Protein 6OF9 (pdb70)

Nearest PDB structures (foldseek):
  6of9-assembly1_E  TM=1.008E+00  e=8.793E-24  Chlamydomonas reinhardtii
  6of9-assembly1_F-2  TM=9.966E-01  e=9.687E-22  Chlamydomonas reinhardtii
  6of9-assembly1_I-2  TM=9.948E-01  e=7.500E-21  Chlamydomonas reinhardtii
  3ksp-assembly1_A-2  TM=6.751E-01  e=1.167E-04  Exiguobacterium sibiricum 255-15
  3e99-assembly1_A  TM=7.924E-01  e=3.052E-03  Burkholderia mallei ATCC 23344

Secondary structure (DSSP, 8-state):
-HHHHHHHHHHHHHHHHHHT-HHHHHHHEEEEEEEE-GGGTTS-EESSHHHHHHHT--PPPP-TTS-S---EEEEEEEEEEE-SSSEEEEEEEEEEEEEETTEEEEEEEEEEEEEEEETTEEEEEEEEEEE--/--HHHHHHHHHHHHHHHHHHT-HHHHHHHEEEEEEEE-GGGTTS-EESSHHHHHHHS---PPS-SS-PPP--EEEEEEEEEEE-SSSEEEEEEEEEEEEEETTEEEEEEEEEEEEEEEETTEEEEEEEEEEE--/--HHHHHHHHHHHHHHHHHHT-HHHHHHHEEEEEEEE-GGGTSS-EESSHHHHHHHT----PPPTTS-S---EEEEEEEEEEE-SSSEEEEEEEEEEEEEETTEEEEEEEEEEEEEEEETTEEEEEEEEEEE--/-HHHHHHHHHHHHHHHHHHT-HHHHHHHEEEEEEEE-GGGTTS-EESSHHHHHHHT-S------SS-----EEEEEEEEEEE-SSSEEEEEEEEEEEEEETTEEEEEEEEEEEEEEEETTEEEEEEEEEEE--/--HHHHHHHHHHHHHHHHHHT-HHHHHHHEEEEEEEE-GGGTTS-EESSHHHHHHHT---PPP-SS--S---EEEEEEEEEEEETTTEEEEEEEEEEEEEETTEEEEEEEEEEEEEEEETTEEEEEEEEEEE--/-HHHHHHHHHHHHHHHHHHT-HHHHHHHEEEEEEEE-GGGTTS-EESSHHHHHHHT-----------EEEEEEEEEEE-SSSEEEEEEEEEEEEEETTEEEEEEEEEEEEEEE-SSSEEEEEEEEEE--/-HHHHHHHHHHHHHHHHHHT-HHHHHHTEEEEEEEE-GGGTTS-EESSHHHHHHHT----PPSSSSSS---EEEEEEEEEEE-SSSEEEEEEEEEEEEEETTEEEEEEEEEEEEEEEETTEEEEEEEEEEE--/--HHHHHHHHHHHHHHHHHHT-HHHHHHHEEEEEEEE-GGGTTS-EESSHHHHHHHT-S-----SSS-----EEEEEEEEEEEETTTEEEEEEEEEEEEEETTEEEEEEEEEEEEEEEETTEEEEEEEEEEE-/-HHHHHHHHHHHHHHHHHHT-HHHHHHHEEEEEEEE-GGGTTS-EESSHHHHHHHT------SSS-----EEEEEEEEEEE-SSSEEEEEEEEEEEEEETTEEEEEEEEEEEEEEEETTEEEEEEEEEEE--

B-factor: mean 66.76, std 25.32, range [24.49, 185.35]

Foldseek 3Di:
DDVQVVVVVLVQVLVVCVQVLPVVVNVVQADQQAWEADVVVVPDIDGGCVVVVCVSPDDDDDDDPDPPDWDKDWDFAPWDWDDDPDWKIKIWGWIWIWGADPNDTDTFIWTKIWMWTCDPNGTHTRYMHIGGDD/DVQVVVVVLVQVLVVCVLVLPVVSNVVQADQQAWEDDVVVVPDIDGGDVSVVCVSPDPDPDDDVPPDDWDKDWDFAPWDWDDDPPFKIKIWGWIWMWGADPNDTDTFIWTKIWMWTCPPNDTHTRYMYIGGDD/DVLVQVVVLVQVLVVCVVVLVVVVNLVQADQQAWEADVVVVPDIDGGCVSVVPVSDDDDDDDDPPCNDWDKHWDFAPWDWDDDPDFKIKIWGKIWMWGADPNHIDIWIKTKIWMWTQDPHHIHTHYMYIDGDD/DDPQVVVVVLVQVLVVCVQVLPVVVNVVQADQQAWEADVVVVPDIDGGCVVVVCVSPDDDDDPPPVDDDWDKDWDFAPWDWDDDPDFKIKIWGWIWMWGDDPHDIDTWIKTKIWMWTCPPNDTHTRYMYIGGPD/DDPLVVVVVVVQVLVVCVQVLVVVVNVVQADQFAWEADVVVVPDIDTGCVSVVCVSPDDDDDDDPVDDDWDKDWDFAPWDWDDDPDFKIKIWGWIWMWGADPHDTDIFIKTKIWMWGQDPNDIHTHYMYIGGDD/DVLVQVVVLVQVLVVCVLVLPVVVNVVQADQQAWEADVVVVPDIDGGCVSVVCVSPDDDDDDPDWDKDWDFAPWDWDDDPDWKIKIWGKIWMWGADPNDIDTFIKTKIWMWTDDPPGIHTHYMYIGGDD/DVQVQVVVLVQVLVVCVLQLPVPVVVVQADQQAWEADVVVVPDIDGGCVSVVCVSPDDDDQDDPPVNGFDKDWDFAPWDWDDDPDFKIKIWGKIWMWGADPNDTDTWIWTKIWMWTQDPNDTHTHYMHIGGPD/DDVQVVVVVVVQVLVVCVLVLPVVVNVVQADQQAWEADVVVVPDIDGGCVVVVCVSPDPDDDDDPDPPDWDKHWDFAPWDWDDDPDWKIKIWGKIWMWGADPNDIDTWIWTKIWMWTCDPNGTHTRYIYIGGD/DVQVQVVVLVQVLVVCVLVLVVPSVVVQADQQAWEADVVVVPDIDGGCVSVVCVSPDDDDDDVVDDDWDKDWDFAPWDWDDDDDFKIKIWGWIWIWGADPHDIDIWIKTKIWMWTCPPNGTHTHYIHIGGDD

Organism: Chlamydomonas reinhardtii (NCBI:txid3055)

Structure (mmCIF, N/CA/C/O backbone):
data_6OF9
#
_entry.id   6OF9
#
_cell.length_a   126.464
_cell.length_b   126.464
_cell.length_c   372.436
_cell.angle_alpha   90.00
_cell.angle_beta   90.00
_cell.angle_gamma   90.00
#
_symmetry.space_group_name_H-M   'P 41 21 2'
#
loop_
_entity.id
_entity.type
_entity.pdbx_description
1 polymer 'CaMKII hub'
2 water water
#
loop_
_atom_site.group_PDB
_atom_site.id
_atom_site.type_symbol
_atom_site.label_atom_id
_atom_site.label_alt_id
_atom_site.label_comp_id
_atom_site.label_asym_id
_atom_site.label_entity_id
_atom_site.label_seq_id
_atom_site.pdbx_PDB_ins_code
_atom_site.Cartn_x
_atom_site.Cartn_y
_atom_site.Cartn_z
_atom_site.occupancy
_atom_site.B_iso_or_equiv
_atom_site.auth_seq_id
_atom_site.auth_comp_id
_atom_site.auth_asym_id
_atom_site.auth_atom_id
_atom_site.pdbx_PDB_model_num
ATOM 1 N N . MET A 1 1 ? 5.043 8.216 -40.272 1.00 78.94 23 MET E N 1
ATOM 2 C CA . MET A 1 1 ? 3.953 7.472 -39.650 1.00 92.68 23 MET E CA 1
ATOM 3 C C . MET A 1 1 ? 4.490 6.514 -38.588 1.00 97.56 23 MET E C 1
ATOM 4 O O . MET A 1 1 ? 4.580 5.308 -38.817 1.00 97.03 23 MET E O 1
ATOM 9 N N . SER A 1 2 ? 4.846 7.059 -37.426 1.00 96.16 24 SER E N 1
ATOM 10 C CA . SER A 1 2 ? 5.426 6.277 -36.344 1.00 71.70 24 SER E CA 1
ATOM 11 C C . SER A 1 2 ? 4.895 6.778 -35.010 1.00 59.45 24 SER E C 1
ATOM 12 O O . SER A 1 2 ? 4.623 7.969 -34.841 1.00 65.66 24 SER E O 1
ATOM 15 N N . ALA A 1 3 ? 4.753 5.852 -34.057 1.00 65.78 25 ALA E N 1
ATOM 16 C CA . ALA A 1 3 ? 4.314 6.236 -32.719 1.00 62.65 25 ALA E CA 1
ATOM 17 C C . ALA A 1 3 ? 5.371 7.062 -31.997 1.00 61.61 25 ALA E C 1
ATOM 18 O O . ALA A 1 3 ? 5.030 7.918 -31.169 1.00 57.77 25 ALA E O 1
ATOM 20 N N . ALA A 1 4 ? 6.651 6.817 -32.291 1.00 59.01 26 ALA E N 1
ATOM 21 C CA . ALA A 1 4 ? 7.717 7.616 -31.697 1.00 49.43 26 ALA E CA 1
ATOM 22 C C . ALA A 1 4 ? 7.624 9.071 -32.137 1.00 55.57 26 ALA E C 1
ATOM 23 O O . ALA A 1 4 ? 7.811 9.987 -31.327 1.00 60.03 26 ALA E O 1
ATOM 25 N N . ALA A 1 5 ? 7.334 9.305 -33.419 1.00 60.77 27 ALA E N 1
ATOM 26 C CA . ALA A 1 5 ? 7.105 10.670 -33.879 1.00 49.34 27 ALA E CA 1
ATOM 27 C C . ALA A 1 5 ? 5.924 11.297 -33.152 1.00 54.25 27 ALA E C 1
ATOM 28 O O . ALA A 1 5 ? 5.943 12.492 -32.831 1.00 53.95 27 ALA E O 1
ATOM 30 N N . GLU A 1 6 ? 4.899 10.494 -32.852 1.00 53.80 28 GLU E N 1
ATOM 31 C CA . GLU A 1 6 ? 3.726 11.011 -32.157 1.00 53.26 28 GLU E CA 1
ATOM 32 C C . GLU A 1 6 ? 4.066 11.443 -30.735 1.00 57.99 28 GLU E C 1
ATOM 33 O O . GLU A 1 6 ? 3.681 12.535 -30.306 1.00 52.59 28 GLU E O 1
ATOM 39 N N . VAL A 1 7 ? 4.782 10.599 -29.983 1.00 57.47 29 VAL E N 1
ATOM 40 C CA . VAL A 1 7 ? 5.132 10.991 -28.617 1.00 52.92 29 VAL E CA 1
ATOM 41 C C . VAL A 1 7 ? 6.106 12.160 -28.626 1.00 54.21 29 VAL E C 1
ATOM 42 O O . VAL A 1 7 ? 6.057 13.019 -27.739 1.00 58.59 29 VAL E O 1
ATOM 46 N N . LEU A 1 8 ? 7.000 12.221 -29.616 1.00 43.08 30 LEU E N 1
ATOM 47 C CA . LEU A 1 8 ? 7.897 13.366 -29.726 1.00 41.91 30 LEU E CA 1
ATOM 48 C C . LEU A 1 8 ? 7.107 14.655 -29.928 1.00 52.18 30 LEU E C 1
ATOM 49 O O . LEU A 1 8 ? 7.351 15.667 -29.254 1.00 51.24 30 LEU E O 1
ATOM 54 N N . ALA A 1 9 ? 6.140 14.629 -30.852 1.00 50.89 31 ALA E N 1
ATOM 55 C CA . ALA A 1 9 ? 5.299 15.799 -31.080 1.00 48.46 31 ALA E CA 1
ATOM 56 C C . ALA A 1 9 ? 4.474 16.136 -29.845 1.00 55.36 31 ALA E C 1
ATOM 57 O O . ALA A 1 9 ? 4.257 17.313 -29.539 1.00 48.43 31 ALA E O 1
ATOM 59 N N . ARG A 1 10 ? 4.012 15.116 -29.120 1.00 55.86 32 ARG E N 1
ATOM 60 C CA . ARG A 1 10 ? 3.240 15.352 -27.904 1.00 51.69 32 ARG E CA 1
ATOM 61 C C . ARG A 1 10 ? 4.090 16.034 -26.840 1.00 52.82 32 ARG E C 1
ATOM 62 O O . ARG A 1 10 ? 3.623 16.943 -26.142 1.00 55.34 32 ARG E O 1
ATOM 70 N N . ASN A 1 11 ? 5.351 15.616 -26.712 1.00 50.66 33 ASN E N 1
ATOM 71 C CA . ASN A 1 11 ? 6.255 16.254 -25.762 1.00 46.13 33 ASN E CA 1
ATOM 72 C C . ASN A 1 11 ? 6.543 17.696 -26.164 1.00 49.98 33 ASN E C 1
ATOM 73 O O . ASN A 1 11 ? 6.594 18.591 -25.308 1.00 49.57 33 ASN E O 1
ATOM 78 N N . GLN A 1 12 ? 6.735 17.941 -27.463 1.00 46.36 34 GLN E N 1
ATOM 79 C CA . GLN A 1 12 ? 6.928 19.314 -27.924 1.00 44.25 34 GLN E CA 1
ATOM 80 C C . GLN A 1 12 ? 5.686 20.159 -27.659 1.00 52.33 34 GLN E C 1
ATOM 81 O O . GLN A 1 12 ? 5.789 21.345 -27.323 1.00 48.36 34 GLN E O 1
ATOM 87 N N . GLU A 1 13 ? 4.502 19.558 -27.798 1.00 52.66 35 GLU E N 1
ATOM 88 C CA . GLU A 1 13 ? 3.260 20.251 -27.475 1.00 50.75 35 GLU E CA 1
ATOM 89 C C . GLU A 1 13 ? 3.206 20.613 -25.997 1.00 58.73 35 GLU E C 1
ATOM 90 O O . GLU A 1 13 ? 2.780 21.717 -25.630 1.00 56.03 35 GLU E O 1
ATOM 96 N N . LEU A 1 14 ? 3.629 19.685 -25.135 1.00 56.89 36 LEU E N 1
ATOM 97 C CA . LEU A 1 14 ? 3.701 19.971 -23.706 1.00 45.62 36 LEU E CA 1
ATOM 98 C C . LEU A 1 14 ? 4.638 21.137 -23.429 1.00 49.25 36 LEU E C 1
ATOM 99 O O . LEU A 1 14 ? 4.320 22.028 -22.631 1.00 49.80 36 LEU E O 1
ATOM 104 N N . LEU A 1 15 ? 5.804 21.142 -24.079 1.00 48.78 37 LEU E N 1
ATOM 105 C CA . LEU A 1 15 ? 6.752 22.236 -23.886 1.00 51.39 37 LEU E CA 1
ATOM 106 C C . LEU A 1 15 ? 6.170 23.562 -24.361 1.00 51.55 37 LEU E C 1
ATOM 107 O O . LEU A 1 15 ? 6.388 24.605 -23.733 1.00 42.73 37 LEU E O 1
ATOM 112 N N . THR A 1 16 ? 5.424 23.542 -25.470 1.00 55.13 38 THR E N 1
ATOM 113 C CA . THR A 1 16 ? 4.782 24.762 -25.950 1.00 48.57 38 THR E CA 1
ATOM 114 C C . THR A 1 16 ? 3.756 25.270 -24.945 1.00 48.25 38 THR E C 1
ATOM 115 O O . THR A 1 16 ? 3.684 26.475 -24.672 1.00 44.98 38 THR E O 1
ATOM 119 N N . ALA A 1 17 ? 2.955 24.361 -24.385 1.00 53.45 39 ALA E N 1
ATOM 120 C CA . ALA A 1 17 ? 1.995 24.753 -23.358 1.00 48.84 39 ALA E CA 1
ATOM 121 C C . ALA A 1 17 ? 2.699 25.353 -22.147 1.00 52.64 39 ALA E C 1
ATOM 122 O O . ALA A 1 17 ? 2.238 26.351 -21.581 1.00 52.12 39 ALA E O 1
ATOM 124 N N . ILE A 1 18 ? 3.822 24.756 -21.740 1.00 55.48 40 ILE E N 1
ATOM 125 C CA . ILE A 1 18 ? 4.582 25.281 -20.606 1.00 51.08 40 ILE E CA 1
ATOM 126 C C . ILE A 1 18 ? 5.079 26.689 -20.909 1.00 49.60 40 ILE E C 1
ATOM 127 O O . ILE A 1 18 ? 4.961 27.602 -20.082 1.00 54.13 40 ILE E O 1
ATOM 132 N N . ALA A 1 19 ? 5.636 26.886 -22.107 1.00 51.71 41 ALA E N 1
ATOM 133 C CA . ALA A 1 19 ? 6.170 28.193 -22.474 1.00 47.98 41 ALA E CA 1
ATOM 134 C C . ALA A 1 19 ? 5.072 29.241 -22.593 1.00 51.29 41 ALA E C 1
ATOM 135 O O . ALA A 1 19 ? 5.326 30.429 -22.364 1.00 52.21 41 ALA E O 1
ATOM 137 N N . ALA A 1 20 ? 3.854 28.828 -22.946 1.00 57.35 42 ALA E N 1
ATOM 138 C CA . ALA A 1 20 ? 2.754 29.771 -23.101 1.00 54.68 42 ALA E CA 1
ATOM 139 C C . ALA A 1 20 ? 2.089 30.146 -21.784 1.00 62.29 42 ALA E C 1
ATOM 140 O O . ALA A 1 20 ? 1.300 31.097 -21.759 1.00 73.01 42 ALA E O 1
ATOM 142 N N . GLY A 1 21 ? 2.387 29.439 -20.695 1.00 59.85 43 GLY E N 1
ATOM 143 C CA . GLY A 1 21 ? 1.676 29.665 -19.453 1.00 50.05 43 GLY E CA 1
ATOM 144 C C . GLY A 1 21 ? 0.266 29.127 -19.450 1.00 54.40 43 GLY E C 1
ATOM 145 O O . GLY A 1 21 ? -0.548 29.543 -18.619 1.00 61.41 43 GLY E O 1
ATOM 146 N N . ASN A 1 22 ? -0.047 28.213 -20.365 1.00 52.23 44 ASN E N 1
ATOM 147 C CA . ASN A 1 22 ? -1.382 27.630 -20.501 1.00 64.39 44 ASN E CA 1
ATOM 148 C C . ASN A 1 22 ? -1.474 26.449 -19.544 1.00 59.16 44 ASN E C 1
ATOM 149 O O . ASN A 1 22 ? -1.121 25.319 -19.882 1.00 58.81 44 ASN E O 1
ATOM 154 N N . TYR A 1 23 ? -1.962 26.708 -18.328 1.00 52.87 45 TYR E N 1
ATOM 155 C CA . TYR A 1 23 ? -2.036 25.625 -17.354 1.00 53.82 45 TYR E CA 1
ATOM 156 C C . TYR A 1 23 ? -3.152 24.641 -17.677 1.00 51.71 45 TYR E C 1
ATOM 157 O O . TYR A 1 23 ? -3.056 23.468 -17.308 1.00 62.19 45 TYR E O 1
ATOM 166 N N . GLU A 1 24 ? -4.216 25.086 -18.346 1.00 56.05 46 GLU E N 1
ATOM 167 C CA . GLU A 1 24 ? -5.318 24.177 -18.647 1.00 59.66 46 GLU E CA 1
ATOM 168 C C . GLU A 1 24 ? -4.864 23.054 -19.574 1.00 58.04 46 GLU E C 1
ATOM 169 O O . GLU A 1 24 ? -5.135 21.872 -19.319 1.00 52.93 46 GLU E O 1
ATOM 175 N N . LYS A 1 25 ? -4.146 23.402 -20.644 1.00 53.83 47 LYS E N 1
ATOM 176 C CA . LYS A 1 25 ? -3.634 22.380 -21.551 1.00 55.38 47 LYS E CA 1
ATOM 177 C C . LYS A 1 25 ? -2.581 21.512 -20.870 1.00 60.99 47 LYS E C 1
ATOM 178 O O . LYS A 1 25 ? -2.563 20.285 -21.049 1.00 60.22 47 LYS E O 1
ATOM 184 N N . TYR A 1 26 ? -1.703 22.134 -20.080 1.00 56.04 48 TYR E N 1
ATOM 185 C CA . TYR A 1 26 ? -0.710 21.379 -19.321 1.00 51.60 48 TYR E CA 1
ATOM 186 C C . TYR A 1 26 ? -1.377 20.330 -18.441 1.00 49.74 48 TYR E C 1
ATOM 187 O O . TYR A 1 26 ? -0.959 19.167 -18.411 1.00 56.73 48 TYR E O 1
ATOM 196 N N . ALA A 1 27 ? -2.431 20.725 -17.724 1.00 50.35 49 ALA E N 1
ATOM 197 C CA . ALA A 1 27 ? -3.119 19.804 -16.828 1.00 54.18 49 ALA E CA 1
ATOM 198 C C . ALA A 1 27 ? -3.842 18.714 -17.605 1.00 57.33 49 ALA E C 1
ATOM 199 O O . ALA A 1 27 ? -3.851 17.550 -17.187 1.00 56.30 49 ALA E O 1
ATOM 201 N N . THR A 1 28 ? -4.455 19.067 -18.739 1.00 60.19 50 THR E N 1
ATOM 202 C CA . THR A 1 28 ? -5.094 18.047 -19.564 1.00 55.47 50 THR E CA 1
ATOM 203 C C . THR A 1 28 ? -4.088 17.072 -20.159 1.00 58.27 50 THR E C 1
ATOM 204 O O . THR A 1 28 ? -4.477 15.969 -20.556 1.00 56.45 50 THR E O 1
ATOM 208 N N . MET A 1 29 ? -2.813 17.448 -20.236 1.00 57.24 51 MET E N 1
ATOM 209 C CA . MET A 1 29 ? -1.804 16.544 -20.772 1.00 55.34 51 MET E CA 1
ATOM 210 C C . MET A 1 29 ? -1.116 15.691 -19.711 1.00 61.93 51 MET E C 1
ATOM 211 O O . MET A 1 29 ? -0.420 14.734 -20.071 1.00 51.98 51 MET E O 1
ATOM 216 N N . CYS A 1 30 ? -1.293 15.994 -18.427 1.00 67.54 52 CYS E N 1
ATOM 217 C CA . CYS A 1 30 ? -0.573 15.319 -17.355 1.00 53.95 52 CYS E CA 1
ATOM 218 C C . CYS A 1 30 ? -1.522 14.507 -16.484 1.00 54.90 52 CYS E C 1
ATOM 219 O O . CYS A 1 30 ? -2.649 14.932 -16.206 1.00 61.46 52 CYS E O 1
ATOM 222 N N . ASP A 1 31 ? -1.051 13.341 -16.051 1.00 54.45 53 ASP E N 1
ATOM 223 C CA . ASP A 1 31 ? -1.807 12.523 -15.116 1.00 55.40 53 ASP E CA 1
ATOM 224 C C . ASP A 1 31 ? -1.766 13.161 -13.728 1.00 60.23 53 ASP E C 1
ATOM 225 O O . ASP A 1 31 ? -0.720 13.663 -13.307 1.00 60.23 53 ASP E O 1
ATOM 230 N N . PRO A 1 32 ? -2.887 13.175 -13.002 1.00 59.83 54 PRO E N 1
ATOM 231 C CA . PRO A 1 32 ? -2.893 13.814 -11.674 1.00 59.89 54 PRO E CA 1
ATOM 232 C C . PRO A 1 32 ? -1.932 13.184 -10.678 1.00 55.53 54 PRO E C 1
ATOM 233 O O . PRO A 1 32 ? -1.631 13.811 -9.654 1.00 47.01 54 PRO E O 1
ATOM 237 N N . SER A 1 33 ? -1.444 11.971 -10.939 1.00 48.80 55 SER E N 1
ATOM 238 C CA . SER A 1 33 ? -0.465 11.309 -10.089 1.00 42.68 55 SER E CA 1
ATOM 239 C C . SER A 1 33 ? 0.958 11.464 -10.616 1.00 60.42 55 SER E C 1
ATOM 240 O O . SER A 1 33 ? 1.825 10.643 -10.296 1.00 63.10 55 SER E O 1
ATOM 243 N N . MET A 1 34 ? 1.212 12.496 -11.417 1.00 65.00 56 MET E N 1
ATOM 244 C CA . MET A 1 34 ? 2.505 12.655 -12.070 1.00 57.54 56 MET E CA 1
ATOM 245 C C . MET A 1 34 ? 3.605 12.927 -11.048 1.00 52.47 56 MET E C 1
ATOM 246 O O . MET A 1 34 ? 3.446 13.764 -10.155 1.00 50.51 56 MET E O 1
ATOM 251 N N . THR A 1 35 ? 4.723 12.216 -11.183 1.00 45.43 57 THR E N 1
ATOM 252 C CA . THR A 1 35 ? 5.880 12.397 -10.318 1.00 45.46 57 THR E CA 1
ATOM 253 C C . THR A 1 35 ? 6.932 13.255 -11.013 1.00 45.35 57 THR E C 1
ATOM 254 O O . THR A 1 35 ? 7.056 13.256 -12.243 1.00 45.23 57 THR E O 1
ATOM 258 N N . CYS A 1 36 ? 7.699 13.987 -10.210 1.00 50.66 58 CYS E N 1
ATOM 259 C CA . CYS A 1 36 ? 8.560 15.025 -10.763 1.00 44.68 58 CYS E CA 1
ATOM 260 C C . CYS A 1 36 ? 9.816 15.196 -9.927 1.00 45.13 58 CYS E C 1
ATOM 261 O O . CYS A 1 36 ? 9.738 15.409 -8.713 1.00 42.05 58 CYS E O 1
ATOM 264 N N . PHE A 1 37 ? 10.964 15.098 -10.589 1.00 56.51 59 PHE E N 1
ATOM 265 C CA . PHE A 1 37 ? 12.213 15.676 -10.118 1.00 52.86 59 PHE E CA 1
ATOM 266 C C . PHE A 1 37 ? 12.473 16.932 -10.937 1.00 51.16 59 PHE E C 1
ATOM 267 O O . PHE A 1 37 ? 12.423 16.887 -12.168 1.00 47.27 59 PHE E O 1
ATOM 275 N N . GLU A 1 38 ? 12.749 18.045 -10.267 1.00 58.47 60 GLU E N 1
ATOM 276 C CA . GLU A 1 38 ? 13.116 19.265 -10.973 1.00 49.71 60 GLU E CA 1
ATOM 277 C C . GLU A 1 38 ? 13.814 20.201 -9.995 1.00 59.44 60 GLU E C 1
ATOM 278 O O . GLU A 1 38 ? 13.680 20.039 -8.775 1.00 51.63 60 GLU E O 1
ATOM 284 N N . PRO A 1 39 ? 14.588 21.173 -10.500 1.00 51.40 61 PRO E N 1
ATOM 285 C CA . PRO A 1 39 ? 15.333 22.060 -9.589 1.00 50.60 61 PRO E CA 1
ATOM 286 C C . PRO A 1 39 ? 14.455 22.790 -8.590 1.00 47.33 61 PRO E C 1
ATOM 287 O O . PRO A 1 39 ? 14.867 22.988 -7.440 1.00 56.19 61 PRO E O 1
ATOM 291 N N . GLU A 1 40 ? 13.250 23.195 -8.996 1.00 50.18 62 GLU E N 1
ATOM 292 C CA . GLU A 1 40 ? 12.339 23.868 -8.079 1.00 47.24 62 GLU E CA 1
ATOM 293 C C . GLU A 1 40 ? 11.886 22.960 -6.940 1.00 55.38 62 GLU E C 1
ATOM 294 O O . GLU A 1 40 ? 11.420 23.463 -5.911 1.00 47.65 62 GLU E O 1
ATOM 300 N N . ALA A 1 41 ? 12.014 21.642 -7.096 1.00 57.33 63 ALA E N 1
ATOM 301 C CA . ALA A 1 41 ? 11.680 20.690 -6.043 1.00 51.98 63 ALA E CA 1
ATOM 302 C C . ALA A 1 41 ? 12.819 20.487 -5.044 1.00 52.31 63 ALA E C 1
ATOM 303 O O . ALA A 1 41 ? 12.709 19.610 -4.179 1.00 48.04 63 ALA E O 1
ATOM 305 N N . VAL A 1 42 ? 13.880 21.298 -5.145 1.00 45.70 64 VAL E N 1
ATOM 306 C CA . VAL A 1 42 ? 15.070 21.299 -4.288 1.00 44.88 64 VAL E CA 1
ATOM 307 C C . VAL A 1 42 ? 15.438 19.911 -3.769 1.00 48.62 64 VAL E C 1
ATOM 308 O O . VAL A 1 42 ? 15.573 19.701 -2.557 1.00 55.05 64 VAL E O 1
ATOM 312 N N . GLY A 1 43 ? 15.619 18.962 -4.686 1.00 50.66 65 GLY E N 1
ATOM 313 C CA . GLY A 1 43 ? 16.174 17.667 -4.346 1.00 41.47 65 GLY E CA 1
ATOM 314 C C . GLY A 1 43 ? 15.203 16.629 -3.833 1.00 47.67 65 GLY E C 1
ATOM 315 O O . GLY A 1 43 ? 15.637 15.665 -3.193 1.00 36.01 65 GLY E O 1
ATOM 316 N N . HIS A 1 44 ? 13.907 16.776 -4.098 1.00 46.33 66 HIS E N 1
ATOM 317 C CA . HIS A 1 44 ? 12.915 15.826 -3.620 1.00 35.35 66 HIS E CA 1
ATOM 318 C C . HIS A 1 44 ? 11.962 15.453 -4.747 1.00 51.43 66 HIS E C 1
ATOM 319 O O . HIS A 1 44 ? 11.873 16.136 -5.770 1.00 62.35 66 HIS E O 1
ATOM 326 N N . LEU A 1 45 ? 11.249 14.348 -4.544 1.00 50.37 67 LEU E N 1
ATOM 327 C CA . LEU A 1 45 ? 10.290 13.832 -5.514 1.00 35.14 67 LEU E CA 1
ATOM 328 C C . LEU A 1 45 ? 8.903 14.336 -5.133 1.00 47.70 67 LEU E C 1
ATOM 329 O O . LEU A 1 45 ? 8.369 13.966 -4.081 1.00 56.09 67 LEU E O 1
ATOM 334 N N . VAL A 1 46 ? 8.323 15.180 -5.982 1.00 42.57 68 VAL E N 1
ATOM 335 C CA . VAL A 1 46 ? 6.994 15.731 -5.744 1.00 45.81 68 VAL E CA 1
ATOM 336 C C . VAL A 1 46 ? 5.989 14.983 -6.609 1.00 42.26 68 VAL E C 1
ATOM 337 O O . VAL A 1 46 ? 6.330 14.426 -7.658 1.00 45.59 68 VAL E O 1
ATOM 341 N N . GLU A 1 47 ? 4.737 14.954 -6.157 1.00 47.20 69 GLU E N 1
ATOM 342 C CA . GLU A 1 47 ? 3.665 14.264 -6.860 1.00 49.75 69 GLU E CA 1
ATOM 343 C C . GLU A 1 47 ? 2.471 15.197 -6.999 1.00 48.72 69 GLU E C 1
ATOM 344 O O . GLU A 1 47 ? 2.190 15.994 -6.100 1.00 47.01 69 GLU E O 1
ATOM 350 N N . GLY A 1 48 ? 1.777 15.101 -8.125 1.00 45.02 70 GLY E N 1
ATOM 351 C CA . GLY A 1 48 ? 0.606 15.919 -8.362 1.00 51.54 70 GLY E CA 1
ATOM 352 C C . GLY A 1 48 ? 0.883 17.078 -9.298 1.00 56.84 70 GLY E C 1
ATOM 353 O O . GLY A 1 48 ? 1.973 17.239 -9.856 1.00 46.88 70 GLY E O 1
ATOM 354 N N . LEU A 1 49 ? -0.152 17.906 -9.465 1.00 58.71 71 LEU E N 1
ATOM 355 C CA . LEU A 1 49 ? -0.100 19.052 -10.360 1.00 50.74 71 LEU E CA 1
ATOM 356 C C . LEU A 1 49 ? -0.049 20.392 -9.643 1.00 48.89 71 LEU E C 1
ATOM 357 O O . LEU A 1 49 ? 0.355 21.382 -10.259 1.00 49.56 71 LEU E O 1
ATOM 362 N N . ASP A 1 50 ? -0.445 20.449 -8.369 1.00 59.04 72 ASP E N 1
ATOM 363 C CA . ASP A 1 50 ? -0.515 21.729 -7.669 1.00 62.55 72 ASP E CA 1
ATOM 364 C C . ASP A 1 50 ? 0.856 22.383 -7.568 1.00 61.52 72 ASP E C 1
ATOM 365 O O . ASP A 1 50 ? 0.981 23.609 -7.690 1.00 57.79 72 ASP E O 1
ATOM 370 N N . PHE A 1 51 ? 1.898 21.577 -7.347 1.00 60.97 73 PHE E N 1
ATOM 371 C CA . PHE A 1 51 ? 3.250 22.118 -7.261 1.00 49.36 73 PHE E CA 1
ATOM 372 C C . PHE A 1 51 ? 3.631 22.846 -8.543 1.00 52.55 73 PHE E C 1
ATOM 373 O O . PHE A 1 51 ? 4.304 23.883 -8.502 1.00 44.13 73 PHE E O 1
ATOM 381 N N . HIS A 1 52 ? 3.203 22.321 -9.694 1.00 57.81 74 HIS E N 1
ATOM 382 C CA . HIS A 1 52 ? 3.480 22.983 -10.962 1.00 52.20 74 HIS E CA 1
ATOM 383 C C . HIS A 1 52 ? 2.491 24.110 -11.230 1.00 52.45 74 HIS E C 1
ATOM 384 O O . HIS A 1 52 ? 2.870 25.153 -11.774 1.00 49.82 74 HIS E O 1
ATOM 391 N N . LYS A 1 53 ? 1.222 23.919 -10.849 1.00 54.06 75 LYS E N 1
ATOM 392 C CA . LYS A 1 53 ? 0.229 24.976 -11.012 1.00 51.25 75 LYS E CA 1
ATOM 393 C C . LYS A 1 53 ? 0.629 26.237 -10.260 1.00 49.55 75 LYS E C 1
ATOM 394 O O . LYS A 1 53 ? 0.218 27.342 -10.637 1.00 50.45 75 LYS E O 1
ATOM 400 N N . TYR A 1 54 ? 1.425 26.093 -9.196 1.00 54.14 76 TYR E N 1
ATOM 401 C CA . TYR A 1 54 ? 1.910 27.261 -8.467 1.00 55.11 76 TYR E CA 1
ATOM 402 C C . TYR A 1 54 ? 2.611 28.247 -9.394 1.00 51.81 76 TYR E C 1
ATOM 403 O O . TYR A 1 54 ? 2.456 29.465 -9.252 1.00 50.87 76 TYR E O 1
ATOM 412 N N . TYR A 1 55 ? 3.380 27.741 -10.357 1.00 56.77 77 TYR E N 1
ATOM 413 C CA . TYR A 1 55 ? 4.168 28.616 -11.214 1.00 52.72 77 TYR E CA 1
ATOM 414 C C . TYR A 1 55 ? 3.360 29.205 -12.365 1.00 57.47 77 TYR E C 1
ATOM 415 O O . TYR A 1 55 ? 3.739 30.256 -12.893 1.00 53.69 77 TYR E O 1
ATOM 424 N N . PHE A 1 56 ? 2.256 28.566 -12.757 1.00 52.32 78 PHE E N 1
ATOM 425 C CA . PHE A 1 56 ? 1.376 29.146 -13.764 1.00 50.46 78 PHE E CA 1
ATOM 426 C C . PHE A 1 56 ? 0.534 30.292 -13.220 1.00 57.70 78 PHE E C 1
ATOM 427 O O . PHE A 1 56 ? 0.099 31.146 -14.000 1.00 71.77 78 PHE E O 1
ATOM 435 N N . THR A 1 57 ? 0.299 30.333 -11.908 1.00 60.33 79 THR E N 1
ATOM 436 C CA . THR A 1 57 ? -0.636 31.270 -11.297 1.00 59.99 79 THR E CA 1
ATOM 437 C C . THR A 1 57 ? 0.062 32.294 -10.405 1.00 58.11 79 THR E C 1
ATOM 438 O O . THR A 1 57 ? -0.551 32.837 -9.483 1.00 56.38 79 THR E O 1
ATOM 442 N N . MET A 1 58 ? 1.334 32.573 -10.668 1.00 63.49 80 MET E N 1
ATOM 443 C CA . MET A 1 58 ? 2.067 33.514 -9.834 1.00 59.74 80 MET E CA 1
ATOM 444 C C . MET A 1 58 ? 1.526 34.930 -10.028 1.00 72.65 80 MET E C 1
ATOM 445 O O . MET A 1 58 ? 1.140 35.303 -11.140 1.00 90.90 80 MET E O 1
ATOM 450 N N . PRO A 1 59 ? 1.480 35.740 -8.966 1.00 81.00 81 PRO E N 1
ATOM 451 C CA . PRO A 1 59 ? 0.991 37.120 -9.105 1.00 88.99 81 PRO E CA 1
ATOM 452 C C . PRO A 1 59 ? 1.920 37.984 -9.943 1.00 89.08 81 PRO E C 1
ATOM 453 O O . PRO A 1 59 ? 3.024 38.324 -9.508 1.00 84.22 81 PRO E O 1
ATOM 457 N N . SER A 1 60 ? 1.479 38.349 -11.144 1.00 103.13 82 SER E N 1
ATOM 458 C CA . SER A 1 60 ? 2.267 39.154 -12.064 1.00 111.52 82 SER E CA 1
ATOM 459 C C . SER A 1 60 ? 1.718 40.573 -12.133 1.00 126.13 82 SER E C 1
ATOM 460 O O . SER A 1 60 ? 0.517 40.803 -11.965 1.00 122.58 82 SER E O 1
ATOM 463 N N . ALA A 1 61 ? 2.614 41.522 -12.379 1.00 131.46 83 ALA E N 1
ATOM 464 C CA . ALA A 1 61 ? 2.198 42.901 -12.585 1.00 138.56 83 ALA E CA 1
ATOM 465 C C . ALA A 1 61 ? 1.626 43.061 -13.994 1.00 148.84 83 ALA E C 1
ATOM 466 O O . ALA A 1 61 ? 2.190 42.522 -14.951 1.00 152.50 83 ALA E O 1
ATOM 468 N N . PRO A 1 62 ? 0.510 43.773 -14.148 1.00 157.09 84 PRO E N 1
ATOM 469 C CA . PRO A 1 62 ? -0.129 43.848 -15.459 1.00 155.41 84 PRO E CA 1
ATOM 470 C C . PRO A 1 62 ? 0.789 44.503 -16.472 1.00 161.58 84 PRO E C 1
ATOM 471 O O . PRO A 1 62 ? 1.653 45.326 -16.114 1.00 160.53 84 PRO E O 1
ATOM 475 N N . PRO A 1 63 ? 0.640 44.166 -17.753 1.00 153.62 85 PRO E N 1
ATOM 476 C CA . PRO A 1 63 ? 1.587 44.658 -18.760 1.00 150.16 85 PRO E CA 1
ATOM 477 C C . PRO A 1 63 ? 1.490 46.161 -18.975 1.00 161.66 85 PRO E C 1
ATOM 478 O O . PRO A 1 63 ? 0.428 46.773 -18.836 1.00 167.65 85 PRO E O 1
ATOM 482 N N . ALA A 1 64 ? 2.634 46.749 -19.328 1.00 158.13 86 ALA E N 1
ATOM 483 C CA . ALA A 1 64 ? 2.812 48.178 -19.549 1.00 152.06 86 ALA E CA 1
ATOM 484 C C . ALA A 1 64 ? 3.508 48.378 -20.893 1.00 160.19 86 ALA E C 1
ATOM 485 O O . ALA A 1 64 ? 3.811 47.388 -21.571 1.00 160.73 86 ALA E O 1
ATOM 487 N N . PRO A 1 65 ? 3.761 49.624 -21.342 1.00 162.77 87 PRO E N 1
ATOM 488 C CA . PRO A 1 65 ? 4.585 49.798 -22.549 1.00 157.22 87 PRO E CA 1
ATOM 489 C C . PRO A 1 65 ? 6.026 49.353 -22.343 1.00 159.50 87 PRO E C 1
ATOM 490 O O . PRO A 1 65 ? 6.912 50.177 -22.095 1.00 146.93 87 PRO E O 1
ATOM 494 N N . ASP A 1 66 ? 6.266 48.042 -22.451 1.00 165.37 88 ASP E N 1
ATOM 495 C CA . ASP A 1 66 ? 7.595 47.478 -22.276 1.00 168.55 88 ASP E CA 1
ATOM 496 C C . ASP A 1 66 ? 7.927 46.702 -23.538 1.00 161.86 88 ASP E C 1
ATOM 497 O O . ASP A 1 66 ? 8.339 47.299 -24.544 1.00 153.25 88 ASP E O 1
ATOM 502 N N . ALA A 1 67 ? 7.777 45.378 -23.535 1.00 156.84 89 ALA E N 1
ATOM 503 C CA . ALA A 1 67 ? 7.895 44.544 -24.731 1.00 142.55 89 ALA E CA 1
ATOM 504 C C . ALA A 1 67 ? 6.684 43.624 -24.731 1.00 146.37 89 ALA E C 1
ATOM 505 O O . ALA A 1 67 ? 6.781 42.447 -24.357 1.00 140.92 89 ALA E O 1
ATOM 507 N N . PRO A 1 68 ? 5.520 44.129 -25.155 1.00 151.24 90 PRO E N 1
ATOM 508 C CA . PRO A 1 68 ? 4.250 43.447 -24.855 1.00 145.01 90 PRO E CA 1
ATOM 509 C C . PRO A 1 68 ? 4.060 42.077 -25.497 1.00 134.38 90 PRO E C 1
ATOM 510 O O . PRO A 1 68 ? 3.006 41.822 -26.088 1.00 119.82 90 PRO E O 1
ATOM 514 N N . LYS A 1 69 ? 5.050 41.185 -25.372 1.00 132.21 91 LYS E N 1
ATOM 515 C CA . LYS A 1 69 ? 4.894 39.785 -25.757 1.00 122.69 91 LYS E CA 1
ATOM 516 C C . LYS A 1 69 ? 6.089 38.965 -25.282 1.00 115.95 91 LYS E C 1
ATOM 517 O O . LYS A 1 69 ? 7.241 39.352 -25.517 1.00 108.90 91 LYS E O 1
ATOM 523 N N . PRO A 1 70 ? 5.860 37.834 -24.613 1.00 99.07 92 PRO E N 1
ATOM 524 C CA . PRO A 1 70 ? 6.983 36.978 -24.207 1.00 89.73 92 PRO E CA 1
ATOM 525 C C . PRO A 1 70 ? 7.578 36.254 -25.406 1.00 86.01 92 PRO E C 1
ATOM 526 O O . PRO A 1 70 ? 6.856 35.710 -26.245 1.00 92.39 92 PRO E O 1
ATOM 530 N N . HIS A 1 71 ? 8.905 36.250 -25.479 1.00 78.94 93 HIS E N 1
ATOM 531 C CA . HIS A 1 71 ? 9.650 35.648 -26.583 1.00 57.99 93 HIS E CA 1
ATOM 532 C C . HIS A 1 71 ? 10.414 34.449 -26.023 1.00 58.04 93 HIS E C 1
ATOM 533 O O . HIS A 1 71 ? 11.541 34.582 -25.542 1.00 63.62 93 HIS E O 1
ATOM 540 N N . VAL A 1 72 ? 9.788 33.275 -26.085 1.00 43.33 94 VAL E N 1
ATOM 541 C CA . VAL A 1 72 ? 10.328 32.054 -25.496 1.00 54.07 94 VAL E CA 1
ATOM 542 C C . VAL A 1 72 ? 10.197 30.920 -26.503 1.00 46.37 94 VAL E C 1
ATOM 543 O O . VAL A 1 72 ? 9.155 30.771 -27.151 1.00 47.42 94 VAL E O 1
ATOM 547 N N . LEU A 1 73 ? 11.255 30.119 -26.634 1.00 45.84 95 LEU E N 1
ATOM 548 C CA . LEU A 1 73 ? 11.235 28.977 -27.542 1.00 47.86 95 LEU E CA 1
ATOM 549 C C . LEU A 1 73 ? 11.955 27.796 -26.909 1.00 53.37 95 LEU E C 1
ATOM 550 O O . LEU A 1 73 ? 13.088 27.936 -26.440 1.00 51.05 95 LEU E O 1
ATOM 555 N N . ASN A 1 74 ? 11.304 26.636 -26.909 1.00 47.41 96 ASN E N 1
ATOM 556 C CA . ASN A 1 74 ? 11.884 25.406 -26.383 1.00 45.52 96 ASN E CA 1
ATOM 557 C C . ASN A 1 74 ? 12.281 24.491 -27.534 1.00 42.26 96 ASN E C 1
ATOM 558 O O . ASN A 1 74 ? 11.491 24.266 -28.458 1.00 41.92 96 ASN E O 1
ATOM 563 N N . THR A 1 75 ? 13.501 23.965 -27.465 1.00 41.86 97 THR E N 1
ATOM 564 C CA . THR A 1 75 ? 14.068 23.080 -28.471 1.00 39.74 97 THR E CA 1
ATOM 565 C C . THR A 1 75 ? 14.501 21.781 -27.806 1.00 40.80 97 THR E C 1
ATOM 566 O O . THR A 1 75 ? 15.102 21.798 -26.725 1.00 46.92 97 THR E O 1
ATOM 570 N N . MET A 1 76 ? 14.187 20.658 -28.443 1.00 41.25 98 MET E N 1
ATOM 571 C CA . MET A 1 76 ? 14.560 19.337 -27.937 1.00 43.28 98 MET E CA 1
ATOM 572 C C . MET A 1 76 ? 15.815 18.895 -28.682 1.00 48.30 98 MET E C 1
ATOM 573 O O . MET A 1 76 ? 15.746 18.253 -29.729 1.00 51.36 98 MET E O 1
ATOM 578 N N . ALA A 1 77 ? 16.974 19.256 -28.135 1.00 53.45 99 ALA E N 1
ATOM 579 C CA . ALA A 1 77 ? 18.244 18.872 -28.730 1.00 46.79 99 ALA E CA 1
ATOM 580 C C . ALA A 1 77 ? 18.474 17.373 -28.587 1.00 46.56 99 ALA E C 1
ATOM 581 O O . ALA A 1 77 ? 18.413 16.820 -27.477 1.00 47.85 99 ALA E O 1
ATOM 583 N N . SER A 1 78 ? 18.734 16.729 -29.734 1.00 41.13 100 SER E N 1
ATOM 584 C CA . SER A 1 78 ? 19.067 15.322 -29.926 1.00 42.63 100 SER E CA 1
ATOM 585 C C . SER A 1 78 ? 18.108 14.411 -29.172 1.00 43.49 100 SER E C 1
ATOM 586 O O . SER A 1 78 ? 18.522 13.712 -28.238 1.00 54.39 100 SER E O 1
ATOM 589 N N . PRO A 1 79 ? 16.834 14.374 -29.552 1.00 50.00 101 PRO E N 1
ATOM 590 C CA . PRO A 1 79 ? 15.867 13.576 -28.796 1.00 44.89 101 PRO E CA 1
ATOM 591 C C . PRO A 1 79 ? 16.105 12.087 -28.985 1.00 43.61 101 PRO E C 1
ATOM 592 O O . PRO A 1 79 ? 16.736 11.639 -29.944 1.00 65.93 101 PRO E O 1
ATOM 596 N N . HIS A 1 80 ? 15.576 11.319 -28.037 1.00 33.13 102 HIS E N 1
ATOM 597 C CA . HIS A 1 80 ? 15.681 9.866 -28.040 1.00 38.68 102 HIS E CA 1
ATOM 598 C C . HIS A 1 80 ? 14.386 9.307 -27.477 1.00 47.04 102 HIS E C 1
ATOM 599 O O . HIS A 1 80 ? 14.027 9.599 -26.332 1.00 52.39 102 HIS E O 1
ATOM 606 N N . VAL A 1 81 ? 13.684 8.516 -28.281 1.00 48.47 103 VAL E N 1
ATOM 607 C CA . VAL A 1 81 ? 12.418 7.913 -27.890 1.00 37.90 103 VAL E CA 1
ATOM 608 C C . VAL A 1 81 ? 12.618 6.412 -27.762 1.00 43.92 103 VAL E C 1
ATOM 609 O O . VAL A 1 81 ? 13.120 5.764 -28.689 1.00 46.59 103 VAL E O 1
ATOM 613 N N . ARG A 1 82 ? 12.231 5.862 -26.614 1.00 53.82 104 ARG E N 1
ATOM 614 C CA . ARG A 1 82 ? 12.309 4.430 -26.356 1.00 52.51 104 ARG E CA 1
ATOM 615 C C . ARG A 1 82 ? 10.930 3.904 -25.988 1.00 52.86 104 ARG E C 1
ATOM 616 O O . ARG A 1 82 ? 10.287 4.424 -25.071 1.00 52.45 104 ARG E O 1
ATOM 624 N N . MET A 1 83 ? 10.482 2.875 -26.703 1.00 57.85 105 MET E N 1
ATOM 625 C CA . MET A 1 83 ? 9.214 2.217 -26.413 1.00 50.92 105 MET E CA 1
ATOM 626 C C . MET A 1 83 ? 9.469 1.059 -25.456 1.00 53.82 105 MET E C 1
ATOM 627 O O . MET A 1 83 ? 10.184 0.111 -25.798 1.00 61.17 105 MET E O 1
ATOM 632 N N . VAL A 1 84 ? 8.892 1.142 -24.263 1.00 59.71 106 VAL E N 1
ATOM 633 C CA . VAL A 1 84 ? 9.090 0.150 -23.219 1.00 69.20 106 VAL E CA 1
ATOM 634 C C . VAL A 1 84 ? 7.757 -0.559 -23.028 1.00 72.01 106 VAL E C 1
ATOM 635 O O . VAL A 1 84 ? 6.883 -0.087 -22.293 1.00 68.49 106 VAL E O 1
ATOM 639 N N . GLY A 1 85 ? 7.599 -1.699 -23.684 1.00 81.91 107 GLY E N 1
ATOM 640 C CA . GLY A 1 85 ? 6.359 -2.429 -23.612 1.00 82.10 107 GLY E CA 1
ATOM 641 C C . GLY A 1 85 ? 5.294 -1.826 -24.508 1.00 75.91 107 GLY E C 1
ATOM 642 O O . GLY A 1 85 ? 5.552 -0.992 -25.382 1.00 67.66 107 GLY E O 1
ATOM 643 N N . ASP A 1 86 ? 4.059 -2.261 -24.263 1.00 84.68 108 ASP E N 1
ATOM 644 C CA . ASP A 1 86 ? 2.935 -1.856 -25.095 1.00 75.40 108 ASP E CA 1
ATOM 645 C C . ASP A 1 86 ? 2.413 -0.463 -24.769 1.00 69.46 108 ASP E C 1
ATOM 646 O O . ASP A 1 86 ? 1.821 0.176 -25.646 1.00 72.66 108 ASP E O 1
ATOM 651 N N . SER A 1 87 ? 2.613 0.028 -23.542 1.00 77.23 109 SER E N 1
ATOM 652 C CA . SER A 1 87 ? 1.922 1.225 -23.083 1.00 73.49 109 SER E CA 1
ATOM 653 C C . SER A 1 87 ? 2.832 2.369 -22.654 1.00 64.09 109 SER E C 1
ATOM 654 O O . SER A 1 87 ? 2.318 3.391 -22.182 1.00 64.81 109 SER E O 1
ATOM 657 N N . CYS A 1 88 ? 4.150 2.250 -22.795 1.00 68.69 110 CYS E N 1
ATOM 658 C CA . CYS A 1 88 ? 5.062 3.245 -22.245 1.00 64.15 110 CYS E CA 1
ATOM 659 C C . CYS A 1 88 ? 6.008 3.781 -23.309 1.00 60.94 110 CYS E C 1
ATOM 660 O O . CYS A 1 88 ? 6.454 3.042 -24.192 1.00 59.28 110 CYS E O 1
ATOM 663 N N . ALA A 1 89 ? 6.327 5.072 -23.202 1.00 55.89 111 ALA E N 1
ATOM 664 C CA . ALA A 1 89 ? 7.330 5.704 -24.048 1.00 50.18 111 ALA E CA 1
ATOM 665 C C . ALA A 1 89 ? 8.174 6.646 -23.201 1.00 55.10 111 ALA E C 1
ATOM 666 O O . ALA A 1 89 ? 7.647 7.377 -22.359 1.00 58.41 111 ALA E O 1
ATOM 668 N N . VAL A 1 90 ? 9.485 6.622 -23.422 1.00 46.63 112 VAL E N 1
ATOM 669 C CA . VAL A 1 90 ? 10.432 7.445 -22.679 1.00 48.41 112 VAL E CA 1
ATOM 670 C C . VAL A 1 90 ? 11.102 8.390 -23.665 1.00 50.49 112 VAL E C 1
ATOM 671 O O . VAL A 1 90 ? 11.744 7.941 -24.624 1.00 48.14 112 VAL E O 1
ATOM 675 N N . VAL A 1 91 ? 10.957 9.692 -23.428 1.00 45.02 113 VAL E N 1
ATOM 676 C CA . VAL A 1 91 ? 11.527 10.731 -24.276 1.00 45.11 113 VAL E CA 1
ATOM 677 C C . VAL A 1 91 ? 12.640 11.403 -23.485 1.00 48.91 113 VAL E C 1
ATOM 678 O O . VAL A 1 91 ? 12.385 12.046 -22.458 1.00 56.40 113 VAL E O 1
ATOM 682 N N . SER A 1 92 ? 13.875 11.254 -23.956 1.00 44.71 114 SER E N 1
ATOM 683 C CA . SER A 1 92 ? 15.048 11.835 -23.314 1.00 48.89 114 SER E CA 1
ATOM 684 C C . SER A 1 92 ? 15.692 12.827 -24.271 1.00 42.44 114 SER E C 1
ATOM 685 O O . SER A 1 92 ? 15.921 12.501 -25.439 1.00 50.85 114 SER E O 1
ATOM 688 N N . TYR A 1 93 ? 15.994 14.027 -23.781 1.00 37.29 115 TYR E N 1
ATOM 689 C CA . TYR A 1 93 ? 16.505 15.069 -24.664 1.00 45.48 115 TYR E CA 1
ATOM 690 C C . TYR A 1 93 ? 17.205 16.139 -23.834 1.00 40.79 115 TYR E C 1
ATOM 691 O O . TYR A 1 93 ? 17.204 16.102 -22.597 1.00 46.26 115 TYR E O 1
ATOM 700 N N . ILE A 1 94 ? 17.818 17.096 -24.532 1.00 41.43 116 ILE E N 1
ATOM 701 C CA . ILE A 1 94 ? 18.363 18.293 -23.903 1.00 42.38 116 ILE E CA 1
ATOM 702 C C . ILE A 1 94 ? 17.405 19.437 -24.206 1.00 51.96 116 ILE E C 1
ATOM 703 O O . ILE A 1 94 ? 17.252 19.846 -25.359 1.00 53.35 116 ILE E O 1
ATOM 708 N N . ARG A 1 95 ? 16.735 19.936 -23.176 1.00 44.14 117 ARG E N 1
ATOM 709 C CA . ARG A 1 95 ? 15.843 21.077 -23.314 1.00 43.40 117 ARG E CA 1
ATOM 710 C C . ARG A 1 95 ? 16.667 22.354 -23.424 1.00 49.74 117 ARG E C 1
ATOM 711 O O . ARG A 1 95 ? 17.445 22.677 -22.516 1.00 52.85 117 ARG E O 1
ATOM 719 N N . LEU A 1 96 ? 16.506 23.069 -24.540 1.00 41.44 118 LEU E N 1
ATOM 720 C CA . LEU A 1 96 ? 17.133 24.366 -24.774 1.00 49.07 118 LEU E CA 1
ATOM 721 C C . LEU A 1 96 ? 16.032 25.418 -24.791 1.00 43.80 118 LEU E C 1
ATOM 722 O O . LEU A 1 96 ? 15.194 25.431 -25.697 1.00 54.19 118 LEU E O 1
ATOM 727 N N . THR A 1 97 ? 16.035 26.297 -23.798 1.00 37.33 119 THR E N 1
ATOM 728 C CA . THR A 1 97 ? 15.036 27.350 -23.663 1.00 39.31 119 THR E CA 1
ATOM 729 C C . THR A 1 97 ? 15.688 28.682 -24.014 1.00 41.41 119 THR E C 1
ATOM 730 O O . THR A 1 97 ? 16.557 29.165 -23.282 1.00 44.11 119 THR E O 1
ATOM 734 N N . GLN A 1 98 ? 15.283 29.260 -25.140 1.00 38.84 120 GLN E N 1
ATOM 735 C CA . GLN A 1 98 ? 15.712 30.595 -25.529 1.00 40.90 120 GLN E CA 1
ATOM 736 C C . GLN A 1 98 ? 14.701 31.598 -24.993 1.00 44.39 120 GLN E C 1
ATOM 737 O O . GLN A 1 98 ? 13.523 31.563 -25.376 1.00 49.18 120 GLN E O 1
ATOM 743 N N . LYS A 1 99 ? 15.155 32.478 -24.101 1.00 42.46 121 LYS E N 1
ATOM 744 C CA . LYS A 1 99 ? 14.284 33.471 -23.494 1.00 46.79 121 LYS E CA 1
ATOM 745 C C . LYS A 1 99 ? 15.004 34.811 -23.445 1.00 50.04 121 LYS E C 1
ATOM 746 O O . LYS A 1 99 ? 16.180 34.927 -23.799 1.00 47.55 121 LYS E O 1
ATOM 752 N N . MET A 1 100 ? 14.274 35.837 -23.018 1.00 62.32 122 MET E N 1
ATOM 753 C CA . MET A 1 100 ? 14.772 37.205 -22.963 1.00 51.10 122 MET E CA 1
ATOM 754 C C . MET A 1 100 ? 14.930 37.620 -21.508 1.00 52.78 122 MET E C 1
ATOM 755 O O . MET A 1 100 ? 13.970 37.547 -20.734 1.00 67.55 122 MET E O 1
ATOM 760 N N . VAL A 1 101 ? 16.134 38.050 -21.138 1.00 60.79 123 VAL E N 1
ATOM 761 C CA . VAL A 1 101 ? 16.393 38.622 -19.822 1.00 56.94 123 VAL E CA 1
ATOM 762 C C . VAL A 1 101 ? 17.110 39.953 -20.016 1.00 57.90 123 VAL E C 1
ATOM 763 O O . VAL A 1 101 ? 18.102 40.030 -20.751 1.00 64.50 123 VAL E O 1
ATOM 767 N N . ASN A 1 102 ? 16.583 41.003 -19.383 1.00 57.00 124 ASN E N 1
ATOM 768 C CA . ASN A 1 102 ? 17.123 42.361 -19.499 1.00 66.78 124 ASN E CA 1
ATOM 769 C C . ASN A 1 102 ? 17.351 42.751 -20.959 1.00 74.28 124 ASN E C 1
ATOM 770 O O . ASN A 1 102 ? 18.390 43.308 -21.323 1.00 65.29 124 ASN E O 1
ATOM 775 N N . GLY A 1 103 ? 16.368 42.445 -21.804 1.00 66.96 125 GLY E N 1
ATOM 776 C CA . GLY A 1 103 ? 16.437 42.796 -23.208 1.00 69.46 125 GLY E CA 1
ATOM 777 C C . GLY A 1 103 ? 17.477 42.060 -24.021 1.00 71.28 125 GLY E C 1
ATOM 778 O O . GLY A 1 103 ? 17.770 42.479 -25.144 1.00 77.41 125 GLY E O 1
ATOM 779 N N . ALA A 1 104 ? 18.042 40.976 -23.500 1.00 64.41 126 ALA E N 1
ATOM 780 C CA . ALA A 1 104 ? 19.058 40.218 -24.209 1.00 52.04 126 ALA E CA 1
ATOM 781 C C . ALA A 1 104 ? 18.678 38.747 -24.260 1.00 62.72 126 ALA E C 1
ATOM 782 O O . ALA A 1 104 ? 18.036 38.232 -23.336 1.00 69.88 126 ALA E O 1
ATOM 784 N N . PRO A 1 105 ? 19.055 38.047 -25.328 1.00 52.58 127 PRO E N 1
ATOM 785 C CA . PRO A 1 105 ? 18.736 36.620 -25.419 1.00 50.32 127 PRO E CA 1
ATOM 786 C C . PRO A 1 105 ? 19.624 35.788 -24.508 1.00 52.97 127 PRO E C 1
ATOM 787 O O . PRO A 1 105 ? 20.790 36.109 -24.270 1.00 56.33 127 PRO E O 1
ATOM 791 N N . VAL A 1 106 ? 19.049 34.702 -23.997 1.00 51.98 128 VAL E N 1
ATOM 792 C CA . VAL A 1 106 ? 19.765 33.767 -23.136 1.00 45.25 128 VAL E CA 1
ATOM 793 C C . VAL A 1 106 ? 19.238 32.366 -23.412 1.00 44.16 128 VAL E C 1
ATOM 794 O O . VAL A 1 106 ? 18.027 32.155 -23.547 1.00 49.73 128 VAL E O 1
ATOM 798 N N . THR A 1 107 ? 20.159 31.409 -23.502 1.00 36.80 129 THR E N 1
ATOM 799 C CA . THR A 1 107 ? 19.836 30.011 -23.756 1.00 40.96 129 THR E CA 1
ATOM 800 C C . THR A 1 107 ? 20.100 29.200 -22.493 1.00 45.88 129 THR E C 1
ATOM 801 O O . THR A 1 107 ? 21.246 29.104 -22.040 1.00 55.56 129 THR E O 1
ATOM 805 N N . VAL A 1 108 ? 19.043 28.618 -21.935 1.00 43.75 130 VAL E N 1
ATOM 806 C CA . VAL A 1 108 ? 19.118 27.774 -20.748 1.00 45.45 130 VAL E CA 1
ATOM 807 C C . VAL A 1 108 ? 19.058 26.318 -21.186 1.00 44.81 130 VAL E C 1
ATOM 808 O O . VAL A 1 108 ? 18.281 25.960 -22.076 1.00 49.55 130 VAL E O 1
ATOM 812 N N . GLN A 1 109 ? 19.881 25.473 -20.573 1.00 49.96 131 GLN E N 1
ATOM 813 C CA . GLN A 1 109 ? 19.949 24.065 -20.931 1.00 48.21 131 GLN E CA 1
ATOM 814 C C . GLN A 1 109 ? 19.583 23.196 -19.737 1.00 49.95 131 GLN E C 1
ATOM 815 O O . GLN A 1 109 ? 19.895 23.531 -18.589 1.00 50.13 131 GLN E O 1
ATOM 821 N N . ALA A 1 110 ? 18.916 22.079 -20.019 1.00 43.12 132 ALA E N 1
ATOM 822 C CA . ALA A 1 110 ? 18.552 21.134 -18.972 1.00 36.15 132 ALA E CA 1
ATOM 823 C C . ALA A 1 110 ? 18.453 19.733 -19.558 1.00 50.93 132 ALA E C 1
ATOM 824 O O . ALA A 1 110 ? 18.028 19.561 -20.700 1.00 55.34 132 ALA E O 1
ATOM 826 N N . GLU A 1 111 ? 18.863 18.734 -18.781 1.00 44.35 133 GLU E N 1
ATOM 827 C CA . GLU A 1 111 ? 18.644 17.346 -19.167 1.00 41.09 133 GLU E CA 1
ATOM 828 C C . GLU A 1 111 ? 17.231 16.944 -18.772 1.00 46.38 133 GLU E C 1
ATOM 829 O O . GLU A 1 111 ? 16.847 17.098 -17.608 1.00 44.62 133 GLU E O 1
ATOM 835 N N . GLU A 1 112 ? 16.449 16.433 -19.724 1.00 44.77 134 GLU E N 1
ATOM 836 C CA . GLU A 1 112 ? 15.065 16.092 -19.423 1.00 39.05 134 GLU E CA 1
ATOM 837 C C . GLU A 1 112 ? 14.746 14.670 -19.856 1.00 46.08 134 GLU E C 1
ATOM 838 O O . GLU A 1 112 ? 15.046 14.267 -20.988 1.00 42.39 134 GLU E O 1
ATOM 844 N N . THR A 1 113 ? 14.147 13.918 -18.934 1.00 41.52 135 THR E N 1
ATOM 845 C CA . THR A 1 113 ? 13.574 12.604 -19.187 1.00 37.88 135 THR E CA 1
ATOM 846 C C . THR A 1 113 ? 12.095 12.679 -18.845 1.00 48.26 135 THR E C 1
ATOM 847 O O . THR A 1 113 ? 11.739 12.966 -17.697 1.00 54.44 135 THR E O 1
ATOM 851 N N . ARG A 1 114 ? 11.238 12.433 -19.831 1.00 51.37 136 ARG E N 1
ATOM 852 C CA . ARG A 1 114 ? 9.797 12.491 -19.637 1.00 49.84 136 ARG E CA 1
ATOM 853 C C . ARG A 1 114 ? 9.173 11.171 -20.061 1.00 49.20 136 ARG E C 1
ATOM 854 O O . ARG A 1 114 ? 9.444 10.670 -21.158 1.00 44.51 136 ARG E O 1
ATOM 862 N N . VAL A 1 115 ? 8.342 10.610 -19.187 1.00 48.89 137 VAL E N 1
ATOM 863 C CA . VAL A 1 115 ? 7.700 9.323 -19.415 1.00 48.86 137 VAL E CA 1
ATOM 864 C C . VAL A 1 115 ? 6.237 9.565 -19.757 1.00 54.40 137 VAL E C 1
ATOM 865 O O . VAL A 1 115 ? 5.541 10.314 -19.056 1.00 52.23 137 VAL E O 1
ATOM 869 N N . TRP A 1 116 ? 5.777 8.940 -20.839 1.00 50.00 138 TRP E N 1
ATOM 870 C CA . TRP A 1 116 ? 4.402 9.031 -21.295 1.00 44.93 138 TRP E CA 1
ATOM 871 C C . TRP A 1 116 ? 3.776 7.644 -21.312 1.00 51.58 138 TRP E C 1
ATOM 872 O O . TRP A 1 116 ? 4.444 6.641 -21.600 1.00 44.33 138 TRP E O 1
ATOM 883 N N . GLU A 1 117 ? 2.484 7.603 -20.999 1.00 53.58 139 GLU E N 1
ATOM 884 C CA . GLU A 1 117 ? 1.697 6.379 -20.976 1.00 63.47 139 GLU E CA 1
ATOM 885 C C . GLU A 1 117 ? 0.536 6.501 -21.954 1.00 66.92 139 GLU E C 1
ATOM 886 O O . GLU A 1 117 ? -0.098 7.557 -22.050 1.00 61.97 139 GLU E O 1
ATOM 892 N N . LYS A 1 118 ? 0.269 5.420 -22.686 1.00 60.90 140 LYS E N 1
ATOM 893 C CA . LYS A 1 118 ? -0.829 5.388 -23.649 1.00 64.49 140 LYS E CA 1
ATOM 894 C C . LYS A 1 118 ? -2.120 5.095 -22.894 1.00 74.10 140 LYS E C 1
ATOM 895 O O . LYS A 1 118 ? -2.406 3.948 -22.544 1.00 86.40 140 LYS E O 1
ATOM 901 N N . LYS A 1 119 ? -2.902 6.140 -22.638 1.00 75.82 141 LYS E N 1
ATOM 902 C CA . LYS A 1 119 ? -4.197 6.019 -21.984 1.00 88.66 141 LYS E CA 1
ATOM 903 C C . LYS A 1 119 ? -5.262 6.692 -22.836 1.00 103.05 141 LYS E C 1
ATOM 904 O O . LYS A 1 119 ? -5.048 7.791 -23.360 1.00 96.47 141 LYS E O 1
ATOM 910 N N . ASP A 1 120 ? -6.401 6.014 -22.979 1.00 113.61 142 ASP E N 1
ATOM 911 C CA . ASP A 1 120 ? -7.593 6.569 -23.623 1.00 114.90 142 ASP E CA 1
ATOM 912 C C . ASP A 1 120 ? -7.269 7.164 -24.993 1.00 104.27 142 ASP E C 1
ATOM 913 O O . ASP A 1 120 ? -7.644 8.293 -25.316 1.00 97.87 142 ASP E O 1
ATOM 918 N N . GLY A 1 121 ? -6.553 6.387 -25.803 1.00 106.73 143 GLY E N 1
ATOM 919 C CA . GLY A 1 121 ? -6.266 6.801 -27.162 1.00 101.01 143 GLY E CA 1
ATOM 920 C C . GLY A 1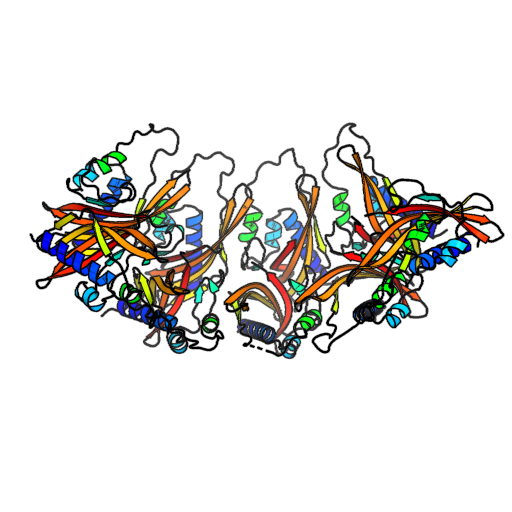 121 ? -5.319 7.971 -27.290 1.00 105.37 143 GLY E C 1
ATOM 921 O O . GLY A 1 121 ? -5.202 8.543 -28.378 1.00 86.05 143 GLY E O 1
ATOM 922 N N . GLY A 1 122 ? -4.637 8.346 -26.204 1.00 116.89 144 GLY E N 1
ATOM 923 C CA . GLY A 1 122 ? -3.677 9.430 -26.233 1.00 101.70 144 GLY E CA 1
ATOM 924 C C . GLY A 1 122 ? -2.480 9.110 -25.357 1.00 82.35 144 GLY E C 1
ATOM 925 O O . GLY A 1 122 ? -2.408 8.046 -24.741 1.00 89.83 144 GLY E O 1
ATOM 926 N N . TRP A 1 123 ? -1.536 10.046 -25.321 1.00 73.06 145 TRP E N 1
ATOM 927 C CA . TRP A 1 123 ? -0.350 9.934 -24.480 1.00 60.99 145 TRP E CA 1
ATOM 928 C C . TRP A 1 123 ? -0.447 10.937 -23.339 1.00 60.21 145 TRP E C 1
ATOM 929 O O . TRP A 1 123 ? -0.702 12.125 -23.570 1.00 51.13 145 TRP E O 1
ATOM 940 N N . ILE A 1 124 ? -0.251 10.454 -22.114 1.00 62.59 146 ILE E N 1
ATOM 941 C CA . ILE A 1 124 ? -0.363 11.267 -20.910 1.00 56.65 146 ILE E CA 1
ATOM 942 C C . ILE A 1 124 ? 0.974 11.252 -20.183 1.00 53.69 146 ILE E C 1
ATOM 943 O O . ILE A 1 124 ? 1.619 10.205 -20.069 1.00 53.28 146 ILE E O 1
ATOM 948 N N . HIS A 1 125 ? 1.384 12.422 -19.698 1.00 52.02 147 HIS E N 1
ATOM 949 C CA . HIS A 1 125 ? 2.668 12.600 -19.031 1.00 52.29 147 HIS E CA 1
ATOM 950 C C . HIS A 1 125 ? 2.568 12.114 -17.588 1.00 56.61 147 HIS E C 1
ATOM 951 O O . HIS A 1 125 ? 1.700 12.574 -16.837 1.00 58.65 147 HIS E O 1
ATOM 958 N N . VAL A 1 126 ? 3.450 11.192 -17.189 1.00 56.41 148 VAL E N 1
ATOM 959 C CA . VAL A 1 126 ? 3.316 10.569 -15.873 1.00 57.38 148 VAL E CA 1
ATOM 960 C C . VAL A 1 126 ? 4.527 10.834 -14.982 1.00 54.23 148 VAL E C 1
ATOM 961 O O . VAL A 1 126 ? 4.398 10.875 -13.752 1.00 58.96 148 VAL E O 1
ATOM 965 N N . HIS A 1 127 ? 5.707 11.009 -15.575 1.00 56.51 149 HIS E N 1
ATOM 966 C CA . HIS A 1 127 ? 6.908 11.237 -14.781 1.00 52.42 149 HIS E CA 1
ATOM 967 C C . HIS A 1 127 ? 7.885 12.119 -15.542 1.00 50.53 149 HIS E C 1
ATOM 968 O O . HIS A 1 127 ? 8.114 11.917 -16.737 1.00 50.12 149 HIS E O 1
ATOM 975 N N . MET A 1 128 ? 8.473 13.086 -14.834 1.00 50.41 150 MET E N 1
ATOM 976 C CA . MET A 1 128 ? 9.485 13.960 -15.414 1.00 44.29 150 MET E CA 1
ATOM 977 C C . MET A 1 128 ? 10.693 14.068 -14.494 1.00 52.52 150 MET E C 1
ATOM 978 O O . MET A 1 128 ? 10.572 14.016 -13.265 1.00 49.51 150 MET E O 1
ATOM 983 N N . HIS A 1 129 ? 11.865 14.229 -15.110 1.00 48.34 151 HIS E N 1
ATOM 984 C CA . HIS A 1 129 ? 13.129 14.391 -14.397 1.00 42.23 151 HIS E CA 1
ATOM 985 C C . HIS A 1 129 ? 13.926 15.479 -15.106 1.00 45.79 151 HIS E C 1
ATOM 986 O O . HIS A 1 129 ? 14.326 15.303 -16.261 1.00 49.67 151 HIS E O 1
ATOM 993 N N . ARG A 1 130 ? 14.150 16.599 -14.423 1.00 44.10 152 ARG E N 1
ATOM 994 C CA . ARG A 1 130 ? 14.870 17.741 -14.969 1.00 42.14 152 ARG E CA 1
ATOM 995 C C . ARG A 1 130 ? 16.180 17.945 -14.223 1.00 48.96 152 ARG E C 1
ATOM 996 O O . ARG A 1 130 ? 16.224 17.859 -12.992 1.00 64.72 152 ARG E O 1
ATOM 1004 N N . SER A 1 131 ? 17.240 18.241 -14.970 1.00 49.06 153 SER E N 1
ATOM 1005 C CA . SER A 1 131 ? 18.559 18.464 -14.389 1.00 37.05 153 SER E CA 1
ATOM 1006 C C . SER A 1 131 ? 19.181 19.681 -15.052 1.00 43.07 153 SER E C 1
ATOM 1007 O O . SER A 1 131 ? 19.334 19.706 -16.276 1.00 67.56 153 SER E O 1
ATOM 1010 N N . LEU A 1 132 ? 19.542 20.682 -14.255 1.00 54.79 154 LEU E N 1
ATOM 1011 C CA . LEU A 1 132 ? 20.232 21.848 -14.787 1.00 52.92 154 LEU E CA 1
ATOM 1012 C C . LEU A 1 132 ? 21.694 21.522 -15.062 1.00 66.59 154 LEU E C 1
ATOM 1013 O O . LEU A 1 132 ? 22.351 20.832 -14.276 1.00 73.30 154 LEU E O 1
ATOM 1018 N N . VAL A 1 133 ? 22.197 22.019 -16.188 1.00 66.26 155 VAL E N 1
ATOM 1019 C CA . VAL A 1 133 ? 23.587 21.836 -16.588 1.00 79.25 155 VAL E CA 1
ATOM 1020 C C . VAL A 1 133 ? 24.319 23.154 -16.382 1.00 85.93 155 VAL E C 1
ATOM 1021 O O . VAL A 1 133 ? 23.816 24.219 -16.763 1.00 75.56 155 VAL E O 1
ATOM 1025 N N . LYS A 1 134 ? 25.501 23.081 -15.778 1.00 91.88 156 LYS E N 1
ATOM 1026 C CA . LYS A 1 134 ? 26.306 24.266 -15.510 1.00 102.78 156 LYS E CA 1
ATOM 1027 C C . LYS A 1 134 ? 26.972 24.772 -16.786 1.00 103.89 156 LYS E C 1
ATOM 1028 O O . LYS A 1 134 ? 26.409 25.596 -17.509 1.00 84.17 156 LYS E O 1
ATOM 1034 N N . SER B 1 2 ? 3.417 -6.167 -5.540 1.00 85.52 24 SER D N 1
ATOM 1035 C CA . SER B 1 2 ? 4.340 -7.293 -5.459 1.00 94.70 24 SER D CA 1
ATOM 1036 C C . SER B 1 2 ? 5.348 -7.253 -6.604 1.00 92.54 24 SER D C 1
ATOM 1037 O O . SER B 1 2 ? 6.529 -7.544 -6.411 1.00 89.74 24 SER D O 1
ATOM 1040 N N . ALA B 1 3 ? 4.873 -6.900 -7.802 1.00 87.00 25 ALA D N 1
ATOM 1041 C CA . ALA B 1 3 ? 5.788 -6.687 -8.918 1.00 86.51 25 ALA D CA 1
ATOM 1042 C C . ALA B 1 3 ? 6.691 -5.488 -8.656 1.00 84.63 25 ALA D C 1
ATOM 1043 O O . ALA B 1 3 ? 7.891 -5.522 -8.965 1.00 81.12 25 ALA D O 1
ATOM 1045 N N . ALA B 1 4 ? 6.129 -4.424 -8.076 1.00 80.01 26 ALA D N 1
ATOM 1046 C CA . ALA B 1 4 ? 6.930 -3.264 -7.702 1.00 72.37 26 ALA D CA 1
ATOM 1047 C C . ALA B 1 4 ? 8.017 -3.643 -6.705 1.00 64.06 26 ALA D C 1
ATOM 1048 O O . ALA B 1 4 ? 9.139 -3.129 -6.774 1.00 70.21 26 ALA D O 1
ATOM 1050 N N . ALA B 1 5 ? 7.706 -4.547 -5.772 1.00 68.29 27 ALA D N 1
ATOM 1051 C CA . ALA B 1 5 ? 8.716 -5.004 -4.823 1.00 67.56 27 ALA D CA 1
ATOM 1052 C C . ALA B 1 5 ? 9.832 -5.765 -5.528 1.00 70.71 27 ALA D C 1
ATOM 1053 O O . ALA B 1 5 ? 11.009 -5.633 -5.168 1.00 62.81 27 ALA D O 1
ATOM 1055 N N . GLU B 1 6 ? 9.484 -6.556 -6.546 1.00 69.24 28 GLU D N 1
ATOM 1056 C CA . GLU B 1 6 ? 10.498 -7.268 -7.316 1.00 72.89 28 GLU D CA 1
ATOM 1057 C C . GLU B 1 6 ? 11.403 -6.297 -8.069 1.00 76.23 28 GLU D C 1
ATOM 1058 O O . GLU B 1 6 ? 12.628 -6.482 -8.114 1.00 67.56 28 GLU D O 1
ATOM 1064 N N . VAL B 1 7 ? 10.820 -5.247 -8.655 1.00 78.63 29 VAL D N 1
ATOM 1065 C CA . VAL B 1 7 ? 11.632 -4.256 -9.357 1.00 70.96 29 VAL D CA 1
ATOM 1066 C C . VAL B 1 7 ? 12.523 -3.500 -8.377 1.00 64.24 29 VAL D C 1
ATOM 1067 O O . VAL B 1 7 ? 13.676 -3.177 -8.687 1.00 61.86 29 VAL D O 1
ATOM 1071 N N . LEU B 1 8 ? 12.004 -3.202 -7.181 1.00 65.73 30 LEU D N 1
ATOM 1072 C CA . LEU B 1 8 ? 12.822 -2.565 -6.152 1.00 62.26 30 LEU D CA 1
ATOM 1073 C C . LEU B 1 8 ? 13.994 -3.451 -5.753 1.00 65.65 30 LEU D C 1
ATOM 1074 O O . LEU B 1 8 ? 15.115 -2.963 -5.556 1.00 63.05 30 LEU D O 1
ATOM 1079 N N . ALA B 1 9 ? 13.748 -4.756 -5.611 1.00 64.77 31 ALA D N 1
ATOM 1080 C CA . ALA B 1 9 ? 14.829 -5.684 -5.302 1.00 57.17 31 ALA D CA 1
ATOM 1081 C C . ALA B 1 9 ? 15.883 -5.683 -6.401 1.00 67.45 31 ALA D C 1
ATOM 1082 O O . ALA B 1 9 ? 17.087 -5.661 -6.118 1.00 61.73 31 ALA D O 1
ATOM 1084 N N . ARG B 1 10 ? 15.449 -5.702 -7.665 1.00 62.42 32 ARG D N 1
ATOM 1085 C CA . ARG B 1 10 ? 16.402 -5.657 -8.773 1.00 63.85 32 ARG D CA 1
ATOM 1086 C C . ARG B 1 10 ? 17.210 -4.363 -8.760 1.00 62.02 32 ARG D C 1
ATOM 1087 O O . ARG B 1 10 ? 18.418 -4.371 -9.032 1.00 57.32 32 ARG D O 1
ATOM 1095 N N . ASN B 1 11 ? 16.562 -3.240 -8.444 1.00 59.78 33 ASN D N 1
ATOM 1096 C CA . ASN B 1 11 ? 17.260 -1.957 -8.422 1.00 59.59 33 ASN D CA 1
ATOM 1097 C C . ASN B 1 11 ? 18.304 -1.921 -7.310 1.00 65.60 33 ASN D C 1
ATOM 1098 O O . ASN B 1 11 ? 19.441 -1.478 -7.522 1.00 57.60 33 ASN D O 1
ATOM 1103 N N . GLN B 1 12 ? 17.931 -2.383 -6.113 1.00 59.75 34 GLN D N 1
ATOM 1104 C CA . GLN B 1 12 ? 18.889 -2.442 -5.013 1.00 50.24 34 GLN D CA 1
ATOM 1105 C C . GLN B 1 12 ? 20.033 -3.398 -5.334 1.00 58.54 34 GLN D C 1
ATOM 1106 O O . GLN B 1 12 ? 21.187 -3.149 -4.962 1.00 59.52 34 GLN D O 1
ATOM 1112 N N . GLU B 1 13 ? 19.732 -4.495 -6.036 1.00 58.61 35 GLU D N 1
ATOM 1113 C CA . GLU B 1 13 ? 20.777 -5.416 -6.470 1.00 59.34 35 GLU D CA 1
ATOM 1114 C C . GLU B 1 13 ? 21.753 -4.728 -7.416 1.00 60.95 35 GLU D C 1
ATOM 1115 O O . GLU B 1 13 ? 22.975 -4.887 -7.291 1.00 59.47 35 GLU D O 1
ATOM 1121 N N . LEU B 1 14 ? 21.227 -3.953 -8.368 1.00 67.24 36 LEU D N 1
ATOM 1122 C CA . LEU B 1 14 ? 22.084 -3.200 -9.279 1.00 55.24 36 LEU D CA 1
ATOM 1123 C C . LEU B 1 14 ? 22.953 -2.205 -8.521 1.00 57.30 36 LEU D C 1
ATOM 1124 O O . LEU B 1 14 ? 24.140 -2.041 -8.829 1.00 54.03 36 LEU D O 1
ATOM 1129 N N . LEU B 1 15 ? 22.375 -1.529 -7.525 1.00 58.67 37 LEU D N 1
ATOM 1130 C CA . LEU B 1 15 ? 23.143 -0.551 -6.759 1.00 59.47 37 LEU D CA 1
ATOM 1131 C C . LEU B 1 15 ? 24.257 -1.218 -5.959 1.00 63.07 37 LEU D C 1
ATOM 1132 O O . LEU B 1 15 ? 25.373 -0.690 -5.880 1.00 61.92 37 LEU D O 1
ATOM 1137 N N . THR B 1 16 ? 23.976 -2.377 -5.357 1.00 57.43 38 THR D N 1
ATOM 1138 C CA . THR B 1 16 ? 25.026 -3.092 -4.636 1.00 56.89 38 THR D CA 1
ATOM 1139 C C . THR B 1 16 ? 26.116 -3.566 -5.589 1.00 57.79 38 THR D C 1
ATOM 1140 O O . THR B 1 16 ? 27.305 -3.535 -5.246 1.00 59.31 38 THR D O 1
ATOM 1144 N N . ALA B 1 17 ? 25.733 -3.997 -6.795 1.00 57.65 39 ALA D N 1
ATOM 1145 C CA . ALA B 1 17 ? 26.730 -4.379 -7.791 1.00 55.32 39 ALA D CA 1
ATOM 1146 C C . ALA B 1 17 ? 27.608 -3.194 -8.172 1.00 60.51 39 ALA D C 1
ATOM 1147 O O . ALA B 1 17 ? 28.822 -3.345 -8.357 1.00 59.53 39 ALA D O 1
ATOM 1149 N N . ILE B 1 18 ? 27.009 -2.008 -8.302 1.00 65.94 40 ILE D N 1
ATOM 1150 C CA . ILE B 1 18 ? 27.788 -0.806 -8.592 1.00 65.03 40 ILE D CA 1
ATOM 1151 C C . ILE B 1 18 ? 28.748 -0.506 -7.449 1.00 66.44 40 ILE D C 1
ATOM 1152 O O . ILE B 1 18 ? 29.923 -0.184 -7.670 1.00 64.18 40 ILE D O 1
ATOM 1157 N N . ALA B 1 19 ? 28.263 -0.606 -6.208 1.00 67.04 41 ALA D N 1
ATOM 1158 C CA . ALA B 1 19 ? 29.110 -0.320 -5.053 1.00 57.49 41 ALA D CA 1
ATOM 1159 C C . ALA B 1 19 ? 30.259 -1.312 -4.937 1.00 63.90 41 ALA D C 1
ATOM 1160 O O . ALA B 1 19 ? 31.343 -0.952 -4.463 1.00 59.70 41 ALA D O 1
ATOM 1162 N N . ALA B 1 20 ? 30.048 -2.556 -5.365 1.00 67.44 42 ALA D N 1
ATOM 1163 C CA . ALA B 1 20 ? 31.076 -3.582 -5.260 1.00 52.24 42 ALA D CA 1
ATOM 1164 C C . ALA B 1 20 ? 32.101 -3.526 -6.385 1.00 62.77 42 ALA D C 1
ATOM 1165 O O . ALA B 1 20 ? 33.135 -4.197 -6.289 1.00 69.16 42 ALA D O 1
ATOM 1167 N N . GLY B 1 21 ? 31.851 -2.747 -7.435 1.00 66.70 43 GLY D N 1
ATOM 1168 C CA . GLY B 1 21 ? 32.705 -2.777 -8.605 1.00 63.36 43 GLY D CA 1
ATOM 1169 C C . GLY B 1 21 ? 32.549 -4.014 -9.455 1.00 64.66 43 GLY D C 1
ATOM 1170 O O . GLY B 1 21 ? 33.421 -4.301 -10.281 1.00 67.27 43 GLY D O 1
ATOM 1171 N N . ASN B 1 22 ? 31.461 -4.761 -9.271 1.00 62.11 44 ASN D N 1
ATOM 1172 C CA . ASN B 1 22 ? 31.180 -5.986 -10.019 1.00 64.63 44 ASN D CA 1
ATOM 1173 C C . ASN B 1 22 ? 30.583 -5.591 -11.364 1.00 67.15 44 ASN D C 1
ATOM 1174 O O . ASN B 1 22 ? 29.376 -5.384 -11.497 1.00 70.77 44 ASN D O 1
ATOM 1179 N N . TYR B 1 23 ? 31.440 -5.489 -12.384 1.00 62.92 45 TYR D N 1
ATOM 1180 C CA . TYR B 1 23 ? 30.955 -5.058 -13.690 1.00 64.88 45 TYR D CA 1
ATOM 1181 C C . TYR B 1 23 ? 30.166 -6.149 -14.400 1.00 71.98 45 TYR D C 1
ATOM 1182 O O . TYR B 1 23 ? 29.268 -5.839 -15.189 1.00 74.91 45 TYR D O 1
ATOM 1191 N N . GLU B 1 24 ? 30.480 -7.421 -14.150 1.00 71.79 46 GLU D N 1
ATOM 1192 C CA . GLU B 1 24 ? 29.773 -8.496 -14.841 1.00 67.55 46 GLU D CA 1
ATOM 1193 C C . GLU B 1 24 ? 28.305 -8.533 -14.431 1.00 69.19 46 GLU D C 1
ATOM 1194 O O . GLU B 1 24 ? 27.412 -8.598 -15.284 1.00 70.47 46 GLU D O 1
ATOM 1200 N N . LYS B 1 25 ? 28.037 -8.482 -13.125 1.00 64.83 47 LYS D N 1
ATOM 1201 C CA . LYS B 1 25 ? 26.661 -8.409 -12.639 1.00 73.87 47 LYS D CA 1
ATOM 1202 C C . LYS B 1 25 ? 25.949 -7.184 -13.206 1.00 75.18 47 LYS D C 1
ATOM 1203 O O . LYS B 1 25 ? 24.839 -7.282 -13.756 1.00 72.20 47 LYS D O 1
ATOM 1209 N N . TYR B 1 26 ? 26.593 -6.020 -13.088 1.00 70.71 48 TYR D N 1
ATOM 1210 C CA . TYR B 1 26 ? 26.048 -4.773 -13.613 1.00 66.06 48 TYR D CA 1
ATOM 1211 C C . TYR B 1 26 ? 25.623 -4.916 -15.070 1.00 61.31 48 TYR D C 1
ATOM 1212 O O . TYR B 1 26 ? 24.476 -4.624 -15.427 1.00 66.67 48 TYR D O 1
ATOM 1221 N N . ALA B 1 27 ? 26.541 -5.371 -15.928 1.00 62.69 49 ALA D N 1
ATOM 1222 C CA . ALA B 1 27 ? 26.233 -5.521 -17.346 1.00 65.70 49 ALA D CA 1
ATOM 1223 C C . ALA B 1 27 ? 25.144 -6.558 -17.584 1.00 65.65 49 ALA D C 1
ATOM 1224 O O . ALA B 1 27 ? 24.326 -6.391 -18.497 1.00 70.98 49 ALA D O 1
ATOM 1226 N N . THR B 1 28 ? 25.117 -7.630 -16.786 1.00 65.81 50 THR D N 1
ATOM 1227 C CA . THR B 1 28 ? 24.043 -8.609 -16.903 1.00 63.97 50 THR D CA 1
ATOM 1228 C C . THR B 1 28 ? 22.687 -7.999 -16.586 1.00 68.08 50 THR D C 1
ATOM 1229 O O . THR B 1 28 ? 21.663 -8.505 -17.060 1.00 78.41 50 THR D O 1
ATOM 1233 N N . MET B 1 29 ? 22.650 -6.919 -15.809 1.00 71.06 51 MET D N 1
ATOM 1234 C CA . MET B 1 29 ? 21.367 -6.291 -15.512 1.00 72.76 51 MET D CA 1
ATOM 1235 C C . MET B 1 29 ? 20.951 -5.209 -16.506 1.00 66.34 51 MET D C 1
ATOM 1236 O O . MET B 1 29 ? 19.817 -4.727 -16.418 1.00 67.55 51 MET D O 1
ATOM 1241 N N . CYS B 1 30 ? 21.810 -4.815 -17.444 1.00 62.68 52 CYS D N 1
ATOM 1242 C CA . CYS B 1 30 ? 21.538 -3.660 -18.294 1.00 65.77 52 CYS D CA 1
ATOM 1243 C C . CYS B 1 30 ? 21.404 -4.059 -19.759 1.00 62.68 52 CYS D C 1
ATOM 1244 O O . CYS B 1 30 ? 22.167 -4.890 -20.262 1.00 66.69 52 CYS D O 1
ATOM 1247 N N . ASP B 1 31 ? 20.440 -3.445 -20.441 1.00 58.26 53 ASP D N 1
ATOM 1248 C CA . ASP B 1 31 ? 20.305 -3.637 -21.878 1.00 58.02 53 ASP D CA 1
ATOM 1249 C C . ASP B 1 31 ? 21.452 -2.931 -22.600 1.00 60.24 53 ASP D C 1
ATOM 1250 O O . ASP B 1 31 ? 21.818 -1.809 -22.234 1.00 57.59 53 ASP D O 1
ATOM 1255 N N . PRO B 1 32 ? 22.047 -3.561 -23.617 1.00 58.96 54 PRO D N 1
ATOM 1256 C CA . PRO B 1 32 ? 23.188 -2.931 -24.306 1.00 50.15 54 PRO D CA 1
ATOM 1257 C C . PRO B 1 32 ? 22.869 -1.586 -24.938 1.00 50.81 54 PRO D C 1
ATOM 1258 O O . PRO B 1 32 ? 23.801 -0.832 -25.244 1.00 55.54 54 PRO D O 1
ATOM 1262 N N . SER B 1 33 ? 21.591 -1.258 -25.142 1.00 49.58 55 SER D N 1
ATOM 1263 C CA . SER B 1 33 ? 21.179 0.027 -25.691 1.00 53.30 55 SER D CA 1
ATOM 1264 C C . SER B 1 33 ? 20.775 1.020 -24.607 1.00 64.31 55 SER D C 1
ATOM 1265 O O . SER B 1 33 ? 20.019 1.958 -24.882 1.00 63.33 55 SER D O 1
ATOM 1268 N N . MET B 1 34 ? 21.269 0.833 -23.386 1.00 61.52 56 MET D N 1
ATOM 1269 C CA . MET B 1 34 ? 20.841 1.647 -22.257 1.00 53.11 56 MET D CA 1
ATOM 1270 C C . MET B 1 34 ? 21.207 3.113 -22.461 1.00 55.42 56 MET D C 1
ATOM 1271 O O . MET B 1 34 ? 22.318 3.441 -22.887 1.00 59.74 56 MET D O 1
ATOM 1276 N N . THR B 1 35 ? 20.258 3.995 -22.158 1.00 48.09 57 THR D N 1
ATOM 1277 C CA . THR B 1 35 ? 20.478 5.433 -22.220 1.00 49.08 57 THR D CA 1
ATOM 1278 C C . THR B 1 35 ? 20.703 5.992 -20.819 1.00 49.64 57 THR D C 1
ATOM 1279 O O . THR B 1 35 ? 20.206 5.456 -19.823 1.00 49.69 57 THR D O 1
ATOM 1283 N N . CYS B 1 36 ? 21.454 7.090 -20.753 1.00 50.02 58 CYS D N 1
ATOM 1284 C CA . CYS B 1 36 ? 21.940 7.569 -19.468 1.00 53.56 58 CYS D CA 1
ATOM 1285 C C . CYS B 1 36 ? 22.182 9.071 -19.489 1.00 52.79 58 CYS D C 1
ATOM 1286 O O . CYS B 1 36 ? 22.908 9.580 -20.347 1.00 52.74 58 CYS D O 1
ATOM 1289 N N . PHE B 1 37 ? 21.556 9.765 -18.543 1.00 49.50 59 PHE D N 1
ATOM 1290 C CA . PHE B 1 37 ? 21.990 11.082 -18.096 1.00 55.72 59 PHE D CA 1
ATOM 1291 C C . PHE B 1 37 ? 22.679 10.903 -16.751 1.00 54.91 59 PHE D C 1
ATOM 1292 O O . PHE B 1 37 ? 22.125 10.255 -15.859 1.00 56.56 59 PHE D O 1
ATOM 1300 N N . GLU B 1 38 ? 23.874 11.467 -16.599 1.00 58.95 60 GLU D N 1
ATOM 1301 C CA . GLU B 1 38 ? 24.569 11.416 -15.319 1.00 60.46 60 GLU D CA 1
ATOM 1302 C C . GLU B 1 38 ? 25.646 12.493 -15.309 1.00 58.97 60 GLU D C 1
ATOM 1303 O O . GLU B 1 38 ? 26.037 12.992 -16.371 1.00 59.37 60 GLU D O 1
ATOM 1309 N N . PRO B 1 39 ? 26.126 12.890 -14.122 1.00 49.37 61 PRO D N 1
ATOM 1310 C CA . PRO B 1 39 ? 27.131 13.967 -14.066 1.00 52.37 61 PRO D CA 1
ATOM 1311 C C . PRO B 1 39 ? 28.399 13.662 -14.842 1.00 48.89 61 PRO D C 1
ATOM 1312 O O . PRO B 1 39 ? 28.988 14.571 -15.441 1.00 47.83 61 PRO D O 1
ATOM 1316 N N . GLU B 1 40 ? 28.839 12.403 -14.848 1.00 61.32 62 GLU D N 1
ATOM 1317 C CA . GLU B 1 40 ? 30.033 12.036 -15.600 1.00 55.81 62 GLU D CA 1
ATOM 1318 C C . GLU B 1 40 ? 29.854 12.241 -17.100 1.00 53.40 62 GLU D C 1
ATOM 1319 O O . GLU B 1 40 ? 30.852 12.349 -17.822 1.00 46.67 62 GLU D O 1
ATOM 1325 N N . ALA B 1 41 ? 28.613 12.303 -17.581 1.00 54.45 63 ALA D N 1
ATOM 1326 C CA . ALA B 1 41 ? 28.318 12.567 -18.983 1.00 53.36 63 ALA D CA 1
ATOM 1327 C C . ALA B 1 41 ? 28.258 14.058 -19.302 1.00 48.90 63 ALA D C 1
ATOM 1328 O O . ALA B 1 41 ? 27.909 14.419 -20.429 1.00 48.71 63 ALA D O 1
ATOM 1330 N N . VAL B 1 42 ? 28.611 14.912 -18.335 1.00 49.83 64 VAL D N 1
ATOM 1331 C CA . VAL B 1 42 ? 28.668 16.374 -18.430 1.00 50.74 64 VAL D CA 1
ATOM 1332 C C . VAL B 1 42 ? 27.603 16.965 -19.352 1.00 45.02 64 VAL D C 1
ATOM 1333 O O . VAL B 1 42 ? 27.914 17.733 -20.270 1.00 52.04 64 VAL D O 1
ATOM 1337 N N . GLY B 1 43 ? 26.341 16.630 -19.098 1.00 51.76 65 GLY D N 1
ATOM 1338 C CA . GLY B 1 43 ? 25.236 17.287 -19.767 1.00 41.69 65 GLY D CA 1
ATOM 1339 C C . GLY B 1 43 ? 24.817 16.699 -21.094 1.00 48.78 65 GLY D C 1
ATOM 1340 O O . GLY B 1 43 ? 24.248 17.418 -21.924 1.00 37.52 65 GLY D O 1
ATOM 1341 N N . HIS B 1 44 ? 25.064 15.412 -21.324 1.00 49.96 66 HIS D N 1
ATOM 1342 C CA . HIS B 1 44 ? 24.728 14.790 -22.595 1.00 40.69 66 HIS D CA 1
ATOM 1343 C C . HIS B 1 44 ? 24.180 13.392 -22.351 1.00 44.56 66 HIS D C 1
ATOM 1344 O O . HIS B 1 44 ? 24.445 12.767 -21.322 1.00 51.86 66 HIS D O 1
ATOM 1351 N N . LEU B 1 45 ? 23.405 12.910 -23.318 1.00 51.28 67 LEU D N 1
ATOM 1352 C CA . LEU B 1 45 ? 22.809 11.583 -23.252 1.00 47.64 67 LEU D CA 1
ATOM 1353 C C . LEU B 1 45 ? 23.764 10.574 -23.878 1.00 49.49 67 LEU D C 1
ATOM 1354 O O . LEU B 1 45 ? 24.082 10.667 -25.070 1.00 55.63 67 LEU D O 1
ATOM 1359 N N . VAL B 1 46 ? 24.223 9.618 -23.078 1.00 37.90 68 VAL D N 1
ATOM 1360 C CA . VAL B 1 46 ? 25.131 8.581 -23.546 1.00 48.14 68 VAL D CA 1
ATOM 1361 C C . VAL B 1 46 ? 24.355 7.282 -23.703 1.00 46.93 68 VAL D C 1
ATOM 1362 O O . VAL B 1 46 ? 23.378 7.022 -22.992 1.00 38.50 68 VAL D O 1
ATOM 1366 N N . GLU B 1 47 ? 24.799 6.464 -24.653 1.00 41.90 69 GLU D N 1
ATOM 1367 C CA . GLU B 1 47 ? 24.166 5.194 -24.971 1.00 43.61 69 GLU D CA 1
ATOM 1368 C C . GLU B 1 47 ? 25.201 4.082 -24.876 1.00 49.75 69 GLU D C 1
ATOM 1369 O O . GLU B 1 47 ? 26.368 4.278 -25.232 1.00 49.63 69 GLU D O 1
ATOM 1375 N N . GLY B 1 48 ? 24.778 2.923 -24.380 1.00 33.61 70 GLY D N 1
ATOM 1376 C CA . GLY B 1 48 ? 25.652 1.770 -24.282 1.00 46.65 70 GLY D CA 1
ATOM 1377 C C . GLY B 1 48 ? 26.240 1.599 -22.893 1.00 60.93 70 GLY D C 1
ATOM 1378 O O . GLY B 1 48 ? 25.928 2.325 -21.944 1.00 68.54 70 GLY D O 1
ATOM 1379 N N . LEU B 1 49 ? 27.127 0.605 -22.792 1.00 58.36 71 LEU D N 1
ATOM 1380 C CA . LEU B 1 49 ? 27.711 0.199 -21.521 1.00 54.11 71 LEU D CA 1
ATOM 1381 C C . LEU B 1 49 ? 29.193 0.516 -21.382 1.00 60.18 71 LEU D C 1
ATOM 1382 O O . LEU B 1 49 ? 29.698 0.513 -20.255 1.00 64.82 71 LEU D O 1
ATOM 1387 N N . ASP B 1 50 ? 29.901 0.779 -22.485 1.00 70.81 72 ASP D N 1
ATOM 1388 C CA . ASP B 1 50 ? 31.338 1.030 -22.401 1.00 58.12 72 ASP D CA 1
ATOM 1389 C C . ASP B 1 50 ? 31.646 2.268 -21.568 1.00 56.26 72 ASP D C 1
ATOM 1390 O O . ASP B 1 50 ? 32.676 2.318 -20.881 1.00 70.11 72 ASP D O 1
ATOM 1395 N N . PHE B 1 51 ? 30.758 3.265 -21.603 1.00 56.91 73 PHE D N 1
ATOM 1396 C CA . PHE B 1 51 ? 30.965 4.495 -20.846 1.00 58.03 73 PHE D CA 1
ATOM 1397 C C . PHE B 1 51 ? 31.058 4.230 -19.347 1.00 66.15 73 PHE D C 1
ATOM 1398 O O . PHE B 1 51 ? 31.779 4.940 -18.636 1.00 68.61 73 PHE D O 1
ATOM 1406 N N . HIS B 1 52 ? 30.345 3.219 -18.850 1.00 59.61 74 HIS D N 1
ATOM 1407 C CA . HIS B 1 52 ? 30.415 2.851 -17.440 1.00 62.63 74 HIS D CA 1
ATOM 1408 C C . HIS B 1 52 ? 31.479 1.794 -17.171 1.00 62.05 74 HIS D C 1
ATOM 1409 O O . HIS B 1 52 ? 32.114 1.807 -16.104 1.00 65.48 74 HIS D O 1
ATOM 1416 N N . LYS B 1 53 ? 31.683 0.878 -18.123 1.00 60.60 75 LYS D N 1
ATOM 1417 C CA . LYS B 1 53 ? 32.809 -0.043 -18.040 1.00 55.81 75 LYS D CA 1
ATOM 1418 C C . LYS B 1 53 ? 34.113 0.708 -17.829 1.00 59.28 75 LYS D C 1
ATOM 1419 O O . LYS B 1 53 ? 35.020 0.202 -17.159 1.00 60.85 75 LYS D O 1
ATOM 1425 N N . TYR B 1 54 ? 34.222 1.915 -18.392 1.00 60.20 76 TYR D N 1
ATOM 1426 C CA . TYR B 1 54 ? 35.379 2.762 -18.118 1.00 61.72 76 TYR D CA 1
ATOM 1427 C C . TYR B 1 54 ? 35.578 2.948 -16.618 1.00 60.97 76 TYR D C 1
ATOM 1428 O O . TYR B 1 54 ? 36.679 2.749 -16.094 1.00 64.64 76 TYR D O 1
ATOM 1437 N N . TYR B 1 55 ? 34.515 3.329 -15.908 1.00 69.47 77 TYR D N 1
ATOM 1438 C CA . TYR B 1 55 ? 34.633 3.570 -14.475 1.00 67.81 77 TYR D CA 1
ATOM 1439 C C . TYR B 1 55 ? 34.802 2.283 -13.683 1.00 67.94 77 TYR D C 1
ATOM 1440 O O . TYR B 1 55 ? 35.347 2.321 -12.574 1.00 60.39 77 TYR D O 1
ATOM 1449 N N . PHE B 1 56 ? 34.358 1.146 -14.221 1.00 72.19 78 PHE D N 1
ATOM 1450 C CA . PHE B 1 56 ? 34.611 -0.112 -13.523 1.00 58.86 78 PHE D CA 1
ATOM 1451 C C . PHE B 1 56 ? 36.058 -0.570 -13.677 1.00 74.85 78 PHE D C 1
ATOM 1452 O O . PHE B 1 56 ? 36.587 -1.251 -12.791 1.00 85.55 78 PHE D O 1
ATOM 1460 N N . THR B 1 57 ? 36.717 -0.202 -14.776 1.00 72.06 79 THR D N 1
ATOM 1461 C CA . THR B 1 57 ? 38.049 -0.695 -15.114 1.00 59.14 79 THR D CA 1
ATOM 1462 C C . THR B 1 57 ? 39.117 0.385 -14.966 1.00 71.14 79 THR D C 1
ATOM 1463 O O . THR B 1 57 ? 40.077 0.437 -15.738 1.00 66.45 79 THR D O 1
ATOM 1467 N N . MET B 1 58 ? 38.968 1.254 -13.976 1.00 76.73 80 MET D N 1
ATOM 1468 C CA . MET B 1 58 ? 39.931 2.330 -13.795 1.00 70.40 80 MET D CA 1
ATOM 1469 C C . MET B 1 58 ? 41.255 1.772 -13.275 1.00 82.15 80 MET D C 1
ATOM 1470 O O . MET B 1 58 ? 41.263 0.860 -12.443 1.00 86.48 80 MET D O 1
ATOM 1475 N N . PRO B 1 59 ? 42.389 2.296 -13.748 1.00 86.18 81 PRO D N 1
ATOM 1476 C CA . PRO B 1 59 ? 43.687 1.734 -13.352 1.00 94.97 81 PRO D CA 1
ATOM 1477 C C . PRO B 1 59 ? 44.111 2.125 -11.942 1.00 99.42 81 PRO D C 1
ATOM 1478 O O . PRO B 1 59 ? 44.664 3.207 -11.724 1.00 99.97 81 PRO D O 1
ATOM 1482 N N . SER B 1 60 ? 43.852 1.241 -10.978 1.00 106.33 82 SER D N 1
ATOM 1483 C CA . SER B 1 60 ? 44.313 1.422 -9.605 1.00 118.72 82 SER D CA 1
ATOM 1484 C C . SER B 1 60 ? 45.270 0.316 -9.183 1.00 135.14 82 SER D C 1
ATOM 1485 O O . SER B 1 60 ? 46.388 0.613 -8.749 1.00 142.17 82 SER D O 1
ATOM 1488 N N . ALA B 1 61 ? 44.851 -0.953 -9.273 1.00 138.93 83 ALA D N 1
ATOM 1489 C CA . ALA B 1 61 ? 45.756 -2.095 -9.175 1.00 142.10 83 ALA D CA 1
ATOM 1490 C C . ALA B 1 61 ? 46.268 -2.183 -7.722 1.00 153.49 83 ALA D C 1
ATOM 1491 O O . ALA B 1 61 ? 45.537 -1.714 -6.842 1.00 149.22 83 ALA D O 1
ATOM 1493 N N . PRO B 1 62 ? 47.425 -2.778 -7.378 1.00 145.02 84 PRO D N 1
ATOM 1494 C CA . PRO B 1 62 ? 47.642 -3.167 -5.962 1.00 136.30 84 PRO D CA 1
ATOM 1495 C C . PRO B 1 62 ? 47.672 -1.981 -5.012 1.00 147.07 84 PRO D C 1
ATOM 1496 O O . PRO B 1 62 ? 48.203 -0.908 -5.339 1.00 138.86 84 PRO D O 1
ATOM 1500 N N . PRO B 1 63 ? 47.092 -2.138 -3.811 1.00 153.32 85 PRO D N 1
ATOM 1501 C CA . PRO B 1 63 ? 47.314 -1.158 -2.741 1.00 137.08 85 PRO D CA 1
ATOM 1502 C C . PRO B 1 63 ? 48.031 -1.771 -1.544 1.00 147.36 85 PRO D C 1
ATOM 1503 O O . PRO B 1 63 ? 48.245 -2.986 -1.502 1.00 152.58 85 PRO D O 1
ATOM 1507 N N . ALA B 1 64 ? 48.400 -0.952 -0.565 1.00 144.15 86 ALA D N 1
ATOM 1508 C CA . ALA B 1 64 ? 48.954 -1.485 0.679 1.00 142.53 86 ALA D CA 1
ATOM 1509 C C . ALA B 1 64 ? 47.845 -2.189 1.448 1.00 155.84 86 ALA D C 1
ATOM 1510 O O . ALA B 1 64 ? 46.797 -1.576 1.697 1.00 161.57 86 ALA D O 1
ATOM 1512 N N . PRO B 1 65 ? 48.014 -3.467 1.834 1.00 157.80 87 PRO D N 1
ATOM 1513 C CA . PRO B 1 65 ? 46.909 -4.194 2.485 1.00 162.34 87 PRO D CA 1
ATOM 1514 C C . PRO B 1 65 ? 46.495 -3.566 3.800 1.00 164.51 87 PRO D C 1
ATOM 1515 O O . PRO B 1 65 ? 45.327 -3.198 3.973 1.00 155.10 87 PRO D O 1
ATOM 1519 N N . ASP B 1 66 ? 47.448 -3.440 4.729 1.00 166.23 88 ASP D N 1
ATOM 1520 C CA . ASP B 1 66 ? 47.274 -2.756 6.022 1.00 173.84 88 ASP D CA 1
ATOM 1521 C C . ASP B 1 66 ? 45.990 -3.270 6.674 1.00 176.97 88 ASP D C 1
ATOM 1522 O O . ASP B 1 66 ? 45.778 -4.489 6.706 1.00 169.26 88 ASP D O 1
ATOM 1527 N N . ALA B 1 67 ? 45.130 -2.398 7.202 1.00 179.52 89 ALA D N 1
ATOM 1528 C CA . ALA B 1 67 ? 43.824 -2.770 7.729 1.00 164.04 89 ALA D CA 1
ATOM 1529 C C . ALA B 1 67 ? 42.607 -2.134 7.043 1.00 177.69 89 ALA D C 1
ATOM 1530 O O . ALA B 1 67 ? 41.483 -2.405 7.486 1.00 173.39 89 ALA D O 1
ATOM 1532 N N . PRO B 1 68 ? 42.729 -1.282 5.969 1.00 178.27 90 PRO D N 1
ATOM 1533 C CA . PRO B 1 68 ? 41.496 -0.722 5.395 1.00 154.11 90 PRO D CA 1
ATOM 1534 C C . PRO B 1 68 ? 40.962 -1.501 4.200 1.00 147.07 90 PRO D C 1
ATOM 1535 O O . PRO B 1 68 ? 41.723 -1.981 3.359 1.00 148.13 90 PRO D O 1
ATOM 1539 N N . LYS B 1 69 ? 39.643 -1.616 4.123 1.00 138.42 91 LYS D N 1
ATOM 1540 C CA . LYS B 1 69 ? 38.931 -2.262 3.032 1.00 136.68 91 LYS D CA 1
ATOM 1541 C C . LYS B 1 69 ? 37.770 -1.367 2.624 1.00 127.84 91 LYS D C 1
ATOM 1542 O O . LYS B 1 69 ? 37.380 -0.472 3.383 1.00 119.39 91 LYS D O 1
ATOM 1548 N N . PRO B 1 70 ? 37.206 -1.560 1.426 1.00 112.52 92 PRO D N 1
ATOM 1549 C CA . PRO B 1 70 ? 36.169 -0.633 0.954 1.00 99.19 92 PRO D CA 1
ATOM 1550 C C . PRO B 1 70 ? 34.911 -0.700 1.809 1.00 89.10 92 PRO D C 1
ATOM 1551 O O . PRO B 1 70 ? 34.449 -1.778 2.187 1.00 94.56 92 PRO D O 1
ATOM 1555 N N . HIS B 1 71 ? 34.352 0.477 2.103 1.00 67.79 93 HIS D N 1
ATOM 1556 C CA . HIS B 1 71 ? 33.175 0.608 2.966 1.00 64.89 93 HIS D CA 1
ATOM 1557 C C . HIS B 1 71 ? 32.227 1.622 2.326 1.00 63.39 93 HIS D C 1
ATOM 1558 O O . HIS B 1 71 ? 32.370 2.830 2.527 1.00 65.10 93 HIS D O 1
ATOM 1565 N N . VAL B 1 72 ? 31.264 1.120 1.553 1.00 59.03 94 VAL D N 1
ATOM 1566 C CA . VAL B 1 72 ? 30.326 1.950 0.803 1.00 55.06 94 VAL D CA 1
ATOM 1567 C C . VAL B 1 72 ? 28.938 1.332 0.915 1.00 55.11 94 VAL D C 1
ATOM 1568 O O . VAL B 1 72 ? 28.790 0.107 0.857 1.00 54.90 94 VAL D O 1
ATOM 1572 N N . LEU B 1 73 ? 27.916 2.179 1.074 1.00 50.60 95 LEU D N 1
ATOM 1573 C CA . LEU B 1 73 ? 26.544 1.692 1.189 1.00 49.07 95 LEU D CA 1
ATOM 1574 C C . LEU B 1 73 ? 25.590 2.608 0.437 1.00 56.61 95 LEU D C 1
ATOM 1575 O O . LEU B 1 73 ? 25.615 3.825 0.632 1.00 53.07 95 LEU D O 1
ATOM 1580 N N . ASN B 1 74 ? 24.736 2.023 -0.402 1.00 61.24 96 ASN D N 1
ATOM 1581 C CA . ASN B 1 74 ? 23.739 2.769 -1.162 1.00 49.93 96 ASN D CA 1
ATOM 1582 C C . ASN B 1 74 ? 22.354 2.546 -0.566 1.00 52.89 96 ASN D C 1
ATOM 1583 O O . ASN B 1 74 ? 21.953 1.402 -0.322 1.00 43.25 96 ASN D O 1
ATOM 1588 N N . THR B 1 75 ? 21.625 3.640 -0.349 1.00 51.36 97 THR D N 1
ATOM 1589 C CA . THR B 1 75 ? 20.301 3.624 0.258 1.00 46.60 97 THR D CA 1
ATOM 1590 C C . THR B 1 75 ? 19.324 4.344 -0.661 1.00 50.87 97 THR D C 1
ATOM 1591 O O . THR B 1 75 ? 19.620 5.440 -1.149 1.00 49.45 97 THR D O 1
ATOM 1595 N N . MET B 1 76 ? 18.166 3.728 -0.901 1.00 41.53 98 MET D N 1
ATOM 1596 C CA . MET B 1 76 ? 17.120 4.313 -1.742 1.00 46.79 98 MET D CA 1
ATOM 1597 C C . MET B 1 76 ? 16.124 5.031 -0.834 1.00 46.55 98 MET D C 1
ATOM 1598 O O . MET B 1 76 ? 15.177 4.432 -0.324 1.00 45.32 98 MET D O 1
ATOM 1603 N N . ALA B 1 77 ? 16.346 6.330 -0.633 1.00 45.36 99 ALA D N 1
ATOM 1604 C CA . ALA B 1 77 ? 15.447 7.139 0.175 1.00 45.68 99 ALA D CA 1
ATOM 1605 C C . ALA B 1 77 ? 14.145 7.407 -0.570 1.00 45.41 99 ALA D C 1
ATOM 1606 O O . ALA B 1 77 ? 14.153 7.886 -1.716 1.00 51.20 99 ALA D O 1
ATOM 1608 N N . SER B 1 78 ? 13.030 7.094 0.107 1.00 44.92 100 SER D N 1
ATOM 1609 C CA . SER B 1 78 ? 11.639 7.263 -0.299 1.00 47.96 100 SER D CA 1
ATOM 1610 C C . SER B 1 78 ? 11.401 6.785 -1.726 1.00 51.03 100 SER D C 1
ATOM 1611 O O . SER B 1 78 ? 11.083 7.595 -2.607 1.00 47.97 100 SER D O 1
ATOM 1614 N N . PRO B 1 79 ? 11.525 5.486 -1.988 1.00 49.07 101 PRO D N 1
ATOM 1615 C CA . PRO B 1 79 ? 11.367 4.994 -3.359 1.00 46.36 101 PRO D CA 1
ATOM 1616 C C . PRO B 1 79 ? 9.931 5.116 -3.842 1.00 47.73 101 PRO D C 1
ATOM 1617 O O . PRO B 1 79 ? 8.976 5.130 -3.062 1.00 56.61 101 PRO D O 1
ATOM 1621 N N . HIS B 1 80 ? 9.796 5.203 -5.163 1.00 48.15 102 HIS D N 1
ATOM 1622 C CA . HIS B 1 80 ? 8.501 5.293 -5.827 1.00 48.20 102 HIS D CA 1
ATOM 1623 C C . HIS B 1 80 ? 8.558 4.443 -7.083 1.00 44.56 102 HIS D C 1
ATOM 1624 O O . HIS B 1 80 ? 9.387 4.694 -7.963 1.00 63.07 102 HIS D O 1
ATOM 1631 N N . VAL B 1 81 ? 7.688 3.441 -7.168 1.00 42.54 103 VAL D N 1
ATOM 1632 C CA . VAL B 1 81 ? 7.614 2.559 -8.326 1.00 52.42 103 VAL D CA 1
ATOM 1633 C C . VAL B 1 81 ? 6.309 2.832 -9.054 1.00 52.94 103 VAL D C 1
ATOM 1634 O O . VAL B 1 81 ? 5.232 2.811 -8.446 1.00 56.67 103 VAL D O 1
ATOM 1638 N N . ARG B 1 82 ? 6.409 3.092 -10.354 1.00 46.81 104 ARG D N 1
ATOM 1639 C CA . ARG B 1 82 ? 5.253 3.325 -11.208 1.00 47.65 104 ARG D CA 1
ATOM 1640 C C . ARG B 1 82 ? 5.238 2.256 -12.286 1.00 52.51 104 ARG D C 1
ATOM 1641 O O . ARG B 1 82 ? 6.226 2.086 -13.007 1.00 64.83 104 ARG D O 1
ATOM 1649 N N . MET B 1 83 ? 4.128 1.532 -12.389 1.00 60.05 105 MET D N 1
ATOM 1650 C CA . MET B 1 83 ? 3.963 0.516 -13.420 1.00 57.73 105 MET D CA 1
ATOM 1651 C C . MET B 1 83 ? 3.264 1.140 -14.621 1.00 62.21 105 MET D C 1
ATOM 1652 O O . MET B 1 83 ? 2.113 1.579 -14.519 1.00 62.16 105 MET D O 1
ATOM 1657 N N . VAL B 1 84 ? 3.965 1.192 -15.752 1.00 68.50 106 VAL D N 1
ATOM 1658 C CA . VAL B 1 84 ? 3.386 1.689 -16.994 1.00 73.20 106 VAL D CA 1
ATOM 1659 C C . VAL B 1 84 ? 3.186 0.503 -17.927 1.00 71.37 106 VAL D C 1
ATOM 1660 O O . VAL B 1 84 ? 4.072 0.164 -18.719 1.00 77.29 106 VAL D O 1
ATOM 1664 N N . GLY B 1 85 ? 2.023 -0.135 -17.839 1.00 66.37 107 GLY D N 1
ATOM 1665 C CA . GLY B 1 85 ? 1.815 -1.400 -18.509 1.00 78.90 107 GLY D CA 1
ATOM 1666 C C . GLY B 1 85 ? 2.423 -2.540 -17.716 1.00 91.84 107 GLY D C 1
ATOM 1667 O O . GLY B 1 85 ? 2.985 -2.366 -16.633 1.00 82.12 107 GLY D O 1
ATOM 1668 N N . ASP B 1 86 ? 2.308 -3.742 -18.278 1.00 103.74 108 ASP D N 1
ATOM 1669 C CA . ASP B 1 86 ? 2.810 -4.928 -17.596 1.00 113.72 108 ASP D CA 1
ATOM 1670 C C . ASP B 1 86 ? 4.322 -5.080 -17.690 1.00 100.28 108 ASP D C 1
ATOM 1671 O O . ASP B 1 86 ? 4.916 -5.743 -16.833 1.00 93.97 108 ASP D O 1
ATOM 1676 N N . SER B 1 87 ? 4.958 -4.479 -18.694 1.00 82.75 109 SER D N 1
ATOM 1677 C CA . SER B 1 87 ? 6.352 -4.764 -19.003 1.00 73.50 109 SER D CA 1
ATOM 1678 C C . SER B 1 87 ? 7.294 -3.604 -18.697 1.00 75.78 109 SER D C 1
ATOM 1679 O O . SER B 1 87 ? 8.480 -3.684 -19.034 1.00 69.70 109 SER D O 1
ATOM 1682 N N . CYS B 1 88 ? 6.810 -2.534 -18.067 1.00 70.72 110 CYS D N 1
ATOM 1683 C CA . CYS B 1 88 ? 7.643 -1.375 -17.777 1.00 58.43 110 CYS D CA 1
ATOM 1684 C C . CYS B 1 88 ? 7.461 -0.934 -16.333 1.00 69.87 110 CYS D C 1
ATOM 1685 O O . CYS B 1 88 ? 6.351 -0.982 -15.793 1.00 73.44 110 CYS D O 1
ATOM 1688 N N . ALA B 1 89 ? 8.559 -0.494 -15.717 1.00 70.65 111 AL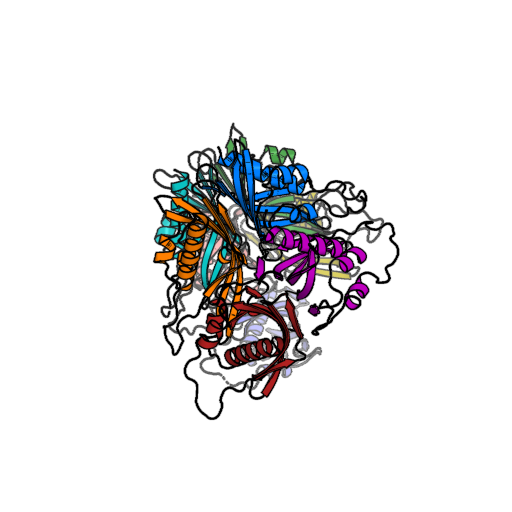A D N 1
ATOM 1689 C CA . ALA B 1 89 ? 8.543 0.021 -14.356 1.00 56.39 111 ALA D CA 1
ATOM 1690 C C . ALA B 1 89 ? 9.494 1.204 -14.253 1.00 50.32 111 ALA D C 1
ATOM 1691 O O . ALA B 1 89 ? 10.595 1.177 -14.805 1.00 58.65 111 ALA D O 1
ATOM 1693 N N . VAL B 1 90 ? 9.060 2.244 -13.550 1.00 47.89 112 VAL D N 1
ATOM 1694 C CA . VAL B 1 90 ? 9.856 3.448 -13.338 1.00 49.11 112 VAL D CA 1
ATOM 1695 C C . VAL B 1 90 ? 10.108 3.570 -11.842 1.00 58.67 112 VAL D C 1
ATOM 1696 O O . VAL B 1 90 ? 9.159 3.717 -11.062 1.00 49.17 112 VAL D O 1
ATOM 1700 N N . VAL B 1 91 ? 11.377 3.497 -11.443 1.00 55.14 113 VAL D N 1
ATOM 1701 C CA . VAL B 1 91 ? 11.774 3.567 -10.042 1.00 53.93 113 VAL D CA 1
ATOM 1702 C C . VAL B 1 91 ? 12.466 4.907 -9.827 1.00 49.57 113 VAL D C 1
ATOM 1703 O O . VAL B 1 91 ? 13.547 5.157 -10.375 1.00 51.48 113 VAL D O 1
ATOM 1707 N N . SER B 1 92 ? 11.841 5.772 -9.034 1.00 48.33 114 SER D N 1
ATOM 1708 C CA . SER B 1 92 ? 12.355 7.102 -8.741 1.00 52.72 114 SER D CA 1
ATOM 1709 C C . SER B 1 92 ? 12.641 7.201 -7.251 1.00 52.54 114 SER D C 1
ATOM 1710 O O . SER B 1 92 ? 11.794 6.833 -6.431 1.00 52.37 114 SER D O 1
ATOM 1713 N N . TYR B 1 93 ? 13.823 7.699 -6.900 1.00 44.18 115 TYR D N 1
ATOM 1714 C CA . TYR B 1 93 ? 14.224 7.730 -5.498 1.00 47.14 115 TYR D CA 1
ATOM 1715 C C . TYR B 1 93 ? 15.361 8.728 -5.320 1.00 55.81 115 TYR D C 1
ATOM 1716 O O . TYR B 1 93 ? 15.852 9.329 -6.285 1.00 56.60 115 TYR D O 1
ATOM 1725 N N . ILE B 1 94 ? 15.776 8.905 -4.067 1.00 50.46 116 ILE D N 1
ATOM 1726 C CA . ILE B 1 94 ? 16.979 9.663 -3.751 1.00 42.80 116 ILE D CA 1
ATOM 1727 C C . ILE B 1 94 ? 18.058 8.658 -3.371 1.00 46.40 116 ILE D C 1
ATOM 1728 O O . ILE B 1 94 ? 17.939 7.956 -2.364 1.00 47.41 116 ILE D O 1
ATOM 1733 N N . ARG B 1 95 ? 19.099 8.564 -4.187 1.00 47.90 117 ARG D N 1
ATOM 1734 C CA . ARG B 1 95 ? 20.221 7.686 -3.887 1.00 47.31 117 ARG D CA 1
ATOM 1735 C C . ARG B 1 95 ? 21.132 8.367 -2.873 1.00 52.67 117 ARG D C 1
ATOM 1736 O O . ARG B 1 95 ? 21.662 9.455 -3.137 1.00 53.19 117 ARG D O 1
ATOM 1744 N N . LEU B 1 96 ? 21.295 7.730 -1.710 1.00 45.58 118 LEU D N 1
ATOM 1745 C CA . LEU B 1 96 ? 22.185 8.181 -0.647 1.00 45.46 118 LEU D CA 1
ATOM 1746 C C . LEU B 1 96 ? 23.354 7.206 -0.576 1.00 45.22 118 LEU D C 1
ATOM 1747 O O . LEU B 1 96 ? 23.178 6.045 -0.197 1.00 50.70 118 LEU D O 1
ATOM 1752 N N . THR B 1 97 ? 24.539 7.676 -0.940 1.00 38.68 119 THR D N 1
ATOM 1753 C CA . THR B 1 97 ? 25.746 6.859 -0.966 1.00 50.70 119 THR D CA 1
ATOM 1754 C C . THR B 1 97 ? 26.630 7.273 0.202 1.00 56.17 119 THR D C 1
ATOM 1755 O O . THR B 1 97 ? 27.154 8.391 0.224 1.00 53.50 119 THR D O 1
ATOM 1759 N N . GLN B 1 98 ? 26.774 6.381 1.177 1.00 60.10 120 GLN D N 1
ATOM 1760 C CA . GLN B 1 98 ? 27.688 6.576 2.293 1.00 46.34 120 GLN D CA 1
ATOM 1761 C C . GLN B 1 98 ? 29.047 6.009 1.905 1.00 53.86 120 GLN D C 1
ATOM 1762 O O . GLN B 1 98 ? 29.168 4.809 1.621 1.00 56.98 120 GLN D O 1
ATOM 1768 N N . LYS B 1 99 ? 30.060 6.874 1.884 1.00 51.05 121 LYS D N 1
ATOM 1769 C CA . LYS B 1 99 ? 31.393 6.505 1.437 1.00 55.74 121 LYS D CA 1
ATOM 1770 C C . LYS B 1 99 ? 32.417 7.085 2.402 1.00 60.89 121 LYS D C 1
ATOM 1771 O O . LYS B 1 99 ? 32.096 7.892 3.279 1.00 56.45 121 LYS D O 1
ATOM 1777 N N . MET B 1 100 ? 33.664 6.656 2.232 1.00 65.95 122 MET D N 1
ATOM 1778 C CA . MET B 1 100 ? 34.773 7.068 3.083 1.00 58.09 122 MET D CA 1
ATOM 1779 C C . MET B 1 100 ? 35.727 7.933 2.275 1.00 66.24 122 MET D C 1
ATOM 1780 O O . MET B 1 100 ? 36.244 7.492 1.242 1.00 83.86 122 MET D O 1
ATOM 1785 N N . VAL B 1 101 ? 35.959 9.158 2.741 1.00 65.02 123 VAL D N 1
ATOM 1786 C CA . VAL B 1 101 ? 36.948 10.048 2.146 1.00 73.41 123 VAL D CA 1
ATOM 1787 C C . VAL B 1 101 ? 37.818 10.605 3.265 1.00 78.01 123 VAL D C 1
ATOM 1788 O O . VAL B 1 101 ? 37.301 11.113 4.268 1.00 75.41 123 VAL D O 1
ATOM 1792 N N . ASN B 1 102 ? 39.137 10.481 3.103 1.00 72.99 124 ASN D N 1
ATOM 1793 C CA . ASN B 1 102 ? 40.107 10.950 4.093 1.00 74.27 124 ASN D CA 1
ATOM 1794 C C . ASN B 1 102 ? 39.786 10.410 5.485 1.00 74.21 124 ASN D C 1
ATOM 1795 O O . ASN B 1 102 ? 39.842 11.130 6.485 1.00 73.82 124 ASN D O 1
ATOM 1800 N N . GLY B 1 103 ? 39.436 9.126 5.547 1.00 63.25 125 GLY D N 1
ATOM 1801 C CA . GLY B 1 103 ? 39.132 8.485 6.810 1.00 75.65 125 GLY D CA 1
ATOM 1802 C C . GLY B 1 103 ? 37.887 8.981 7.507 1.00 72.40 125 GLY D C 1
ATOM 1803 O O . GLY B 1 103 ? 37.693 8.672 8.686 1.00 76.60 125 GLY D O 1
ATOM 1804 N N . ALA B 1 104 ? 37.039 9.741 6.823 1.00 76.22 126 ALA D N 1
ATOM 1805 C CA . ALA B 1 104 ? 35.818 10.264 7.409 1.00 61.95 126 ALA D CA 1
ATOM 1806 C C . ALA B 1 104 ? 34.622 9.875 6.553 1.00 71.42 126 ALA D C 1
ATOM 1807 O O . ALA B 1 104 ? 34.736 9.765 5.326 1.00 76.67 126 ALA D O 1
ATOM 1809 N N . PRO B 1 105 ? 33.467 9.653 7.172 1.00 58.36 127 PRO D N 1
ATOM 1810 C CA . PRO B 1 105 ? 32.274 9.296 6.403 1.00 57.05 127 PRO D CA 1
ATOM 1811 C C . PRO B 1 105 ? 31.629 10.512 5.758 1.00 63.21 127 PRO D C 1
ATOM 1812 O O . PRO B 1 105 ? 31.631 11.617 6.307 1.00 61.20 127 PRO D O 1
ATOM 1816 N N . VAL B 1 106 ? 31.069 10.291 4.569 1.00 67.14 128 VAL D N 1
ATOM 1817 C CA . VAL B 1 106 ? 30.394 11.336 3.806 1.00 60.17 128 VAL D CA 1
ATOM 1818 C C . VAL B 1 106 ? 29.190 10.724 3.099 1.00 60.56 128 VAL D C 1
ATOM 1819 O O . VAL B 1 106 ? 29.268 9.613 2.561 1.00 56.72 128 VAL D O 1
ATOM 1823 N N . THR B 1 107 ? 28.068 11.450 3.112 1.00 51.94 129 THR D N 1
ATOM 1824 C CA . THR B 1 107 ? 26.822 11.013 2.486 1.00 45.82 129 THR D CA 1
ATOM 1825 C C . THR B 1 107 ? 26.575 11.855 1.238 1.00 49.54 129 THR D C 1
ATOM 1826 O O . THR B 1 107 ? 26.350 13.067 1.332 1.00 46.38 129 THR D O 1
ATOM 1830 N N . VAL B 1 108 ? 26.613 11.211 0.075 1.00 58.07 130 VAL D N 1
ATOM 1831 C CA . VAL B 1 108 ? 26.342 11.844 -1.210 1.00 52.07 130 VAL D CA 1
ATOM 1832 C C . VAL B 1 108 ? 24.886 11.594 -1.574 1.00 50.37 130 VAL D C 1
ATOM 1833 O O . VAL B 1 108 ? 24.363 10.496 -1.360 1.00 49.53 130 VAL D O 1
ATOM 1837 N N . GLN B 1 109 ? 24.220 12.613 -2.111 1.00 43.23 131 GLN D N 1
ATOM 1838 C CA . GLN B 1 109 ? 22.813 12.522 -2.476 1.00 49.87 131 GLN D CA 1
ATOM 1839 C C . GLN B 1 109 ? 22.636 12.784 -3.966 1.00 57.13 131 GLN D C 1
ATOM 1840 O O . GLN B 1 109 ? 23.310 13.647 -4.539 1.00 51.74 131 GLN D O 1
ATOM 1846 N N . ALA B 1 110 ? 21.726 12.038 -4.591 1.00 59.00 132 ALA D N 1
ATOM 1847 C CA . ALA B 1 110 ? 21.427 12.264 -6.000 1.00 43.48 132 ALA D CA 1
ATOM 1848 C C . ALA B 1 110 ? 19.986 11.877 -6.297 1.00 50.86 132 ALA D C 1
ATOM 1849 O O . ALA B 1 110 ? 19.478 10.897 -5.753 1.00 49.21 132 ALA D O 1
ATOM 1851 N N . GLU B 1 111 ? 19.328 12.652 -7.157 1.00 50.41 133 GLU D N 1
ATOM 1852 C CA . GLU B 1 111 ? 18.016 12.271 -7.665 1.00 44.61 133 GLU D CA 1
ATOM 1853 C C . GLU B 1 111 ? 18.193 11.225 -8.758 1.00 44.98 133 GLU D C 1
ATOM 1854 O O . GLU B 1 111 ? 18.939 11.452 -9.716 1.00 46.55 133 GLU D O 1
ATOM 1860 N N . GLU B 1 112 ? 17.523 10.077 -8.627 1.00 44.08 134 GLU D N 1
ATOM 1861 C CA . GLU B 1 112 ? 17.705 9.005 -9.599 1.00 43.76 134 GLU D CA 1
ATOM 1862 C C . GLU B 1 112 ? 16.368 8.482 -10.099 1.00 49.18 134 GLU D C 1
ATOM 1863 O O . GLU B 1 112 ? 15.482 8.145 -9.304 1.00 44.49 134 GLU D O 1
ATOM 1869 N N . THR B 1 113 ? 16.240 8.421 -11.425 1.00 53.93 135 THR D N 1
ATOM 1870 C CA . THR B 1 113 ? 15.127 7.781 -12.115 1.00 46.53 135 THR D CA 1
ATOM 1871 C C . THR B 1 113 ? 15.694 6.656 -12.967 1.00 50.85 135 THR D C 1
ATOM 1872 O O . THR B 1 113 ? 16.513 6.906 -13.858 1.00 53.64 135 THR D O 1
ATOM 1876 N N . ARG B 1 114 ? 15.268 5.426 -12.694 1.00 45.96 136 ARG D N 1
ATOM 1877 C CA . ARG B 1 114 ? 15.735 4.259 -13.430 1.00 55.92 136 ARG D CA 1
ATOM 1878 C C . ARG B 1 114 ? 14.543 3.518 -14.019 1.00 59.34 136 ARG D C 1
ATOM 1879 O O . ARG B 1 114 ? 13.588 3.195 -13.304 1.00 57.40 136 ARG D O 1
ATOM 1887 N N . VAL B 1 115 ? 14.603 3.255 -15.322 1.00 46.68 137 VAL D N 1
ATOM 1888 C CA . VAL B 1 115 ? 13.532 2.577 -16.041 1.00 49.68 137 VAL D CA 1
ATOM 1889 C C . VAL B 1 115 ? 13.940 1.129 -16.273 1.00 53.08 137 VAL D C 1
ATOM 1890 O O . VAL B 1 115 ? 15.065 0.850 -16.712 1.00 50.41 137 VAL D O 1
ATOM 1894 N N . TRP B 1 116 ? 13.026 0.210 -15.974 1.00 54.91 138 TRP D N 1
ATOM 1895 C CA . TRP B 1 116 ? 13.245 -1.220 -16.116 1.00 61.13 138 TRP D CA 1
ATOM 1896 C C . TRP B 1 116 ? 12.197 -1.806 -17.053 1.00 62.68 138 TRP D C 1
ATOM 1897 O O . TRP B 1 116 ? 11.011 -1.467 -16.969 1.00 59.99 138 TRP D O 1
ATOM 1908 N N . GLU B 1 117 ? 12.646 -2.682 -17.948 1.00 62.03 139 GLU D N 1
ATOM 1909 C CA . GLU B 1 117 ? 11.787 -3.369 -18.901 1.00 67.17 139 GLU D CA 1
ATOM 1910 C C . GLU B 1 117 ? 11.771 -4.858 -18.589 1.00 69.81 139 GLU D C 1
ATOM 1911 O O . GLU B 1 117 ? 12.818 -5.453 -18.313 1.00 69.72 139 GLU D O 1
ATOM 1917 N N . LYS B 1 118 ? 10.583 -5.455 -18.620 1.00 67.25 140 LYS D N 1
ATOM 1918 C CA . LYS B 1 118 ? 10.448 -6.891 -18.386 1.00 77.58 140 LYS D CA 1
ATOM 1919 C C . LYS B 1 118 ? 10.731 -7.613 -19.696 1.00 85.26 140 LYS D C 1
ATOM 1920 O O . LYS B 1 118 ? 9.851 -7.757 -20.547 1.00 80.98 140 LYS D O 1
ATOM 1926 N N . LYS B 1 119 ? 11.970 -8.060 -19.869 1.00 91.44 141 LYS D N 1
ATOM 1927 C CA . LYS B 1 119 ? 12.392 -8.766 -21.070 1.00 91.95 141 LYS D CA 1
ATOM 1928 C C . LYS B 1 119 ? 12.828 -10.172 -20.690 1.00 101.80 141 LYS D C 1
ATOM 1929 O O . LYS B 1 119 ? 13.562 -10.352 -19.712 1.00 119.36 141 LYS D O 1
ATOM 1935 N N . ASP B 1 120 ? 12.357 -11.157 -21.451 1.00 110.50 142 ASP D N 1
ATOM 1936 C CA . ASP B 1 120 ? 12.782 -12.553 -21.336 1.00 114.90 142 ASP D CA 1
ATOM 1937 C C . ASP B 1 120 ? 12.759 -13.029 -19.883 1.00 107.84 142 ASP D C 1
ATOM 1938 O O . ASP B 1 120 ? 13.758 -13.487 -19.326 1.00 93.25 142 ASP D O 1
ATOM 1943 N N . GLY B 1 121 ? 11.589 -12.891 -19.267 1.00 96.69 143 GLY D N 1
ATOM 1944 C CA . GLY B 1 121 ? 11.393 -13.353 -17.909 1.00 90.22 143 GLY D CA 1
ATOM 1945 C C . GLY B 1 121 ? 11.925 -12.431 -16.830 1.00 105.36 143 GLY D C 1
ATOM 1946 O O . GLY B 1 121 ? 11.428 -12.450 -15.701 1.00 91.29 143 GLY D O 1
ATOM 1947 N N . GLY B 1 122 ? 12.926 -11.614 -17.150 1.00 111.71 144 GLY D N 1
ATOM 1948 C CA . GLY B 1 122 ? 13.567 -10.832 -16.112 1.00 95.54 144 GLY D CA 1
ATOM 1949 C C . GLY B 1 122 ? 13.501 -9.332 -16.310 1.00 88.60 144 GLY D C 1
ATOM 1950 O O . GLY B 1 122 ? 13.303 -8.854 -17.428 1.00 94.61 144 GLY D O 1
ATOM 1951 N N . TRP B 1 123 ? 13.670 -8.575 -15.231 1.00 81.74 145 TRP D N 1
ATOM 1952 C CA . TRP B 1 123 ? 13.727 -7.123 -15.334 1.00 74.02 145 TRP D CA 1
ATOM 1953 C C . TRP B 1 123 ? 15.129 -6.687 -15.739 1.00 71.93 145 TRP D C 1
ATOM 1954 O O . TRP B 1 123 ? 16.120 -7.169 -15.180 1.00 77.35 145 TRP D O 1
ATOM 1965 N N . ILE B 1 124 ? 15.212 -5.770 -16.703 1.00 72.61 146 ILE D N 1
ATOM 1966 C CA . ILE B 1 124 ? 16.487 -5.299 -17.234 1.00 68.35 146 ILE D CA 1
ATOM 1967 C C . ILE B 1 124 ? 16.463 -3.778 -17.309 1.00 66.08 146 ILE D C 1
ATOM 1968 O O . ILE B 1 124 ? 15.483 -3.187 -17.776 1.00 59.75 146 ILE D O 1
ATOM 1973 N N . HIS B 1 125 ? 17.544 -3.154 -16.851 1.00 62.34 147 HIS D N 1
ATOM 1974 C CA . HIS B 1 125 ? 17.653 -1.699 -16.827 1.00 62.94 147 HIS D CA 1
ATOM 1975 C C . HIS B 1 125 ? 17.846 -1.157 -18.240 1.00 60.51 147 HIS D C 1
ATOM 1976 O O . HIS B 1 125 ? 18.663 -1.681 -19.004 1.00 60.47 147 HIS D O 1
ATOM 1983 N N . VAL B 1 126 ? 17.095 -0.110 -18.597 1.00 58.79 148 VAL D N 1
ATOM 1984 C CA . VAL B 1 126 ? 17.155 0.411 -19.963 1.00 56.16 148 VAL D CA 1
ATOM 1985 C C . VAL B 1 126 ? 17.529 1.890 -19.991 1.00 49.48 148 VAL D C 1
ATOM 1986 O O . VAL B 1 126 ? 18.163 2.357 -20.945 1.00 52.95 148 VAL D O 1
ATOM 1990 N N . HIS B 1 127 ? 17.141 2.641 -18.962 1.00 49.55 149 HIS D N 1
ATOM 1991 C CA . HIS B 1 127 ? 17.388 4.077 -18.952 1.00 50.29 149 HIS D CA 1
ATOM 1992 C C . HIS B 1 127 ? 17.617 4.565 -17.530 1.00 58.79 149 HIS D C 1
ATOM 1993 O O . HIS B 1 127 ? 16.929 4.136 -16.599 1.00 59.40 149 HIS D O 1
ATOM 2000 N N . MET B 1 128 ? 18.578 5.477 -17.374 1.00 54.12 150 MET D N 1
ATOM 2001 C CA . MET B 1 128 ? 18.860 6.087 -16.080 1.00 47.30 150 MET D CA 1
ATOM 2002 C C . MET B 1 128 ? 19.023 7.593 -16.224 1.00 49.67 150 MET D C 1
ATOM 2003 O O . MET B 1 128 ? 19.584 8.082 -17.210 1.00 52.34 150 MET D O 1
ATOM 2008 N N . HIS B 1 129 ? 18.525 8.323 -15.229 1.00 53.02 151 HIS D N 1
ATOM 2009 C CA . HIS B 1 129 ? 18.694 9.769 -15.136 1.00 42.88 151 HIS D CA 1
ATOM 2010 C C . HIS B 1 129 ? 19.166 10.081 -13.723 1.00 52.98 151 HIS D C 1
ATOM 2011 O O . HIS B 1 129 ? 18.420 9.884 -12.757 1.00 46.63 151 HIS D O 1
ATOM 2018 N N . ARG B 1 130 ? 20.400 10.559 -13.604 1.00 50.84 152 ARG D N 1
ATOM 2019 C CA . ARG B 1 130 ? 21.039 10.813 -12.323 1.00 50.66 152 ARG D CA 1
ATOM 2020 C C . ARG B 1 130 ? 21.470 12.271 -12.265 1.00 53.25 152 ARG D C 1
ATOM 2021 O O . ARG B 1 130 ? 22.186 12.747 -13.154 1.00 53.66 152 ARG D O 1
ATOM 2029 N N . SER B 1 131 ? 21.029 12.975 -11.226 1.00 47.02 153 SER D N 1
ATOM 2030 C CA . SER B 1 131 ? 21.330 14.388 -11.047 1.00 49.52 153 SER D CA 1
ATOM 2031 C C . SER B 1 131 ? 21.756 14.634 -9.608 1.00 55.06 153 SER D C 1
ATOM 2032 O O . SER B 1 131 ? 21.095 14.168 -8.674 1.00 54.54 153 SER D O 1
ATOM 2035 N N . LEU B 1 132 ? 22.855 15.363 -9.435 1.00 56.40 154 LEU D N 1
ATOM 2036 C CA . LEU B 1 132 ? 23.362 15.664 -8.104 1.00 51.44 154 LEU D CA 1
ATOM 2037 C C . LEU B 1 132 ? 22.567 16.796 -7.470 1.00 59.85 154 LEU D C 1
ATOM 2038 O O . LEU B 1 132 ? 22.174 17.754 -8.142 1.00 61.98 154 LEU D O 1
ATOM 2043 N N . VAL B 1 133 ? 22.332 16.679 -6.166 1.00 67.73 155 VAL D N 1
ATOM 2044 C CA . VAL B 1 133 ? 21.660 17.710 -5.386 1.00 70.76 155 VAL D CA 1
ATOM 2045 C C . VAL B 1 133 ? 22.709 18.481 -4.599 1.00 80.58 155 VAL D C 1
ATOM 2046 O O . VAL B 1 133 ? 23.634 17.888 -4.028 1.00 70.54 155 VAL D O 1
ATOM 2050 N N . LYS B 1 134 ? 22.572 19.803 -4.578 1.00 94.39 156 LYS D N 1
ATOM 2051 C CA . LYS B 1 134 ? 23.493 20.661 -3.843 1.00 99.28 156 LYS D CA 1
ATOM 2052 C C . LYS B 1 134 ? 23.411 20.394 -2.343 1.00 85.40 156 LYS D C 1
ATOM 2053 O O . LYS B 1 134 ? 24.396 20.006 -1.715 1.00 78.97 156 LYS D O 1
ATOM 2059 N N . SER C 1 2 ? 35.514 28.603 -60.183 1.00 62.62 24 SER A N 1
ATOM 2060 C CA . SER C 1 2 ? 34.282 29.158 -60.733 1.00 68.52 24 SER A CA 1
ATOM 2061 C C . SER C 1 2 ? 33.080 28.688 -59.922 1.00 68.04 24 SER A C 1
ATOM 2062 O O . SER C 1 2 ? 32.262 29.499 -59.488 1.00 79.49 24 SER A O 1
ATOM 2065 N N . ALA C 1 3 ? 32.973 27.371 -59.728 1.00 55.40 25 ALA A N 1
ATOM 2066 C CA . ALA C 1 3 ? 31.963 26.846 -58.813 1.00 61.20 25 ALA A CA 1
ATOM 2067 C C . ALA C 1 3 ? 32.250 27.276 -57.380 1.00 59.64 25 ALA A C 1
ATOM 2068 O O . ALA C 1 3 ? 31.335 27.681 -56.647 1.00 59.94 25 ALA A O 1
ATOM 2070 N N . ALA C 1 4 ? 33.518 27.196 -56.966 1.00 57.20 26 ALA A N 1
ATOM 2071 C CA . ALA C 1 4 ? 33.908 27.708 -55.657 1.00 51.16 26 ALA A CA 1
ATOM 2072 C C . ALA C 1 4 ? 33.570 29.186 -55.525 1.00 54.31 26 ALA A C 1
ATOM 2073 O O . ALA C 1 4 ? 33.169 29.644 -54.450 1.00 56.87 26 ALA A O 1
ATOM 2075 N N . ALA C 1 5 ? 33.717 29.947 -56.614 1.00 45.55 27 ALA A N 1
ATOM 2076 C CA . ALA C 1 5 ? 33.323 31.351 -56.591 1.00 50.80 27 ALA A CA 1
ATOM 2077 C C . ALA C 1 5 ? 31.826 31.498 -56.344 1.00 54.91 27 ALA A C 1
ATOM 2078 O O . ALA C 1 5 ? 31.397 32.378 -55.587 1.00 50.85 27 ALA A O 1
ATOM 2080 N N . GLU C 1 6 ? 31.017 30.635 -56.964 1.00 50.02 28 GLU A N 1
ATOM 2081 C CA . GLU C 1 6 ? 29.576 30.662 -56.726 1.00 56.79 28 GLU A CA 1
ATOM 2082 C C . GLU C 1 6 ? 29.256 30.402 -55.260 1.00 54.94 28 GLU A C 1
ATOM 2083 O O . GLU C 1 6 ? 28.476 31.138 -54.642 1.00 53.03 28 GLU A O 1
ATOM 2089 N N . VAL C 1 7 ? 29.839 29.343 -54.689 1.00 53.74 29 VAL A N 1
ATOM 2090 C CA . VAL C 1 7 ? 29.527 28.994 -53.303 1.00 43.41 29 VAL A CA 1
ATOM 2091 C C . VAL C 1 7 ? 30.005 30.086 -52.356 1.00 48.29 29 VAL A C 1
ATOM 2092 O O . VAL C 1 7 ? 29.342 30.401 -51.360 1.00 46.83 29 VAL A O 1
ATOM 2096 N N . LEU C 1 8 ? 31.161 30.685 -52.650 1.00 51.84 30 LEU A N 1
ATOM 2097 C CA . LEU C 1 8 ? 31.663 31.772 -51.819 1.00 45.95 30 LEU A CA 1
ATOM 2098 C C . LEU C 1 8 ? 30.735 32.980 -51.877 1.00 46.89 30 LEU A C 1
ATOM 2099 O O . LEU C 1 8 ? 30.450 33.608 -50.847 1.00 44.86 30 LEU A O 1
ATOM 2104 N N . ALA C 1 9 ? 30.250 33.317 -53.076 1.00 50.90 31 ALA A N 1
ATOM 2105 C CA . ALA C 1 9 ? 29.297 34.413 -53.205 1.00 43.92 31 ALA A CA 1
ATOM 2106 C C . ALA C 1 9 ? 28.016 34.120 -52.436 1.00 55.10 31 ALA A C 1
ATOM 2107 O O . ALA C 1 9 ? 27.466 35.006 -51.771 1.00 40.91 31 ALA A O 1
ATOM 2109 N N . ARG C 1 10 ? 27.531 32.876 -52.504 1.00 52.79 32 ARG A N 1
ATOM 2110 C CA . ARG C 1 10 ? 26.321 32.516 -51.769 1.00 46.81 32 ARG A CA 1
ATOM 2111 C C . ARG C 1 10 ? 26.537 32.621 -50.263 1.00 47.24 32 ARG A C 1
ATOM 2112 O O . ARG C 1 10 ? 25.653 33.081 -49.532 1.00 48.46 32 ARG A O 1
ATOM 2120 N N . ASN C 1 11 ? 27.708 32.201 -49.782 1.00 45.93 33 ASN A N 1
A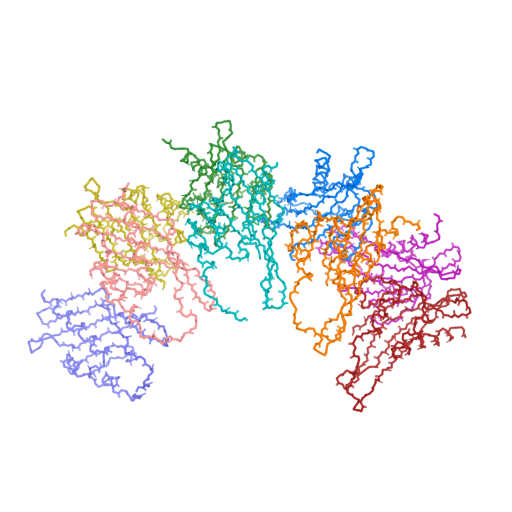TOM 2121 C CA . ASN C 1 11 ? 27.993 32.296 -48.354 1.00 45.78 33 ASN A CA 1
ATOM 2122 C C . ASN C 1 11 ? 28.054 33.750 -47.901 1.00 45.18 33 ASN A C 1
ATOM 2123 O O . ASN C 1 11 ? 27.531 34.104 -46.834 1.00 47.68 33 ASN A O 1
ATOM 2128 N N . GLN C 1 12 ? 28.689 34.610 -48.702 1.00 45.38 34 GLN A N 1
ATOM 2129 C CA . GLN C 1 12 ? 28.727 36.030 -48.364 1.00 44.32 34 GLN A CA 1
ATOM 2130 C C . GLN C 1 12 ? 27.327 36.633 -48.380 1.00 49.45 34 GLN A C 1
ATOM 2131 O O . GLN C 1 12 ? 26.995 37.478 -47.541 1.00 46.39 34 GLN A O 1
ATOM 2137 N N . GLU C 1 13 ? 26.488 36.200 -49.326 1.00 60.06 35 GLU A N 1
ATOM 2138 C CA . GLU C 1 13 ? 25.104 36.662 -49.363 1.00 54.10 35 GLU A CA 1
ATOM 2139 C C . GLU C 1 13 ? 24.352 36.232 -48.110 1.00 48.14 35 GLU A C 1
ATOM 2140 O O . GLU C 1 13 ? 23.553 36.999 -47.561 1.00 52.71 35 GLU A O 1
ATOM 2146 N N . LEU C 1 14 ? 24.601 35.006 -47.645 1.00 45.83 36 LEU A N 1
ATOM 2147 C CA . LEU C 1 14 ? 23.968 34.525 -46.421 1.00 42.64 36 LEU A CA 1
ATOM 2148 C C . LEU C 1 14 ? 24.388 35.369 -45.225 1.00 43.33 36 LEU A C 1
ATOM 2149 O O . LEU C 1 14 ? 23.558 35.744 -44.386 1.00 45.57 36 LEU A O 1
ATOM 2154 N N . LEU C 1 15 ? 25.686 35.662 -45.125 1.00 48.81 37 LEU A N 1
ATOM 2155 C CA . LEU C 1 15 ? 26.170 36.490 -44.023 1.00 45.46 37 LEU A CA 1
ATOM 2156 C C . LEU C 1 15 ? 25.574 37.893 -44.084 1.00 48.82 37 LEU A C 1
ATOM 2157 O O . LEU C 1 15 ? 25.240 38.481 -43.047 1.00 55.60 37 LEU A O 1
ATOM 2162 N N . THR C 1 16 ? 25.421 38.441 -45.292 1.00 48.16 38 THR A N 1
ATOM 2163 C CA . THR C 1 16 ? 24.779 39.744 -45.438 1.00 52.07 38 THR A CA 1
ATOM 2164 C C . THR C 1 16 ? 23.324 39.691 -44.990 1.00 49.29 38 THR A C 1
ATOM 2165 O O . THR C 1 16 ? 22.834 40.614 -44.326 1.00 41.63 38 THR A O 1
ATOM 2169 N N . ALA C 1 17 ? 22.617 38.614 -45.345 1.00 52.70 39 ALA A N 1
ATOM 2170 C CA . ALA C 1 17 ? 21.239 38.447 -44.898 1.00 38.39 39 ALA A CA 1
ATOM 2171 C C . ALA C 1 17 ? 21.158 38.401 -43.378 1.00 48.22 39 ALA A C 1
ATOM 2172 O O . ALA C 1 17 ? 20.278 39.029 -42.776 1.00 52.21 39 ALA A O 1
ATOM 2174 N N . ILE C 1 18 ? 22.071 37.663 -42.743 1.00 53.46 40 ILE A N 1
ATOM 2175 C CA . ILE C 1 18 ? 22.110 37.613 -41.282 1.00 45.35 40 ILE A CA 1
ATOM 2176 C C . ILE C 1 18 ? 22.326 39.008 -40.711 1.00 40.05 40 ILE A C 1
ATOM 2177 O O . ILE C 1 18 ? 21.639 39.431 -39.774 1.00 48.86 40 ILE A O 1
ATOM 2182 N N . ALA C 1 19 ? 23.287 39.745 -41.272 1.00 43.91 41 ALA A N 1
ATOM 2183 C CA . ALA C 1 19 ? 23.574 41.088 -40.778 1.00 45.42 41 ALA A CA 1
ATOM 2184 C C . ALA C 1 19 ? 22.382 42.022 -40.948 1.00 43.48 41 ALA A C 1
ATOM 2185 O O . ALA C 1 19 ? 22.183 42.928 -40.131 1.00 39.31 41 ALA A O 1
ATOM 2187 N N . ALA C 1 20 ? 21.577 41.815 -41.990 1.00 51.50 42 ALA A N 1
ATOM 2188 C CA . ALA C 1 20 ? 20.451 42.693 -42.287 1.00 48.81 42 ALA A CA 1
ATOM 2189 C C . ALA C 1 20 ? 19.184 42.344 -41.516 1.00 52.53 42 ALA A C 1
ATOM 2190 O O . ALA C 1 20 ? 18.210 43.103 -41.584 1.00 52.45 42 ALA A O 1
ATOM 2192 N N . GLY C 1 21 ? 19.164 41.229 -40.791 1.00 51.32 43 GLY A N 1
ATOM 2193 C CA . GLY C 1 21 ? 17.935 40.795 -40.160 1.00 46.26 43 GLY A CA 1
ATOM 2194 C C . GLY C 1 21 ? 16.888 40.272 -41.115 1.00 55.58 43 GLY A C 1
ATOM 2195 O O . GLY C 1 21 ? 15.724 40.139 -40.727 1.00 64.87 43 GLY A O 1
ATOM 2196 N N . ASN C 1 22 ? 17.269 39.976 -42.357 1.00 50.91 44 ASN A N 1
ATOM 2197 C CA . ASN C 1 22 ? 16.355 39.473 -43.382 1.00 51.13 44 ASN A CA 1
ATOM 2198 C C . ASN C 1 22 ? 16.204 37.970 -43.186 1.00 51.82 44 ASN A C 1
ATOM 2199 O O . ASN C 1 22 ? 16.911 37.168 -43.799 1.00 49.66 44 ASN A O 1
ATOM 2204 N N . TYR C 1 23 ? 15.260 37.578 -42.327 1.00 54.35 45 TYR A N 1
ATOM 2205 C CA . TYR C 1 23 ? 15.086 36.154 -42.063 1.00 50.59 45 TYR A CA 1
ATOM 2206 C C . TYR C 1 23 ? 14.570 35.408 -43.285 1.00 48.51 45 TYR A C 1
ATOM 2207 O O . TYR C 1 23 ? 14.868 34.221 -43.448 1.00 43.42 45 TYR A O 1
ATOM 2216 N N . GLU C 1 24 ? 13.792 36.068 -44.142 1.00 53.66 46 GLU A N 1
ATOM 2217 C CA . GLU C 1 24 ? 13.186 35.364 -45.268 1.00 50.60 46 GLU A CA 1
ATOM 2218 C C . GLU C 1 24 ? 14.250 34.851 -46.234 1.00 55.97 46 GLU A C 1
ATOM 2219 O O . GLU C 1 24 ? 14.239 33.675 -46.621 1.00 60.03 46 GLU A O 1
ATOM 2225 N N . LYS C 1 25 ? 15.192 35.716 -46.616 1.00 55.88 47 LYS A N 1
ATOM 2226 C CA . LYS C 1 25 ? 16.272 35.293 -47.503 1.00 54.49 47 LYS A CA 1
ATOM 2227 C C . LYS C 1 25 ? 17.125 34.215 -46.845 1.00 53.00 47 LYS A C 1
ATOM 2228 O O . LYS C 1 25 ? 17.447 33.192 -47.464 1.00 59.67 47 LYS A O 1
ATOM 2234 N N . TYR C 1 26 ? 17.488 34.429 -45.576 1.00 52.05 48 TYR A N 1
ATOM 2235 C CA . TYR C 1 26 ? 18.263 33.445 -44.827 1.00 43.59 48 TYR A CA 1
ATOM 2236 C C . TYR C 1 26 ? 17.604 32.071 -44.870 1.00 45.85 48 TYR A C 1
ATOM 2237 O O . TYR C 1 26 ? 18.247 31.068 -45.198 1.00 44.37 48 TYR A O 1
ATOM 2246 N N . ALA C 1 27 ? 16.310 32.013 -44.551 1.00 48.43 49 ALA A N 1
ATOM 2247 C CA . ALA C 1 27 ? 15.613 30.734 -44.490 1.00 50.02 49 ALA A CA 1
ATOM 2248 C C . ALA C 1 27 ? 15.479 30.109 -45.871 1.00 54.02 49 ALA A C 1
ATOM 2249 O O . ALA C 1 27 ? 15.572 28.884 -46.013 1.00 57.33 49 ALA A O 1
ATOM 2251 N N . THR C 1 28 ? 15.259 30.929 -46.903 1.00 52.91 50 THR A N 1
ATOM 2252 C CA . THR C 1 28 ? 15.186 30.381 -48.252 1.00 53.32 50 THR A CA 1
ATOM 2253 C C . THR C 1 28 ? 16.535 29.871 -48.740 1.00 50.83 50 THR A C 1
ATOM 2254 O O . THR C 1 28 ? 16.576 29.073 -49.682 1.00 51.12 50 THR A O 1
ATOM 2258 N N . MET C 1 29 ? 17.634 30.308 -48.123 1.00 50.55 51 MET A N 1
ATOM 2259 C CA . MET C 1 29 ? 18.957 29.829 -48.502 1.00 42.63 51 MET A CA 1
ATOM 2260 C C . MET C 1 29 ? 19.395 28.579 -47.744 1.00 46.95 51 MET A C 1
ATOM 2261 O O . MET C 1 29 ? 20.421 27.990 -48.102 1.00 49.21 51 MET A O 1
ATOM 2266 N N . CYS C 1 30 ? 18.655 28.156 -46.723 1.00 50.46 52 CYS A N 1
ATOM 2267 C CA . CYS C 1 30 ? 19.057 27.043 -45.872 1.00 46.39 52 CYS A CA 1
ATOM 2268 C C . CYS C 1 30 ? 18.156 25.837 -46.094 1.00 50.75 52 CYS A C 1
ATOM 2269 O O . CYS C 1 30 ? 16.953 25.981 -46.337 1.00 66.14 52 CYS A O 1
ATOM 2272 N N . ASP C 1 31 ? 18.745 24.651 -46.006 1.00 49.89 53 ASP A N 1
ATOM 2273 C CA . ASP C 1 31 ? 17.955 23.429 -45.951 1.00 45.64 53 ASP A CA 1
ATOM 2274 C C . ASP C 1 31 ? 17.188 23.396 -44.633 1.00 59.17 53 ASP A C 1
ATOM 2275 O O . ASP C 1 31 ? 17.765 23.689 -43.579 1.00 57.00 53 ASP A O 1
ATOM 2280 N N . PRO C 1 32 ? 15.895 23.065 -44.647 1.00 58.52 54 PRO A N 1
ATOM 2281 C CA . PRO C 1 32 ? 15.117 23.084 -43.398 1.00 49.94 54 PRO A CA 1
ATOM 2282 C C . PRO C 1 32 ? 15.628 22.123 -42.342 1.00 37.78 54 PRO A C 1
ATOM 2283 O O . PRO C 1 32 ? 15.324 22.313 -41.157 1.00 50.11 54 PRO A O 1
ATOM 2287 N N . SER C 1 33 ? 16.392 21.100 -42.727 1.00 35.11 55 SER A N 1
ATOM 2288 C CA . SER C 1 33 ? 16.952 20.134 -41.792 1.00 46.61 55 SER A CA 1
ATOM 2289 C C . SER C 1 33 ? 18.408 20.426 -41.457 1.00 52.94 55 SER A C 1
ATOM 2290 O O . SER C 1 33 ? 19.126 19.523 -41.013 1.00 51.59 55 SER A O 1
ATOM 2293 N N . MET C 1 34 ? 18.860 21.661 -41.662 1.00 47.35 56 MET A N 1
ATOM 2294 C CA . MET C 1 34 ? 20.265 21.975 -41.452 1.00 44.97 56 MET A CA 1
ATOM 2295 C C . MET C 1 34 ? 20.642 21.792 -39.987 1.00 44.79 56 MET A C 1
ATOM 2296 O O . MET C 1 34 ? 19.827 21.987 -39.081 1.00 44.77 56 MET A O 1
ATOM 2301 N N . THR C 1 35 ? 21.889 21.392 -39.764 1.00 45.58 57 THR A N 1
ATOM 2302 C CA . THR C 1 35 ? 22.420 21.186 -38.426 1.00 36.75 57 THR A CA 1
ATOM 2303 C C . THR C 1 35 ? 23.396 22.301 -38.076 1.00 41.01 57 THR A C 1
ATOM 2304 O O . THR C 1 35 ? 23.979 22.950 -38.951 1.00 41.37 57 THR A O 1
ATOM 2308 N N . CYS C 1 36 ? 23.571 22.522 -36.776 1.00 47.64 58 CYS A N 1
ATOM 2309 C CA . CYS C 1 36 ? 24.295 23.700 -36.322 1.00 46.97 58 CYS A CA 1
ATOM 2310 C C . CYS C 1 36 ? 24.957 23.454 -34.976 1.00 48.82 58 CYS A C 1
ATOM 2311 O O . CYS C 1 36 ? 24.300 23.023 -34.024 1.00 43.31 58 CYS A O 1
ATOM 2314 N N . PHE C 1 37 ? 26.259 23.720 -34.915 1.00 48.34 59 PHE A N 1
ATOM 2315 C CA . PHE C 1 37 ? 26.961 23.979 -33.664 1.00 42.04 59 PHE A CA 1
ATOM 2316 C C . PHE C 1 37 ? 27.239 25.473 -33.591 1.00 45.60 59 PHE A C 1
ATOM 2317 O O . PHE C 1 37 ? 27.744 26.051 -34.556 1.00 47.29 59 PHE A O 1
ATOM 2325 N N . GLU C 1 38 ? 26.917 26.099 -32.463 1.00 55.66 60 GLU A N 1
ATOM 2326 C CA . GLU C 1 38 ? 27.219 27.515 -32.290 1.00 52.45 60 GLU A CA 1
ATOM 2327 C C . GLU C 1 38 ? 27.131 27.852 -30.808 1.00 54.92 60 GLU A C 1
ATOM 2328 O O . GLU C 1 38 ? 26.526 27.100 -30.034 1.00 53.18 60 GLU A O 1
ATOM 2334 N N . PRO C 1 39 ? 27.748 28.963 -30.378 1.00 50.48 61 PRO A N 1
ATOM 2335 C CA . PRO C 1 39 ? 27.731 29.295 -28.941 1.00 51.14 61 PRO A CA 1
ATOM 2336 C C . PRO C 1 39 ? 26.335 29.432 -28.364 1.00 45.59 61 PRO A C 1
ATOM 2337 O O . PRO C 1 39 ? 26.097 29.010 -27.225 1.00 52.60 61 PRO A O 1
ATOM 2341 N N . GLU C 1 40 ? 25.401 30.011 -29.120 1.00 52.79 62 GLU A N 1
ATOM 2342 C CA . GLU C 1 40 ? 24.031 30.145 -28.642 1.00 45.00 62 GLU A CA 1
ATOM 2343 C C . GLU C 1 40 ? 23.380 28.794 -28.373 1.00 50.25 62 GLU A C 1
ATOM 2344 O O . GLU C 1 40 ? 22.447 28.718 -27.566 1.00 45.89 62 GLU A O 1
ATOM 2350 N N . ALA C 1 41 ? 23.851 27.730 -29.024 1.00 54.04 63 ALA A N 1
ATOM 2351 C CA . ALA C 1 41 ? 23.369 26.377 -28.778 1.00 44.33 63 ALA A CA 1
ATOM 2352 C C . ALA C 1 41 ? 23.992 25.743 -27.538 1.00 41.64 63 ALA A C 1
ATOM 2353 O O . ALA C 1 41 ? 23.723 24.567 -27.265 1.00 40.93 63 ALA A O 1
ATOM 2355 N N . VAL C 1 42 ? 24.793 26.512 -26.790 1.00 39.75 64 VAL A N 1
ATOM 2356 C CA . VAL C 1 42 ? 25.480 26.124 -25.555 1.00 38.06 64 VAL A CA 1
ATOM 2357 C C . VAL C 1 42 ? 25.920 24.662 -25.553 1.00 40.18 64 VAL A C 1
ATOM 2358 O O . VAL C 1 42 ? 25.549 23.885 -24.665 1.00 48.01 64 VAL A O 1
ATOM 2362 N N . GLY C 1 43 ? 26.734 24.285 -26.537 1.00 38.83 65 GLY A N 1
ATOM 2363 C CA . GLY C 1 43 ? 27.375 22.984 -26.528 1.00 36.24 65 GLY A CA 1
ATOM 2364 C C . GLY C 1 43 ? 26.526 21.824 -26.990 1.00 46.28 65 GLY A C 1
ATOM 2365 O O . GLY C 1 43 ? 26.790 20.686 -26.591 1.00 44.67 65 GLY A O 1
ATOM 2366 N N . HIS C 1 44 ? 25.521 22.068 -27.826 1.00 53.26 66 HIS A N 1
ATOM 2367 C CA . HIS C 1 44 ? 24.674 21.003 -28.338 1.00 43.98 66 HIS A CA 1
ATOM 2368 C C . HIS C 1 44 ? 24.455 21.209 -29.828 1.00 44.26 66 HIS A C 1
ATOM 2369 O O . HIS C 1 44 ? 24.661 22.302 -30.364 1.00 43.98 66 HIS A O 1
ATOM 2376 N N . LEU C 1 45 ? 24.039 20.137 -30.496 1.00 37.90 67 LEU A N 1
ATOM 2377 C CA . LEU C 1 45 ? 23.744 20.179 -31.921 1.00 45.37 67 LEU A CA 1
ATOM 2378 C C . LEU C 1 45 ? 22.251 20.416 -32.115 1.00 47.85 67 LEU A C 1
ATOM 2379 O O . LEU C 1 45 ? 21.426 19.601 -31.686 1.00 44.22 67 LEU A O 1
ATOM 2384 N N . VAL C 1 46 ? 21.906 21.528 -32.751 1.00 48.73 68 VAL A N 1
ATOM 2385 C CA . VAL C 1 46 ? 20.515 21.871 -33.010 1.00 47.52 68 VAL A CA 1
ATOM 2386 C C . VAL C 1 46 ? 20.213 21.604 -34.476 1.00 49.23 68 VAL A C 1
ATOM 2387 O O . VAL C 1 46 ? 21.104 21.617 -35.334 1.00 49.86 68 VAL A O 1
ATOM 2391 N N . GLU C 1 47 ? 18.940 21.350 -34.764 1.00 53.30 69 GLU A N 1
ATOM 2392 C CA . GLU C 1 47 ? 18.477 21.049 -36.109 1.00 41.06 69 GLU A CA 1
ATOM 2393 C C . GLU C 1 47 ? 17.284 21.933 -36.434 1.00 46.38 69 GLU A C 1
ATOM 2394 O O . GLU C 1 47 ? 16.447 22.202 -35.566 1.00 58.68 69 GLU A O 1
ATOM 2400 N N . GLY C 1 48 ? 17.215 22.394 -37.677 1.00 42.79 70 GLY A N 1
ATOM 2401 C CA . GLY C 1 48 ? 16.105 23.212 -38.128 1.00 46.15 70 GLY A CA 1
ATOM 2402 C C . GLY C 1 48 ? 16.428 24.694 -38.096 1.00 50.33 70 GLY A C 1
ATOM 2403 O O . GLY C 1 48 ? 17.524 25.129 -37.730 1.00 47.75 70 GLY A O 1
ATOM 2404 N N . LEU C 1 49 ? 15.421 25.480 -38.485 1.00 40.09 71 LEU A N 1
ATOM 2405 C CA . LEU C 1 49 ? 15.566 26.921 -38.631 1.00 39.00 71 LEU A CA 1
ATOM 2406 C C . LEU C 1 49 ? 14.903 27.734 -37.528 1.00 48.48 71 LEU A C 1
ATOM 2407 O O . LEU C 1 49 ? 15.218 28.921 -37.393 1.00 52.89 71 LEU A O 1
ATOM 2412 N N . ASP C 1 50 ? 13.998 27.138 -36.744 1.00 50.81 72 ASP A N 1
ATOM 2413 C CA . ASP C 1 50 ? 13.292 27.898 -35.715 1.00 55.67 72 ASP A CA 1
ATOM 2414 C C . ASP C 1 50 ? 14.252 28.431 -34.659 1.00 54.49 72 ASP A C 1
ATOM 2415 O O . ASP C 1 50 ? 14.104 29.568 -34.189 1.00 48.61 72 ASP A O 1
ATOM 2420 N N . PHE C 1 51 ? 15.238 27.616 -34.269 1.00 46.66 73 PHE A N 1
ATOM 2421 C CA . PHE C 1 51 ? 16.228 28.053 -33.290 1.00 43.15 73 PHE A CA 1
ATOM 2422 C C . PHE C 1 51 ? 16.906 29.342 -33.733 1.00 54.15 73 PHE A C 1
ATOM 2423 O O . PHE C 1 51 ? 17.168 30.230 -32.913 1.00 59.99 73 PHE A O 1
ATOM 2431 N N . HIS C 1 52 ? 17.188 29.467 -35.031 1.00 47.86 74 HIS A N 1
ATOM 2432 C CA . HIS C 1 52 ? 17.787 30.691 -35.547 1.00 50.01 74 HIS A CA 1
ATOM 2433 C C . HIS C 1 52 ? 16.740 31.761 -35.824 1.00 50.90 74 HIS A C 1
ATOM 2434 O O . HIS C 1 52 ? 17.026 32.954 -35.673 1.00 48.46 74 HIS A O 1
ATOM 2441 N N . LYS C 1 53 ? 15.529 31.357 -36.222 1.00 49.91 75 LYS A N 1
ATOM 2442 C CA . LYS C 1 53 ? 14.450 32.321 -36.407 1.00 48.89 75 LYS A CA 1
ATOM 2443 C C . LYS C 1 53 ? 14.170 33.088 -35.125 1.00 50.44 75 LYS A C 1
ATOM 2444 O O . LYS C 1 53 ? 13.703 34.232 -35.174 1.00 41.98 75 LYS A O 1
ATOM 2450 N N . TYR C 1 54 ? 14.450 32.473 -33.972 1.00 54.06 76 TYR A N 1
ATOM 2451 C CA . TYR C 1 54 ? 14.253 33.150 -32.694 1.00 45.47 76 TYR A CA 1
ATOM 2452 C C . TYR C 1 54 ? 14.988 34.484 -32.645 1.00 46.60 76 TYR A C 1
ATOM 2453 O O . TYR C 1 54 ? 14.471 35.470 -32.108 1.00 51.53 76 TYR A O 1
ATOM 2462 N N . TYR C 1 55 ? 16.196 34.536 -33.204 1.00 53.09 77 TYR A N 1
ATOM 2463 C CA . TYR C 1 55 ? 17.013 35.737 -33.098 1.00 49.15 77 TYR A CA 1
ATOM 2464 C C . TYR C 1 55 ? 16.589 36.825 -34.075 1.00 48.87 77 TYR A C 1
ATOM 2465 O O . TYR C 1 55 ? 16.852 38.005 -33.818 1.00 39.68 77 TYR A O 1
ATOM 2474 N N . PHE C 1 56 ? 15.924 36.463 -35.174 1.00 50.35 78 PHE A N 1
ATOM 2475 C CA . PHE C 1 56 ? 15.384 37.462 -36.088 1.00 48.85 78 PHE A CA 1
ATOM 2476 C C . PHE C 1 56 ? 14.093 38.090 -35.580 1.00 54.88 78 PHE A C 1
ATOM 2477 O O . PHE C 1 56 ? 13.752 39.199 -36.003 1.00 64.64 78 PHE A O 1
ATOM 2485 N N . THR C 1 57 ? 13.372 37.411 -34.687 1.00 52.67 79 THR A N 1
ATOM 2486 C CA . THR C 1 57 ? 12.040 37.826 -34.264 1.00 49.11 79 THR A CA 1
ATOM 2487 C C . THR C 1 57 ? 12.010 38.289 -32.809 1.00 55.57 79 THR A C 1
ATOM 2488 O O . THR C 1 57 ? 11.022 38.075 -32.103 1.00 54.92 79 THR A O 1
ATOM 2492 N N . MET C 1 58 ? 13.082 38.928 -32.350 1.00 58.62 80 MET A N 1
ATOM 2493 C CA . MET C 1 58 ? 13.127 39.405 -30.980 1.00 56.86 80 MET A CA 1
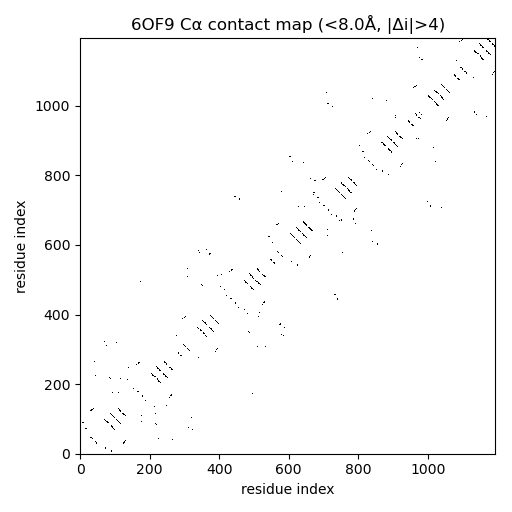ATOM 2494 C C . MET C 1 58 ? 12.202 40.608 -30.796 1.00 56.40 80 MET A C 1
ATOM 2495 O O . MET C 1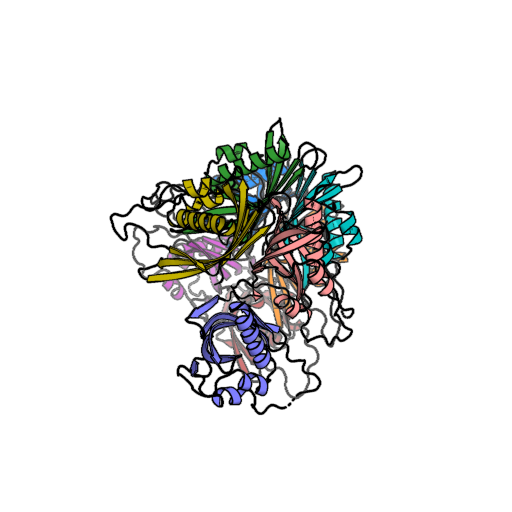 58 ? 11.926 41.340 -31.750 1.00 73.16 80 MET A O 1
ATOM 2500 N N . PRO C 1 59 ? 11.705 40.831 -29.573 1.00 70.87 81 PRO A N 1
ATOM 2501 C CA . PRO C 1 59 ? 10.888 42.026 -29.318 1.00 73.14 81 PRO A CA 1
ATOM 2502 C C . PRO C 1 59 ? 11.681 43.306 -29.520 1.00 81.40 81 PRO A C 1
ATOM 2503 O O . PRO C 1 59 ? 12.582 43.624 -28.736 1.00 84.85 81 PRO A O 1
ATOM 2507 N N . SER C 1 60 ? 11.347 44.046 -30.575 1.00 89.49 82 SER A N 1
ATOM 2508 C CA . SER C 1 60 ? 12.132 45.211 -30.959 1.00 109.56 82 SER A CA 1
ATOM 2509 C C . SER C 1 60 ? 11.959 46.347 -29.959 1.00 125.20 82 SER A C 1
ATOM 2510 O O . SER C 1 60 ? 10.859 46.600 -29.460 1.00 128.29 82 SER A O 1
ATOM 2513 N N . ALA C 1 61 ? 13.063 47.033 -29.671 1.00 128.39 83 ALA A N 1
ATOM 2514 C CA . ALA C 1 61 ? 13.061 48.201 -28.810 1.00 134.05 83 ALA A CA 1
ATOM 2515 C C . ALA C 1 61 ? 12.656 49.441 -29.604 1.00 151.85 83 ALA A C 1
ATOM 2516 O O . ALA C 1 61 ? 12.804 49.478 -30.829 1.00 141.08 83 ALA A O 1
ATOM 2518 N N . PRO C 1 62 ? 12.131 50.467 -28.937 1.00 159.67 84 PRO A N 1
ATOM 2519 C CA . PRO C 1 62 ? 11.661 51.656 -29.660 1.00 155.36 84 PRO A CA 1
ATOM 2520 C C . PRO C 1 62 ? 12.821 52.458 -30.221 1.00 159.82 84 PRO A C 1
ATOM 2521 O O . PRO C 1 62 ? 13.809 52.718 -29.516 1.00 157.29 84 PRO A O 1
ATOM 2525 N N . PRO C 1 63 ? 12.744 52.861 -31.489 1.00 156.47 85 PRO A N 1
ATOM 2526 C CA . PRO C 1 63 ? 13.807 53.695 -32.065 1.00 141.89 85 PRO A CA 1
ATOM 2527 C C . PRO C 1 63 ? 13.844 55.072 -31.418 1.00 145.26 85 PRO A C 1
ATOM 2528 O O . PRO C 1 63 ? 12.816 55.741 -31.282 1.00 145.29 85 PRO A O 1
ATOM 2532 N N . ALA C 1 64 ? 15.043 55.488 -31.018 1.00 150.58 86 ALA A N 1
ATOM 2533 C CA . ALA C 1 64 ? 15.298 56.844 -30.528 1.00 153.46 86 ALA A CA 1
ATOM 2534 C C . ALA C 1 64 ? 16.402 57.448 -31.385 1.00 169.38 86 ALA A C 1
ATOM 2535 O O . ALA C 1 64 ? 17.592 57.175 -31.145 1.00 163.92 86 ALA A O 1
ATOM 2537 N N . PRO C 1 65 ? 16.060 58.280 -32.389 1.00 171.24 87 PRO A N 1
ATOM 2538 C CA . PRO C 1 65 ? 17.038 58.668 -33.420 1.00 160.22 87 PRO A CA 1
ATOM 2539 C C . PRO C 1 65 ? 18.388 59.152 -32.907 1.00 161.69 87 PRO A C 1
ATOM 2540 O O . PRO C 1 65 ? 18.689 60.350 -32.928 1.00 152.54 87 PRO A O 1
ATOM 2544 N N . ASP C 1 66 ? 19.211 58.208 -32.451 1.00 165.96 88 ASP A N 1
ATOM 2545 C CA . ASP C 1 66 ? 20.621 58.430 -32.158 1.00 168.91 88 ASP A CA 1
ATOM 2546 C C . ASP C 1 66 ? 21.521 57.654 -33.107 1.00 175.62 88 ASP A C 1
ATOM 2547 O O . ASP C 1 66 ? 22.490 58.205 -33.639 1.00 165.69 88 ASP A O 1
ATOM 2552 N N . ALA C 1 67 ? 21.212 56.378 -33.340 1.00 173.23 89 ALA A N 1
ATOM 2553 C CA . ALA C 1 67 ? 21.884 55.554 -34.345 1.00 145.59 89 ALA A CA 1
ATOM 2554 C C . ALA C 1 67 ? 20.801 54.885 -35.181 1.00 154.12 89 ALA A C 1
ATOM 2555 O O . ALA C 1 67 ? 20.476 53.707 -34.971 1.00 142.71 89 ALA A O 1
ATOM 2557 N N . PRO C 1 68 ? 20.211 55.613 -36.135 1.00 161.87 90 PRO A N 1
ATOM 2558 C CA . PRO C 1 68 ? 19.063 55.060 -36.875 1.00 148.89 90 PRO A CA 1
ATOM 2559 C C . PRO C 1 68 ? 19.394 53.830 -37.703 1.00 142.61 90 PRO A C 1
ATOM 2560 O O . PRO C 1 68 ? 18.545 52.940 -37.835 1.00 135.29 90 PRO A O 1
ATOM 2564 N N . LYS C 1 69 ? 20.597 53.750 -38.266 1.00 135.39 91 LYS A N 1
ATOM 2565 C CA . LYS C 1 69 ? 20.970 52.620 -39.102 1.00 126.14 91 LYS A CA 1
ATOM 2566 C C . LYS C 1 69 ? 22.052 51.797 -38.423 1.00 118.30 91 LYS A C 1
ATOM 2567 O O . LYS C 1 69 ? 23.068 52.357 -37.990 1.00 103.21 91 LYS A O 1
ATOM 2573 N N . PRO C 1 70 ? 21.875 50.480 -38.301 1.00 109.66 92 PRO A N 1
ATOM 2574 C CA . PRO C 1 70 ? 22.927 49.650 -37.700 1.00 97.85 92 PRO A CA 1
ATOM 2575 C C . PRO C 1 70 ? 24.128 49.540 -38.629 1.00 98.10 92 PRO A C 1
ATOM 2576 O O . PRO C 1 70 ? 23.983 49.311 -39.832 1.00 87.29 92 PRO A O 1
ATOM 2580 N N . HIS C 1 71 ? 25.317 49.709 -38.061 1.00 99.65 93 HIS A N 1
ATOM 2581 C CA . HIS C 1 71 ? 26.574 49.693 -38.806 1.00 76.43 93 HIS A CA 1
ATOM 2582 C C . HIS C 1 71 ? 27.286 48.378 -38.486 1.00 66.35 93 HIS A C 1
ATOM 2583 O O . HIS C 1 71 ? 28.057 48.288 -37.530 1.00 65.82 93 HIS A O 1
ATOM 2590 N N . VAL C 1 72 ? 27.012 47.354 -39.292 1.00 60.23 94 VAL A N 1
ATOM 2591 C CA . VAL C 1 72 ? 27.544 46.012 -39.078 1.00 64.35 94 VAL A CA 1
ATOM 2592 C C . VAL C 1 72 ? 28.013 45.456 -40.416 1.00 64.50 94 VAL A C 1
ATOM 2593 O O . VAL C 1 72 ? 27.321 45.593 -41.431 1.00 68.79 94 VAL A O 1
ATOM 2597 N N . LEU C 1 73 ? 29.189 44.826 -40.421 1.00 62.06 95 LEU A N 1
ATOM 2598 C CA . LEU C 1 73 ? 29.726 44.248 -41.649 1.00 56.45 95 LEU A CA 1
ATOM 2599 C C . LEU C 1 73 ? 30.412 42.923 -41.353 1.00 53.15 95 LEU A C 1
ATOM 2600 O O . LEU C 1 73 ? 31.236 42.840 -40.440 1.00 50.70 95 LEU A O 1
ATOM 2605 N N . ASN C 1 74 ? 30.086 41.895 -42.131 1.00 57.12 96 ASN A N 1
ATOM 2606 C CA . ASN C 1 74 ? 30.711 40.587 -41.991 1.00 61.14 96 ASN A CA 1
ATOM 2607 C C . ASN C 1 74 ? 31.742 40.382 -43.094 1.00 56.55 96 ASN A C 1
ATOM 2608 O O . ASN C 1 74 ? 31.474 40.666 -44.266 1.00 50.65 96 ASN A O 1
ATOM 2613 N N . THR C 1 75 ? 32.917 39.887 -42.710 1.00 51.44 97 THR A N 1
ATOM 2614 C CA . THR C 1 75 ? 34.032 39.661 -43.620 1.00 44.79 97 THR A CA 1
ATOM 2615 C C . THR C 1 75 ? 34.491 38.217 -43.489 1.00 43.32 97 THR A C 1
ATOM 2616 O O . THR C 1 75 ? 34.647 37.711 -42.373 1.00 44.91 97 THR A O 1
ATOM 2620 N N . MET C 1 76 ? 34.704 37.559 -44.628 1.00 41.62 98 MET A N 1
ATOM 2621 C CA . MET C 1 76 ? 35.190 36.180 -44.650 1.00 46.65 98 MET A CA 1
ATOM 2622 C C . MET C 1 76 ? 36.705 36.214 -44.797 1.00 51.69 98 MET A C 1
ATOM 2623 O O . MET C 1 76 ? 37.243 36.232 -45.904 1.00 57.04 98 MET A O 1
ATOM 2628 N N . ALA C 1 77 ? 37.406 36.233 -43.665 1.00 46.10 99 ALA A N 1
ATOM 2629 C CA . ALA C 1 77 ? 38.860 36.238 -43.682 1.00 43.45 99 ALA A CA 1
ATOM 2630 C C . ALA C 1 77 ? 39.396 34.865 -44.069 1.00 48.49 99 ALA A C 1
ATOM 2631 O O . ALA C 1 77 ? 39.033 33.844 -43.462 1.00 48.33 99 ALA A O 1
ATOM 2633 N N . SER C 1 78 ? 40.264 34.862 -45.092 1.00 47.03 100 SER A N 1
ATOM 2634 C CA . SER C 1 78 ? 40.971 33.719 -45.659 1.00 45.32 100 SER A CA 1
ATOM 2635 C C . SER C 1 78 ? 40.031 32.545 -45.900 1.00 43.49 100 SER A C 1
ATOM 2636 O O . SER C 1 78 ? 40.144 31.511 -45.230 1.00 48.55 100 SER A O 1
ATOM 2639 N N . PRO C 1 79 ? 39.101 32.660 -46.844 1.00 50.51 101 PRO A N 1
ATOM 2640 C CA . PRO C 1 79 ? 38.181 31.551 -47.102 1.00 39.82 101 PRO A CA 1
ATOM 2641 C C . PRO C 1 79 ? 38.895 30.378 -47.753 1.00 39.17 101 PRO A C 1
ATOM 2642 O O . PRO C 1 79 ? 39.943 30.516 -48.387 1.00 54.24 101 PRO A O 1
ATOM 2646 N N . HIS C 1 80 ? 38.296 29.202 -47.583 1.00 37.72 102 HIS A N 1
ATOM 2647 C CA . HIS C 1 80 ? 38.808 27.957 -48.142 1.00 44.32 102 HIS A CA 1
ATOM 2648 C C . HIS C 1 80 ? 37.620 27.112 -48.567 1.00 47.13 102 HIS A C 1
ATOM 2649 O O . HIS C 1 80 ? 36.789 26.740 -47.731 1.00 51.37 102 HIS A O 1
ATOM 2656 N N . VAL C 1 81 ? 37.538 26.816 -49.860 1.00 44.87 103 VAL A N 1
ATOM 2657 C CA . VAL C 1 81 ? 36.460 26.016 -50.426 1.00 40.41 103 VAL A CA 1
ATOM 2658 C C . VAL C 1 81 ? 37.021 24.651 -50.792 1.00 34.86 103 VAL A C 1
ATOM 2659 O O . VAL C 1 81 ? 38.094 24.556 -51.400 1.00 48.40 103 VAL A O 1
ATOM 2663 N N . ARG C 1 82 ? 36.297 23.599 -50.421 1.00 31.94 104 ARG A N 1
ATOM 2664 C CA . ARG C 1 82 ? 36.665 22.231 -50.764 1.00 36.66 104 ARG A CA 1
ATOM 2665 C C . ARG C 1 82 ? 35.479 21.540 -51.416 1.00 52.29 104 ARG A C 1
ATOM 2666 O O . ARG C 1 82 ? 34.389 21.498 -50.836 1.00 57.06 104 ARG A O 1
ATOM 2674 N N . MET C 1 83 ? 35.695 20.988 -52.608 1.00 50.34 105 MET A N 1
ATOM 2675 C CA . MET C 1 83 ? 34.659 20.253 -53.327 1.00 46.12 105 MET A CA 1
ATOM 2676 C C . MET C 1 83 ? 34.755 18.780 -52.947 1.00 40.04 105 MET A C 1
ATOM 2677 O O . MET C 1 83 ? 35.742 18.110 -53.266 1.00 51.59 105 MET A O 1
ATOM 2682 N N . VAL C 1 84 ? 33.736 18.281 -52.251 1.00 44.05 106 VAL A N 1
ATOM 2683 C CA . VAL C 1 84 ? 33.702 16.885 -51.835 1.00 51.21 106 VAL A CA 1
ATOM 2684 C C . VAL C 1 84 ? 32.642 16.165 -52.654 1.00 50.87 106 VAL A C 1
ATOM 2685 O O . VAL C 1 84 ? 31.483 16.058 -52.238 1.00 64.44 106 VAL A O 1
ATOM 2689 N N . GLY C 1 85 ? 33.030 15.666 -53.818 1.00 43.40 107 GLY A N 1
ATOM 2690 C C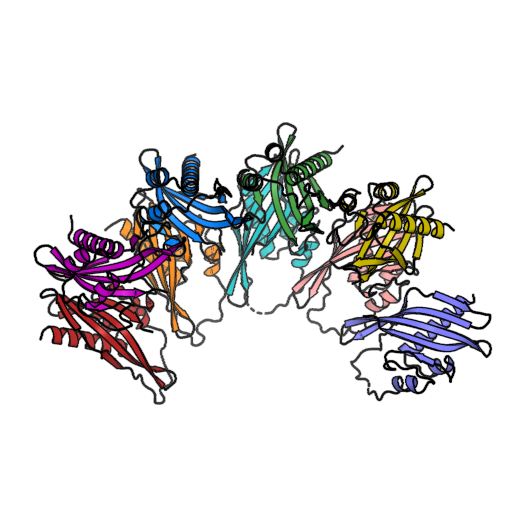A . GLY C 1 85 ? 32.073 15.100 -54.735 1.00 52.76 107 GLY A CA 1
ATOM 2691 C C . GLY C 1 85 ? 31.425 16.171 -55.592 1.00 61.83 107 GLY A C 1
ATOM 2692 O O . GLY C 1 85 ? 31.780 17.353 -55.558 1.00 48.77 107 GLY A O 1
ATOM 2693 N N . ASP C 1 86 ? 30.434 15.733 -56.369 1.00 66.15 108 ASP A N 1
ATOM 2694 C CA . ASP C 1 86 ? 29.798 16.625 -57.332 1.00 64.44 108 ASP A CA 1
ATOM 2695 C C . ASP C 1 86 ? 28.912 17.664 -56.655 1.00 71.33 108 ASP A C 1
ATOM 2696 O O . ASP C 1 86 ? 28.757 18.775 -57.175 1.00 66.32 108 ASP A O 1
ATOM 2701 N N . SER C 1 87 ? 28.331 17.332 -55.501 1.00 64.16 109 SER A N 1
ATOM 2702 C CA . SER C 1 87 ? 27.222 18.104 -54.954 1.00 53.72 109 SER A CA 1
ATOM 2703 C C . SER C 1 87 ? 27.481 18.631 -53.546 1.00 53.24 109 SER A C 1
ATOM 2704 O O . SER C 1 87 ? 26.538 19.052 -52.870 1.00 58.69 109 SER A O 1
ATOM 2707 N N . CYS C 1 88 ? 28.728 18.638 -53.085 1.00 57.74 110 CYS A N 1
ATOM 2708 C CA . CYS C 1 88 ? 29.029 19.156 -51.759 1.00 49.51 110 CYS A CA 1
ATOM 2709 C C . CYS C 1 88 ? 30.193 20.133 -51.805 1.00 46.01 110 CYS A C 1
ATOM 2710 O O . CYS C 1 88 ? 31.171 19.923 -52.530 1.00 54.08 110 CYS A O 1
ATOM 2713 N N . ALA C 1 89 ? 30.082 21.195 -51.009 1.00 44.63 111 ALA A N 1
ATOM 2714 C CA . ALA C 1 89 ? 31.151 22.167 -50.841 1.00 48.55 111 ALA A CA 1
ATOM 2715 C C . ALA C 1 89 ? 31.285 22.513 -49.366 1.00 55.43 111 ALA A C 1
ATOM 2716 O O . ALA C 1 89 ? 30.286 22.731 -48.678 1.00 57.17 111 ALA A O 1
ATOM 2718 N N . VAL C 1 90 ? 32.520 22.553 -48.882 1.00 45.49 112 VAL A N 1
ATOM 2719 C CA . VAL C 1 90 ? 32.813 22.932 -47.505 1.00 37.81 112 VAL A CA 1
ATOM 2720 C C . VAL C 1 90 ? 33.555 24.259 -47.543 1.00 45.43 112 VAL A C 1
ATOM 2721 O O . VAL C 1 90 ? 34.637 24.353 -48.138 1.00 46.46 112 VAL A O 1
ATOM 2725 N N . VAL C 1 91 ? 32.972 25.283 -46.922 1.00 43.66 113 VAL A N 1
ATOM 2726 C CA . VAL C 1 91 ? 33.531 26.628 -46.900 1.00 46.87 113 VAL A CA 1
ATOM 2727 C C . VAL C 1 91 ? 33.971 26.913 -45.471 1.00 45.56 113 VAL A C 1
ATOM 2728 O O . VAL C 1 91 ? 33.137 27.043 -44.566 1.00 52.02 113 VAL A O 1
ATOM 2732 N N . SER C 1 92 ? 35.281 27.000 -45.263 1.00 48.52 114 SER A N 1
ATOM 2733 C CA . SER C 1 92 ? 35.860 27.267 -43.955 1.00 43.40 114 SER A CA 1
ATOM 2734 C C . SER C 1 92 ? 36.538 28.628 -43.976 1.00 43.71 114 SER A C 1
ATOM 2735 O O . SER C 1 92 ? 37.226 28.968 -44.942 1.00 53.32 114 SER A O 1
ATOM 2738 N N . TYR C 1 93 ? 36.351 29.406 -42.917 1.00 41.83 115 TYR A N 1
ATOM 2739 C CA . TYR C 1 93 ? 36.875 30.769 -42.910 1.00 42.14 115 TYR A CA 1
ATOM 2740 C C . TYR C 1 93 ? 36.836 31.308 -41.487 1.00 46.03 115 TYR A C 1
ATOM 2741 O O . TYR C 1 93 ? 36.353 30.648 -40.559 1.00 46.26 115 TYR A O 1
ATOM 2750 N N . ILE C 1 94 ? 37.365 32.520 -41.322 1.00 47.28 116 ILE A N 1
ATOM 2751 C CA . ILE C 1 94 ? 37.247 33.259 -40.072 1.00 41.52 116 ILE A CA 1
ATOM 2752 C C . ILE C 1 94 ? 36.250 34.383 -40.316 1.00 54.65 116 ILE A C 1
ATOM 2753 O O . ILE C 1 94 ? 36.505 35.291 -41.114 1.00 56.59 116 ILE A O 1
ATOM 2758 N N . ARG C 1 95 ? 35.098 34.314 -39.659 1.00 48.92 117 ARG A N 1
ATOM 2759 C CA . ARG C 1 95 ? 34.105 35.371 -39.769 1.00 44.98 117 ARG A CA 1
ATOM 2760 C C . ARG C 1 95 ? 34.509 36.527 -38.865 1.00 45.07 117 ARG A C 1
ATOM 2761 O O . ARG C 1 95 ? 34.643 36.353 -37.646 1.00 43.13 117 ARG A O 1
ATOM 2769 N N . LEU C 1 96 ? 34.728 37.694 -39.469 1.00 42.48 118 LEU A N 1
ATOM 2770 C CA . LEU C 1 96 ? 35.036 38.927 -38.755 1.00 47.08 118 LEU A CA 1
ATOM 2771 C C . LEU C 1 96 ? 33.817 39.834 -38.850 1.00 50.05 118 LEU A C 1
ATOM 2772 O O . LEU C 1 96 ? 33.474 40.309 -39.937 1.00 50.19 118 LEU A O 1
ATOM 2777 N N . THR C 1 97 ? 33.165 40.066 -37.720 1.00 44.49 119 THR A N 1
ATOM 2778 C CA . THR C 1 97 ? 32.010 40.946 -37.643 1.00 45.10 119 THR A CA 1
ATOM 2779 C C . THR C 1 97 ? 32.446 42.280 -37.051 1.00 47.86 119 THR A C 1
ATOM 2780 O O . THR C 1 97 ? 32.886 42.340 -35.899 1.00 53.16 119 THR A O 1
ATOM 2784 N N . GLN C 1 98 ? 32.346 43.337 -37.846 1.00 50.98 120 GLN A N 1
ATOM 2785 C CA . GLN C 1 98 ? 32.604 44.690 -37.379 1.00 58.13 120 GLN A CA 1
ATOM 2786 C C . GLN C 1 98 ? 31.280 45.304 -36.947 1.00 58.55 120 GLN A C 1
ATOM 2787 O O . GLN C 1 98 ? 30.373 45.480 -37.774 1.00 63.08 120 GLN A O 1
ATOM 2793 N N . LYS C 1 99 ? 31.163 45.606 -35.655 1.00 62.42 121 LYS A N 1
ATOM 2794 C CA . LYS C 1 99 ? 29.946 46.178 -35.103 1.00 60.62 121 LYS A CA 1
ATOM 2795 C C . LYS C 1 99 ? 30.302 47.380 -34.239 1.00 59.63 121 LYS A C 1
ATOM 2796 O O . LYS C 1 99 ? 31.468 47.624 -33.918 1.00 59.04 121 LYS A O 1
ATOM 2802 N N . MET C 1 100 ? 29.282 48.158 -33.894 1.00 67.31 122 MET A N 1
ATOM 2803 C CA . MET C 1 100 ? 29.445 49.342 -33.064 1.00 68.16 122 MET A CA 1
ATOM 2804 C C . MET C 1 100 ? 28.942 49.039 -31.660 1.00 66.39 122 MET A C 1
ATOM 2805 O O . MET C 1 100 ? 27.805 48.589 -31.487 1.00 68.57 122 MET A O 1
ATOM 2810 N N . VAL C 1 101 ? 29.792 49.272 -30.666 1.00 63.56 123 VAL A N 1
ATOM 2811 C CA . VAL C 1 101 ? 29.444 49.087 -29.267 1.00 64.34 123 VAL A CA 1
ATOM 2812 C C . VAL C 1 101 ? 29.786 50.380 -28.542 1.00 70.51 123 VAL A C 1
ATOM 2813 O O . VAL C 1 101 ? 30.939 50.822 -28.572 1.00 77.52 123 VAL A O 1
ATOM 2817 N N . ASN C 1 102 ? 28.781 50.997 -27.918 1.00 74.74 124 ASN A N 1
ATOM 2818 C CA . ASN C 1 102 ? 28.955 52.197 -27.099 1.00 82.66 124 ASN A CA 1
ATOM 2819 C C . ASN C 1 102 ? 29.720 53.287 -27.849 1.00 73.90 124 ASN A C 1
ATOM 2820 O O . ASN C 1 102 ? 30.665 53.889 -27.335 1.00 76.69 124 ASN A O 1
ATOM 2825 N N . GLY C 1 103 ? 29.301 53.535 -29.088 1.00 72.75 125 GLY A N 1
ATOM 2826 C CA . GLY C 1 103 ? 29.927 54.556 -29.906 1.00 78.87 125 GLY A CA 1
ATOM 2827 C C . GLY C 1 103 ? 31.339 54.267 -30.368 1.00 83.68 125 GLY A C 1
ATOM 2828 O O . GLY C 1 103 ? 31.968 55.152 -30.958 1.00 87.77 125 GLY A O 1
ATOM 2829 N N . ALA C 1 104 ? 31.865 53.071 -30.128 1.00 82.49 126 ALA A N 1
ATOM 2830 C CA . ALA C 1 104 ? 33.188 52.723 -30.620 1.00 74.12 126 ALA A CA 1
ATOM 2831 C C . ALA C 1 104 ? 33.120 51.411 -31.391 1.00 76.58 126 ALA A C 1
ATOM 2832 O O . ALA C 1 104 ? 32.343 50.525 -31.028 1.00 77.47 126 ALA A O 1
ATOM 2834 N N . PRO C 1 105 ? 33.901 51.254 -32.456 1.00 70.10 127 PRO A N 1
ATOM 2835 C CA . PRO C 1 105 ? 33.840 50.012 -33.229 1.00 58.06 127 PRO A CA 1
ATOM 2836 C C . PRO C 1 105 ? 34.604 48.881 -32.561 1.00 60.12 127 PRO A C 1
ATOM 2837 O O . PRO C 1 105 ? 35.596 49.091 -31.859 1.00 63.23 127 PRO A O 1
ATOM 2841 N N . VAL C 1 106 ? 34.123 47.660 -32.796 1.00 57.94 128 VAL A N 1
ATOM 2842 C CA . VAL C 1 106 ? 34.770 46.454 -32.297 1.00 54.57 128 VAL A CA 1
ATOM 2843 C C . VAL C 1 106 ? 34.659 45.360 -33.352 1.00 57.09 128 VAL A C 1
ATOM 2844 O O . VAL C 1 106 ? 33.692 45.298 -34.123 1.00 57.25 128 VAL A O 1
ATOM 2848 N N . THR C 1 107 ? 35.675 44.502 -33.389 1.00 55.33 129 THR A N 1
ATOM 2849 C CA . THR C 1 107 ? 35.767 43.409 -34.349 1.00 55.95 129 THR A CA 1
ATOM 2850 C C . THR C 1 107 ? 35.697 42.085 -33.598 1.00 52.42 129 THR A C 1
ATOM 2851 O O . THR C 1 107 ? 36.572 41.784 -32.779 1.00 45.46 129 THR A O 1
ATOM 2855 N N . VAL C 1 108 ? 34.655 41.307 -33.874 1.00 45.22 130 VAL A N 1
ATOM 2856 C CA . VAL C 1 108 ? 34.448 39.990 -33.283 1.00 46.71 130 VAL A CA 1
ATOM 2857 C C . VAL C 1 108 ? 34.881 38.941 -34.296 1.00 47.77 130 VAL A C 1
ATOM 2858 O O . VAL C 1 108 ? 34.669 39.109 -35.501 1.00 54.26 130 VAL A O 1
ATOM 2862 N N . GLN C 1 109 ? 35.502 37.865 -33.820 1.00 47.10 131 GLN A N 1
ATOM 2863 C CA . GLN C 1 109 ? 36.035 36.832 -34.697 1.00 45.28 131 GLN A CA 1
ATOM 2864 C C . GLN C 1 109 ? 35.507 35.465 -34.291 1.00 52.06 131 GLN A C 1
ATOM 2865 O O . GLN C 1 109 ? 35.413 35.155 -33.100 1.00 59.59 131 GLN A O 1
ATOM 2871 N N . ALA C 1 110 ? 35.174 34.647 -35.290 1.00 44.85 132 ALA A N 1
ATOM 2872 C CA . ALA C 1 110 ? 34.703 33.293 -35.023 1.00 40.58 132 ALA A CA 1
ATOM 2873 C C . ALA C 1 110 ? 35.162 32.354 -36.129 1.00 47.61 132 ALA A C 1
ATOM 2874 O O . ALA C 1 110 ? 35.215 32.738 -37.297 1.00 49.69 132 ALA A O 1
ATOM 2876 N N . GLU C 1 111 ? 35.502 31.122 -35.755 1.00 44.12 133 GLU A N 1
ATOM 2877 C CA . GLU C 1 111 ? 35.809 30.089 -36.737 1.00 41.25 133 GLU A CA 1
ATOM 2878 C C . GLU C 1 111 ? 34.509 29.551 -37.316 1.00 43.30 133 GLU A C 1
ATOM 2879 O O . GLU C 1 111 ? 33.635 29.107 -36.565 1.00 47.79 133 GLU A O 1
ATOM 2885 N N . GLU C 1 112 ? 34.368 29.578 -38.643 1.00 47.76 134 GLU A N 1
ATOM 2886 C CA . GLU C 1 112 ? 33.125 29.128 -39.259 1.00 44.41 134 GLU A CA 1
ATOM 2887 C C . GLU C 1 112 ? 33.394 28.079 -40.327 1.00 44.60 134 GLU A C 1
ATOM 2888 O O . GLU C 1 112 ? 34.246 28.270 -41.204 1.00 41.13 134 GLU A O 1
ATOM 2894 N N . THR C 1 113 ? 32.661 26.972 -40.234 1.00 44.71 135 THR A N 1
ATOM 2895 C CA . THR C 1 113 ? 32.630 25.920 -41.241 1.00 41.49 135 THR A CA 1
ATOM 2896 C C . THR C 1 113 ? 31.188 25.764 -41.698 1.00 49.91 135 THR A C 1
ATOM 2897 O O . THR C 1 113 ? 30.321 25.393 -40.899 1.00 54.95 135 THR A O 1
ATOM 2901 N N . ARG C 1 114 ? 30.925 26.056 -42.968 1.00 47.51 136 ARG A N 1
ATOM 2902 C CA . ARG C 1 114 ? 29.580 25.970 -43.517 1.00 41.71 136 ARG A CA 1
ATOM 2903 C C . ARG C 1 114 ? 29.578 25.025 -44.710 1.00 46.75 136 ARG A C 1
ATOM 2904 O O . ARG C 1 114 ? 30.380 25.179 -45.636 1.00 50.29 136 ARG A O 1
ATOM 2912 N N . VAL C 1 115 ? 28.683 24.043 -44.680 1.00 50.60 137 VAL A N 1
ATOM 2913 C CA . VAL C 1 115 ? 28.575 23.044 -45.735 1.00 43.08 137 VAL A CA 1
ATOM 2914 C C . VAL C 1 115 ? 27.388 23.396 -46.620 1.00 51.13 137 VAL A C 1
ATOM 2915 O O . VAL C 1 115 ? 26.300 23.724 -46.124 1.00 47.94 137 VAL A O 1
ATOM 2919 N N . TRP C 1 116 ? 27.601 23.342 -47.931 1.00 59.96 138 TRP A N 1
ATOM 2920 C CA . TRP C 1 116 ? 26.590 23.653 -48.926 1.00 50.88 138 TRP A CA 1
ATOM 2921 C C . TRP C 1 116 ? 26.385 22.453 -49.835 1.00 44.95 138 TRP A C 1
ATOM 2922 O O . TRP C 1 116 ? 27.341 21.753 -50.189 1.00 49.23 138 TRP A O 1
ATOM 2933 N N . GLU C 1 117 ? 25.131 22.221 -50.200 1.00 52.10 139 GLU A N 1
ATOM 2934 C CA . GLU C 1 117 ? 24.754 21.166 -51.124 1.00 59.94 139 GLU A CA 1
ATOM 2935 C C . GLU C 1 117 ? 24.216 21.786 -52.405 1.00 55.28 139 GLU A C 1
ATOM 2936 O O . GLU C 1 117 ? 23.441 22.749 -52.365 1.00 49.23 139 GLU A O 1
ATOM 2942 N N . LYS C 1 118 ? 24.647 21.241 -53.539 1.00 51.43 140 LYS A N 1
ATOM 2943 C CA . LYS C 1 118 ? 24.168 21.680 -54.843 1.00 58.49 140 LYS A CA 1
ATOM 2944 C C . LYS C 1 118 ? 22.915 20.881 -55.183 1.00 58.75 140 LYS A C 1
ATOM 2945 O O . LYS C 1 118 ? 22.992 19.681 -55.469 1.00 56.05 140 LYS A O 1
ATOM 2951 N N . LYS C 1 119 ? 21.764 21.540 -55.129 1.00 72.56 141 LYS A N 1
ATOM 2952 C CA . LYS C 1 119 ? 20.508 20.974 -55.597 1.00 80.90 141 LYS A CA 1
ATOM 2953 C C . LYS C 1 119 ? 20.094 21.719 -56.855 1.00 84.76 141 LYS A C 1
ATOM 2954 O O . LYS C 1 119 ? 20.207 22.947 -56.916 1.00 107.78 141 LYS A O 1
ATOM 2960 N N . ASP C 1 120 ? 19.606 20.970 -57.847 1.00 72.12 142 ASP A N 1
ATOM 2961 C CA . ASP C 1 120 ? 19.494 21.424 -59.233 1.00 101.02 142 ASP A CA 1
ATOM 2962 C C . ASP C 1 120 ? 20.711 22.263 -59.623 1.00 101.17 142 ASP A C 1
ATOM 2963 O O . ASP C 1 120 ? 21.820 21.729 -59.728 1.00 80.63 142 ASP A O 1
ATOM 2968 N N . GLY C 1 121 ? 20.529 23.565 -59.833 1.00 98.91 143 GLY A N 1
ATOM 2969 C CA . GLY C 1 121 ? 21.638 24.421 -60.209 1.00 88.78 143 GLY A CA 1
ATOM 2970 C C . GLY C 1 121 ? 21.974 25.485 -59.182 1.00 98.24 143 GLY A C 1
ATOM 2971 O O . GLY C 1 121 ? 22.669 26.457 -59.495 1.00 83.45 143 GLY A O 1
ATOM 2972 N N . GLY C 1 122 ? 21.488 25.310 -57.949 1.00 106.17 144 GLY A N 1
ATOM 2973 C CA . GLY C 1 122 ? 21.747 26.253 -56.884 1.00 74.07 144 GLY A CA 1
ATOM 2974 C C . GLY C 1 122 ? 22.360 25.567 -55.675 1.00 70.34 144 GLY A C 1
ATOM 2975 O O . GLY C 1 122 ? 22.414 24.337 -55.587 1.00 70.40 144 GLY A O 1
ATOM 2976 N N . TRP C 1 123 ? 22.826 26.394 -54.741 1.00 65.80 145 TRP A N 1
ATOM 2977 C CA . TRP C 1 123 ? 23.482 25.935 -53.523 1.00 53.78 145 TRP A CA 1
ATOM 2978 C C . TRP C 1 123 ? 22.628 26.291 -52.315 1.00 54.26 145 TRP A C 1
ATOM 2979 O O . TRP C 1 123 ? 22.140 27.421 -52.208 1.00 57.28 145 TRP A O 1
ATOM 2990 N N . ILE C 1 124 ? 22.456 25.332 -51.404 1.00 53.44 146 ILE A N 1
ATOM 2991 C CA . ILE C 1 124 ? 21.733 25.575 -50.161 1.00 62.24 146 ILE A CA 1
ATOM 2992 C C . ILE C 1 124 ? 22.593 25.144 -48.980 1.00 59.55 146 ILE A C 1
ATOM 2993 O O . ILE C 1 124 ? 23.460 24.273 -49.096 1.00 55.90 146 ILE A O 1
ATOM 2998 N N . HIS C 1 125 ? 22.333 25.760 -47.831 1.00 59.99 147 HIS A N 1
ATOM 2999 C CA . HIS C 1 125 ? 23.133 25.578 -46.625 1.00 51.07 147 HIS A CA 1
ATOM 3000 C C . HIS C 1 125 ? 22.590 24.407 -45.812 1.00 51.44 147 HIS A C 1
ATOM 3001 O O . HIS C 1 125 ? 21.388 24.348 -45.535 1.00 59.43 147 HIS A O 1
ATOM 3008 N N . VAL C 1 126 ? 23.469 23.477 -45.423 1.00 49.39 148 VAL A N 1
ATOM 3009 C CA . VAL C 1 126 ? 23.008 22.253 -44.768 1.00 48.86 148 VAL A CA 1
ATOM 3010 C C . VAL C 1 126 ? 23.586 22.091 -43.363 1.00 45.86 148 VAL A C 1
ATOM 3011 O O . VAL C 1 126 ? 22.960 21.469 -42.496 1.00 51.08 148 VAL A O 1
ATOM 3015 N N . HIS C 1 127 ? 24.777 22.634 -43.116 1.00 47.43 149 HIS A N 1
ATOM 3016 C CA . HIS C 1 127 ? 25.419 22.442 -41.822 1.00 42.27 149 HIS A CA 1
ATOM 3017 C C . HIS C 1 127 ? 26.368 23.591 -41.527 1.00 43.06 149 HIS A C 1
ATOM 3018 O O . HIS C 1 127 ? 27.126 24.019 -42.401 1.00 46.03 149 HIS A O 1
ATOM 3025 N N . MET C 1 128 ? 26.335 24.071 -40.284 1.00 42.00 150 MET A N 1
ATOM 3026 C CA . MET C 1 128 ? 27.226 25.134 -39.841 1.00 42.07 150 MET A CA 1
ATOM 3027 C C . MET C 1 128 ? 27.856 24.778 -38.502 1.00 50.30 150 MET A C 1
ATOM 3028 O O . MET C 1 128 ? 27.236 24.137 -37.645 1.00 46.35 150 MET A O 1
ATOM 3033 N N . HIS C 1 129 ? 29.102 25.212 -38.330 1.00 48.47 151 HIS A N 1
ATOM 3034 C CA . HIS C 1 129 ? 29.844 25.008 -37.090 1.00 40.68 151 HIS A CA 1
ATOM 3035 C C . HIS C 1 129 ? 30.578 26.305 -36.777 1.00 47.79 151 HIS A C 1
ATOM 3036 O O . HIS C 1 129 ? 31.465 26.715 -37.531 1.00 49.57 151 HIS A O 1
ATOM 3043 N N . ARG C 1 130 ? 30.197 26.953 -35.679 1.00 42.32 152 ARG A N 1
ATOM 3044 C CA . ARG C 1 130 ? 30.800 28.195 -35.225 1.00 39.20 152 ARG A CA 1
ATOM 3045 C C . ARG C 1 130 ? 31.484 27.973 -33.887 1.00 48.84 152 ARG A C 1
ATOM 3046 O O . ARG C 1 130 ? 30.977 27.239 -33.034 1.00 66.98 152 ARG A O 1
ATOM 3054 N N . SER C 1 131 ? 32.626 28.626 -33.701 1.00 48.16 153 SER A N 1
ATOM 3055 C CA . SER C 1 131 ? 33.322 28.622 -32.422 1.00 44.39 153 SER A CA 1
ATOM 3056 C C . SER C 1 131 ? 33.925 29.998 -32.207 1.00 44.14 153 SER A C 1
ATOM 3057 O O . SER C 1 131 ? 34.674 30.485 -33.058 1.00 46.46 153 SER A O 1
ATOM 3060 N N . LEU C 1 132 ? 33.585 30.631 -31.086 1.00 56.44 154 LEU A N 1
ATOM 3061 C CA . LEU C 1 132 ? 34.172 31.924 -30.769 1.00 56.42 154 LEU A CA 1
ATOM 3062 C C . LEU C 1 132 ? 35.671 31.781 -30.547 1.00 61.06 154 LEU A C 1
ATOM 3063 O O . LEU C 1 132 ? 36.138 30.814 -29.937 1.00 62.65 154 LEU A O 1
ATOM 3068 N N . VAL C 1 133 ? 36.427 32.749 -31.052 1.00 56.88 155 VAL A N 1
ATOM 3069 C CA . VAL C 1 133 ? 37.881 32.751 -30.951 1.00 78.24 155 VAL A CA 1
ATOM 3070 C C . VAL C 1 133 ? 38.258 33.683 -29.807 1.00 88.64 155 VAL A C 1
ATOM 3071 O O . VAL C 1 133 ? 38.239 34.908 -29.963 1.00 92.48 155 VAL A O 1
ATOM 3075 N N . LYS C 1 134 ? 38.574 33.090 -28.655 1.00 78.57 156 LYS A N 1
ATOM 3076 C CA . LYS C 1 134 ? 39.208 33.751 -27.510 1.00 87.17 156 LYS A CA 1
ATOM 3077 C C . LYS C 1 134 ? 39.245 32.776 -26.338 1.00 104.04 156 LYS A C 1
ATOM 3078 O O . LYS C 1 134 ? 39.065 31.570 -26.519 1.00 85.14 156 LYS A O 1
ATOM 3084 N N . MET D 1 1 ? 25.427 -2.236 -43.588 1.00 78.98 23 MET B N 1
ATOM 3085 C CA . MET D 1 1 ? 23.993 -2.077 -43.806 1.00 87.16 23 MET B CA 1
ATOM 3086 C C . MET D 1 1 ? 23.679 -0.760 -44.509 1.00 86.74 23 MET B C 1
ATOM 3087 O O . MET D 1 1 ? 22.837 -0.708 -45.405 1.00 89.36 23 MET B O 1
ATOM 3092 N N . SER D 1 2 ? 24.369 0.301 -44.097 1.00 85.62 24 SER B N 1
ATOM 3093 C CA . SER D 1 2 ? 24.125 1.641 -44.606 1.00 64.49 24 SER B CA 1
ATOM 3094 C C . SER D 1 2 ? 25.454 2.355 -44.795 1.00 62.96 24 SER B C 1
ATOM 3095 O O . SER D 1 2 ? 26.437 2.061 -44.110 1.00 80.91 24 SER B O 1
ATOM 3098 N N . ALA D 1 3 ? 25.476 3.297 -45.740 1.00 52.87 25 ALA B N 1
ATOM 3099 C CA . ALA D 1 3 ? 26.678 4.097 -45.949 1.00 47.70 25 ALA B CA 1
ATOM 3100 C C . ALA D 1 3 ? 26.949 5.004 -44.755 1.00 68.40 25 ALA B C 1
ATOM 3101 O O . ALA D 1 3 ? 28.096 5.127 -44.308 1.00 65.88 25 ALA B O 1
ATOM 3103 N N . ALA D 1 4 ? 25.902 5.645 -44.225 1.00 69.13 26 ALA B N 1
ATOM 3104 C CA . ALA D 1 4 ? 26.065 6.497 -43.051 1.00 51.64 26 ALA B CA 1
ATOM 3105 C C . ALA D 1 4 ? 26.577 5.700 -41.858 1.00 56.12 26 ALA B C 1
ATOM 3106 O O . ALA D 1 4 ? 27.429 6.180 -41.099 1.00 62.31 26 ALA B O 1
ATOM 3108 N N . ALA D 1 5 ? 26.068 4.479 -41.676 1.00 52.83 27 ALA B N 1
ATOM 3109 C CA . ALA D 1 5 ? 26.572 3.619 -40.611 1.00 55.39 27 ALA B CA 1
ATOM 3110 C C . ALA D 1 5 ? 28.053 3.319 -40.804 1.00 57.34 27 ALA B C 1
ATOM 3111 O O . ALA D 1 5 ? 28.825 3.303 -39.837 1.00 66.79 27 ALA B O 1
ATOM 3113 N N . GLU D 1 6 ? 28.471 3.096 -42.052 1.00 55.91 28 GLU B N 1
ATOM 3114 C CA . GLU D 1 6 ? 29.878 2.826 -42.320 1.00 57.62 28 GLU B CA 1
ATOM 3115 C C . GLU D 1 6 ? 30.743 4.037 -41.997 1.00 57.64 28 GLU B C 1
ATOM 3116 O O . GLU D 1 6 ? 31.829 3.899 -41.419 1.00 56.27 28 GLU B O 1
ATOM 3122 N N . VAL D 1 7 ? 30.283 5.235 -42.367 1.00 50.96 29 VAL B N 1
ATOM 3123 C CA . VAL D 1 7 ? 31.061 6.438 -42.084 1.00 52.15 29 VAL B CA 1
ATOM 3124 C C . VAL D 1 7 ? 31.149 6.671 -40.581 1.00 54.58 29 VAL B C 1
ATOM 3125 O O . VAL D 1 7 ? 32.189 7.099 -40.063 1.00 59.77 29 VAL B O 1
ATOM 3129 N N . LEU D 1 8 ? 30.066 6.386 -39.855 1.00 50.32 30 LEU B N 1
ATOM 3130 C CA . LEU D 1 8 ? 30.101 6.493 -38.400 1.00 43.64 30 LEU B CA 1
ATOM 3131 C C . LEU D 1 8 ? 31.109 5.516 -37.803 1.00 50.03 30 LEU B C 1
ATOM 3132 O O . LEU D 1 8 ? 31.872 5.869 -36.891 1.00 53.92 30 LEU B O 1
ATOM 3137 N N . ALA D 1 9 ? 31.125 4.280 -38.311 1.00 49.00 31 ALA B N 1
ATOM 3138 C CA . ALA D 1 9 ? 32.103 3.300 -37.849 1.00 45.44 31 ALA B CA 1
ATOM 3139 C C . ALA D 1 9 ? 33.526 3.770 -38.124 1.00 56.14 31 ALA B C 1
ATOM 3140 O O . ALA D 1 9 ? 34.418 3.602 -37.285 1.00 62.13 31 ALA B O 1
ATOM 3142 N N . ARG D 1 10 ? 33.755 4.363 -39.298 1.00 55.90 32 ARG B N 1
ATOM 3143 C CA . ARG D 1 10 ? 35.080 4.887 -39.618 1.00 63.17 32 ARG B CA 1
ATOM 3144 C C . ARG D 1 10 ? 35.468 6.022 -38.678 1.00 58.07 32 ARG B C 1
ATOM 3145 O O . ARG D 1 10 ? 36.634 6.141 -38.281 1.00 61.79 32 ARG B O 1
ATOM 3153 N N . ASN D 1 11 ? 34.507 6.869 -38.313 1.00 48.98 33 ASN B N 1
ATOM 3154 C CA . ASN D 1 11 ? 34.809 7.947 -37.377 1.00 54.38 33 ASN B CA 1
ATOM 3155 C C . ASN D 1 11 ? 35.184 7.393 -36.007 1.00 54.47 33 ASN B C 1
ATOM 3156 O O . ASN D 1 11 ? 36.103 7.901 -35.350 1.00 49.45 33 ASN B O 1
ATOM 3161 N N . GLN D 1 12 ? 34.488 6.343 -35.562 1.00 50.17 34 GLN B N 1
ATOM 3162 C CA . GLN D 1 12 ? 34.862 5.713 -34.298 1.00 42.39 34 GLN B CA 1
ATOM 3163 C C . GLN D 1 12 ? 36.248 5.080 -34.389 1.00 56.24 34 GLN B C 1
ATOM 3164 O O . GLN D 1 12 ? 37.027 5.129 -33.427 1.00 55.21 34 GLN B O 1
ATOM 3170 N N . GLU D 1 13 ? 36.570 4.479 -35.540 1.00 61.77 35 GLU B N 1
ATOM 3171 C CA . GLU D 1 13 ? 37.917 3.956 -35.759 1.00 52.45 35 GLU B CA 1
ATOM 3172 C C . GLU D 1 13 ? 38.959 5.056 -35.612 1.00 53.28 35 GLU B C 1
ATOM 3173 O O . GLU D 1 13 ? 39.992 4.871 -34.958 1.00 58.34 35 GLU B O 1
ATOM 3179 N N . LEU D 1 14 ? 38.709 6.205 -36.244 1.00 54.90 36 LEU B N 1
ATOM 3180 C CA . LEU D 1 14 ? 39.644 7.323 -36.165 1.00 50.90 36 LEU B CA 1
ATOM 3181 C C . LEU D 1 14 ? 39.817 7.794 -34.726 1.00 59.14 36 LEU B C 1
ATOM 3182 O O . LEU D 1 14 ? 40.940 8.071 -34.285 1.00 59.99 36 LEU B O 1
ATOM 3187 N N . LEU D 1 15 ? 38.716 7.886 -33.977 1.00 60.66 37 LEU B N 1
ATOM 3188 C CA . LEU D 1 15 ? 38.814 8.339 -32.592 1.00 51.52 37 LEU B CA 1
ATOM 3189 C C . LEU D 1 15 ? 39.600 7.351 -31.735 1.00 58.08 37 LEU B C 1
ATOM 3190 O O . LEU D 1 15 ? 40.420 7.760 -30.902 1.00 57.27 37 LEU B O 1
ATOM 3195 N N . THR D 1 16 ? 39.371 6.048 -31.925 1.00 56.59 38 THR B N 1
ATOM 3196 C CA . THR D 1 16 ? 40.127 5.060 -31.157 1.00 55.34 38 THR B CA 1
ATOM 3197 C C . THR D 1 16 ? 41.605 5.088 -31.530 1.00 59.49 38 THR B C 1
ATOM 3198 O O . THR D 1 16 ? 42.474 4.921 -30.664 1.00 66.60 38 THR B O 1
ATOM 3202 N N . ALA D 1 17 ? 41.910 5.310 -32.812 1.00 54.45 39 ALA B N 1
ATOM 3203 C CA . ALA D 1 17 ? 43.304 5.438 -33.226 1.00 47.56 39 ALA B CA 1
ATOM 3204 C C . ALA D 1 17 ? 43.954 6.661 -32.595 1.00 56.27 39 ALA B C 1
ATOM 3205 O O . ALA D 1 17 ? 45.135 6.628 -32.229 1.00 61.47 39 ALA B O 1
ATOM 3207 N N . ILE D 1 18 ? 43.200 7.754 -32.463 1.00 58.37 40 ILE B N 1
ATOM 3208 C CA . ILE D 1 18 ? 43.722 8.941 -31.788 1.00 55.55 40 ILE B CA 1
ATOM 3209 C C . ILE D 1 18 ? 44.003 8.633 -30.322 1.00 57.60 40 ILE B C 1
ATOM 3210 O O . ILE D 1 18 ? 45.057 8.989 -29.783 1.00 55.51 40 ILE B O 1
ATOM 3215 N N . ALA D 1 19 ? 43.059 7.961 -29.659 1.00 65.07 41 ALA B N 1
ATOM 3216 C CA . ALA D 1 19 ? 43.236 7.634 -28.248 1.00 53.71 41 ALA B CA 1
ATOM 3217 C C . ALA D 1 19 ? 44.434 6.720 -28.027 1.00 53.13 41 ALA B C 1
ATOM 3218 O O . ALA D 1 19 ? 45.128 6.843 -27.011 1.00 63.51 41 ALA B O 1
ATOM 3220 N N . ALA D 1 20 ? 44.699 5.807 -28.962 1.00 59.60 42 ALA B N 1
ATOM 3221 C CA . ALA D 1 20 ? 45.801 4.865 -28.810 1.00 56.98 42 ALA B CA 1
ATOM 3222 C C . ALA D 1 20 ? 47.157 5.449 -29.193 1.00 59.92 42 ALA B C 1
ATOM 3223 O O . ALA D 1 20 ? 48.179 4.792 -28.966 1.00 61.26 42 ALA B O 1
ATOM 3225 N N . GLY D 1 21 ? 47.197 6.653 -29.759 1.00 63.08 43 GLY B N 1
ATOM 3226 C CA . GLY D 1 21 ? 48.447 7.234 -30.207 1.00 55.30 43 GLY B CA 1
ATOM 3227 C C . GLY D 1 21 ? 49.016 6.635 -31.472 1.00 66.30 43 GLY B C 1
ATOM 3228 O O . GLY D 1 21 ? 50.180 6.897 -31.795 1.00 72.59 43 GLY B O 1
ATOM 3229 N N . ASN D 1 22 ? 48.233 5.841 -32.199 1.00 59.36 44 ASN B N 1
ATOM 3230 C CA . ASN D 1 22 ? 48.672 5.197 -33.437 1.00 61.15 44 ASN B CA 1
ATOM 3231 C C . ASN D 1 22 ? 48.599 6.222 -34.563 1.00 58.80 44 ASN B C 1
ATOM 3232 O O . ASN D 1 22 ? 47.563 6.399 -35.206 1.00 66.57 44 ASN B O 1
ATOM 3237 N N . TYR D 1 23 ? 49.718 6.905 -34.817 1.00 59.60 45 TYR B N 1
ATOM 3238 C CA . TYR D 1 23 ? 49.709 7.929 -35.857 1.00 60.98 45 TYR B CA 1
ATOM 3239 C C . TYR D 1 23 ? 49.640 7.326 -37.254 1.00 59.58 45 TYR B C 1
ATOM 3240 O O . TYR D 1 23 ? 49.101 7.960 -38.167 1.00 63.45 45 TYR B O 1
ATOM 3249 N N . GLU D 1 24 ? 50.185 6.124 -37.453 1.00 63.61 46 GLU B N 1
ATOM 3250 C CA . GLU D 1 24 ? 50.176 5.538 -38.790 1.00 65.46 46 GLU B CA 1
ATOM 3251 C C . GLU D 1 24 ? 48.750 5.255 -39.249 1.00 67.26 46 GLU B C 1
ATOM 3252 O O . GLU D 1 24 ? 48.372 5.582 -40.380 1.00 65.21 46 GLU B O 1
ATOM 3258 N N . LYS D 1 25 ? 47.938 4.657 -38.374 1.00 71.14 47 LYS B N 1
ATOM 3259 C CA . LYS D 1 25 ? 46.527 4.444 -38.685 1.00 63.84 47 LYS B CA 1
ATOM 3260 C C . LYS D 1 25 ? 45.822 5.771 -38.947 1.00 62.76 47 LYS B C 1
ATOM 3261 O O . LYS D 1 25 ? 45.076 5.918 -39.928 1.00 69.74 47 LYS B O 1
ATOM 3267 N N . TYR D 1 26 ? 46.058 6.753 -38.073 1.00 57.20 48 TYR B N 1
ATOM 3268 C CA . TYR D 1 26 ? 45.469 8.079 -38.229 1.00 56.59 48 TYR B CA 1
ATOM 3269 C C . TYR D 1 26 ? 45.750 8.650 -39.613 1.00 53.73 48 TYR B C 1
ATOM 3270 O O . TYR D 1 26 ? 44.835 9.099 -40.312 1.00 60.59 48 TYR B O 1
ATOM 3279 N N . ALA D 1 27 ? 47.017 8.630 -40.030 1.00 50.86 49 ALA B N 1
ATOM 3280 C CA . ALA D 1 27 ? 47.370 9.154 -41.345 1.00 59.75 49 ALA B CA 1
ATOM 3281 C C . ALA D 1 27 ? 46.771 8.312 -42.464 1.00 60.29 49 ALA B C 1
ATOM 3282 O O . ALA D 1 27 ? 46.415 8.850 -43.519 1.00 56.55 49 ALA B O 1
ATOM 3284 N N . THR D 1 28 ? 46.652 6.998 -42.257 1.00 60.84 50 THR B N 1
ATOM 3285 C CA . THR D 1 28 ? 46.003 6.149 -43.251 1.00 54.96 50 THR B CA 1
ATOM 3286 C C . THR D 1 28 ? 44.555 6.564 -43.469 1.00 62.14 50 THR B C 1
ATOM 3287 O O . THR D 1 28 ? 44.028 6.431 -44.579 1.00 71.53 50 THR B O 1
ATOM 3291 N N . MET D 1 29 ? 43.902 7.081 -42.431 1.00 62.72 51 MET B N 1
ATOM 3292 C CA . MET D 1 29 ? 42.497 7.456 -42.533 1.00 56.09 51 MET B CA 1
ATOM 3293 C C . MET D 1 29 ? 42.276 8.907 -42.956 1.00 57.46 51 MET B C 1
ATOM 3294 O O . MET D 1 29 ? 41.127 9.294 -43.189 1.00 56.90 51 MET B O 1
ATOM 3299 N N . CYS D 1 30 ? 43.329 9.715 -43.077 1.00 58.73 52 CYS B N 1
ATOM 3300 C CA . CYS D 1 30 ? 43.188 11.142 -43.335 1.00 52.29 52 CYS B CA 1
ATOM 3301 C C . CYS D 1 30 ? 43.770 11.513 -44.692 1.00 46.00 52 CYS B C 1
ATOM 3302 O O . CYS D 1 30 ? 44.772 10.939 -45.128 1.00 54.15 52 CYS B O 1
ATOM 3305 N N . ASP D 1 31 ? 43.135 12.480 -45.348 1.00 49.14 53 ASP B N 1
ATOM 3306 C CA . ASP D 1 31 ? 43.665 13.004 -46.597 1.00 51.73 53 ASP B CA 1
ATOM 3307 C C . ASP D 1 31 ? 44.861 13.907 -46.309 1.00 47.58 53 ASP B C 1
ATOM 3308 O O . ASP D 1 31 ? 44.850 14.657 -45.329 1.00 54.99 53 ASP B O 1
ATOM 3313 N N . PRO D 1 32 ? 45.910 13.849 -47.133 1.00 48.04 54 PRO B N 1
ATOM 3314 C CA . PRO D 1 32 ? 47.073 14.723 -46.904 1.00 43.10 54 PRO B CA 1
ATOM 3315 C C . PRO D 1 32 ? 46.745 16.206 -46.935 1.00 41.43 54 PRO B C 1
ATOM 3316 O O . PRO D 1 32 ? 47.513 17.004 -46.383 1.00 49.17 54 PRO B O 1
ATOM 3320 N N . SER D 1 33 ? 45.635 16.602 -47.560 1.00 40.64 55 SER B N 1
ATOM 3321 C CA . SER D 1 33 ? 45.221 17.997 -47.632 1.00 44.54 55 SER B CA 1
ATOM 3322 C C . SER D 1 33 ? 44.151 18.336 -46.603 1.00 55.75 55 SER B C 1
ATOM 3323 O O . SER D 1 33 ? 43.416 19.313 -46.783 1.00 68.27 55 SER B O 1
ATOM 3326 N N . MET D 1 34 ? 44.054 17.552 -45.532 1.00 53.00 56 MET B N 1
ATOM 3327 C CA . MET D 1 34 ? 42.990 17.729 -44.552 1.00 45.44 56 MET B CA 1
ATOM 3328 C C . MET D 1 34 ? 43.057 19.109 -43.912 1.00 49.52 56 MET B C 1
ATOM 3329 O O . MET D 1 34 ? 44.131 19.576 -43.520 1.00 62.35 56 MET B O 1
ATOM 3334 N N . THR D 1 35 ? 41.904 19.765 -43.817 1.00 50.41 57 THR B N 1
ATOM 3335 C CA . THR D 1 35 ? 41.786 21.052 -43.148 1.00 49.56 57 THR B CA 1
ATOM 3336 C C . THR D 1 35 ? 41.220 20.870 -41.743 1.00 46.54 57 THR B C 1
ATOM 3337 O O . THR D 1 35 ? 40.507 19.902 -41.453 1.00 46.65 57 THR B O 1
ATOM 3341 N N . CYS D 1 36 ? 41.537 21.823 -40.870 1.00 40.63 58 CYS B N 1
ATOM 3342 C CA . CYS D 1 36 ? 41.240 21.651 -39.456 1.00 45.73 58 CYS B CA 1
ATOM 3343 C C . CYS D 1 36 ? 41.053 22.993 -38.766 1.00 45.24 58 CYS B C 1
ATOM 3344 O O . CYS D 1 36 ? 41.871 23.904 -38.925 1.00 42.00 58 CYS B O 1
ATOM 3347 N N . PHE D 1 37 ? 39.955 23.103 -38.024 1.00 46.48 59 PHE B N 1
ATOM 3348 C CA . PHE D 1 37 ? 39.813 24.047 -36.925 1.00 48.83 59 PHE B CA 1
ATOM 3349 C C . PHE D 1 37 ? 39.914 23.255 -35.630 1.00 48.77 59 PHE B C 1
ATOM 3350 O O . PHE D 1 37 ? 39.230 22.240 -35.476 1.00 49.57 59 PHE B O 1
ATOM 3358 N N . GLU D 1 38 ? 40.754 23.708 -34.704 1.00 49.45 60 GLU B N 1
ATOM 3359 C CA . GLU D 1 38 ? 40.826 23.080 -33.391 1.00 48.52 60 GLU B CA 1
ATOM 3360 C C . GLU D 1 38 ? 41.508 24.045 -32.431 1.00 49.57 60 GLU B C 1
ATOM 3361 O O . GLU D 1 38 ? 42.164 24.999 -32.870 1.00 58.00 60 GLU B O 1
ATOM 3367 N N . PRO D 1 39 ? 41.343 23.848 -31.114 1.00 50.04 61 PRO B N 1
ATOM 3368 C CA . PRO D 1 39 ? 41.930 24.805 -30.157 1.00 47.25 61 PRO B CA 1
ATOM 3369 C C . PRO D 1 39 ? 43.436 24.945 -30.274 1.00 51.05 61 PRO B C 1
ATOM 3370 O O . PRO D 1 39 ? 43.968 26.046 -30.083 1.00 51.16 61 PRO B O 1
ATOM 3374 N N . GLU D 1 40 ? 44.144 23.854 -30.576 1.00 55.71 62 GLU B N 1
ATOM 3375 C CA . GLU D 1 40 ? 45.590 23.926 -30.742 1.00 47.45 62 GLU B CA 1
ATOM 3376 C C . GLU D 1 40 ? 45.994 24.847 -31.886 1.00 52.86 62 GLU B C 1
ATOM 3377 O O . GLU D 1 40 ? 47.113 25.371 -31.878 1.00 56.99 62 GLU B O 1
ATOM 3383 N N . ALA D 1 41 ? 45.112 25.061 -32.862 1.00 48.08 63 ALA B N 1
ATOM 3384 C CA . ALA D 1 41 ? 45.375 25.960 -33.977 1.00 43.80 63 ALA B CA 1
ATOM 3385 C C . ALA D 1 41 ? 45.143 27.425 -33.625 1.00 50.01 63 ALA B C 1
ATOM 3386 O O . ALA D 1 41 ? 45.231 28.277 -34.518 1.00 40.24 63 ALA B O 1
ATOM 3388 N N . VAL D 1 42 ? 44.869 27.716 -32.348 1.00 40.85 64 VAL B N 1
ATOM 3389 C CA . VAL D 1 42 ? 44.645 29.052 -31.790 1.00 49.50 64 VAL B CA 1
ATOM 3390 C C . VAL D 1 42 ? 43.927 29.985 -32.763 1.00 48.64 64 VAL B C 1
ATOM 3391 O O . VAL D 1 42 ? 44.410 31.082 -33.069 1.00 52.28 64 VAL B O 1
ATOM 3395 N N . GLY D 1 43 ? 42.759 29.562 -33.237 1.00 46.27 65 GLY B N 1
ATOM 3396 C CA . GLY D 1 43 ? 41.902 30.445 -34.004 1.00 44.07 65 GLY B CA 1
ATOM 3397 C C . GLY D 1 43 ? 42.247 30.591 -35.468 1.00 52.79 65 GLY B C 1
ATOM 3398 O O . GLY D 1 43 ? 41.974 31.641 -36.057 1.00 46.34 65 GLY B O 1
ATOM 3399 N N . HIS D 1 44 ? 42.835 29.566 -36.080 1.00 48.88 66 HIS B N 1
ATOM 3400 C CA . HIS D 1 44 ? 43.182 29.617 -37.492 1.00 41.34 66 HIS B CA 1
ATOM 3401 C C . HIS D 1 44 ? 42.900 28.265 -38.127 1.00 46.08 66 HIS B C 1
ATOM 3402 O O . HIS D 1 44 ? 42.775 27.246 -37.443 1.00 49.03 66 HIS B O 1
ATOM 3409 N N . LEU D 1 45 ? 42.795 28.272 -39.453 1.00 45.41 67 LEU B N 1
ATOM 3410 C CA . LEU D 1 45 ? 42.556 27.060 -40.225 1.00 44.78 67 LEU B CA 1
ATOM 3411 C C . LEU D 1 45 ? 43.893 26.499 -40.694 1.00 48.52 67 LEU B C 1
ATOM 3412 O O . LEU D 1 45 ? 44.613 27.155 -41.456 1.00 58.14 67 LEU B O 1
ATOM 3417 N N . VAL D 1 46 ? 44.220 25.293 -40.244 1.00 39.79 68 VAL B N 1
ATOM 3418 C CA . VAL D 1 46 ? 45.476 24.646 -40.603 1.00 50.47 68 VAL B CA 1
ATOM 3419 C C . VAL D 1 46 ? 45.201 23.576 -41.647 1.00 49.38 68 VAL B C 1
ATOM 3420 O O . VAL D 1 46 ? 44.113 22.989 -41.700 1.00 47.26 68 VAL B O 1
ATOM 3424 N N . GLU D 1 47 ? 46.200 23.323 -42.489 1.00 49.43 69 GLU B N 1
ATOM 3425 C CA . GLU D 1 47 ? 46.099 22.353 -43.566 1.00 42.18 69 GLU B CA 1
ATOM 3426 C C . GLU D 1 47 ? 47.285 21.403 -43.495 1.00 44.41 69 GLU B C 1
ATOM 3427 O O . GLU D 1 47 ? 48.400 21.814 -43.161 1.00 50.39 69 GLU B O 1
ATOM 3433 N N . GLY D 1 48 ? 47.036 20.133 -43.796 1.00 40.42 70 GLY B N 1
ATOM 3434 C CA . GLY D 1 48 ? 48.071 19.118 -43.773 1.00 47.21 70 GLY B CA 1
ATOM 3435 C C . GLY D 1 48 ? 47.995 18.244 -42.535 1.00 57.77 70 GLY B C 1
ATOM 3436 O O . GLY D 1 48 ? 47.181 18.444 -41.629 1.00 60.29 70 GLY B O 1
ATOM 3437 N N . LEU D 1 49 ? 48.883 17.248 -42.512 1.00 59.74 71 LEU B N 1
ATOM 3438 C CA . LEU D 1 49 ? 48.951 16.287 -41.419 1.00 46.21 71 LEU B CA 1
ATOM 3439 C C . LEU D 1 49 ? 50.096 16.547 -40.449 1.00 62.03 71 LEU B C 1
ATOM 3440 O O . LEU D 1 49 ? 50.079 15.998 -39.342 1.00 59.60 71 LEU B O 1
ATOM 3445 N N . ASP D 1 50 ? 51.087 17.358 -40.835 1.00 66.28 72 ASP B N 1
ATOM 3446 C CA . ASP D 1 50 ? 52.233 17.596 -39.961 1.00 56.19 72 ASP B CA 1
ATOM 3447 C C . ASP D 1 50 ? 51.809 18.260 -38.657 1.00 56.09 72 ASP B C 1
ATOM 3448 O O . ASP D 1 50 ? 52.339 17.939 -37.585 1.00 58.43 72 ASP B O 1
ATOM 3453 N N . PHE D 1 51 ? 50.853 19.191 -38.732 1.00 60.26 73 PHE B N 1
ATOM 3454 C CA . PHE D 1 51 ? 50.376 19.873 -37.533 1.00 53.35 73 PHE B CA 1
ATOM 3455 C C . PHE D 1 51 ? 49.846 18.879 -36.509 1.00 51.26 73 PHE B C 1
ATOM 3456 O O . PHE D 1 51 ? 50.071 19.037 -35.303 1.00 55.75 73 PHE B O 1
ATOM 3464 N N . HIS D 1 52 ? 49.142 17.843 -36.969 1.00 47.86 74 HIS B N 1
ATOM 3465 C CA . HIS D 1 52 ? 48.653 16.818 -36.055 1.00 61.90 74 HIS B CA 1
ATOM 3466 C C . HIS D 1 52 ? 49.732 15.798 -35.717 1.00 57.96 74 HIS B C 1
ATOM 3467 O O . HIS D 1 52 ? 49.763 15.288 -34.592 1.00 60.28 74 HIS B O 1
ATOM 3474 N N . LYS D 1 53 ? 50.619 15.496 -36.670 1.00 62.95 75 LYS B N 1
ATOM 3475 C CA . LYS D 1 53 ? 51.745 14.608 -36.393 1.00 57.82 75 LYS B CA 1
ATOM 3476 C C . LYS D 1 53 ? 52.595 15.132 -35.246 1.00 57.83 75 LYS B C 1
ATOM 3477 O O . LYS D 1 53 ? 53.207 14.344 -34.515 1.00 58.73 75 LYS B O 1
ATOM 3483 N N . TYR D 1 54 ? 52.641 16.457 -35.075 1.00 51.65 76 TYR B N 1
ATOM 3484 C CA . TYR D 1 54 ? 53.400 17.058 -33.983 1.00 51.02 76 TYR B CA 1
ATOM 3485 C C . TYR D 1 54 ? 52.995 16.474 -32.632 1.00 56.63 76 TYR B C 1
ATOM 3486 O O . TYR D 1 54 ? 53.849 16.116 -31.814 1.00 62.78 76 TYR B O 1
ATOM 3495 N N . TYR D 1 55 ? 51.692 16.363 -32.383 1.00 62.74 77 TYR B N 1
ATOM 3496 C CA . TYR D 1 55 ? 51.215 15.921 -31.079 1.00 48.09 77 TYR B CA 1
ATOM 3497 C C . TYR D 1 55 ? 51.327 14.416 -30.876 1.00 51.54 77 TYR B C 1
ATOM 3498 O O . TYR D 1 55 ? 51.206 13.954 -29.737 1.00 57.89 77 TYR B O 1
ATOM 3507 N N . PHE D 1 56 ? 51.559 13.645 -31.937 1.00 58.37 78 PHE B N 1
ATOM 3508 C CA . PHE D 1 56 ? 51.824 12.219 -31.792 1.00 64.27 78 PHE B CA 1
ATOM 3509 C C . PHE D 1 56 ? 53.291 11.914 -31.530 1.00 74.90 78 PHE B C 1
ATOM 3510 O O . PHE D 1 56 ? 53.605 10.825 -31.035 1.00 82.19 78 PHE B O 1
ATOM 3518 N N . THR D 1 57 ? 54.193 12.844 -31.847 1.00 73.52 79 THR B N 1
ATOM 3519 C CA . THR D 1 57 ? 55.629 12.613 -31.760 1.00 63.91 79 THR B CA 1
ATOM 3520 C C . THR D 1 57 ? 56.281 13.400 -30.627 1.00 76.87 79 THR B C 1
ATOM 3521 O O . THR D 1 57 ? 57.504 13.576 -30.627 1.00 80.72 79 THR B O 1
ATOM 3525 N N . MET D 1 58 ? 55.496 13.874 -29.664 1.00 78.82 80 MET B N 1
ATOM 3526 C CA . MET D 1 58 ? 56.063 14.637 -28.563 1.00 78.60 80 MET B CA 1
ATOM 3527 C C . MET D 1 58 ? 56.992 13.753 -27.733 1.00 80.45 80 MET B C 1
ATOM 3528 O O . MET D 1 58 ? 56.680 12.581 -27.489 1.00 85.64 80 MET B O 1
ATOM 3533 N N . PRO D 1 59 ? 58.135 14.274 -27.289 1.00 92.83 81 PRO B N 1
ATOM 3534 C CA . PRO D 1 59 ? 59.026 13.474 -26.442 1.00 87.91 81 PRO B CA 1
ATOM 3535 C C . PRO D 1 59 ? 58.433 13.277 -25.056 1.00 92.73 81 PRO B C 1
ATOM 3536 O O . PRO D 1 59 ? 57.773 14.164 -24.510 1.00 95.23 81 PRO B O 1
ATOM 3540 N N . SER D 1 60 ? 58.679 12.100 -24.485 1.00 96.30 82 SER B N 1
ATOM 3541 C CA . SER D 1 60 ? 58.062 11.708 -23.229 1.00 113.41 82 SER B CA 1
ATOM 3542 C C . SER D 1 60 ? 59.114 11.234 -22.238 1.00 128.29 82 SER B C 1
ATOM 3543 O O . SER D 1 60 ? 60.178 10.738 -22.620 1.00 132.92 82 SER B O 1
ATOM 3546 N N . ALA D 1 61 ? 58.799 11.400 -20.951 1.00 135.28 83 ALA B N 1
ATOM 3547 C CA . ALA D 1 61 ? 59.620 10.864 -19.879 1.00 133.93 83 ALA B CA 1
ATOM 3548 C C . ALA D 1 61 ? 59.650 9.337 -19.967 1.00 147.91 83 ALA B C 1
ATOM 3549 O O . ALA D 1 61 ? 58.779 8.733 -20.599 1.00 142.75 83 ALA B O 1
ATOM 3551 N N . PRO D 1 62 ? 60.645 8.693 -19.351 1.00 167.99 84 PRO B N 1
ATOM 3552 C CA . PRO D 1 62 ? 60.794 7.230 -19.489 1.00 171.91 84 PRO B CA 1
ATOM 3553 C C . PRO D 1 62 ? 59.516 6.497 -19.124 1.00 175.74 84 PRO B C 1
ATOM 3554 O O . PRO D 1 62 ? 58.915 6.756 -18.069 1.00 166.07 84 PRO B O 1
ATOM 3558 N N . PRO D 1 63 ? 59.068 5.577 -19.975 1.00 171.34 85 PRO B N 1
ATOM 3559 C CA . PRO D 1 63 ? 57.786 4.907 -19.738 1.00 162.28 85 PRO B CA 1
ATOM 3560 C C . PRO D 1 63 ? 57.858 3.900 -18.599 1.00 169.39 85 PRO B C 1
ATOM 3561 O O . PRO D 1 63 ? 58.924 3.409 -18.219 1.00 173.40 85 PRO B O 1
ATOM 3565 N N . ALA D 1 64 ? 56.677 3.603 -18.056 1.00 172.79 86 ALA B N 1
ATOM 3566 C CA . ALA D 1 64 ? 56.437 2.658 -16.970 1.00 166.15 86 ALA B CA 1
ATOM 3567 C C . ALA D 1 64 ? 57.223 2.953 -15.692 1.00 172.93 86 ALA B C 1
ATOM 3568 O O . ALA D 1 64 ? 57.872 2.044 -15.158 1.00 158.08 86 ALA B O 1
ATOM 3570 N N . PRO D 1 65 ? 57.191 4.190 -15.148 1.00 178.28 87 PRO B N 1
ATOM 3571 C CA . PRO D 1 65 ? 57.713 4.367 -13.775 1.00 169.79 87 PRO B CA 1
ATOM 3572 C C . PRO D 1 65 ? 56.595 4.128 -12.758 1.00 181.14 87 PRO B C 1
ATOM 3573 O O . PRO D 1 65 ? 55.959 5.049 -12.238 1.00 182.48 87 PRO B O 1
ATOM 3577 N N . ASP D 1 66 ? 56.371 2.844 -12.470 1.00 180.26 88 ASP B N 1
ATOM 3578 C CA . ASP D 1 66 ? 55.205 2.346 -11.730 1.00 169.33 88 ASP B CA 1
ATOM 3579 C C . ASP D 1 66 ? 53.938 3.124 -12.089 1.00 170.04 88 ASP B C 1
ATOM 3580 O O . ASP D 1 66 ? 53.187 3.590 -11.230 1.00 152.71 88 ASP B O 1
ATOM 3585 N N . ALA D 1 67 ? 53.699 3.248 -13.397 1.00 173.69 89 ALA B N 1
ATOM 3586 C CA . ALA D 1 67 ? 52.539 3.932 -13.940 1.00 155.17 89 ALA B CA 1
ATOM 3587 C C . ALA D 1 67 ? 51.686 2.965 -14.754 1.00 152.79 89 ALA B C 1
ATOM 3588 O O . ALA D 1 67 ? 52.225 2.080 -15.427 1.00 154.48 89 ALA B O 1
ATOM 3590 N N . PRO D 1 68 ? 50.365 3.101 -14.708 1.00 146.17 90 PRO B N 1
ATOM 3591 C CA . PRO D 1 68 ? 49.493 2.166 -15.425 1.00 141.93 90 PRO B CA 1
ATOM 3592 C C . PRO D 1 68 ? 49.407 2.492 -16.912 1.00 143.77 90 PRO B C 1
ATOM 3593 O O . PRO D 1 68 ? 49.804 3.563 -17.374 1.00 135.51 90 PRO B O 1
ATOM 3597 N N . LYS D 1 69 ? 48.867 1.530 -17.661 1.00 139.89 91 LYS B N 1
ATOM 3598 C CA . LYS D 1 69 ? 48.635 1.719 -19.083 1.00 130.70 91 LYS B CA 1
ATOM 3599 C C . LYS D 1 69 ? 47.588 2.811 -19.307 1.00 127.25 91 LYS B C 1
ATOM 3600 O O . LYS D 1 69 ? 46.726 3.038 -18.453 1.00 122.88 91 LYS B O 1
ATOM 3606 N N . PRO D 1 70 ? 47.642 3.505 -20.446 1.00 112.19 92 PRO B N 1
ATOM 3607 C CA . PRO D 1 70 ? 46.717 4.625 -20.669 1.00 93.68 92 PRO B CA 1
ATOM 3608 C C . PRO D 1 70 ? 45.270 4.157 -20.728 1.00 92.71 92 PRO B C 1
ATOM 3609 O O . PRO D 1 70 ? 44.930 3.211 -21.443 1.00 97.33 92 PRO B O 1
ATOM 3613 N N . HIS D 1 71 ? 44.417 4.835 -19.965 1.00 78.92 93 HIS B N 1
ATOM 3614 C CA . HIS D 1 71 ? 42.997 4.509 -19.842 1.00 69.08 93 HIS B CA 1
ATOM 3615 C C . HIS D 1 71 ? 42.207 5.689 -20.404 1.00 66.29 93 HIS B C 1
ATOM 3616 O O . HIS D 1 71 ? 41.900 6.642 -19.685 1.00 62.07 93 HIS B O 1
ATOM 3623 N N . VAL D 1 72 ? 41.887 5.624 -21.696 1.00 65.80 94 VAL B N 1
ATOM 3624 C CA . VAL D 1 72 ? 41.225 6.713 -22.407 1.00 59.03 94 VAL B CA 1
ATOM 3625 C C . VAL D 1 72 ? 40.103 6.128 -23.256 1.00 64.69 94 VAL B C 1
ATOM 3626 O O . VAL D 1 72 ? 40.272 5.076 -23.880 1.00 61.77 94 VAL B O 1
ATOM 3630 N N . LEU D 1 73 ? 38.954 6.808 -23.282 1.00 66.04 95 LEU B N 1
ATOM 3631 C CA . LEU D 1 73 ? 37.811 6.338 -24.064 1.00 49.97 95 LEU B CA 1
ATOM 3632 C C . LEU D 1 73 ? 37.069 7.519 -24.670 1.00 53.89 95 LEU B C 1
ATOM 3633 O O . LEU D 1 73 ? 36.615 8.407 -23.944 1.00 55.80 95 LEU B O 1
ATOM 3638 N N . ASN D 1 74 ? 36.929 7.517 -25.994 1.00 55.78 96 ASN B N 1
ATOM 3639 C CA . ASN D 1 74 ? 36.172 8.540 -26.705 1.00 50.80 96 ASN B CA 1
ATOM 3640 C C . ASN D 1 74 ? 34.781 8.014 -27.037 1.00 50.85 96 ASN B C 1
ATOM 3641 O O . ASN D 1 74 ? 34.636 6.888 -27.525 1.00 46.45 96 ASN B O 1
ATOM 3646 N N . THR D 1 75 ? 33.765 8.837 -26.780 1.00 49.00 97 THR B N 1
ATOM 3647 C CA . THR D 1 75 ? 32.374 8.489 -27.037 1.00 47.69 97 THR B CA 1
ATOM 3648 C C . THR D 1 75 ? 31.732 9.591 -27.869 1.00 56.80 97 THR B C 1
ATOM 3649 O O . THR D 1 75 ? 31.885 10.778 -27.559 1.00 56.07 97 THR B O 1
ATOM 3653 N N . MET D 1 76 ? 31.024 9.196 -28.927 1.00 54.36 98 MET B N 1
ATOM 3654 C CA . MET D 1 76 ? 30.316 10.136 -29.796 1.00 53.44 98 MET B CA 1
ATOM 3655 C C . MET D 1 76 ? 28.889 10.286 -29.280 1.00 52.84 98 MET B C 1
ATOM 3656 O O . MET D 1 76 ? 28.011 9.484 -29.604 1.00 51.73 98 MET B O 1
ATOM 3661 N N . ALA D 1 77 ? 28.659 11.315 -28.464 1.00 51.10 99 ALA B N 1
ATOM 3662 C CA . ALA D 1 77 ? 27.333 11.608 -27.945 1.00 52.90 99 ALA B CA 1
ATOM 3663 C C . ALA D 1 77 ? 26.453 12.194 -29.041 1.00 49.28 99 ALA B C 1
ATOM 3664 O O . ALA D 1 77 ? 26.825 13.182 -29.695 1.00 47.45 99 ALA B O 1
ATOM 3666 N N . SER D 1 78 ? 25.278 11.572 -29.223 1.00 51.69 100 SER B N 1
ATOM 3667 C CA . SER D 1 78 ? 24.224 11.913 -30.170 1.00 43.56 100 SER B CA 1
ATOM 3668 C C . SER D 1 78 ? 24.789 12.152 -31.564 1.00 46.36 100 SER B C 1
ATOM 3669 O O . SER D 1 78 ? 24.770 13.287 -32.058 1.00 52.11 100 SER B O 1
ATOM 3672 N N . PRO D 1 79 ? 25.291 11.114 -32.229 1.00 41.79 101 PRO B N 1
ATOM 3673 C CA . PRO D 1 79 ? 25.881 11.311 -33.556 1.00 37.55 101 PRO B CA 1
ATOM 3674 C C . PRO D 1 79 ? 24.823 11.654 -34.591 1.00 47.30 101 PRO B C 1
ATOM 3675 O O . PRO D 1 79 ? 23.675 11.210 -34.518 1.00 41.55 101 PRO B O 1
ATOM 3679 N N . HIS D 1 80 ? 25.233 12.458 -35.568 1.00 51.01 102 HIS B N 1
ATOM 3680 C CA . HIS D 1 80 ? 24.378 12.856 -36.678 1.00 42.96 102 HIS B CA 1
ATOM 3681 C C . HIS D 1 80 ? 25.196 12.759 -37.954 1.00 43.65 102 HIS B C 1
ATOM 3682 O O . HIS D 1 80 ? 26.179 13.488 -38.117 1.00 51.29 102 HIS B O 1
ATOM 3689 N N . VAL D 1 81 ? 24.803 11.858 -38.848 1.00 47.45 103 VAL B N 1
ATOM 3690 C CA . VAL D 1 81 ? 25.472 11.676 -40.130 1.00 49.30 103 VAL B CA 1
ATOM 3691 C C . VAL D 1 81 ? 24.585 12.261 -41.217 1.00 44.05 103 VAL B C 1
ATOM 3692 O O . VAL D 1 81 ? 23.389 11.951 -41.287 1.00 49.67 103 VAL B O 1
ATOM 3696 N N . ARG D 1 82 ? 25.166 13.114 -42.056 1.00 37.29 104 ARG B N 1
ATOM 3697 C CA . ARG D 1 82 ? 24.467 13.728 -43.177 1.00 34.04 104 ARG B CA 1
ATOM 3698 C C . ARG D 1 82 ? 25.204 13.377 -44.457 1.00 47.31 104 ARG B C 1
ATOM 3699 O O . ARG D 1 82 ? 26.381 13.715 -44.610 1.00 49.89 104 ARG B O 1
ATOM 3707 N N . MET D 1 83 ? 24.518 12.698 -45.369 1.00 53.14 105 MET B N 1
ATOM 3708 C CA . MET D 1 83 ? 25.075 12.408 -46.683 1.00 42.24 105 MET B CA 1
ATOM 3709 C C . MET D 1 83 ? 24.810 13.591 -47.602 1.00 48.34 105 MET B C 1
ATOM 3710 O O . MET D 1 83 ? 23.665 14.035 -47.738 1.00 48.69 105 MET B O 1
ATOM 3715 N N . VAL D 1 84 ? 25.870 14.113 -48.212 1.00 48.91 106 VAL B N 1
ATOM 3716 C CA . VAL D 1 84 ? 25.722 15.185 -49.194 1.00 51.44 106 VAL B CA 1
ATOM 3717 C C . VAL D 1 84 ? 26.222 14.677 -50.540 1.00 62.95 106 VAL B C 1
ATOM 3718 O O . VAL D 1 84 ? 27.380 14.908 -50.914 1.00 73.11 106 VAL B O 1
ATOM 3722 N N . GLY D 1 85 ? 25.358 13.992 -51.273 1.00 56.49 107 GLY B N 1
ATOM 3723 C CA . GLY D 1 85 ? 25.772 13.356 -52.506 1.00 63.33 107 GLY B CA 1
ATOM 3724 C C . GLY D 1 85 ? 26.267 11.943 -52.283 1.00 59.99 107 GLY B C 1
ATOM 3725 O O . GLY D 1 85 ? 26.126 11.346 -51.211 1.00 49.80 107 GLY B O 1
ATOM 3726 N N . ASP D 1 86 ? 26.874 11.402 -53.338 1.00 82.62 108 ASP B N 1
ATOM 3727 C CA . ASP D 1 86 ? 27.338 10.019 -53.301 1.00 81.05 108 ASP B CA 1
ATOM 3728 C C . ASP D 1 86 ? 28.560 9.861 -52.401 1.00 80.10 108 ASP B C 1
ATOM 3729 O O . ASP D 1 86 ? 28.670 8.874 -51.662 1.00 53.72 108 ASP B O 1
ATOM 3734 N N . SER D 1 87 ? 29.477 10.830 -52.433 1.00 78.80 109 SER B N 1
ATOM 3735 C CA . SER D 1 87 ? 30.827 10.631 -51.921 1.00 59.68 109 SER B CA 1
ATOM 3736 C C . SER D 1 87 ? 31.177 11.554 -50.757 1.00 59.81 109 SER B C 1
ATOM 3737 O O . SER D 1 87 ? 32.362 11.733 -50.458 1.00 64.18 109 SER B O 1
ATOM 3740 N N . CYS D 1 88 ? 30.191 12.141 -50.086 1.00 60.23 110 CYS B N 1
ATOM 3741 C CA . CYS D 1 88 ? 30.469 13.049 -48.982 1.00 50.58 110 CYS B CA 1
ATOM 3742 C C . CYS D 1 88 ? 29.594 12.714 -47.786 1.00 56.14 110 CYS B C 1
ATOM 3743 O O . CYS D 1 88 ? 28.400 12.437 -47.935 1.00 51.63 110 CYS B O 1
ATOM 3746 N N . ALA D 1 89 ? 30.195 12.757 -46.598 1.00 60.18 111 ALA B N 1
ATOM 3747 C CA . ALA D 1 89 ? 29.462 12.539 -45.360 1.00 46.00 111 ALA B CA 1
ATOM 3748 C C . ALA D 1 89 ? 29.958 13.509 -44.299 1.00 48.03 111 ALA B C 1
ATOM 3749 O O . ALA D 1 89 ? 31.159 13.767 -44.192 1.00 55.42 111 ALA B O 1
ATOM 3751 N N . VAL D 1 90 ? 29.025 14.054 -43.526 1.00 47.20 112 VAL B N 1
ATOM 3752 C CA . VAL D 1 90 ? 29.329 14.978 -42.440 1.00 44.39 112 VAL B CA 1
ATOM 3753 C C . VAL D 1 90 ? 28.863 14.331 -41.144 1.00 46.97 112 VAL B C 1
ATOM 3754 O O . VAL D 1 90 ? 27.662 14.095 -40.962 1.00 45.62 112 VAL B O 1
ATOM 3758 N N . VAL D 1 91 ? 29.806 14.031 -40.254 1.00 44.07 113 VAL B N 1
ATOM 3759 C CA . VAL D 1 91 ? 29.520 13.394 -38.975 1.00 43.47 113 VAL B CA 1
ATOM 3760 C C . VAL D 1 91 ? 29.689 14.451 -37.893 1.00 44.95 113 VAL B C 1
ATOM 3761 O O . VAL D 1 91 ? 30.807 14.905 -37.625 1.00 53.47 113 VAL B O 1
ATOM 3765 N N . SER D 1 92 ? 28.582 14.852 -37.274 1.00 37.57 114 SER B N 1
ATOM 3766 C CA . SER D 1 92 ? 28.580 15.871 -36.232 1.00 40.52 114 SER B CA 1
ATOM 3767 C C . SER D 1 92 ? 28.146 15.232 -34.923 1.00 45.70 114 SER B C 1
ATOM 3768 O O . SER D 1 92 ? 27.173 14.473 -34.896 1.00 47.65 114 SER B O 1
ATOM 3771 N N . TYR D 1 93 ? 28.859 15.538 -33.843 1.00 41.60 115 TYR B N 1
ATOM 3772 C CA . TYR D 1 93 ? 28.588 14.880 -32.568 1.00 41.50 115 TYR B CA 1
ATOM 3773 C C . TYR D 1 93 ? 29.262 15.656 -31.444 1.00 50.19 115 TYR B C 1
ATOM 3774 O O . TYR D 1 93 ? 29.964 16.650 -31.674 1.00 49.65 115 TYR B O 1
ATOM 3783 N N . ILE D 1 94 ? 29.029 15.202 -30.213 1.00 50.93 116 ILE B N 1
ATOM 3784 C CA . ILE D 1 94 ? 29.732 15.723 -29.048 1.00 43.59 116 ILE B CA 1
ATOM 3785 C C . ILE D 1 94 ? 30.745 14.667 -28.629 1.00 52.12 116 ILE B C 1
ATOM 3786 O O . ILE D 1 94 ? 30.373 13.578 -28.182 1.00 51.24 116 ILE B O 1
ATOM 3791 N N . ARG D 1 95 ? 32.025 14.971 -28.800 1.00 49.73 117 ARG B N 1
ATOM 3792 C CA . ARG D 1 95 ? 33.082 14.069 -28.370 1.00 43.92 117 ARG B CA 1
ATOM 3793 C C . ARG D 1 95 ? 33.250 14.182 -26.860 1.00 49.32 117 ARG B C 1
ATOM 3794 O O . ARG D 1 95 ? 33.579 15.260 -26.346 1.00 51.43 117 ARG B O 1
ATOM 3802 N N . LEU D 1 96 ? 32.997 13.075 -26.156 1.00 45.65 118 LEU B N 1
ATOM 3803 C CA . LEU D 1 96 ? 33.218 12.956 -24.719 1.00 45.97 118 LEU B CA 1
ATOM 3804 C C . LEU D 1 96 ? 34.430 12.057 -24.517 1.00 53.56 118 LEU B C 1
ATOM 3805 O O . LEU D 1 96 ? 34.382 10.862 -24.826 1.00 54.06 118 LEU B O 1
ATOM 3810 N N . THR D 1 97 ? 35.511 12.626 -24.005 1.00 56.29 119 THR B N 1
ATOM 3811 C CA . THR D 1 97 ? 36.752 11.893 -23.784 1.00 54.03 119 THR B CA 1
ATOM 3812 C C . THR D 1 97 ? 36.912 11.661 -22.288 1.00 57.82 119 THR B C 1
ATOM 3813 O O . THR D 1 97 ? 37.073 12.616 -21.520 1.00 55.78 119 THR B O 1
ATOM 3817 N N . GLN D 1 98 ? 36.836 10.398 -21.877 1.00 56.80 120 GLN B N 1
ATOM 3818 C CA . GLN D 1 98 ? 37.132 10.000 -20.508 1.00 53.14 120 GLN B CA 1
ATOM 3819 C C . GLN D 1 98 ? 38.617 9.684 -20.413 1.00 59.95 120 GLN B C 1
ATOM 3820 O O . GLN D 1 98 ? 39.100 8.750 -21.067 1.00 55.87 120 GLN B O 1
ATOM 3826 N N . LYS D 1 99 ? 39.339 10.465 -19.615 1.00 59.43 121 LYS B N 1
ATOM 3827 C CA . LYS D 1 99 ? 40.763 10.249 -19.409 1.00 60.18 121 LYS B CA 1
ATOM 3828 C C . LYS D 1 99 ? 41.060 10.313 -17.915 1.00 58.74 121 LYS B C 1
ATOM 3829 O O . LYS D 1 99 ? 40.176 10.577 -17.095 1.00 64.03 121 LYS B O 1
ATOM 3835 N N . MET D 1 100 ? 42.312 10.038 -17.560 1.00 69.48 122 MET B N 1
ATOM 3836 C CA . MET D 1 100 ? 42.764 10.030 -16.174 1.00 60.46 122 MET B CA 1
ATOM 3837 C C . MET D 1 100 ? 43.678 11.222 -15.940 1.00 62.98 122 MET B C 1
ATOM 3838 O O . MET D 1 100 ? 44.684 11.382 -16.639 1.00 73.26 122 MET B O 1
ATOM 3843 N N . VAL D 1 101 ? 43.329 12.053 -14.964 1.00 64.03 123 VAL B N 1
ATOM 3844 C CA . VAL D 1 101 ? 44.187 13.138 -14.509 1.00 73.07 123 VAL B CA 1
ATOM 3845 C C . VAL D 1 101 ? 44.513 12.875 -13.048 1.00 80.47 123 VAL B C 1
ATOM 3846 O O . VAL D 1 101 ? 43.603 12.673 -12.233 1.00 76.83 123 VAL B O 1
ATOM 3850 N N . ASN D 1 102 ? 45.808 12.864 -12.726 1.00 83.38 124 ASN B N 1
ATOM 3851 C CA . ASN D 1 102 ? 46.285 12.389 -11.432 1.00 84.85 124 ASN B CA 1
ATOM 3852 C C . ASN D 1 102 ? 45.724 10.997 -11.172 1.00 82.42 124 ASN B C 1
ATOM 3853 O O . ASN D 1 102 ? 45.977 10.069 -11.948 1.00 82.32 124 ASN B O 1
ATOM 3858 N N . GLY D 1 103 ? 44.949 10.838 -10.102 1.00 59.92 125 GLY B N 1
ATOM 3859 C CA . GLY D 1 103 ? 44.295 9.579 -9.815 1.00 61.43 125 GLY B CA 1
ATOM 3860 C C . GLY D 1 103 ? 42.812 9.531 -10.098 1.00 73.75 125 GLY B C 1
ATOM 3861 O O . GLY D 1 103 ? 42.157 8.552 -9.712 1.00 74.97 125 GLY B O 1
ATOM 3862 N N . ALA D 1 104 ? 42.248 10.536 -10.769 1.00 76.80 126 ALA B N 1
ATOM 3863 C CA . ALA D 1 104 ? 40.804 10.620 -10.915 1.00 65.81 126 ALA B CA 1
ATOM 3864 C C . ALA D 1 104 ? 40.395 10.684 -12.381 1.00 72.38 126 ALA B C 1
ATOM 3865 O O . ALA D 1 104 ? 41.144 11.193 -13.223 1.00 73.62 126 ALA B O 1
ATOM 3867 N N . PRO D 1 105 ? 39.207 10.185 -12.716 1.00 69.12 127 PRO B N 1
ATOM 3868 C CA . PRO D 1 105 ? 38.722 10.297 -14.092 1.00 70.81 127 PRO B CA 1
ATOM 3869 C C . PRO D 1 105 ? 38.091 11.655 -14.351 1.00 67.40 127 PRO B C 1
ATOM 3870 O O . PRO D 1 105 ? 37.494 12.274 -13.466 1.00 53.01 127 PRO B O 1
ATOM 3874 N N . VAL D 1 106 ? 38.241 12.115 -15.590 1.00 66.08 128 VAL B N 1
ATOM 3875 C CA . VAL D 1 106 ? 37.700 13.395 -16.032 1.00 57.83 128 VAL B CA 1
ATOM 3876 C C . VAL D 1 106 ? 37.143 13.222 -17.438 1.00 60.76 128 VAL B C 1
ATOM 3877 O O . VAL D 1 106 ? 37.750 12.554 -18.284 1.00 65.96 128 VAL B O 1
ATOM 3881 N N . THR D 1 107 ? 35.976 13.816 -17.680 1.00 53.96 129 THR B N 1
ATOM 3882 C CA . THR D 1 107 ? 35.322 13.794 -18.982 1.00 51.57 129 THR B CA 1
ATOM 3883 C C . THR D 1 107 ? 35.437 15.175 -19.616 1.00 49.69 129 THR B C 1
ATOM 3884 O O . THR D 1 107 ? 34.947 16.161 -19.054 1.00 43.41 129 THR B O 1
ATOM 3888 N N . VAL D 1 108 ? 36.087 15.242 -20.778 1.00 54.27 130 VAL B N 1
ATOM 3889 C CA . VAL D 1 108 ? 36.216 16.473 -21.552 1.00 55.01 130 VAL B CA 1
ATOM 3890 C C . VAL D 1 108 ? 35.212 16.429 -22.694 1.00 52.93 130 VAL B C 1
ATOM 3891 O O . VAL D 1 108 ? 34.935 15.362 -23.253 1.00 54.36 130 VAL B O 1
ATOM 3895 N N . GLN D 1 109 ? 34.658 17.590 -23.053 1.00 53.93 131 GLN B N 1
ATOM 3896 C CA . GLN D 1 109 ? 33.608 17.650 -24.064 1.00 47.80 131 GLN B CA 1
ATOM 3897 C C . GLN D 1 109 ? 33.932 18.669 -25.150 1.00 54.30 131 GLN B C 1
ATOM 3898 O O . GLN D 1 109 ? 34.223 19.841 -24.865 1.00 59.37 131 GLN B O 1
ATOM 3904 N N . ALA D 1 110 ? 33.854 18.218 -26.402 1.00 47.93 132 ALA B N 1
ATOM 3905 C CA . ALA D 1 110 ? 34.061 19.083 -27.553 1.00 46.93 132 ALA B CA 1
ATOM 3906 C C . ALA D 1 110 ? 32.950 18.876 -28.573 1.00 50.62 132 ALA B C 1
ATOM 3907 O O . ALA D 1 110 ? 32.427 17.773 -28.729 1.00 54.82 132 ALA B O 1
ATOM 3909 N N . GLU D 1 111 ? 32.573 19.957 -29.247 1.00 47.84 133 GLU B N 1
ATOM 3910 C CA . GLU D 1 111 ? 31.720 19.874 -30.424 1.00 42.82 133 GLU B CA 1
ATOM 3911 C C . GLU D 1 111 ? 32.597 19.502 -31.612 1.00 48.13 133 GLU B C 1
ATOM 3912 O O . GLU D 1 111 ? 33.593 20.188 -31.883 1.00 51.53 133 GLU B O 1
ATOM 3918 N N . GLU D 1 112 ? 32.246 18.420 -32.316 1.00 50.06 134 GLU B N 1
ATOM 3919 C CA . GLU D 1 112 ? 33.062 17.931 -33.421 1.00 55.42 134 GLU B CA 1
ATOM 3920 C C . GLU D 1 112 ? 32.232 17.796 -34.688 1.00 46.61 134 GLU B C 1
ATOM 3921 O O . GLU D 1 112 ? 31.130 17.234 -34.663 1.00 47.55 134 GLU B O 1
ATOM 3927 N N . THR D 1 113 ? 32.776 18.313 -35.788 1.00 46.54 135 THR B N 1
ATOM 3928 C CA . THR D 1 113 ? 32.272 18.084 -37.137 1.00 48.99 135 THR B CA 1
ATOM 3929 C C . THR D 1 113 ? 33.402 17.473 -37.953 1.00 48.07 135 THR B C 1
ATOM 3930 O O . THR D 1 113 ? 34.476 18.071 -38.065 1.00 43.13 135 THR B O 1
ATOM 3934 N N . ARG D 1 114 ? 33.175 16.288 -38.513 1.00 42.83 136 ARG B N 1
ATOM 3935 C CA . ARG D 1 114 ? 34.194 15.616 -39.312 1.00 51.09 136 ARG B CA 1
ATOM 3936 C C . ARG D 1 114 ? 33.613 15.266 -40.673 1.00 50.78 136 ARG B C 1
ATOM 3937 O O . ARG D 1 114 ? 32.612 14.547 -40.763 1.00 51.63 136 ARG B O 1
ATOM 3945 N N . VAL D 1 115 ? 34.238 15.789 -41.722 1.00 48.31 137 VAL B N 1
ATOM 3946 C CA . VAL D 1 115 ? 33.796 15.619 -43.099 1.00 50.86 137 VAL B CA 1
ATOM 3947 C C . VAL D 1 115 ? 34.671 14.565 -43.759 1.00 54.63 137 VAL B C 1
ATOM 3948 O O . VAL D 1 115 ? 35.909 14.689 -43.772 1.00 57.53 137 VAL B O 1
ATOM 3952 N N . TRP D 1 116 ? 34.017 13.541 -44.317 1.00 48.94 138 TRP B N 1
ATOM 3953 C CA . TRP D 1 116 ? 34.639 12.390 -44.953 1.00 55.47 138 TRP B CA 1
ATOM 3954 C C . TRP D 1 116 ? 34.262 12.337 -46.428 1.00 54.48 138 TRP B C 1
ATOM 3955 O O . TRP D 1 116 ? 33.121 12.635 -46.801 1.00 52.13 138 TRP B O 1
ATOM 3966 N N . GLU D 1 117 ? 35.223 11.925 -47.252 1.00 57.85 139 GLU B N 1
ATOM 3967 C CA . GLU D 1 117 ? 35.065 11.808 -48.695 1.00 58.77 139 GLU B CA 1
ATOM 3968 C C . GLU D 1 117 ? 35.280 10.359 -49.107 1.00 59.48 139 GLU B C 1
ATOM 3969 O O . GLU D 1 117 ? 36.234 9.718 -48.655 1.00 62.52 139 GLU B O 1
ATOM 3975 N N . LYS D 1 118 ? 34.395 9.841 -49.957 1.00 55.17 140 LYS B N 1
ATOM 3976 C CA . LYS D 1 118 ? 34.543 8.484 -50.483 1.00 52.72 140 LYS B CA 1
ATOM 3977 C C . LYS D 1 118 ? 35.371 8.560 -51.760 1.00 56.55 140 LYS B C 1
ATOM 3978 O O . LYS D 1 118 ? 34.862 8.912 -52.826 1.00 70.77 140 LYS B O 1
ATOM 3984 N N . LYS D 1 119 ? 36.654 8.226 -51.650 1.00 57.42 141 LYS B N 1
ATOM 3985 C CA . LYS D 1 119 ? 37.557 8.209 -52.789 1.00 77.27 141 LYS B CA 1
ATOM 3986 C C . LYS D 1 119 ? 38.361 6.918 -52.774 1.00 87.06 141 LYS B C 1
ATOM 3987 O O . LYS D 1 119 ? 38.657 6.363 -51.711 1.00 89.58 141 LYS B O 1
ATOM 3993 N N . ASP D 1 120 ? 38.693 6.437 -53.974 1.00 99.68 142 ASP B N 1
ATOM 3994 C CA . ASP D 1 120 ? 39.500 5.228 -54.143 1.00 104.68 142 ASP B CA 1
ATOM 3995 C C . ASP D 1 120 ? 38.919 4.062 -53.346 1.00 98.30 142 ASP B C 1
ATOM 3996 O O . ASP D 1 120 ? 39.643 3.281 -52.724 1.00 83.98 142 ASP B O 1
ATOM 4001 N N . GLY D 1 121 ? 37.592 3.959 -53.353 1.00 91.54 143 GLY B N 1
ATOM 4002 C CA . GLY D 1 121 ? 36.918 2.864 -52.684 1.00 91.00 143 GLY B CA 1
ATOM 4003 C C . GLY D 1 121 ? 37.041 2.874 -51.179 1.00 110.43 143 GLY B C 1
ATOM 4004 O O . GLY D 1 121 ? 36.952 1.814 -50.549 1.00 114.34 143 GLY B O 1
ATOM 4005 N N . GLY D 1 122 ? 37.248 4.043 -50.580 1.00 105.62 144 GLY B N 1
ATOM 4006 C CA . GLY D 1 122 ? 37.379 4.136 -49.134 1.00 59.71 144 GLY B CA 1
ATOM 4007 C C . GLY D 1 122 ? 36.983 5.506 -48.632 1.00 73.71 144 GLY B C 1
ATOM 4008 O O . GLY D 1 122 ? 37.097 6.508 -49.348 1.00 86.60 144 GLY B O 1
ATOM 4009 N N . TRP D 1 123 ? 36.510 5.548 -47.387 1.00 65.74 145 TRP B N 1
ATOM 4010 C CA . TRP D 1 123 ? 36.159 6.803 -46.730 1.00 58.35 145 TRP B CA 1
ATOM 4011 C C . TRP D 1 123 ? 37.392 7.398 -46.061 1.00 59.51 145 TRP B C 1
ATOM 4012 O O . TRP D 1 123 ? 38.056 6.729 -45.260 1.00 58.04 145 TRP B O 1
ATOM 4023 N N . ILE D 1 124 ? 37.689 8.657 -46.386 1.00 60.22 146 ILE B N 1
ATOM 4024 C CA . ILE D 1 124 ? 38.896 9.334 -45.927 1.00 61.07 146 ILE B CA 1
ATOM 4025 C C . ILE D 1 124 ? 38.495 10.661 -45.299 1.00 55.29 146 ILE B C 1
ATOM 4026 O O . ILE D 1 124 ? 37.713 11.419 -45.884 1.00 51.06 146 ILE B O 1
ATOM 4031 N N . HIS D 1 125 ? 39.032 10.940 -44.115 1.00 53.64 147 HIS B N 1
ATOM 4032 C CA . HIS D 1 125 ? 38.708 12.173 -43.407 1.00 57.10 147 HIS B CA 1
ATOM 4033 C C . HIS D 1 125 ? 39.364 13.367 -44.090 1.00 51.39 147 HIS B C 1
ATOM 4034 O O . HIS D 1 125 ? 40.579 13.378 -44.303 1.00 51.26 147 HIS B O 1
ATOM 4041 N N . VAL D 1 126 ? 38.561 14.374 -44.434 1.00 52.93 148 VAL B N 1
ATOM 4042 C CA . VAL D 1 126 ? 39.076 15.499 -45.210 1.00 55.55 148 VAL B CA 1
ATOM 4043 C C . VAL D 1 126 ? 38.948 16.814 -44.452 1.00 49.24 148 VAL B C 1
ATOM 4044 O O . VAL D 1 126 ? 39.710 17.752 -44.710 1.00 44.76 148 VAL B O 1
ATOM 4048 N N . HIS D 1 127 ? 37.993 16.920 -43.526 1.00 45.56 149 HIS B N 1
ATOM 4049 C CA . HIS D 1 127 ? 37.882 18.176 -42.787 1.00 45.17 149 HIS B CA 1
ATOM 4050 C C . HIS D 1 127 ? 37.471 17.922 -41.345 1.00 51.84 149 HIS B C 1
ATOM 4051 O O . HIS D 1 127 ? 36.718 16.992 -41.059 1.00 54.02 149 HIS B O 1
ATOM 4058 N N . MET D 1 128 ? 37.968 18.758 -40.433 1.00 46.78 150 MET B N 1
ATOM 4059 C CA . MET D 1 128 ? 37.516 18.673 -39.050 1.00 40.99 150 MET B CA 1
ATOM 4060 C C . MET D 1 128 ? 37.357 20.059 -38.445 1.00 44.25 150 MET B C 1
ATOM 4061 O O . MET D 1 128 ? 38.148 20.966 -38.716 1.00 40.52 150 MET B O 1
ATOM 4066 N N . HIS D 1 129 ? 36.317 20.209 -37.629 1.00 41.89 151 HIS B N 1
ATOM 4067 C CA . HIS D 1 129 ? 36.066 21.419 -36.858 1.00 39.93 151 HIS B CA 1
ATOM 4068 C C . HIS D 1 129 ? 35.797 21.001 -35.422 1.00 50.37 151 HIS B C 1
ATOM 4069 O O . HIS D 1 129 ? 34.829 20.281 -35.153 1.00 46.08 151 HIS B O 1
ATOM 4076 N N . ARG D 1 130 ? 36.660 21.439 -34.509 1.00 55.56 152 ARG B N 1
ATOM 4077 C CA . ARG D 1 130 ? 36.590 21.085 -33.099 1.00 50.78 152 ARG B CA 1
ATOM 4078 C C . ARG D 1 130 ? 36.476 22.353 -32.271 1.00 52.35 152 ARG B C 1
ATOM 4079 O O . ARG D 1 130 ? 37.230 23.310 -32.486 1.00 53.79 152 ARG B O 1
ATOM 4087 N N . SER D 1 131 ? 35.544 22.358 -31.324 1.00 49.86 153 SER B N 1
ATOM 4088 C CA . SER D 1 131 ? 35.387 23.501 -30.433 1.00 44.03 153 SER B CA 1
ATOM 4089 C C . SER D 1 131 ? 35.128 23.006 -29.021 1.00 52.76 153 SER B C 1
ATOM 4090 O O . SER D 1 131 ? 34.210 22.215 -28.803 1.00 58.00 153 SER B O 1
ATOM 4093 N N . LEU D 1 132 ? 35.927 23.468 -28.064 1.00 58.65 154 LEU B N 1
ATOM 4094 C CA . LEU D 1 132 ? 35.748 23.036 -26.684 1.00 60.49 154 LEU B CA 1
ATOM 4095 C C . LEU D 1 132 ? 34.459 23.602 -26.103 1.00 63.44 154 LEU B C 1
ATOM 4096 O O . LEU D 1 132 ? 34.102 24.757 -26.357 1.00 48.56 154 LEU B O 1
ATOM 4101 N N . VAL D 1 133 ? 33.752 22.788 -25.314 1.00 71.21 155 VAL B N 1
ATOM 4102 C CA . VAL D 1 133 ? 32.605 23.311 -24.581 1.00 85.10 155 VAL B CA 1
ATOM 4103 C C . VAL D 1 133 ? 33.095 23.752 -23.209 1.00 90.75 155 VAL B C 1
ATOM 4104 O O . VAL D 1 133 ? 33.039 24.939 -22.866 1.00 86.78 155 VAL B O 1
ATOM 4108 N N . LYS D 1 134 ? 33.586 22.796 -22.425 1.00 85.63 156 LYS B N 1
ATOM 4109 C CA . LYS D 1 134 ? 34.252 23.083 -21.160 1.00 105.07 156 LYS B CA 1
ATOM 4110 C C . LYS D 1 134 ? 35.025 21.850 -20.695 1.00 110.70 156 LYS B C 1
ATOM 4111 O O . LYS D 1 134 ? 35.725 21.211 -21.485 1.00 72.44 156 LYS B O 1
ATOM 4117 N N . MET E 1 1 ? 64.346 63.236 -60.553 1.00 89.51 23 MET C N 1
ATOM 4118 C CA . MET E 1 1 ? 63.458 62.621 -59.573 1.00 83.48 23 MET C CA 1
ATOM 4119 C C . MET E 1 1 ? 63.428 61.104 -59.734 1.00 78.07 23 MET C C 1
ATOM 4120 O O . MET E 1 1 ? 63.361 60.586 -60.849 1.00 82.43 23 MET C O 1
ATOM 4125 N N . SER E 1 2 ? 63.473 60.400 -58.609 1.00 86.28 24 SER C N 1
ATOM 4126 C CA . SER E 1 2 ? 63.477 58.946 -58.590 1.00 71.73 24 SER C CA 1
ATOM 4127 C C . SER E 1 2 ? 62.053 58.398 -58.556 1.00 66.34 24 SER C C 1
ATOM 4128 O O . SER E 1 2 ? 61.096 59.098 -58.217 1.00 77.12 24 SER C O 1
ATOM 4131 N N . ALA E 1 3 ? 61.925 57.120 -58.919 1.00 63.52 25 ALA C N 1
ATOM 4132 C CA . ALA E 1 3 ? 60.633 56.451 -58.801 1.00 54.93 25 ALA C CA 1
ATOM 4133 C C . ALA E 1 3 ? 60.316 56.128 -57.347 1.00 66.51 25 ALA C C 1
ATOM 4134 O O . ALA E 1 3 ? 59.155 56.205 -56.925 1.00 70.86 25 ALA C O 1
ATOM 4136 N N . ALA E 1 4 ? 61.337 55.762 -56.569 1.00 66.74 26 ALA C N 1
ATOM 4137 C CA . ALA E 1 4 ? 61.140 55.532 -55.142 1.00 58.33 26 ALA C CA 1
ATOM 4138 C C . ALA E 1 4 ? 60.631 56.789 -54.449 1.00 59.13 26 ALA C C 1
ATOM 4139 O O . ALA E 1 4 ? 59.759 56.716 -53.575 1.00 67.33 26 ALA C O 1
ATOM 4141 N N . ALA E 1 5 ? 61.159 57.954 -54.833 1.00 56.58 27 ALA C N 1
ATOM 4142 C CA . ALA E 1 5 ? 60.662 59.210 -54.280 1.00 60.40 27 ALA C CA 1
ATOM 4143 C C . ALA E 1 5 ? 59.202 59.435 -54.656 1.00 58.04 27 ALA C C 1
ATOM 4144 O O . ALA E 1 5 ? 58.414 59.944 -53.849 1.00 58.37 27 ALA C O 1
ATOM 4146 N N . GLU E 1 6 ? 58.820 59.047 -55.874 1.00 58.15 28 GLU C N 1
ATOM 4147 C CA . GLU E 1 6 ? 57.431 59.194 -56.297 1.00 66.32 28 GLU C CA 1
ATOM 4148 C C . GLU E 1 6 ? 56.506 58.293 -55.484 1.00 61.00 28 GLU C C 1
ATOM 4149 O O . GLU E 1 6 ? 55.416 58.716 -55.076 1.00 58.62 28 GLU C O 1
ATOM 4155 N N . VAL E 1 7 ? 56.925 57.051 -55.233 1.00 56.12 29 VAL C N 1
ATOM 4156 C CA . VAL E 1 7 ? 56.111 56.153 -54.419 1.00 50.33 29 VAL C CA 1
ATOM 4157 C C . VAL E 1 7 ? 56.032 56.660 -52.984 1.00 55.50 29 VAL C C 1
ATOM 4158 O O . VAL E 1 7 ? 54.993 56.537 -52.324 1.00 58.24 29 VAL C O 1
ATOM 4162 N N . LEU E 1 8 ? 57.122 57.242 -52.480 1.00 53.05 30 LEU C N 1
ATOM 4163 C CA . LEU E 1 8 ? 57.095 57.831 -51.145 1.00 52.23 30 LEU C CA 1
ATOM 4164 C C . LEU E 1 8 ? 56.095 58.979 -51.074 1.00 49.72 30 LEU C C 1
ATOM 4165 O O . LEU E 1 8 ? 55.346 59.109 -50.094 1.00 52.18 30 LEU C O 1
ATOM 4170 N N . ALA E 1 9 ? 56.072 59.824 -52.107 1.00 56.12 31 ALA C N 1
ATOM 4171 C CA . ALA E 1 9 ? 55.089 60.901 -52.164 1.00 49.18 31 ALA C CA 1
ATOM 4172 C C . ALA E 1 9 ? 53.670 60.349 -52.197 1.00 51.38 31 ALA C C 1
ATOM 4173 O O . ALA E 1 9 ? 52.778 60.866 -51.514 1.00 55.87 31 ALA C O 1
ATOM 4175 N N . ARG E 1 10 ? 53.443 59.298 -52.990 1.00 48.07 32 ARG C N 1
ATOM 4176 C CA . ARG E 1 10 ? 52.119 58.682 -53.042 1.00 53.08 32 ARG C CA 1
ATOM 4177 C C . ARG E 1 10 ? 51.713 58.127 -51.682 1.00 61.08 32 ARG C C 1
ATOM 4178 O O . ARG E 1 10 ? 50.544 58.214 -51.289 1.00 61.43 32 ARG C O 1
ATOM 4186 N N . ASN E 1 11 ? 52.670 57.563 -50.945 1.00 60.22 33 ASN C N 1
ATOM 4187 C CA . ASN E 1 11 ? 52.365 57.010 -49.629 1.00 54.25 33 ASN C CA 1
ATOM 4188 C C . ASN E 1 11 ? 52.007 58.110 -48.635 1.00 50.51 33 ASN C C 1
ATOM 4189 O O . ASN E 1 11 ? 51.053 57.968 -47.857 1.00 53.92 33 ASN C O 1
ATOM 4194 N N . GLN E 1 12 ? 52.768 59.209 -48.638 1.00 54.06 34 GLN C N 1
ATOM 4195 C CA . GLN E 1 12 ? 52.421 60.340 -47.781 1.00 53.79 34 GLN C CA 1
ATOM 4196 C C . GLN E 1 12 ? 51.052 60.901 -48.148 1.00 60.86 34 GLN C C 1
ATOM 4197 O O . GLN E 1 12 ? 50.269 61.287 -47.270 1.00 66.68 34 GLN C O 1
ATOM 4203 N N . GLU E 1 13 ? 50.741 60.937 -49.446 1.00 64.06 35 GLU C N 1
ATOM 4204 C CA . GLU E 1 13 ? 49.428 61.383 -49.897 1.00 58.62 35 GLU C CA 1
ATOM 4205 C C . GLU E 1 13 ? 48.325 60.471 -49.368 1.00 60.40 35 GLU C C 1
ATOM 4206 O O . GLU E 1 13 ? 47.267 60.944 -48.935 1.00 68.49 35 GLU C O 1
ATOM 4212 N N . LEU E 1 14 ? 48.561 59.157 -49.396 1.00 58.27 36 LEU C N 1
ATOM 4213 C CA . LEU E 1 14 ? 47.581 58.212 -48.867 1.00 53.03 36 LEU C CA 1
ATOM 4214 C C . LEU E 1 14 ? 47.375 58.409 -47.371 1.00 61.72 36 LEU C C 1
ATOM 4215 O O . LEU E 1 14 ? 46.241 58.363 -46.879 1.00 65.27 36 LEU C O 1
ATOM 4220 N N . LEU E 1 15 ? 48.465 58.617 -46.628 1.00 60.39 37 LEU C N 1
ATOM 4221 C CA . LEU E 1 15 ? 48.338 58.853 -45.192 1.00 59.94 37 LEU C CA 1
ATOM 4222 C C . LEU E 1 15 ? 47.559 60.133 -44.913 1.00 60.27 37 LEU C C 1
ATOM 4223 O O . LEU E 1 15 ? 46.757 60.190 -43.971 1.00 63.61 37 LEU C O 1
ATOM 4228 N N . THR E 1 16 ? 47.779 61.170 -45.725 1.00 55.06 38 THR C N 1
ATOM 4229 C CA . THR E 1 16 ? 47.002 62.398 -45.579 1.00 59.51 38 THR C CA 1
ATOM 4230 C C . THR E 1 16 ? 45.522 62.145 -45.845 1.00 58.74 38 THR C C 1
ATOM 4231 O O . THR E 1 16 ? 44.655 62.639 -45.111 1.00 64.95 38 THR C O 1
ATOM 4235 N N . ALA E 1 17 ? 45.217 61.371 -46.890 1.00 55.42 39 ALA C N 1
ATOM 4236 C CA . ALA E 1 17 ? 43.826 61.042 -47.189 1.00 54.60 39 ALA C CA 1
ATOM 4237 C C . ALA E 1 17 ? 43.180 60.281 -46.039 1.00 58.94 39 ALA C C 1
ATOM 4238 O O . ALA E 1 17 ? 42.008 60.507 -45.714 1.00 58.41 39 ALA C O 1
ATOM 4240 N N . ILE E 1 18 ? 43.930 59.373 -45.413 1.00 67.79 40 ILE C N 1
ATOM 4241 C CA . ILE E 1 18 ? 43.408 58.642 -44.261 1.00 59.68 40 ILE C CA 1
ATOM 4242 C C . ILE E 1 18 ? 43.148 59.592 -43.098 1.00 60.97 40 ILE C C 1
ATOM 4243 O O . ILE E 1 18 ? 42.102 59.519 -42.441 1.00 60.57 40 ILE C O 1
ATOM 4248 N N . ALA E 1 19 ? 44.091 60.499 -42.827 1.00 64.92 41 ALA C N 1
ATOM 4249 C CA . ALA E 1 19 ? 43.921 61.439 -41.722 1.00 57.63 41 ALA C CA 1
ATOM 4250 C C . ALA E 1 19 ? 42.728 62.358 -41.939 1.00 57.28 41 ALA C C 1
ATOM 4251 O O . ALA E 1 19 ? 42.067 62.754 -40.972 1.00 67.40 41 ALA C O 1
ATOM 4253 N N . ALA E 1 20 ? 42.435 62.709 -43.190 1.00 65.31 42 ALA C N 1
ATOM 4254 C CA . ALA E 1 20 ? 41.319 63.603 -43.469 1.00 61.27 42 ALA C CA 1
ATOM 4255 C C . ALA E 1 20 ? 39.975 62.889 -43.532 1.00 61.28 42 ALA C C 1
ATOM 4256 O O . ALA E 1 20 ? 38.941 63.562 -43.598 1.00 66.54 42 ALA C O 1
ATOM 4258 N N . GLY E 1 21 ? 39.956 61.559 -43.510 1.00 64.15 43 GLY C N 1
ATOM 4259 C CA . GLY E 1 21 ? 38.703 60.843 -43.650 1.00 57.88 43 GLY C CA 1
ATOM 4260 C C . GLY E 1 21 ? 38.147 60.811 -45.053 1.00 59.93 43 GLY C C 1
ATOM 4261 O O . GLY E 1 21 ? 36.998 60.399 -45.241 1.00 59.40 43 GLY C O 1
ATOM 4262 N N . ASN E 1 22 ? 38.927 61.236 -46.044 1.00 64.26 44 ASN C N 1
ATOM 4263 C CA . ASN E 1 22 ? 38.512 61.250 -47.446 1.00 65.68 44 ASN C CA 1
ATOM 4264 C C . ASN E 1 22 ? 38.576 59.822 -47.974 1.00 61.62 44 ASN C C 1
ATOM 4265 O O . ASN E 1 22 ? 39.603 59.368 -48.482 1.00 68.20 44 ASN C O 1
ATOM 4270 N N . TYR E 1 23 ? 37.458 59.100 -47.862 1.00 57.52 45 TYR C N 1
ATOM 4271 C CA . TYR E 1 23 ? 37.457 57.708 -48.299 1.00 62.42 45 TYR C CA 1
ATOM 4272 C C . TYR E 1 23 ? 37.539 57.585 -49.814 1.00 66.68 45 TYR C C 1
ATOM 4273 O O . TYR E 1 23 ? 38.059 56.588 -50.321 1.00 74.67 45 TYR C O 1
ATOM 4282 N N . GLU E 1 24 ? 37.026 58.570 -50.552 1.00 69.26 46 GLU C N 1
ATOM 4283 C CA . GLU E 1 24 ? 37.001 58.459 -52.008 1.00 70.26 46 GLU C CA 1
ATOM 4284 C C . GLU E 1 24 ? 38.413 58.453 -52.584 1.00 64.39 46 GLU C C 1
ATOM 4285 O O . GLU E 1 24 ? 38.754 57.598 -53.412 1.00 65.58 46 GLU C O 1
ATOM 4291 N N . LYS E 1 25 ? 39.258 59.389 -52.143 1.00 59.38 47 LYS C N 1
ATOM 4292 C CA . LYS E 1 25 ? 40.645 59.397 -52.599 1.00 64.58 47 LYS C CA 1
ATOM 4293 C C . LYS E 1 25 ? 41.375 58.134 -52.152 1.00 63.81 47 LYS C C 1
ATOM 4294 O O . LYS E 1 25 ? 42.124 57.525 -52.931 1.00 63.32 47 LYS C O 1
ATOM 4300 N N . TYR E 1 26 ? 41.158 57.725 -50.899 1.00 61.76 48 TYR C N 1
ATOM 4301 C CA . TYR E 1 26 ? 41.740 56.489 -50.388 1.00 55.46 48 TYR C CA 1
ATOM 4302 C C . TYR E 1 26 ? 41.419 55.309 -51.299 1.00 57.41 48 TYR C C 1
ATOM 4303 O O . TYR E 1 26 ? 42.305 54.531 -51.666 1.00 64.60 48 TYR C O 1
ATOM 4312 N N . ALA E 1 27 ? 40.148 55.176 -51.687 1.00 57.14 49 ALA C N 1
ATOM 4313 C CA . ALA E 1 27 ? 39.735 54.062 -52.535 1.00 60.43 49 ALA C CA 1
ATOM 4314 C C . ALA E 1 27 ? 40.322 54.182 -53.935 1.00 62.47 49 ALA C C 1
ATOM 4315 O O . ALA E 1 27 ? 40.665 53.170 -54.556 1.00 62.40 49 ALA C O 1
ATOM 4317 N N . THR E 1 28 ? 40.436 55.409 -54.455 1.00 64.27 50 THR C N 1
ATOM 4318 C CA . THR E 1 28 ? 41.089 55.584 -55.748 1.00 62.83 50 THR C CA 1
ATOM 4319 C C . THR E 1 28 ? 42.529 55.089 -55.702 1.00 61.24 50 THR C C 1
ATOM 4320 O O . THR E 1 28 ? 43.027 54.518 -56.678 1.00 69.47 50 THR C O 1
ATOM 4324 N N . MET E 1 29 ? 43.211 55.279 -54.568 1.00 55.15 51 MET C N 1
ATOM 4325 C CA . MET E 1 29 ? 44.619 54.903 -54.489 1.00 48.81 51 MET C CA 1
ATOM 4326 C C . MET E 1 29 ? 44.848 53.419 -54.221 1.00 58.93 51 MET C C 1
ATOM 4327 O O . MET E 1 29 ? 45.995 52.967 -54.313 1.00 61.57 51 MET C O 1
ATOM 4332 N N . CYS E 1 30 ? 43.813 52.653 -53.893 1.00 54.09 52 CYS C N 1
ATOM 4333 C CA . CYS E 1 30 ? 43.985 51.284 -53.432 1.00 52.42 52 CYS C CA 1
ATOM 4334 C C . CYS E 1 30 ? 43.364 50.302 -54.414 1.00 53.68 52 CYS C C 1
ATOM 4335 O O . CYS E 1 30 ? 42.262 50.530 -54.923 1.00 63.41 52 CYS C O 1
ATOM 4338 N N . ASP E 1 31 ? 44.083 49.215 -54.672 1.00 55.13 53 ASP C N 1
ATOM 4339 C CA . ASP E 1 31 ? 43.551 48.148 -55.502 1.00 52.73 53 ASP C CA 1
ATOM 4340 C C . ASP E 1 31 ? 42.384 47.472 -54.786 1.00 51.81 53 ASP C C 1
ATOM 4341 O O . ASP E 1 31 ? 42.444 47.253 -53.572 1.00 49.94 53 ASP C O 1
ATOM 4346 N N . PRO E 1 32 ? 41.306 47.145 -55.503 1.00 54.48 54 PRO C N 1
ATOM 4347 C CA . PRO E 1 32 ? 40.141 46.527 -54.846 1.00 49.23 54 PRO C CA 1
ATOM 4348 C C . PRO E 1 32 ? 40.438 45.192 -54.186 1.00 51.94 54 PRO C C 1
ATOM 4349 O O . PRO E 1 32 ? 39.629 44.730 -53.371 1.00 58.55 54 PRO C O 1
ATOM 4353 N N . SER E 1 33 ? 41.564 44.554 -54.510 1.00 48.27 55 SER C N 1
ATOM 4354 C CA . SER E 1 33 ? 41.934 43.268 -53.936 1.00 50.68 55 SER C CA 1
ATOM 4355 C C . SER E 1 33 ? 43.043 43.393 -52.898 1.00 55.42 55 SER C C 1
ATOM 4356 O O . SER E 1 33 ? 43.719 42.403 -52.599 1.00 53.74 55 SER C O 1
ATOM 4359 N N . MET E 1 34 ? 43.241 44.587 -52.342 1.00 45.46 56 MET C N 1
ATOM 4360 C CA . MET E 1 34 ? 44.362 44.810 -51.439 1.00 40.04 56 MET C CA 1
ATOM 4361 C C . MET E 1 34 ? 44.235 43.941 -50.196 1.00 49.99 56 MET C C 1
ATOM 4362 O O . MET E 1 34 ? 43.135 43.705 -49.688 1.00 66.71 56 MET C O 1
ATOM 4367 N N . THR E 1 35 ? 45.371 43.446 -49.721 1.00 54.92 57 THR C N 1
ATOM 4368 C CA . THR E 1 35 ? 45.426 42.642 -48.512 1.00 43.11 57 THR C CA 1
ATOM 4369 C C . THR E 1 35 ? 45.965 43.474 -47.353 1.00 51.21 57 THR C C 1
ATOM 4370 O O . THR E 1 35 ? 46.686 44.459 -47.541 1.00 48.59 57 THR C O 1
ATOM 4374 N N . CYS E 1 36 ? 45.601 43.064 -46.141 1.00 55.51 58 CYS C N 1
ATOM 4375 C CA . CYS E 1 36 ? 45.863 43.896 -44.977 1.00 53.47 58 CYS C CA 1
ATOM 4376 C C . CYS E 1 36 ? 46.037 43.052 -43.724 1.00 48.31 58 CYS C C 1
ATOM 4377 O O . CYS E 1 36 ? 45.185 42.219 -43.402 1.00 46.51 58 CYS C O 1
ATOM 4380 N N . PHE E 1 37 ? 47.158 43.267 -43.043 1.00 50.52 59 PHE C N 1
ATOM 4381 C CA . PHE E 1 37 ? 47.317 42.947 -41.632 1.00 49.05 59 PHE C CA 1
ATOM 4382 C C . PHE E 1 37 ? 47.213 44.251 -40.855 1.00 48.51 59 PHE C C 1
ATOM 4383 O O . PHE E 1 37 ? 47.909 45.216 -41.178 1.00 45.67 59 PHE C O 1
ATOM 4391 N N . GLU E 1 38 ? 46.352 44.289 -39.843 1.00 52.88 60 GLU C N 1
ATOM 4392 C CA . GLU E 1 38 ? 46.251 45.472 -38.999 1.00 49.50 60 GLU C CA 1
ATOM 4393 C C . GLU E 1 38 ? 45.558 45.079 -37.703 1.00 47.13 60 GLU C C 1
ATOM 4394 O O . GLU E 1 38 ? 44.910 44.028 -37.640 1.00 55.28 60 GLU C O 1
ATOM 4400 N N . PRO E 1 39 ? 45.703 45.885 -36.642 1.00 58.68 61 PRO C N 1
ATOM 4401 C CA . PRO E 1 39 ? 45.089 45.506 -35.356 1.00 56.13 61 PRO C CA 1
ATOM 4402 C C . PRO E 1 39 ? 43.592 45.287 -35.441 1.00 47.48 61 PRO C C 1
ATOM 4403 O O . PRO E 1 39 ? 43.069 44.350 -34.825 1.00 50.40 61 PRO C O 1
ATOM 4407 N N . GLU E 1 40 ? 42.887 46.125 -36.204 1.00 45.71 62 GLU C N 1
ATOM 4408 C CA . GLU E 1 40 ? 41.439 46.007 -36.320 1.00 42.64 62 GLU C CA 1
ATOM 4409 C C . GLU E 1 40 ? 41.006 44.672 -36.916 1.00 43.52 62 GLU C C 1
ATOM 4410 O O . GLU E 1 40 ? 39.857 44.264 -36.718 1.00 45.92 62 GLU C O 1
ATOM 4416 N N . ALA E 1 41 ? 41.890 43.986 -37.638 1.00 51.61 63 ALA C N 1
ATOM 4417 C CA . ALA E 1 41 ? 41.597 42.664 -38.180 1.00 40.20 63 ALA C CA 1
ATOM 4418 C C . ALA E 1 41 ? 41.855 41.545 -37.176 1.00 42.27 63 ALA C C 1
ATOM 4419 O O . ALA E 1 41 ? 41.779 40.370 -37.555 1.00 37.39 63 ALA C O 1
ATOM 4421 N N . VAL E 1 42 ? 42.132 41.900 -35.917 1.00 47.52 64 VAL C N 1
ATOM 4422 C CA . VAL E 1 42 ? 42.415 40.997 -34.798 1.00 44.60 64 VAL C CA 1
ATOM 4423 C C . VAL E 1 42 ? 43.154 39.735 -35.234 1.00 44.92 64 VAL C C 1
ATOM 4424 O O . VAL E 1 42 ? 42.684 38.613 -35.010 1.00 45.60 64 VAL C O 1
ATOM 4428 N N . GLY E 1 43 ? 44.323 39.912 -35.845 1.00 45.08 65 GLY C N 1
ATOM 4429 C CA . GLY E 1 43 ? 45.207 38.794 -36.110 1.00 39.97 65 GLY C CA 1
ATOM 4430 C C . GLY E 1 43 ? 44.865 37.955 -37.318 1.00 52.53 65 GLY C C 1
ATOM 4431 O O . GLY E 1 43 ? 45.160 36.755 -37.329 1.00 44.31 65 GLY C O 1
ATOM 4432 N N . HIS E 1 44 ? 44.259 38.548 -38.343 1.00 52.72 66 HIS C N 1
ATOM 4433 C CA . HIS E 1 44 ? 43.911 37.822 -39.554 1.00 41.57 66 HIS C CA 1
ATOM 4434 C C . HIS E 1 44 ? 44.187 38.702 -40.763 1.00 52.75 66 HIS C C 1
ATOM 4435 O O . HIS E 1 44 ? 44.360 39.919 -40.647 1.00 54.30 66 HIS C O 1
ATOM 4442 N N . LEU E 1 45 ? 44.231 38.067 -41.931 1.00 42.46 67 LEU C N 1
ATOM 4443 C CA . LEU E 1 45 ? 44.479 38.752 -43.191 1.00 40.58 67 LEU C CA 1
ATOM 4444 C C . LEU E 1 45 ? 43.146 39.022 -43.878 1.00 50.33 67 LEU C C 1
ATOM 4445 O O . LEU E 1 45 ? 42.413 38.084 -44.209 1.00 59.18 67 LEU C O 1
ATOM 4450 N N . VAL E 1 46 ? 42.840 40.298 -44.092 1.00 47.19 68 VAL C N 1
ATOM 4451 C CA . VAL E 1 46 ? 41.603 40.709 -44.742 1.00 52.92 68 VAL C CA 1
ATOM 4452 C C . VAL E 1 46 ? 41.914 41.170 -46.158 1.00 52.95 68 VAL C C 1
ATOM 4453 O O . VAL E 1 46 ? 43.003 41.679 -46.448 1.00 54.31 68 VAL C O 1
ATOM 4457 N N . GLU E 1 47 ? 40.942 40.986 -47.045 1.00 53.45 69 GLU C N 1
ATOM 4458 C CA . GLU E 1 47 ? 41.067 41.380 -48.439 1.00 48.00 69 GLU C CA 1
ATOM 4459 C C . GLU E 1 47 ? 39.880 42.252 -48.817 1.00 44.60 69 GLU C C 1
ATOM 4460 O O . GLU E 1 47 ? 38.754 42.011 -48.372 1.00 50.26 69 GLU C O 1
ATOM 4466 N N . GLY E 1 48 ? 40.140 43.269 -49.628 1.00 46.02 70 GLY C N 1
ATOM 4467 C CA . GLY E 1 48 ? 39.109 44.168 -50.104 1.00 50.80 70 GLY C CA 1
ATOM 4468 C C . GLY E 1 48 ? 39.172 45.521 -49.416 1.00 64.26 70 GLY C C 1
ATOM 4469 O O . GLY E 1 48 ? 40.010 45.783 -48.551 1.00 68.87 70 GLY C O 1
ATOM 4470 N N . LEU E 1 49 ? 38.241 46.386 -49.822 1.00 63.66 71 LEU C N 1
ATOM 4471 C CA . LEU E 1 49 ? 38.171 47.751 -49.325 1.00 62.66 71 LEU C CA 1
ATOM 4472 C C . LEU E 1 49 ? 37.014 48.002 -48.367 1.00 64.85 71 LEU C C 1
ATOM 4473 O O . LEU E 1 49 ? 37.021 49.028 -47.678 1.00 61.89 71 LEU C O 1
ATOM 4478 N N . ASP E 1 50 ? 36.029 47.103 -48.302 1.00 63.34 72 ASP C N 1
ATOM 4479 C CA . ASP E 1 50 ? 34.884 47.323 -47.422 1.00 58.32 72 ASP C CA 1
ATOM 4480 C C . ASP E 1 50 ? 35.305 47.351 -45.958 1.00 61.97 72 ASP C C 1
ATOM 4481 O O . ASP E 1 50 ? 34.775 48.142 -45.166 1.00 61.92 72 ASP C O 1
ATOM 4486 N N . PHE E 1 51 ? 36.257 46.491 -45.582 1.00 56.22 73 PHE C N 1
ATOM 4487 C CA . PHE E 1 51 ? 36.716 46.437 -44.197 1.00 47.93 73 PHE C CA 1
ATOM 4488 C C . PHE E 1 51 ? 37.207 47.800 -43.728 1.00 52.11 73 PHE C C 1
ATOM 4489 O O . PHE E 1 51 ? 36.946 48.205 -42.589 1.00 63.19 73 PHE C O 1
ATOM 4497 N N . HIS E 1 52 ? 37.908 48.529 -44.597 1.00 48.96 74 HIS C N 1
ATOM 4498 C CA . HIS E 1 52 ? 38.394 49.854 -44.233 1.00 62.32 74 HIS C CA 1
ATOM 4499 C C . HIS E 1 52 ? 37.336 50.929 -44.450 1.00 60.67 74 HIS C C 1
ATOM 4500 O O . HIS E 1 52 ? 37.309 51.919 -43.710 1.00 60.21 74 HIS C O 1
ATOM 4507 N N . LYS E 1 53 ? 36.461 50.753 -45.445 1.00 57.56 75 LYS C N 1
ATOM 4508 C CA . LYS E 1 53 ? 35.347 51.680 -45.622 1.00 56.11 75 LYS C CA 1
ATOM 4509 C C . LYS E 1 53 ? 34.457 51.711 -44.389 1.00 58.65 75 LYS C C 1
ATOM 4510 O O . LYS E 1 53 ? 33.802 52.724 -44.120 1.00 62.80 75 LYS C O 1
ATOM 4516 N N . TYR E 1 54 ? 34.425 50.611 -43.631 1.00 63.01 76 TYR C N 1
ATOM 4517 C CA . TYR E 1 54 ? 33.635 50.570 -42.406 1.00 54.84 76 TYR C CA 1
ATOM 4518 C C . TYR E 1 54 ? 34.019 51.699 -41.456 1.00 57.46 76 TYR C C 1
ATOM 4519 O O . TYR E 1 54 ? 33.155 52.280 -40.790 1.00 69.69 76 TYR C O 1
ATOM 4528 N N . TYR E 1 55 ? 35.309 52.029 -41.382 1.00 62.42 77 TYR C N 1
ATOM 4529 C CA . TYR E 1 55 ? 35.776 53.024 -40.425 1.00 56.45 77 TYR C CA 1
ATOM 4530 C C . TYR E 1 55 ? 35.614 54.452 -40.931 1.00 61.50 77 TYR C C 1
ATOM 4531 O O . TYR E 1 55 ? 35.553 55.378 -40.115 1.00 73.40 77 TYR C O 1
ATOM 4540 N N . PHE E 1 56 ? 35.540 54.652 -42.247 1.00 53.68 78 PHE C N 1
ATOM 4541 C CA . PHE E 1 56 ? 35.208 55.964 -42.789 1.00 60.53 78 PHE C CA 1
ATOM 4542 C C . PHE E 1 56 ? 33.726 56.284 -42.662 1.00 66.28 78 PHE C C 1
ATOM 4543 O O . PHE E 1 56 ? 33.357 57.464 -42.673 1.00 74.25 78 PHE C O 1
ATOM 4551 N N . THR E 1 57 ? 32.875 55.264 -42.539 1.00 69.52 79 THR C N 1
ATOM 4552 C CA . THR E 1 57 ? 31.427 55.428 -42.568 1.00 70.09 79 THR C CA 1
ATOM 4553 C C . THR E 1 57 ? 30.769 55.128 -41.224 1.00 73.85 79 THR C C 1
ATOM 4554 O O . THR E 1 57 ? 29.584 54.783 -41.184 1.00 72.63 79 THR C O 1
ATOM 4558 N N . MET E 1 58 ? 31.507 55.251 -40.124 1.00 75.41 80 MET C N 1
ATOM 4559 C CA . MET E 1 58 ? 30.910 55.039 -38.818 1.00 71.04 80 MET C CA 1
ATOM 4560 C C . MET E 1 58 ? 29.923 56.162 -38.494 1.00 86.60 80 MET C C 1
ATOM 4561 O O . MET E 1 58 ? 30.116 57.309 -38.909 1.00 93.19 80 MET C O 1
ATOM 4566 N N . PRO E 1 59 ? 28.856 55.852 -37.756 1.00 88.82 81 PRO C N 1
ATOM 4567 C CA . PRO E 1 59 ? 27.807 56.850 -37.502 1.00 95.32 81 PRO C CA 1
ATOM 4568 C C . PRO E 1 59 ? 28.301 58.006 -36.640 1.00 101.75 81 PRO C C 1
ATOM 4569 O O . PRO E 1 59 ? 28.981 57.810 -35.630 1.00 83.44 81 PRO C O 1
ATOM 4573 N N . SER E 1 60 ? 27.940 59.216 -37.059 1.00 120.30 82 SER C N 1
ATOM 4574 C CA . SER E 1 60 ? 28.191 60.489 -36.404 1.00 120.67 82 SER C CA 1
ATOM 4575 C C . SER E 1 60 ? 27.480 61.556 -37.212 1.00 129.25 82 SER C C 1
ATOM 4576 O O . SER E 1 60 ? 27.350 61.432 -38.438 1.00 109.76 82 SER C O 1
ATOM 4579 N N . ALA E 1 61 ? 27.050 62.610 -36.532 1.00 145.24 83 ALA C N 1
ATOM 4580 C CA . ALA E 1 61 ? 26.307 63.627 -37.260 1.00 142.68 83 ALA C CA 1
ATOM 4581 C C . ALA E 1 61 ? 26.706 65.053 -36.869 1.00 150.05 83 ALA C C 1
ATOM 4582 O O . ALA E 1 61 ? 27.120 65.811 -37.756 1.00 133.89 83 ALA C O 1
ATOM 4584 N N . PRO E 1 62 ? 26.610 65.492 -35.612 1.00 154.81 84 PRO C N 1
ATOM 4585 C CA . PRO E 1 62 ? 26.851 66.917 -35.346 1.00 159.47 84 PRO C CA 1
ATOM 4586 C C . PRO E 1 62 ? 28.223 67.165 -34.743 1.00 159.16 84 PRO C C 1
ATOM 4587 O O . PRO E 1 62 ? 28.683 66.402 -33.880 1.00 154.83 84 PRO C O 1
ATOM 4591 N N . PRO E 1 63 ? 28.918 68.222 -35.173 1.00 153.11 85 PRO C N 1
ATOM 4592 C CA . PRO E 1 63 ? 30.165 68.609 -34.494 1.00 155.16 85 PRO C CA 1
ATOM 4593 C C . PRO E 1 63 ? 29.851 69.471 -33.281 1.00 158.20 85 PRO C C 1
ATOM 4594 O O . PRO E 1 63 ? 29.277 70.555 -33.412 1.00 155.71 85 PRO C O 1
ATOM 4598 N N . ALA E 1 64 ? 30.227 68.989 -32.099 1.00 152.75 86 ALA C N 1
ATOM 4599 C CA . ALA E 1 64 ? 29.862 69.674 -30.874 1.00 151.24 86 ALA C CA 1
ATOM 4600 C C . ALA E 1 64 ? 30.676 70.957 -30.717 1.00 170.90 86 ALA C C 1
ATOM 4601 O O . ALA E 1 64 ? 31.786 71.061 -31.243 1.00 176.28 86 ALA C O 1
ATOM 4603 N N . PRO E 1 65 ? 30.142 71.955 -30.004 1.00 168.59 87 PRO C N 1
ATOM 4604 C CA . PRO E 1 65 ? 30.923 73.179 -29.778 1.00 160.81 87 PRO C CA 1
ATOM 4605 C C . PRO E 1 65 ? 32.122 72.967 -28.876 1.00 160.04 87 PRO C C 1
ATOM 4606 O O . PRO E 1 65 ? 33.022 73.815 -28.863 1.00 149.81 87 PRO C O 1
ATOM 4610 N N . ASP E 1 66 ? 32.167 71.860 -28.132 1.00 165.32 88 ASP C N 1
ATOM 4611 C CA . ASP E 1 66 ? 33.263 71.633 -27.198 1.00 160.54 88 ASP C CA 1
ATOM 4612 C C . ASP E 1 66 ? 34.590 71.464 -27.933 1.00 169.41 88 ASP C C 1
ATOM 4613 O O . ASP E 1 66 ? 35.638 71.910 -27.451 1.00 153.98 88 ASP C O 1
ATOM 4618 N N . ALA E 1 67 ? 34.561 70.860 -29.118 1.00 176.06 89 ALA C N 1
ATOM 4619 C CA . ALA E 1 67 ? 35.785 70.541 -29.829 1.00 162.96 89 ALA C CA 1
ATOM 4620 C C . ALA E 1 67 ? 35.851 71.271 -31.165 1.00 159.43 89 ALA C C 1
ATOM 4621 O O . ALA E 1 67 ? 34.818 71.517 -31.796 1.00 144.32 89 ALA C O 1
ATOM 4623 N N . PRO E 1 68 ? 37.043 71.635 -31.614 1.00 165.05 90 PRO C N 1
ATOM 4624 C CA . PRO E 1 68 ? 37.167 72.310 -32.911 1.00 156.34 90 PRO C CA 1
ATOM 4625 C C . PRO E 1 68 ? 37.558 71.367 -34.044 1.00 149.89 90 PRO C C 1
ATOM 4626 O O . PRO E 1 68 ? 37.306 70.160 -33.969 1.00 148.27 90 PRO C O 1
ATOM 4630 N N . LYS E 1 69 ? 38.158 71.915 -35.099 1.00 148.83 91 LYS C N 1
ATOM 4631 C CA . LYS E 1 69 ? 38.538 71.112 -36.254 1.00 149.16 91 LYS C CA 1
ATOM 4632 C C . LYS E 1 69 ? 39.556 70.045 -35.847 1.00 145.61 91 LYS C C 1
ATOM 4633 O O . LYS E 1 69 ? 40.378 70.274 -34.953 1.00 129.54 91 LYS C O 1
ATOM 4639 N N . PRO E 1 70 ? 39.526 68.872 -36.483 1.00 138.89 92 PRO C N 1
ATOM 4640 C CA . PRO E 1 70 ? 40.451 67.798 -36.092 1.00 121.97 92 PRO C CA 1
ATOM 4641 C C . PRO E 1 70 ? 41.891 68.142 -36.449 1.00 103.01 92 PRO C C 1
ATOM 4642 O O . PRO E 1 70 ? 42.183 68.592 -37.559 1.00 102.23 92 PRO C O 1
ATOM 4646 N N . HIS E 1 71 ? 42.788 67.915 -35.495 1.00 94.35 93 HIS C N 1
ATOM 4647 C CA . HIS E 1 71 ? 44.205 68.259 -35.609 1.00 75.70 93 HIS C CA 1
ATOM 4648 C C . HIS E 1 71 ? 45.001 66.954 -35.615 1.00 77.53 93 HIS C C 1
ATOM 4649 O O . HIS E 1 71 ? 45.365 66.427 -34.562 1.00 83.39 93 HIS C O 1
ATOM 4656 N N . VAL E 1 72 ? 45.269 66.435 -36.813 1.00 78.30 94 VAL C N 1
ATOM 4657 C CA . VAL E 1 72 ? 45.928 65.145 -36.997 1.00 73.79 94 VAL C CA 1
ATOM 4658 C C . VAL E 1 72 ? 47.043 65.302 -38.023 1.00 59.19 94 VAL C C 1
ATOM 4659 O O . VAL E 1 72 ? 46.861 65.962 -39.052 1.00 72.70 94 VAL C O 1
ATOM 4663 N N . LEU E 1 73 ? 48.198 64.694 -37.746 1.00 57.03 95 LEU C N 1
ATOM 4664 C CA . LEU E 1 73 ? 49.327 64.748 -38.670 1.00 63.52 95 LEU C CA 1
ATOM 4665 C C . LEU E 1 73 ? 50.074 63.423 -38.671 1.00 66.47 95 LEU C C 1
ATOM 4666 O O . LEU E 1 73 ? 50.501 62.949 -37.615 1.00 59.23 95 LEU C O 1
ATOM 4671 N N . ASN E 1 74 ? 50.244 62.839 -39.855 1.00 67.46 96 ASN C N 1
ATOM 4672 C CA . ASN E 1 74 ? 50.979 61.591 -40.020 1.00 62.74 96 ASN C CA 1
ATOM 4673 C C . ASN E 1 74 ? 52.388 61.882 -40.519 1.00 60.90 96 ASN C C 1
ATOM 4674 O O . ASN E 1 74 ? 52.569 62.656 -41.465 1.00 55.57 96 ASN C O 1
ATOM 4679 N N . THR E 1 75 ? 53.376 61.252 -39.889 1.00 62.72 97 THR C N 1
ATOM 4680 C CA . THR E 1 75 ? 54.780 61.426 -40.233 1.00 54.46 97 THR C CA 1
ATOM 4681 C C . THR E 1 75 ? 55.406 60.058 -40.460 1.00 59.48 97 THR C C 1
ATOM 4682 O O . THR E 1 75 ? 55.217 59.144 -39.650 1.00 57.14 97 THR C O 1
ATOM 4686 N N . MET E 1 76 ? 56.140 59.916 -41.563 1.00 59.77 98 MET C N 1
ATOM 4687 C CA . MET E 1 76 ? 56.837 58.670 -41.874 1.00 51.17 98 MET C CA 1
ATOM 4688 C C . MET E 1 76 ? 58.253 58.769 -41.320 1.00 51.57 98 MET C C 1
ATOM 4689 O O . MET E 1 76 ? 59.162 59.286 -41.970 1.00 70.23 98 MET C O 1
ATOM 4694 N N . ALA E 1 77 ? 58.441 58.278 -40.096 1.00 57.33 99 ALA C N 1
ATOM 4695 C CA . ALA E 1 77 ? 59.759 58.256 -39.484 1.00 52.09 99 ALA C CA 1
ATOM 4696 C C . ALA E 1 77 ? 60.638 57.210 -40.156 1.00 52.72 99 ALA C C 1
ATOM 4697 O O . ALA E 1 77 ? 60.261 56.030 -40.258 1.00 55.81 99 ALA C O 1
ATOM 4699 N N . SER E 1 78 ? 61.817 57.666 -40.607 1.00 61.75 100 SER C N 1
ATOM 4700 C CA . SER E 1 78 ? 62.885 56.927 -41.271 1.00 57.93 100 SER C CA 1
ATOM 4701 C C . SER E 1 78 ? 62.339 56.017 -42.363 1.00 56.13 100 SER C C 1
ATOM 4702 O O . SER E 1 78 ? 62.387 54.786 -42.233 1.00 58.18 100 SER C O 1
ATOM 4705 N N . PRO E 1 79 ? 61.831 56.581 -43.456 1.00 52.11 101 PRO C N 1
ATOM 4706 C CA . PRO E 1 79 ? 61.254 55.748 -44.513 1.00 46.80 101 PRO C CA 1
ATOM 4707 C C . PRO E 1 79 ? 62.325 54.951 -45.239 1.00 46.76 101 PRO C C 1
ATOM 4708 O O . PRO E 1 79 ? 63.502 55.316 -45.279 1.00 60.15 101 PRO C O 1
ATOM 4712 N N . HIS E 1 80 ? 61.889 53.839 -45.824 1.00 43.02 102 HIS C N 1
ATOM 4713 C CA . HIS E 1 80 ? 62.759 52.957 -46.595 1.00 47.43 102 HIS C CA 1
ATOM 4714 C C . HIS E 1 80 ? 61.949 52.437 -47.772 1.00 50.54 102 HIS C C 1
ATOM 4715 O O . HIS E 1 80 ? 60.987 51.686 -47.580 1.00 55.67 102 HIS C O 1
ATOM 4722 N N . VAL E 1 81 ? 62.325 52.843 -48.980 1.00 46.27 103 VAL C N 1
ATOM 4723 C CA . VAL E 1 81 ? 61.679 52.389 -50.204 1.00 48.12 103 VAL C CA 1
ATOM 4724 C C . VAL E 1 81 ? 62.600 51.389 -50.883 1.00 45.59 103 VAL C C 1
ATOM 4725 O O . VAL E 1 81 ? 63.800 51.645 -51.041 1.00 55.10 103 VAL C O 1
ATOM 4729 N N . ARG E 1 82 ? 62.041 50.246 -51.268 1.00 46.30 104 ARG C N 1
ATOM 4730 C CA . ARG E 1 82 ? 62.784 49.192 -51.947 1.00 40.78 104 ARG C CA 1
ATOM 4731 C C . ARG E 1 82 ? 62.051 48.842 -53.230 1.00 54.42 104 ARG C C 1
ATOM 4732 O O . ARG E 1 82 ? 60.878 48.456 -53.189 1.00 49.05 104 ARG C O 1
ATOM 4740 N N . MET E 1 83 ? 62.734 48.985 -54.361 1.00 53.42 105 MET C N 1
ATOM 4741 C CA . MET E 1 83 ? 62.167 48.643 -55.658 1.00 36.85 105 MET C CA 1
ATOM 4742 C C . MET E 1 83 ? 62.409 47.163 -55.926 1.00 47.73 105 MET C C 1
ATOM 4743 O O . MET E 1 83 ? 63.558 46.710 -55.940 1.00 70.58 105 MET C O 1
ATOM 4748 N N . VAL E 1 84 ? 61.329 46.410 -56.128 1.00 49.56 106 VAL C N 1
ATOM 4749 C CA . VAL E 1 84 ? 61.440 44.990 -56.441 1.00 51.42 106 VAL C CA 1
ATOM 4750 C C . VAL E 1 84 ? 60.951 44.768 -57.865 1.00 57.28 106 VAL C C 1
ATOM 4751 O O . VAL E 1 84 ? 59.783 44.431 -58.088 1.00 63.27 106 VAL C O 1
ATOM 4755 N N . GLY E 1 85 ? 61.837 44.954 -58.832 1.00 47.08 107 GLY C N 1
ATOM 4756 C CA . GLY E 1 85 ? 61.444 44.901 -60.219 1.00 62.61 107 GLY C CA 1
ATOM 4757 C C . GLY E 1 85 ? 60.974 46.250 -60.718 1.00 65.22 107 GLY C C 1
ATOM 4758 O O . GLY E 1 85 ? 61.118 47.290 -60.068 1.00 49.25 107 GLY C O 1
ATOM 4759 N N . ASP E 1 86 ? 60.382 46.219 -61.913 1.00 75.29 108 ASP C N 1
ATOM 4760 C CA . ASP E 1 86 ? 59.980 47.461 -62.563 1.00 78.00 108 ASP C CA 1
ATOM 4761 C C . ASP E 1 86 ? 58.739 48.057 -61.913 1.00 81.86 108 ASP C C 1
ATOM 4762 O O . ASP E 1 86 ? 58.624 49.283 -61.789 1.00 74.42 108 ASP C O 1
ATOM 4767 N N . SER E 1 87 ? 57.806 47.210 -61.475 1.00 73.77 109 SER C N 1
ATOM 4768 C CA . SER E 1 87 ? 56.458 47.659 -61.149 1.00 66.77 109 SER C CA 1
ATOM 4769 C C . SER E 1 87 ? 56.080 47.425 -59.689 1.00 62.18 109 SER C C 1
ATOM 4770 O O . SER E 1 87 ? 54.889 47.403 -59.363 1.00 57.15 109 SER C O 1
ATOM 4773 N N . CYS E 1 88 ? 57.052 47.256 -58.799 1.00 58.95 110 CYS C N 1
ATOM 4774 C CA . CYS E 1 88 ? 56.752 46.988 -57.400 1.00 49.63 110 CYS C CA 1
ATOM 4775 C C . CYS E 1 88 ? 57.634 47.828 -56.490 1.00 50.68 110 CYS C C 1
ATOM 4776 O O . CYS E 1 88 ? 58.839 47.962 -56.724 1.00 55.30 110 CYS C O 1
ATOM 4779 N N . ALA E 1 89 ? 57.024 48.383 -55.444 1.00 54.07 111 ALA C N 1
ATOM 4780 C CA . ALA E 1 89 ? 57.746 49.156 -54.444 1.00 50.16 111 ALA C CA 1
ATOM 4781 C C . ALA E 1 89 ? 57.269 48.756 -53.057 1.00 55.16 111 ALA C C 1
ATOM 4782 O O . ALA E 1 89 ? 56.082 48.494 -52.853 1.00 59.24 111 ALA C O 1
ATOM 4784 N N . VAL E 1 90 ? 58.198 48.700 -52.108 1.00 56.65 112 VAL C N 1
ATOM 4785 C CA . VAL E 1 90 ? 57.892 48.399 -50.714 1.00 48.39 112 VAL C CA 1
ATOM 4786 C C . VAL E 1 90 ? 58.328 49.593 -49.878 1.00 48.96 112 VAL C C 1
ATOM 4787 O O . VAL E 1 90 ? 59.518 49.931 -49.851 1.00 49.82 112 VAL C O 1
ATOM 4791 N N . VAL E 1 91 ? 57.372 50.233 -49.210 1.00 48.72 113 VAL C N 1
ATOM 4792 C CA . VAL E 1 91 ? 57.628 51.398 -48.371 1.00 45.58 113 VAL C CA 1
ATOM 4793 C C . VAL E 1 91 ? 57.458 50.961 -46.923 1.00 46.98 113 VAL C C 1
ATOM 4794 O O . VAL E 1 91 ? 56.350 50.614 -46.495 1.00 54.99 113 VAL C O 1
ATOM 4798 N N . SER E 1 92 ? 58.552 50.967 -46.167 1.00 44.64 114 SER C N 1
ATOM 4799 C CA . SER E 1 92 ? 58.547 50.575 -44.765 1.00 48.30 114 SER C CA 1
ATOM 4800 C C . SER E 1 92 ? 58.955 51.763 -43.908 1.00 50.95 114 SER C C 1
ATOM 4801 O O . SER E 1 92 ? 59.923 52.461 -44.227 1.00 56.08 114 SER C O 1
ATOM 4804 N N . TYR E 1 93 ? 58.223 51.992 -42.819 1.00 41.14 115 TYR C N 1
ATOM 4805 C CA . TYR E 1 93 ? 58.473 53.177 -42.006 1.00 47.06 115 TYR C CA 1
ATOM 4806 C C . TYR E 1 93 ? 57.805 53.021 -40.647 1.00 52.94 115 TYR C C 1
ATOM 4807 O O . TYR E 1 93 ? 57.100 52.040 -40.382 1.00 51.65 115 TYR C O 1
ATOM 4816 N N . ILE E 1 94 ? 58.050 54.003 -39.779 1.00 50.23 116 ILE C N 1
ATOM 4817 C CA . ILE E 1 94 ? 57.344 54.108 -38.507 1.00 49.17 116 ILE C CA 1
ATOM 4818 C C . ILE E 1 94 ? 56.343 55.247 -38.643 1.00 56.23 116 ILE C C 1
ATOM 4819 O O . ILE E 1 94 ? 56.727 56.417 -38.750 1.00 57.73 116 ILE C O 1
ATOM 4824 N N . ARG E 1 95 ? 55.060 54.910 -38.669 1.00 52.20 117 ARG C N 1
ATOM 4825 C CA . ARG E 1 95 ? 54.007 55.911 -38.753 1.00 54.62 117 ARG C CA 1
ATOM 4826 C C . ARG E 1 95 ? 53.821 56.557 -37.386 1.00 63.29 117 ARG C C 1
ATOM 4827 O O . ARG E 1 95 ? 53.487 55.871 -36.410 1.00 66.25 117 ARG C O 1
ATOM 4835 N N . LEU E 1 96 ? 54.059 57.868 -37.319 1.00 56.73 118 LEU C N 1
ATOM 4836 C CA . LEU E 1 96 ? 53.855 58.670 -36.118 1.00 60.04 118 LEU C CA 1
ATOM 4837 C C . LEU E 1 96 ? 52.658 59.577 -36.368 1.00 66.88 118 LEU C C 1
ATOM 4838 O O . LEU E 1 96 ? 52.727 60.492 -37.194 1.00 61.67 118 LEU C O 1
ATOM 4843 N N . THR E 1 97 ? 51.564 59.318 -35.663 1.00 71.66 119 THR C N 1
ATOM 4844 C CA . THR E 1 97 ? 50.340 60.095 -35.790 1.00 67.64 119 THR C CA 1
ATOM 4845 C C . THR E 1 97 ? 50.224 61.009 -34.576 1.00 65.11 119 THR C C 1
ATOM 4846 O O . THR E 1 97 ? 50.079 60.534 -33.446 1.00 68.83 119 THR C O 1
ATOM 4850 N N . GLN E 1 98 ? 50.317 62.315 -34.811 1.00 61.30 120 GLN C N 1
ATOM 4851 C CA . GLN E 1 98 ? 50.046 63.318 -33.789 1.00 57.27 120 GLN C CA 1
ATOM 4852 C C . GLN E 1 98 ? 48.558 63.640 -33.842 1.00 65.05 120 GLN C C 1
ATOM 4853 O O . GLN E 1 98 ? 48.067 64.173 -34.845 1.00 65.48 120 GLN C O 1
ATOM 4859 N N . LYS E 1 99 ? 47.837 63.300 -32.775 1.00 75.68 121 LYS C N 1
ATOM 4860 C CA . LYS E 1 99 ? 46.408 63.560 -32.690 1.00 68.98 121 LYS C CA 1
ATOM 4861 C C . LYS E 1 99 ? 46.092 64.200 -31.346 1.00 70.55 121 LYS C C 1
ATOM 4862 O O . LYS E 1 99 ? 46.961 64.352 -30.484 1.00 68.69 121 LYS C O 1
ATOM 4868 N N . MET E 1 100 ? 44.834 64.596 -31.182 1.00 85.99 122 MET C N 1
ATOM 4869 C CA . MET E 1 100 ? 44.367 65.273 -29.978 1.00 78.87 122 MET C CA 1
ATOM 4870 C C . MET E 1 100 ? 43.428 64.350 -29.216 1.00 77.90 122 MET C C 1
ATOM 4871 O O . MET E 1 100 ? 42.424 63.887 -29.768 1.00 86.07 122 MET C O 1
ATOM 4876 N N . VAL E 1 101 ? 43.757 64.082 -27.954 1.00 79.76 123 VAL C N 1
ATOM 4877 C CA . VAL E 1 101 ? 42.902 63.319 -27.055 1.00 91.77 123 VAL C CA 1
ATOM 4878 C C . VAL E 1 101 ? 42.559 64.216 -25.876 1.00 87.94 123 VAL C C 1
ATOM 4879 O O . VAL E 1 101 ? 43.457 64.797 -25.253 1.00 80.84 123 VAL C O 1
ATOM 4883 N N . ASN E 1 102 ? 41.263 64.325 -25.576 1.00 86.44 124 ASN C N 1
ATOM 4884 C CA . ASN E 1 102 ? 40.762 65.328 -24.645 1.00 93.14 124 ASN C CA 1
ATOM 4885 C C . ASN E 1 102 ? 41.251 66.701 -25.084 1.00 87.47 124 ASN C C 1
ATOM 4886 O O . ASN E 1 102 ? 40.900 67.174 -26.170 1.00 92.72 124 ASN C O 1
ATOM 4891 N N . GLY E 1 103 ? 42.075 67.342 -24.258 1.00 75.73 125 GLY C N 1
ATOM 4892 C CA . GLY E 1 103 ? 42.678 68.609 -24.609 1.00 79.71 125 GLY C CA 1
ATOM 4893 C C . GLY E 1 103 ? 44.169 68.559 -24.845 1.00 80.70 125 GLY C C 1
ATOM 4894 O O . GLY E 1 103 ? 44.792 69.620 -24.989 1.00 73.42 125 GLY C O 1
ATOM 4895 N N . ALA E 1 104 ? 44.769 67.372 -24.902 1.00 83.34 126 ALA C N 1
ATOM 4896 C CA . ALA E 1 104 ? 46.212 67.250 -24.977 1.00 75.18 126 ALA C CA 1
ATOM 4897 C C . ALA E 1 104 ? 46.636 66.504 -26.237 1.00 87.39 126 ALA C C 1
ATOM 4898 O O . ALA E 1 104 ? 45.916 65.622 -26.721 1.00 84.05 126 ALA C O 1
ATOM 4900 N N . PRO E 1 105 ? 47.800 66.833 -26.787 1.00 80.28 127 PRO C N 1
ATOM 4901 C CA . PRO E 1 105 ? 48.314 66.082 -27.933 1.00 71.98 127 PRO C CA 1
ATOM 4902 C C . PRO E 1 105 ? 48.968 64.778 -27.505 1.00 74.92 127 PRO C C 1
ATOM 4903 O O . PRO E 1 105 ? 49.551 64.665 -26.424 1.00 73.35 127 PRO C O 1
ATOM 4907 N N . VAL E 1 106 ? 48.857 63.780 -28.380 1.00 74.54 128 VAL C N 1
ATOM 4908 C CA . VAL E 1 106 ? 49.468 62.477 -28.161 1.00 65.87 128 VAL C CA 1
ATOM 4909 C C . VAL E 1 106 ? 50.004 61.958 -29.490 1.00 71.93 128 VAL C C 1
ATOM 4910 O O . VAL E 1 106 ? 49.452 62.233 -30.562 1.00 72.90 128 VAL C O 1
ATOM 4914 N N . THR E 1 107 ? 51.102 61.211 -29.410 1.00 65.45 129 THR C N 1
ATOM 4915 C CA . THR E 1 107 ? 51.766 60.643 -30.575 1.00 62.53 129 THR C CA 1
ATOM 4916 C C . THR E 1 107 ? 51.634 59.126 -30.527 1.00 60.43 129 THR C C 1
ATOM 4917 O O . THR E 1 107 ? 52.146 58.483 -29.604 1.00 59.17 129 THR C O 1
ATOM 4921 N N . VAL E 1 108 ? 50.941 58.565 -31.513 1.00 64.25 130 VAL C N 1
ATOM 4922 C CA . VAL E 1 108 ? 50.779 57.123 -31.662 1.00 64.96 130 VAL C CA 1
ATOM 4923 C C . VAL E 1 108 ? 51.792 56.627 -32.684 1.00 65.18 130 VAL C C 1
ATOM 4924 O O . VAL E 1 108 ? 51.975 57.244 -33.739 1.00 66.49 130 VAL C O 1
ATOM 4928 N N . GLN E 1 109 ? 52.459 55.519 -32.377 1.00 53.72 131 GLN C N 1
ATOM 4929 C CA . GLN E 1 109 ? 53.474 54.961 -33.259 1.00 57.82 131 GLN C CA 1
ATOM 4930 C C . GLN E 1 109 ? 53.061 53.573 -33.729 1.00 64.34 131 GLN C C 1
ATOM 4931 O O . GLN E 1 109 ? 52.495 52.787 -32.960 1.00 70.38 131 GLN C O 1
ATOM 4937 N N . ALA E 1 110 ? 53.342 53.280 -34.998 1.00 57.11 132 ALA C N 1
ATOM 4938 C CA . ALA E 1 110 ? 53.046 51.966 -35.555 1.00 45.95 132 ALA C CA 1
ATOM 4939 C C . ALA E 1 110 ? 54.082 51.600 -36.610 1.00 51.33 132 ALA C C 1
ATOM 4940 O O . ALA E 1 110 ? 54.550 52.461 -37.355 1.00 49.16 132 ALA C O 1
ATOM 4942 N N . GLU E 1 111 ? 54.444 50.321 -36.667 1.00 48.10 133 GLU C N 1
ATOM 4943 C CA . GLU E 1 111 ? 55.304 49.821 -37.735 1.00 43.64 133 GLU C CA 1
ATOM 4944 C C . GLU E 1 111 ? 54.449 49.582 -38.973 1.00 46.44 133 GLU C C 1
ATOM 4945 O O . GLU E 1 111 ? 53.482 48.815 -38.913 1.00 50.94 133 GLU C O 1
ATOM 4951 N N . GLU E 1 112 ? 54.787 50.219 -40.097 1.00 51.96 134 GLU C N 1
ATOM 4952 C CA . GLU E 1 112 ? 53.971 50.079 -41.296 1.00 48.59 134 GLU C CA 1
ATOM 4953 C C . GLU E 1 112 ? 54.808 49.636 -42.487 1.00 50.61 134 GLU C C 1
ATOM 4954 O O . GLU E 1 112 ? 55.900 50.166 -42.727 1.00 53.07 134 GLU C O 1
ATOM 4960 N N . THR E 1 113 ? 54.280 48.654 -43.220 1.00 51.53 135 THR C N 1
ATOM 4961 C CA . THR E 1 113 ? 54.816 48.192 -44.494 1.00 49.46 135 THR C CA 1
ATOM 4962 C C . THR E 1 113 ? 53.703 48.277 -45.529 1.00 47.35 135 THR C C 1
ATOM 4963 O O . THR E 1 113 ? 52.643 47.665 -45.353 1.00 44.76 135 THR C O 1
ATOM 4967 N N . ARG E 1 114 ? 53.938 49.027 -46.602 1.00 47.79 136 ARG C N 1
ATOM 4968 C CA . ARG E 1 114 ? 52.936 49.229 -47.642 1.00 54.45 136 ARG C CA 1
ATOM 4969 C C . ARG E 1 114 ? 53.550 48.909 -48.997 1.00 53.09 136 ARG C C 1
ATOM 4970 O O . ARG E 1 114 ? 54.575 49.487 -49.371 1.00 53.70 136 ARG C O 1
ATOM 4978 N N . VAL E 1 115 ? 52.926 47.986 -49.724 1.00 44.16 137 VAL C N 1
ATOM 4979 C CA . VAL E 1 115 ? 53.391 47.566 -51.041 1.00 52.63 137 VAL C CA 1
ATOM 4980 C C . VAL E 1 115 ? 52.563 48.269 -52.107 1.00 54.22 137 VAL C C 1
ATOM 4981 O O . VAL E 1 115 ? 51.334 48.377 -51.992 1.00 53.86 137 VAL C O 1
ATOM 4985 N N . TRP E 1 116 ? 53.238 48.757 -53.144 1.00 54.76 138 TRP C N 1
ATOM 4986 C CA . TRP E 1 116 ? 52.610 49.498 -54.226 1.00 55.99 138 TRP C CA 1
ATOM 4987 C C . TRP E 1 116 ? 52.959 48.849 -55.556 1.00 56.53 138 TRP C C 1
ATOM 4988 O O . TRP E 1 116 ? 54.107 48.452 -55.785 1.00 58.31 138 TRP C O 1
ATOM 4999 N N . GLU E 1 117 ? 51.957 48.743 -56.425 1.00 58.06 139 GLU C N 1
ATOM 5000 C CA . GLU E 1 117 ? 52.102 48.180 -57.758 1.00 57.58 139 GLU C CA 1
ATOM 5001 C C . GLU E 1 117 ? 51.932 49.279 -58.798 1.00 50.91 139 GLU C C 1
ATOM 5002 O O . GLU E 1 117 ? 51.106 50.183 -58.629 1.00 52.11 139 GLU C O 1
ATOM 5008 N N . LYS E 1 118 ? 52.721 49.203 -59.868 1.00 57.93 140 LYS C N 1
ATOM 5009 C CA . LYS E 1 118 ? 52.624 50.147 -60.977 1.00 59.87 140 LYS C CA 1
ATOM 5010 C C . LYS E 1 118 ? 51.670 49.572 -62.019 1.00 59.87 140 LYS C C 1
ATOM 5011 O O . LYS E 1 118 ? 52.011 48.617 -62.726 1.00 55.75 140 LYS C O 1
ATOM 5017 N N . LYS E 1 119 ? 50.471 50.143 -62.104 1.00 59.02 141 LYS C N 1
ATOM 5018 C CA . LYS E 1 119 ? 49.467 49.755 -63.085 1.00 66.20 141 LYS C CA 1
ATOM 5019 C C . LYS E 1 119 ? 49.052 50.986 -63.877 1.00 89.76 141 LYS C C 1
ATOM 5020 O O . LYS E 1 119 ? 48.709 52.019 -63.289 1.00 96.56 141 LYS C O 1
ATOM 5026 N N . ASP E 1 120 ? 49.092 50.871 -65.206 1.00 104.75 142 ASP C N 1
ATOM 5027 C CA . ASP E 1 120 ? 48.659 51.929 -66.120 1.00 104.36 142 ASP C CA 1
ATOM 5028 C C . ASP E 1 120 ? 49.231 53.289 -65.721 1.00 115.64 142 ASP C C 1
ATOM 5029 O O . ASP E 1 120 ? 48.505 54.265 -65.518 1.00 109.66 142 ASP C O 1
ATOM 5034 N N . GLY E 1 121 ? 50.556 53.341 -65.596 1.00 111.60 143 GLY C N 1
ATOM 5035 C CA . GLY E 1 121 ? 51.252 54.578 -65.308 1.00 99.83 143 GLY C CA 1
ATOM 5036 C C . GLY E 1 121 ? 51.031 55.156 -63.925 1.00 110.77 143 GLY C C 1
ATOM 5037 O O . GLY E 1 121 ? 51.546 56.246 -63.647 1.00 93.20 143 GLY C O 1
ATOM 5038 N N . GLY E 1 122 ? 50.296 54.476 -63.053 1.00 107.51 144 GLY C N 1
ATOM 5039 C CA . GLY E 1 122 ? 50.041 54.982 -61.721 1.00 80.57 144 GLY C CA 1
ATOM 5040 C C . GLY E 1 122 ? 50.344 53.945 -60.661 1.00 74.38 144 GLY C C 1
ATOM 5041 O O . GLY E 1 122 ? 50.250 52.742 -60.890 1.00 82.02 144 GLY C O 1
ATOM 5042 N N . TRP E 1 123 ? 50.707 54.433 -59.479 1.00 72.06 145 TRP C N 1
ATOM 5043 C CA . TRP E 1 123 ? 51.020 53.564 -58.351 1.00 60.36 145 TRP C CA 1
ATOM 5044 C C . TRP E 1 123 ? 49.786 53.368 -57.480 1.00 59.20 145 TRP C C 1
ATOM 5045 O O . TRP E 1 123 ? 49.159 54.343 -57.054 1.00 64.73 145 TRP C O 1
ATOM 5056 N N . ILE E 1 124 ? 49.445 52.107 -57.210 1.00 51.48 146 ILE C N 1
ATOM 5057 C CA . ILE E 1 124 ? 48.296 51.788 -56.372 1.00 67.45 146 ILE C CA 1
ATOM 5058 C C . ILE E 1 124 ? 48.725 50.875 -55.230 1.00 65.16 146 ILE C C 1
ATOM 5059 O O . ILE E 1 124 ? 49.594 50.011 -55.383 1.00 56.87 146 ILE C O 1
ATOM 5064 N N . HIS E 1 125 ? 48.090 51.071 -54.079 1.00 52.69 147 HIS C N 1
ATOM 5065 C CA . HIS E 1 125 ? 48.423 50.347 -52.860 1.00 45.73 147 HIS C CA 1
ATOM 5066 C C . HIS E 1 125 ? 47.755 48.974 -52.866 1.00 43.00 147 HIS C C 1
ATOM 5067 O O . HIS E 1 125 ? 46.540 48.872 -53.057 1.00 51.72 147 HIS C O 1
ATOM 5074 N N . VAL E 1 126 ? 48.543 47.916 -52.652 1.00 46.27 148 VAL C N 1
ATOM 5075 C CA . VAL E 1 126 ? 48.047 46.556 -52.854 1.00 50.46 148 VAL C CA 1
ATOM 5076 C C . VAL E 1 126 ? 48.112 45.710 -51.585 1.00 47.56 148 VAL C C 1
ATOM 5077 O O . VAL E 1 126 ? 47.349 44.748 -51.437 1.00 55.16 148 VAL C O 1
ATOM 5081 N N . HIS E 1 127 ? 49.021 46.040 -50.667 1.00 43.05 149 HIS C N 1
ATOM 5082 C CA . HIS E 1 127 ? 49.151 45.257 -49.444 1.00 48.06 149 HIS C CA 1
ATOM 5083 C C . HIS E 1 127 ? 49.740 46.107 -48.330 1.00 53.20 149 HIS C C 1
ATOM 5084 O O . HIS E 1 127 ? 50.714 46.833 -48.542 1.00 54.76 149 HIS C O 1
ATOM 5091 N N . MET E 1 128 ? 49.154 45.990 -47.139 1.00 44.96 150 MET C N 1
ATOM 5092 C CA . MET E 1 128 ? 49.628 46.721 -45.973 1.00 49.14 150 MET C CA 1
ATOM 5093 C C . MET E 1 128 ? 49.792 45.785 -44.784 1.00 48.89 150 MET C C 1
ATOM 5094 O O . MET E 1 128 ? 49.043 44.817 -44.618 1.00 44.12 150 MET C O 1
ATOM 5099 N N . HIS E 1 129 ? 50.789 46.089 -43.956 1.00 46.56 151 HIS C N 1
ATOM 5100 C CA . HIS E 1 129 ? 51.035 45.374 -42.710 1.00 43.54 151 HIS C CA 1
ATOM 5101 C C . HIS E 1 129 ? 51.289 46.411 -41.627 1.00 52.26 151 HIS C C 1
ATOM 5102 O O . HIS E 1 129 ? 52.260 47.171 -41.707 1.00 48.06 151 HIS C O 1
ATOM 5109 N N . ARG E 1 130 ? 50.414 46.446 -40.627 1.00 45.77 152 ARG C N 1
ATOM 5110 C CA . ARG E 1 130 ? 50.419 47.473 -39.598 1.00 40.06 152 ARG C CA 1
ATOM 5111 C C . ARG E 1 130 ? 50.473 46.799 -38.235 1.00 49.51 152 ARG C C 1
ATOM 5112 O O . ARG E 1 130 ? 49.658 45.918 -37.940 1.00 54.28 152 ARG C O 1
ATOM 5120 N N . SER E 1 131 ? 51.440 47.202 -37.417 1.00 55.96 153 SER C N 1
ATOM 5121 C CA . SER E 1 131 ? 51.607 46.658 -36.079 1.00 55.57 153 SER C CA 1
ATOM 5122 C C . SER E 1 131 ? 51.899 47.797 -35.116 1.00 57.36 153 SER C C 1
ATOM 5123 O O . SER E 1 131 ? 52.631 48.732 -35.452 1.00 62.99 153 SER C O 1
ATOM 5126 N N . LEU E 1 132 ? 51.324 47.712 -33.922 1.00 60.82 154 LEU C N 1
ATOM 5127 C CA . LEU E 1 132 ? 51.475 48.755 -32.920 1.00 64.66 154 LEU C CA 1
ATOM 5128 C C . LEU E 1 132 ? 52.688 48.480 -32.041 1.00 68.62 154 LEU C C 1
ATOM 5129 O O . LEU E 1 132 ? 52.960 47.333 -31.676 1.00 60.52 154 LEU C O 1
ATOM 5134 N N . VAL E 1 133 ? 53.420 49.545 -31.716 1.00 77.00 155 VAL C N 1
ATOM 5135 C CA . VAL E 1 133 ? 54.530 49.469 -30.773 1.00 90.10 155 VAL C CA 1
ATOM 5136 C C . VAL E 1 133 ? 53.986 49.781 -29.386 1.00 93.63 155 VAL C C 1
ATOM 5137 O O . VAL E 1 133 ? 53.968 48.915 -28.503 1.00 87.78 155 VAL C O 1
ATOM 5141 N N . LYS E 1 134 ? 53.539 51.019 -29.195 1.00 91.32 156 LYS C N 1
ATOM 5142 C CA . LYS E 1 134 ? 52.811 51.427 -27.996 1.00 108.85 156 LYS C CA 1
ATOM 5143 C C . LYS E 1 134 ? 52.217 52.819 -28.201 1.00 108.48 156 LYS C C 1
ATOM 5144 O O . LYS E 1 134 ? 51.838 53.187 -29.315 1.00 78.53 156 LYS C O 1
ATOM 5150 N N . SER F 1 2 ? 52.044 28.079 -60.632 1.00 77.44 24 SER F N 1
ATOM 5151 C CA . SER F 1 2 ? 53.095 27.228 -60.088 1.00 73.67 24 SER F CA 1
ATOM 5152 C C . SER F 1 2 ? 54.242 28.068 -59.533 1.00 75.50 24 SER F C 1
ATOM 5153 O O . SER F 1 2 ? 55.053 27.583 -58.744 1.00 78.36 24 SER F O 1
ATOM 5156 N N . ALA F 1 3 ? 54.312 29.332 -59.960 1.00 71.37 25 ALA F N 1
ATOM 5157 C CA . ALA F 1 3 ? 55.287 30.248 -59.378 1.00 69.72 25 ALA F CA 1
ATOM 5158 C C . ALA F 1 3 ? 54.982 30.503 -57.908 1.00 69.69 25 ALA F C 1
ATOM 5159 O O . ALA F 1 3 ? 55.891 30.495 -57.065 1.00 70.71 25 ALA F O 1
ATOM 5161 N N . ALA F 1 4 ? 53.706 30.726 -57.584 1.00 66.32 26 ALA F N 1
ATOM 5162 C CA . ALA F 1 4 ? 53.303 30.865 -56.190 1.00 54.56 26 ALA F CA 1
ATOM 5163 C C . ALA F 1 4 ? 53.661 29.620 -55.390 1.00 52.75 26 ALA F C 1
ATOM 5164 O O . ALA F 1 4 ? 54.039 29.715 -54.217 1.00 61.57 26 ALA F O 1
ATOM 5166 N N . ALA F 1 5 ? 53.550 28.442 -56.010 1.00 48.42 27 ALA F N 1
ATOM 5167 C CA . ALA F 1 5 ? 53.965 27.215 -55.340 1.00 55.37 27 ALA F CA 1
ATOM 5168 C C . ALA F 1 5 ? 55.453 27.245 -55.015 1.00 62.68 27 ALA F C 1
ATOM 5169 O O . ALA F 1 5 ? 55.866 26.837 -53.921 1.00 60.71 27 ALA F O 1
ATOM 5171 N N . GLU F 1 6 ? 56.272 27.737 -55.948 1.00 63.93 28 GLU F N 1
ATOM 5172 C CA . GLU F 1 6 ? 57.704 27.859 -55.694 1.00 61.87 28 GLU F CA 1
ATOM 5173 C C . GLU F 1 6 ? 57.980 28.804 -54.532 1.00 59.64 28 GLU F C 1
ATOM 5174 O O . GLU F 1 6 ? 58.783 28.496 -53.644 1.00 59.36 28 GLU F O 1
ATOM 5180 N N . VAL F 1 7 ? 57.335 29.974 -54.531 1.00 60.53 29 VAL F N 1
ATOM 5181 C CA . VAL F 1 7 ? 57.603 30.946 -53.473 1.00 46.50 29 VAL F CA 1
ATOM 5182 C C . VAL F 1 7 ? 57.143 30.408 -52.123 1.00 52.00 29 VAL F C 1
ATOM 5183 O O . VAL F 1 7 ? 57.809 30.611 -51.100 1.00 54.24 29 VAL F O 1
ATOM 5187 N N . LEU F 1 8 ? 56.009 29.700 -52.097 1.00 50.04 30 LEU F N 1
ATOM 5188 C CA . LEU F 1 8 ? 55.541 29.105 -50.849 1.00 44.96 30 LEU F CA 1
ATOM 5189 C C . LEU F 1 8 ? 56.501 28.032 -50.355 1.00 49.89 30 LEU F C 1
ATOM 5190 O O . LEU F 1 8 ? 56.789 27.951 -49.154 1.00 47.32 30 LEU F O 1
ATOM 5195 N N . ALA F 1 9 ? 57.000 27.192 -51.266 1.00 50.18 31 ALA F N 1
ATOM 5196 C CA . ALA F 1 9 ? 57.966 26.172 -50.875 1.00 43.59 31 ALA F CA 1
ATOM 5197 C C . ALA F 1 9 ? 59.244 26.805 -50.341 1.00 53.53 31 ALA F C 1
ATOM 5198 O O . ALA F 1 9 ? 59.825 26.318 -49.363 1.00 51.04 31 ALA F O 1
ATOM 5200 N N . ARG F 1 10 ? 59.686 27.903 -50.958 1.00 49.65 32 ARG F N 1
ATOM 5201 C CA . ARG F 1 10 ? 60.880 28.592 -50.479 1.00 45.13 32 ARG F CA 1
ATOM 5202 C C . ARG F 1 10 ? 60.655 29.198 -49.100 1.00 48.76 32 ARG F C 1
ATOM 5203 O O . ARG F 1 10 ? 61.544 29.150 -48.243 1.00 52.16 32 ARG F O 1
ATOM 5211 N N . ASN F 1 11 ? 59.470 29.766 -48.863 1.00 46.30 33 ASN F N 1
ATOM 5212 C CA . ASN F 1 11 ? 59.180 30.329 -47.548 1.00 42.37 33 ASN F CA 1
ATOM 5213 C C . ASN F 1 11 ? 59.118 29.238 -46.484 1.00 43.60 33 ASN F C 1
ATOM 5214 O O . ASN F 1 11 ? 59.604 29.426 -45.360 1.00 42.40 33 ASN F O 1
ATOM 5219 N N . GLN F 1 12 ? 58.529 28.089 -46.821 1.00 44.41 34 GLN F N 1
ATOM 5220 C CA . GLN F 1 12 ? 58.505 26.972 -45.883 1.00 45.65 34 GLN F CA 1
ATOM 5221 C C . GLN F 1 12 ? 59.915 26.469 -45.599 1.00 51.59 34 GLN F C 1
ATOM 5222 O O . GLN F 1 12 ? 60.247 26.132 -44.455 1.00 47.75 34 GLN F O 1
ATOM 5228 N N . GLU F 1 13 ? 60.759 26.416 -46.632 1.00 54.94 35 GLU F N 1
ATOM 5229 C CA . GLU F 1 13 ? 62.157 26.041 -46.447 1.00 47.07 35 GLU F CA 1
ATOM 5230 C C . GLU F 1 13 ? 62.864 27.014 -45.512 1.00 44.94 35 GLU F C 1
ATOM 5231 O O . GLU F 1 13 ? 63.631 26.601 -44.633 1.00 50.78 35 GLU F O 1
ATOM 5237 N N . LEU F 1 14 ? 62.609 28.312 -45.684 1.00 43.49 36 LEU F N 1
ATOM 5238 C CA . LEU F 1 14 ? 63.202 29.318 -44.808 1.00 36.73 36 LEU F CA 1
ATOM 5239 C C . LEU F 1 14 ? 62.760 29.121 -43.365 1.00 48.63 36 LEU F C 1
ATOM 5240 O O . LEU F 1 14 ? 63.576 29.199 -42.438 1.00 51.34 36 LEU F O 1
ATOM 5245 N N . LEU F 1 15 ? 61.467 28.870 -43.155 1.00 53.30 37 LEU F N 1
ATOM 5246 C CA . LEU F 1 15 ? 60.966 28.692 -41.796 1.00 44.56 37 LEU F CA 1
ATOM 5247 C C . LEU F 1 15 ? 61.542 27.436 -41.152 1.00 46.65 37 LEU F C 1
ATOM 5248 O O . LEU F 1 15 ? 61.859 27.435 -39.955 1.00 49.67 37 LEU F O 1
ATOM 5253 N N . THR F 1 16 ? 61.691 26.358 -41.927 1.00 38.93 38 THR F N 1
ATOM 5254 C CA . THR F 1 16 ? 62.306 25.151 -41.381 1.00 48.66 38 THR F CA 1
ATOM 5255 C C . THR F 1 16 ? 63.773 25.389 -41.045 1.00 49.05 38 THR F C 1
ATOM 5256 O O . THR F 1 16 ? 64.278 24.873 -40.040 1.00 42.46 38 THR F O 1
ATOM 5260 N N . ALA F 1 17 ? 64.471 26.173 -41.872 1.00 50.20 39 ALA F N 1
ATOM 5261 C CA . ALA F 1 17 ? 65.846 26.542 -41.552 1.00 46.03 39 ALA F CA 1
ATOM 5262 C C . ALA F 1 17 ? 65.911 27.328 -40.249 1.00 46.99 39 ALA F C 1
ATOM 5263 O O . ALA F 1 17 ? 66.799 27.097 -39.419 1.00 48.55 39 ALA F O 1
ATOM 5265 N N . ILE F 1 18 ? 64.976 28.261 -40.053 1.00 48.81 40 ILE F N 1
ATOM 5266 C CA . ILE F 1 18 ? 64.929 29.024 -38.806 1.00 42.26 40 ILE F CA 1
ATOM 5267 C C . ILE F 1 18 ? 64.717 28.090 -37.621 1.00 43.50 40 ILE F C 1
ATOM 5268 O O . ILE F 1 18 ? 65.426 28.165 -36.610 1.00 47.87 40 ILE F O 1
ATOM 5273 N N . ALA F 1 19 ? 63.736 27.191 -37.733 1.00 46.28 41 ALA F N 1
ATOM 5274 C CA . ALA F 1 19 ? 63.434 26.278 -36.634 1.00 43.41 41 ALA F CA 1
ATOM 5275 C C . ALA F 1 19 ? 64.602 25.349 -36.333 1.00 42.96 41 ALA F C 1
ATOM 5276 O O . ALA F 1 19 ? 64.794 24.950 -35.180 1.00 53.41 41 ALA F O 1
ATOM 5278 N N . ALA F 1 20 ? 65.388 24.994 -37.349 1.00 52.59 42 ALA F N 1
ATOM 5279 C CA . ALA F 1 20 ? 66.514 24.091 -37.153 1.00 44.53 42 ALA F CA 1
ATOM 5280 C C . ALA F 1 20 ? 67.774 24.798 -36.672 1.00 46.15 42 ALA F C 1
ATOM 5281 O O . ALA F 1 20 ? 68.756 24.122 -36.348 1.00 52.28 42 ALA F O 1
ATOM 5283 N N . GLY F 1 21 ? 67.775 26.128 -36.613 1.00 45.10 43 GLY F N 1
ATOM 5284 C CA . GLY F 1 21 ? 68.979 26.846 -36.247 1.00 41.80 43 GLY F CA 1
ATOM 5285 C C . GLY F 1 21 ? 70.055 26.848 -37.307 1.00 48.79 43 GLY F C 1
ATOM 5286 O O . GLY F 1 21 ? 71.210 27.154 -37.003 1.00 64.44 43 GLY F O 1
ATOM 5287 N N . ASN F 1 22 ? 69.708 26.515 -38.549 1.00 43.15 44 ASN F N 1
ATOM 5288 C CA . ASN F 1 22 ? 70.663 26.449 -39.654 1.00 46.70 44 ASN F CA 1
ATOM 5289 C C . ASN F 1 22 ? 70.838 27.853 -40.219 1.00 42.87 44 ASN F C 1
ATOM 5290 O O . ASN F 1 22 ? 70.113 28.280 -41.120 1.00 50.57 44 ASN F O 1
ATOM 5295 N N . TYR F 1 23 ? 71.824 28.585 -39.694 1.00 48.36 45 TYR F N 1
ATOM 5296 C CA . TYR F 1 23 ? 72.022 29.951 -40.163 1.00 49.32 45 TYR F CA 1
ATOM 5297 C C . TYR F 1 23 ? 72.586 29.991 -41.576 1.00 50.77 45 TYR F C 1
ATOM 5298 O O . TYR F 1 23 ? 72.336 30.955 -42.306 1.00 47.17 45 TYR F O 1
ATOM 5307 N N . GLU F 1 24 ? 73.355 28.979 -41.977 1.00 56.03 46 GLU F N 1
ATOM 5308 C CA . GLU F 1 24 ? 73.963 29.010 -43.305 1.00 58.88 46 GLU F CA 1
ATOM 5309 C C . GLU F 1 24 ? 72.895 29.027 -44.394 1.00 53.66 46 GLU F C 1
ATOM 5310 O O . GLU F 1 24 ? 72.904 29.895 -45.278 1.00 53.40 46 GLU F O 1
ATOM 5316 N N . LYS F 1 25 ? 71.947 28.088 -44.327 1.00 51.86 47 LYS F N 1
ATOM 5317 C CA . LYS F 1 25 ? 70.859 28.051 -45.300 1.00 46.38 47 LYS F CA 1
ATOM 5318 C C . LYS F 1 25 ? 70.019 29.322 -45.232 1.00 51.12 47 LYS F C 1
ATOM 5319 O O . LYS F 1 25 ? 69.686 29.923 -46.265 1.00 51.03 47 LYS F O 1
ATOM 5325 N N . TYR F 1 26 ? 69.669 29.746 -44.013 1.00 50.28 48 TYR F N 1
ATOM 5326 C CA . TYR F 1 26 ? 68.865 30.951 -43.834 1.00 43.77 48 TYR F CA 1
ATOM 5327 C C . TYR F 1 26 ? 69.513 32.150 -44.513 1.00 52.27 48 TYR F C 1
ATOM 5328 O O . TYR F 1 26 ? 68.861 32.882 -45.267 1.00 47.33 48 TYR F O 1
ATOM 5337 N N . ALA F 1 27 ? 70.805 32.360 -44.258 1.00 51.31 49 ALA F N 1
ATOM 5338 C CA . ALA F 1 27 ? 71.507 33.492 -44.848 1.00 43.72 49 ALA F CA 1
ATOM 5339 C C . ALA F 1 27 ? 71.589 33.363 -46.362 1.00 46.03 49 ALA F C 1
ATOM 5340 O O . ALA F 1 27 ? 71.444 34.358 -47.082 1.00 46.44 49 ALA F O 1
ATOM 5342 N N . THR F 1 28 ? 71.815 32.146 -46.870 1.00 46.39 50 THR F N 1
ATOM 5343 C CA . THR F 1 28 ? 71.867 31.980 -48.320 1.00 45.37 50 THR F CA 1
ATOM 5344 C C . THR F 1 28 ? 70.518 32.229 -48.980 1.00 45.80 50 THR F C 1
ATOM 5345 O O . THR F 1 28 ? 70.474 32.487 -50.187 1.00 58.49 50 THR F O 1
ATOM 5349 N N . MET F 1 29 ? 69.421 32.160 -48.227 1.00 48.68 51 MET F N 1
ATOM 5350 C CA . MET F 1 29 ? 68.112 32.452 -48.801 1.00 40.34 51 MET F CA 1
ATOM 5351 C C . MET F 1 29 ? 67.708 33.919 -48.706 1.00 43.62 51 MET F C 1
ATOM 5352 O O . MET F 1 29 ? 66.683 34.297 -49.284 1.00 44.94 51 MET F O 1
ATOM 5357 N N . CYS F 1 30 ? 68.471 34.753 -48.005 1.00 41.25 52 CYS F N 1
ATOM 5358 C CA . CYS F 1 30 ? 68.095 36.140 -47.770 1.00 45.58 52 CYS F CA 1
ATOM 5359 C C . CYS F 1 30 ? 69.023 37.088 -48.515 1.00 46.61 52 CYS F C 1
ATOM 5360 O O . CYS F 1 30 ? 70.232 36.850 -48.606 1.00 58.20 52 CYS F O 1
ATOM 5363 N N . ASP F 1 31 ? 68.448 38.159 -49.045 1.00 47.47 53 ASP F N 1
ATOM 5364 C CA . ASP F 1 31 ? 69.248 39.238 -49.605 1.00 44.12 53 ASP F CA 1
ATOM 5365 C C . ASP F 1 31 ? 69.978 39.957 -48.476 1.00 50.29 53 ASP F C 1
ATOM 5366 O O . ASP F 1 31 ? 69.365 40.260 -47.446 1.00 57.97 53 ASP F O 1
ATOM 5371 N N . PRO F 1 32 ? 71.273 40.238 -48.620 1.00 44.38 54 PRO F N 1
ATOM 5372 C CA . PRO F 1 32 ? 72.021 40.855 -47.511 1.00 41.05 54 PRO F CA 1
ATOM 5373 C C . PRO F 1 32 ? 71.533 42.241 -47.119 1.00 46.14 54 PRO F C 1
ATOM 5374 O O . PRO F 1 32 ? 71.886 42.713 -46.030 1.00 57.82 54 PRO F O 1
ATOM 5378 N N . SER F 1 33 ? 70.746 42.912 -47.961 1.00 40.93 55 SER F N 1
ATOM 5379 C CA . SER F 1 33 ? 70.154 44.201 -47.627 1.00 47.00 55 SER F CA 1
ATOM 5380 C C . SER F 1 33 ? 68.729 44.063 -47.103 1.00 57.20 55 SER F C 1
ATOM 5381 O O . SER F 1 33 ? 67.949 45.018 -47.180 1.00 60.59 55 SER F O 1
ATOM 5384 N N . MET F 1 34 ? 68.386 42.893 -46.569 1.00 53.63 56 MET F N 1
ATOM 5385 C CA . MET F 1 34 ? 67.024 42.602 -46.142 1.00 46.23 56 MET F CA 1
ATOM 5386 C C . MET F 1 34 ? 66.571 43.553 -45.039 1.00 53.80 56 MET F C 1
ATOM 5387 O O . MET F 1 34 ? 67.326 43.866 -44.115 1.00 63.43 56 MET F O 1
ATOM 5392 N N . THR F 1 35 ? 65.327 44.017 -45.145 1.00 45.59 57 THR F N 1
ATOM 5393 C CA . THR F 1 35 ? 64.718 44.854 -44.121 1.00 41.93 57 THR F CA 1
ATOM 5394 C C . THR F 1 35 ? 63.740 44.035 -43.284 1.00 49.91 57 THR F C 1
ATOM 5395 O O . THR F 1 35 ? 63.175 43.039 -43.747 1.00 51.86 57 THR F O 1
ATOM 5399 N N . CYS F 1 36 ? 63.538 44.468 -42.042 1.00 50.42 58 CYS F N 1
ATOM 5400 C CA . CYS F 1 36 ? 62.822 43.641 -41.079 1.00 49.33 58 CYS F CA 1
ATOM 5401 C C . CYS F 1 36 ? 62.131 44.496 -40.029 1.00 45.12 58 CYS F C 1
ATOM 5402 O O . CYS F 1 36 ? 62.774 45.319 -39.370 1.00 34.97 58 CYS F O 1
ATOM 5405 N N . PHE F 1 37 ? 60.823 44.299 -39.889 1.00 53.92 59 PHE F N 1
ATOM 5406 C CA . PHE F 1 37 ? 60.090 44.644 -38.678 1.00 46.99 59 PHE F CA 1
ATOM 5407 C C . PHE F 1 37 ? 59.826 43.354 -37.916 1.00 47.26 59 PHE F C 1
ATOM 5408 O O . PHE F 1 37 ? 59.334 42.386 -38.500 1.00 51.33 59 PHE F O 1
ATOM 5416 N N . GLU F 1 38 ? 60.139 43.334 -36.625 1.00 51.47 60 GLU F N 1
ATOM 5417 C CA . GLU F 1 38 ? 59.815 42.176 -35.801 1.00 53.23 60 GLU F CA 1
ATOM 5418 C C . GLU F 1 38 ? 59.850 42.599 -34.338 1.00 54.37 60 GLU F C 1
ATOM 5419 O O . GLU F 1 38 ? 60.346 43.686 -34.018 1.00 58.66 60 GLU F O 1
ATOM 5425 N N . PRO F 1 39 ? 59.294 41.783 -33.432 1.00 51.64 61 PRO F N 1
ATOM 5426 C CA . PRO F 1 39 ? 59.310 42.168 -32.008 1.00 47.92 61 PRO F CA 1
ATOM 5427 C C . PRO F 1 39 ? 60.704 42.390 -31.453 1.00 45.34 61 PRO F C 1
ATOM 5428 O O . PRO F 1 39 ? 60.912 43.329 -30.674 1.00 46.05 61 PRO F O 1
ATOM 5432 N N . GLU F 1 40 ? 61.671 41.550 -31.832 1.00 46.36 62 GLU F N 1
ATOM 5433 C CA . GLU F 1 40 ? 63.030 41.703 -31.326 1.00 44.58 62 GLU F CA 1
ATOM 5434 C C . GLU F 1 40 ? 63.663 43.021 -31.753 1.00 48.26 62 GLU F C 1
ATOM 5435 O O . GLU F 1 40 ? 64.639 43.456 -31.132 1.00 44.61 62 GLU F O 1
ATOM 5441 N N . ALA F 1 41 ? 63.136 43.661 -32.796 1.00 50.28 63 ALA F N 1
ATOM 5442 C CA . ALA F 1 41 ? 63.591 44.979 -33.221 1.00 41.20 63 ALA F CA 1
ATOM 5443 C C . ALA F 1 41 ? 62.981 46.102 -32.397 1.00 40.63 63 ALA F C 1
ATOM 5444 O O . ALA F 1 41 ? 63.304 47.271 -32.643 1.00 47.34 63 ALA F O 1
ATOM 5446 N N . VAL F 1 42 ? 62.126 45.762 -31.428 1.00 39.54 64 VAL F N 1
ATOM 5447 C CA . VAL F 1 42 ? 61.439 46.673 -30.511 1.00 45.72 64 VAL F CA 1
ATOM 5448 C C . VAL F 1 42 ? 61.049 47.991 -31.176 1.00 44.67 64 VAL F C 1
ATOM 5449 O O . VAL F 1 42 ? 61.411 49.076 -30.707 1.00 48.07 64 VAL F O 1
ATOM 5453 N N . GLY F 1 43 ? 60.289 47.905 -32.265 1.00 39.32 65 GLY F N 1
ATOM 5454 C CA . GLY F 1 43 ? 59.683 49.088 -32.841 1.00 43.33 65 GLY F CA 1
ATOM 5455 C C . GLY F 1 43 ? 60.540 49.856 -33.817 1.00 52.48 65 GLY F C 1
ATOM 5456 O O . GLY F 1 43 ? 60.294 51.046 -34.034 1.00 57.52 65 GLY F O 1
ATOM 5457 N N . HIS F 1 44 ? 61.535 49.216 -34.424 1.00 56.21 66 HIS F N 1
ATOM 5458 C CA . HIS F 1 44 ? 62.408 49.889 -35.373 1.00 51.87 66 HIS F CA 1
ATOM 5459 C C . HIS F 1 44 ? 62.644 48.980 -36.569 1.00 55.41 66 HIS F C 1
ATOM 5460 O O . HIS F 1 44 ? 62.468 47.761 -36.494 1.00 54.04 66 HIS F O 1
ATOM 5467 N N . LEU F 1 45 ? 63.039 49.593 -37.682 1.00 46.56 67 LEU F N 1
ATOM 5468 C CA . LEU F 1 45 ? 63.308 48.865 -38.914 1.00 46.29 67 LEU F CA 1
ATOM 5469 C C . LEU F 1 45 ? 64.788 48.504 -38.966 1.00 51.98 67 LEU F C 1
ATOM 5470 O O . LEU F 1 45 ? 65.653 49.387 -38.938 1.00 44.96 67 LEU F O 1
ATOM 5475 N N . VAL F 1 46 ? 65.074 47.208 -39.045 1.00 50.11 68 VAL F N 1
ATOM 5476 C CA . VAL F 1 46 ? 66.433 46.686 -38.988 1.00 46.81 68 VAL F CA 1
ATOM 5477 C C . VAL F 1 46 ? 66.843 46.211 -40.374 1.00 45.23 68 VAL F C 1
ATOM 5478 O O . VAL F 1 46 ? 66.065 45.551 -41.074 1.00 45.68 68 VAL F O 1
ATOM 5482 N N . GLU F 1 47 ? 68.069 46.544 -40.764 1.00 45.18 69 GLU F N 1
ATOM 5483 C CA . GLU F 1 47 ? 68.613 46.196 -42.067 1.00 40.71 69 GLU F CA 1
ATOM 5484 C C . GLU F 1 47 ? 69.787 45.243 -41.889 1.00 39.65 69 GLU F C 1
ATOM 5485 O O . GLU F 1 47 ? 70.583 45.392 -40.957 1.00 57.91 69 GLU F O 1
ATOM 5491 N N . GLY F 1 48 ? 69.883 44.254 -42.772 1.00 41.17 70 GLY F N 1
ATOM 5492 C CA . GLY F 1 48 ? 71.003 43.331 -42.770 1.00 49.20 70 GLY F CA 1
ATOM 5493 C C . GLY F 1 48 ? 70.679 42.014 -42.091 1.00 52.85 70 GLY F C 1
ATOM 5494 O O . GLY F 1 48 ? 69.568 41.767 -41.609 1.00 54.53 70 GLY F O 1
ATOM 5495 N N . LEU F 1 49 ? 71.702 41.154 -42.052 1.00 51.87 71 LEU F N 1
ATOM 5496 C CA . LEU F 1 49 ? 71.582 39.806 -41.515 1.00 37.06 71 LEU F CA 1
ATOM 5497 C C . LEU F 1 49 ? 72.232 39.612 -40.152 1.00 46.43 71 LEU F C 1
ATOM 5498 O O . LEU F 1 49 ? 71.937 38.613 -39.489 1.00 48.90 71 LEU F O 1
ATOM 5503 N N . ASP F 1 50 ? 73.108 40.526 -39.723 1.00 54.49 72 ASP F N 1
ATOM 5504 C CA . ASP F 1 50 ? 73.796 40.351 -38.445 1.00 54.20 72 ASP F CA 1
ATOM 5505 C C . ASP F 1 50 ? 72.807 40.286 -37.287 1.00 59.91 72 ASP F C 1
ATOM 5506 O O . ASP F 1 50 ? 72.953 39.457 -36.378 1.00 63.40 72 ASP F O 1
ATOM 5511 N N . PHE F 1 51 ? 71.798 41.161 -37.307 1.00 54.70 73 PHE F N 1
ATOM 5512 C CA . PHE F 1 51 ? 70.791 41.184 -36.251 1.00 44.52 73 PHE F CA 1
ATOM 5513 C C . PHE F 1 51 ? 70.149 39.816 -36.073 1.00 53.29 73 PHE F C 1
ATOM 5514 O O . PHE F 1 51 ? 69.951 39.356 -34.943 1.00 53.25 73 PHE F O 1
ATOM 5522 N N . HIS F 1 52 ? 69.825 39.146 -37.180 1.00 49.13 74 HIS F N 1
ATOM 5523 C CA . HIS F 1 52 ? 69.233 37.818 -37.098 1.00 56.58 74 HIS F CA 1
ATOM 5524 C C . HIS F 1 52 ? 70.279 36.748 -36.815 1.00 53.80 74 HIS F C 1
ATOM 5525 O O . HIS F 1 52 ? 69.976 35.760 -36.136 1.00 54.22 74 HIS F O 1
ATOM 5532 N N . LYS F 1 53 ? 71.506 36.928 -37.315 1.00 52.39 75 LYS F N 1
ATOM 5533 C CA . LYS F 1 53 ? 72.579 35.994 -36.992 1.00 50.01 75 LYS F CA 1
ATOM 5534 C C . LYS F 1 53 ? 72.813 35.919 -35.491 1.00 52.67 75 LYS F C 1
ATOM 5535 O O . LYS F 1 53 ? 73.239 34.876 -34.980 1.00 51.51 75 LYS F O 1
ATOM 5541 N N . TYR F 1 54 ? 72.538 37.013 -34.774 1.00 52.86 76 TYR F N 1
ATOM 5542 C CA . TYR F 1 54 ? 72.708 37.028 -33.323 1.00 45.26 76 TYR F CA 1
ATOM 5543 C C . TYR F 1 54 ? 71.990 35.859 -32.656 1.00 49.19 76 TYR F C 1
ATOM 5544 O O . TYR F 1 54 ? 72.528 35.234 -31.737 1.00 55.46 76 TYR F O 1
ATOM 5553 N N . TYR F 1 55 ? 70.778 35.542 -33.112 1.00 57.57 77 TYR F N 1
ATOM 5554 C CA . TYR F 1 55 ? 69.962 34.549 -32.425 1.00 47.45 77 TYR F CA 1
ATOM 5555 C C . TYR F 1 55 ? 70.319 33.117 -32.801 1.00 48.75 77 TYR F C 1
ATOM 5556 O O . TYR F 1 55 ? 69.989 32.196 -32.047 1.00 64.02 77 TYR F O 1
ATOM 5565 N N . PHE F 1 56 ? 70.982 32.906 -33.938 1.00 47.86 78 PHE F N 1
ATOM 5566 C CA . PHE F 1 56 ? 71.470 31.574 -34.275 1.00 52.47 78 PHE F CA 1
ATOM 5567 C C . PHE F 1 56 ? 72.726 31.200 -33.502 1.00 55.34 78 PHE F C 1
ATOM 5568 O O . PHE F 1 56 ? 73.012 30.008 -33.350 1.00 69.07 78 PHE F O 1
ATOM 5576 N N . THR F 1 57 ? 73.474 32.188 -33.005 1.00 55.78 79 THR F N 1
ATOM 5577 C CA . THR F 1 57 ? 74.788 31.973 -32.414 1.00 57.52 79 THR F CA 1
ATOM 5578 C C . THR F 1 57 ? 74.812 32.284 -30.920 1.00 67.53 79 THR F C 1
ATOM 5579 O O . THR F 1 57 ? 75.866 32.609 -30.365 1.00 62.32 79 THR F O 1
ATOM 5583 N N . MET F 1 58 ? 73.664 32.195 -30.258 1.00 73.02 80 MET F N 1
ATOM 5584 C CA . MET F 1 58 ? 73.627 32.400 -28.821 1.00 69.74 80 MET F CA 1
ATOM 5585 C C . MET F 1 58 ? 74.340 31.254 -28.108 1.00 70.16 80 MET F C 1
ATOM 5586 O O . MET F 1 58 ? 74.294 30.106 -28.560 1.00 70.58 80 MET F O 1
ATOM 5591 N N . PRO F 1 59 ? 75.014 31.542 -26.994 1.00 77.48 81 PRO F N 1
ATOM 5592 C CA . PRO F 1 59 ? 75.714 30.481 -26.255 1.00 79.01 81 PRO F CA 1
ATOM 5593 C C . PRO F 1 59 ? 74.723 29.601 -25.508 1.00 77.06 81 PRO F C 1
ATOM 5594 O O . PRO F 1 59 ? 73.828 30.095 -24.818 1.00 70.21 81 PRO F O 1
ATOM 5598 N N . SER F 1 60 ? 74.882 28.290 -25.660 1.00 88.21 82 SER F N 1
ATOM 5599 C CA . SER F 1 60 ? 73.970 27.312 -25.087 1.00 112.32 82 SER F CA 1
ATOM 5600 C C . SER F 1 60 ? 74.760 26.292 -24.276 1.00 126.18 82 SER F C 1
ATOM 5601 O O . SER F 1 60 ? 75.993 26.324 -24.223 1.00 126.84 82 SER F O 1
ATOM 5604 N N . ALA F 1 61 ? 74.031 25.375 -23.643 1.00 128.85 83 ALA F N 1
ATOM 5605 C CA . ALA F 1 61 ? 74.600 24.302 -22.849 1.00 128.15 83 ALA F CA 1
ATOM 5606 C C . ALA F 1 61 ? 74.294 22.951 -23.487 1.00 149.16 83 ALA F C 1
ATOM 5607 O O . ALA F 1 61 ? 73.247 22.783 -24.121 1.00 152.63 83 ALA F O 1
ATOM 5609 N N . PRO F 1 62 ? 75.186 21.974 -23.340 1.00 148.35 84 PRO F N 1
ATOM 5610 C CA . PRO F 1 62 ? 74.973 20.653 -23.964 1.00 140.81 84 PRO F CA 1
ATOM 5611 C C . PRO F 1 62 ? 73.747 19.929 -23.427 1.00 140.79 84 PRO F C 1
ATOM 5612 O O . PRO F 1 62 ? 72.824 19.642 -24.204 1.00 119.01 84 PRO F O 1
ATOM 5616 N N . PRO F 1 63 ? 73.667 19.650 -22.101 1.00 146.04 85 PRO F N 1
ATOM 5617 C CA . PRO F 1 63 ? 72.876 18.542 -21.549 1.00 135.54 85 PRO F CA 1
ATOM 5618 C C . PRO F 1 63 ? 72.318 17.526 -22.546 1.00 121.39 85 PRO F C 1
ATOM 5619 O O . PRO F 1 63 ? 72.466 16.327 -22.304 1.00 89.24 85 PRO F O 1
ATOM 5623 N N . PRO F 1 68 ? 65.600 17.130 -23.502 1.00 123.36 90 PRO F N 1
ATOM 5624 C CA . PRO F 1 68 ? 65.201 16.092 -24.459 1.00 124.36 90 PRO F CA 1
ATOM 5625 C C . PRO F 1 68 ? 65.677 16.386 -25.879 1.00 130.81 90 PRO F C 1
ATOM 5626 O O . PRO F 1 68 ? 66.880 16.386 -26.141 1.00 131.01 90 PRO F O 1
ATOM 5630 N N . LYS F 1 69 ? 64.732 16.631 -26.784 1.00 128.46 91 LYS F N 1
ATOM 5631 C CA . LYS F 1 69 ? 65.026 16.930 -28.175 1.00 122.29 91 LYS F CA 1
ATOM 5632 C C . LYS F 1 69 ? 64.221 18.140 -28.629 1.00 126.75 91 LYS F C 1
ATOM 5633 O O . LYS F 1 69 ? 63.064 18.305 -28.222 1.00 129.63 91 LYS F O 1
ATOM 5639 N N . PRO F 1 70 ? 64.803 19.007 -29.468 1.00 116.63 92 PRO F N 1
ATOM 5640 C CA . PRO F 1 70 ? 64.053 20.172 -29.957 1.00 102.62 92 PRO F CA 1
ATOM 5641 C C . PRO F 1 70 ? 62.900 19.770 -30.864 1.00 98.21 92 PRO F C 1
ATOM 5642 O O . PRO F 1 70 ? 63.108 19.261 -31.970 1.00 101.59 92 PRO F O 1
ATOM 5646 N N . HIS F 1 71 ? 61.677 19.996 -30.394 1.00 87.58 93 HIS F N 1
ATOM 5647 C CA . HIS F 1 71 ? 60.456 19.601 -31.090 1.00 64.04 93 HIS F CA 1
ATOM 5648 C C . HIS F 1 71 ? 59.702 20.879 -31.449 1.00 66.55 93 HIS F C 1
ATOM 5649 O O . HIS F 1 71 ? 58.885 21.373 -30.668 1.00 65.82 93 HIS F O 1
ATOM 5656 N N . VAL F 1 72 ? 59.989 21.417 -32.634 1.00 62.92 94 VAL F N 1
ATOM 5657 C CA . VAL F 1 72 ? 59.428 22.683 -33.095 1.00 67.97 94 VAL F CA 1
ATOM 5658 C C . VAL F 1 72 ? 58.937 22.507 -34.525 1.00 67.80 94 VAL F C 1
ATOM 5659 O O . VAL F 1 72 ? 59.629 21.909 -35.357 1.00 67.72 94 VAL F O 1
ATOM 5663 N N . LEU F 1 73 ? 57.743 23.027 -34.814 1.00 60.89 95 LEU F N 1
ATOM 5664 C CA . LEU F 1 73 ? 57.191 22.933 -36.162 1.00 52.81 95 LEU F CA 1
ATOM 5665 C C . LEU F 1 73 ? 56.507 24.238 -36.539 1.00 58.57 95 LEU F C 1
ATOM 5666 O O . LEU F 1 73 ? 55.673 24.744 -35.784 1.00 59.38 95 LEU F O 1
ATOM 5671 N N . ASN F 1 74 ? 56.854 24.774 -37.707 1.00 51.46 96 ASN F N 1
ATOM 5672 C CA . ASN F 1 74 ? 56.242 25.994 -38.214 1.00 52.01 96 ASN F CA 1
ATOM 5673 C C . ASN F 1 74 ? 55.222 25.665 -39.296 1.00 58.20 96 ASN F C 1
ATOM 5674 O O . ASN F 1 74 ? 55.474 24.835 -40.174 1.00 60.37 96 ASN F O 1
ATOM 5679 N N . THR F 1 75 ? 54.069 26.326 -39.225 1.00 52.05 97 THR F N 1
ATOM 5680 C CA . THR F 1 75 ? 52.986 26.137 -40.179 1.00 49.16 97 THR F CA 1
ATOM 5681 C C . THR F 1 75 ? 52.556 27.497 -40.706 1.00 52.12 97 THR F C 1
ATOM 5682 O O . THR F 1 75 ? 52.412 28.448 -39.931 1.00 55.67 97 THR F O 1
ATOM 5686 N N . MET F 1 76 ? 52.368 27.592 -42.022 1.00 50.96 98 MET F N 1
ATOM 5687 C CA . MET F 1 76 ? 51.886 28.823 -42.648 1.00 53.30 98 MET F CA 1
ATOM 5688 C C . MET F 1 76 ? 50.373 28.713 -42.790 1.00 57.65 98 MET F C 1
ATOM 5689 O O . MET F 1 76 ? 49.856 28.199 -43.782 1.00 63.82 98 MET F O 1
ATOM 5694 N N . ALA F 1 77 ? 49.652 29.189 -41.778 1.00 55.40 99 ALA F N 1
ATOM 5695 C CA . ALA F 1 77 ? 48.199 29.170 -41.813 1.00 55.77 99 ALA F CA 1
ATOM 5696 C C . ALA F 1 77 ? 47.676 30.191 -42.816 1.00 55.87 99 ALA F C 1
ATOM 5697 O O . ALA F 1 77 ? 48.046 31.374 -42.770 1.00 52.62 99 ALA F O 1
ATOM 5699 N N . SER F 1 78 ? 46.807 29.712 -43.718 1.00 51.77 100 SER F N 1
ATOM 5700 C CA . SER F 1 78 ? 46.120 30.453 -44.770 1.00 52.63 100 SER F CA 1
ATOM 5701 C C . SER F 1 78 ? 47.080 31.361 -45.530 1.00 49.88 100 SER F C 1
ATOM 5702 O O . SER F 1 78 ? 46.998 32.590 -45.413 1.00 50.73 100 SER F O 1
ATOM 5705 N N . PRO F 1 79 ? 47.993 30.800 -46.320 1.00 51.06 101 PRO F N 1
ATOM 5706 C CA . PRO F 1 79 ? 48.954 31.636 -47.044 1.00 37.09 101 PRO F CA 1
ATOM 5707 C C . PRO F 1 79 ? 48.302 32.348 -48.220 1.00 43.65 101 PRO F C 1
ATOM 5708 O O . PRO F 1 79 ? 47.302 31.904 -48.787 1.00 45.37 101 PRO F O 1
ATOM 5712 N N . HIS F 1 80 ? 48.906 33.474 -48.589 1.00 38.84 102 HIS F N 1
ATOM 5713 C CA . HIS F 1 80 ? 48.419 34.321 -49.673 1.00 38.99 102 HIS F CA 1
ATOM 5714 C C . HIS F 1 80 ? 49.630 34.836 -50.435 1.00 53.16 102 HIS F C 1
ATOM 5715 O O . HIS F 1 80 ? 50.438 35.594 -49.886 1.00 52.85 102 HIS F O 1
ATOM 5722 N N . VAL F 1 81 ? 49.761 34.414 -51.689 1.00 55.89 103 VAL F N 1
ATOM 5723 C CA . VAL F 1 81 ? 50.845 34.846 -52.561 1.00 47.24 103 VAL F CA 1
ATOM 5724 C C . VAL F 1 81 ? 50.298 35.886 -53.527 1.00 41.61 103 VAL F C 1
ATOM 5725 O O . VAL F 1 81 ? 49.229 35.694 -54.119 1.00 40.24 103 VAL F O 1
ATOM 5729 N N . ARG F 1 82 ? 51.024 36.989 -53.678 1.00 38.20 104 ARG F N 1
ATOM 5730 C CA . ARG F 1 82 ? 50.653 38.044 -54.613 1.00 32.18 104 ARG F CA 1
ATOM 5731 C C . ARG F 1 82 ? 51.849 38.349 -55.497 1.00 46.48 104 ARG F C 1
ATOM 5732 O O . ARG F 1 82 ? 52.912 38.719 -54.991 1.00 52.16 104 ARG F O 1
ATOM 5740 N N . MET F 1 83 ? 51.674 38.200 -56.808 1.00 49.32 105 MET F N 1
ATOM 5741 C CA . MET F 1 83 ? 52.721 38.510 -57.776 1.00 42.24 105 MET F CA 1
ATOM 5742 C C . MET F 1 83 ? 52.574 39.970 -58.187 1.00 43.10 105 MET F C 1
ATOM 5743 O O . MET F 1 83 ? 51.592 40.347 -58.836 1.00 59.27 105 MET F O 1
ATOM 5748 N N . VAL F 1 84 ? 53.540 40.796 -57.793 1.00 42.56 106 VAL F N 1
ATOM 5749 C CA . VAL F 1 84 ? 53.521 42.216 -58.119 1.00 43.73 106 VAL F CA 1
ATOM 5750 C C . VAL F 1 84 ? 54.579 42.475 -59.180 1.00 60.22 106 VAL F C 1
ATOM 5751 O O . VAL F 1 84 ? 55.744 42.739 -58.865 1.00 74.88 106 VAL F O 1
ATOM 5755 N N . GLY F 1 85 ? 54.182 42.402 -60.443 1.00 51.70 107 GLY F N 1
ATOM 5756 C CA . GLY F 1 85 ? 55.143 42.446 -61.516 1.00 47.57 107 GLY F CA 1
ATOM 5757 C C . GLY F 1 85 ? 55.816 41.099 -61.710 1.00 55.68 107 GLY F C 1
ATOM 5758 O O . GLY F 1 85 ? 55.454 40.084 -61.103 1.00 50.85 107 GLY F O 1
ATOM 5759 N N . ASP F 1 86 ? 56.825 41.100 -62.580 1.00 68.87 108 ASP F N 1
ATOM 5760 C CA . ASP F 1 86 ? 57.496 39.853 -62.927 1.00 69.41 108 ASP F CA 1
ATOM 5761 C C . ASP F 1 86 ? 58.471 39.395 -61.853 1.00 67.61 108 ASP F C 1
ATOM 5762 O O . ASP F 1 86 ? 58.760 38.197 -61.767 1.00 65.79 108 ASP F O 1
ATOM 5767 N N . SER F 1 87 ? 58.969 40.311 -61.027 1.00 53.37 109 SER F N 1
ATOM 5768 C CA . SER F 1 87 ? 60.120 40.039 -60.180 1.00 60.76 109 SER F CA 1
ATOM 5769 C C . SER F 1 87 ? 59.796 40.028 -58.690 1.00 62.56 109 SER F C 1
ATOM 5770 O O . SER F 1 87 ? 60.710 39.866 -57.877 1.00 59.51 109 SER F O 1
ATOM 5773 N N . CYS F 1 88 ? 58.532 40.185 -58.301 1.00 58.64 110 CYS F N 1
ATOM 5774 C CA . CYS F 1 88 ? 58.202 40.304 -56.888 1.00 42.95 110 CYS F CA 1
ATOM 5775 C C . CYS F 1 88 ? 57.084 39.352 -56.493 1.00 46.58 110 CYS F C 1
ATOM 5776 O O . CYS F 1 88 ? 56.170 39.075 -57.275 1.00 58.75 110 CYS F O 1
ATOM 5779 N N . ALA F 1 89 ? 57.167 38.866 -55.255 1.00 45.83 111 ALA F N 1
ATOM 5780 C CA . ALA F 1 89 ? 56.118 38.060 -54.647 1.00 47.21 111 ALA F CA 1
ATOM 5781 C C . ALA F 1 89 ? 55.968 38.467 -53.190 1.00 49.55 111 ALA F C 1
ATOM 5782 O O . ALA F 1 89 ? 56.961 38.672 -52.490 1.00 51.21 111 ALA F O 1
ATOM 5784 N N . VAL F 1 90 ? 54.725 38.599 -52.740 1.00 51.92 112 VAL F N 1
ATOM 5785 C CA . VAL F 1 90 ? 54.416 38.934 -51.353 1.00 40.49 112 VAL F CA 1
ATOM 5786 C C . VAL F 1 90 ? 53.649 37.764 -50.755 1.00 48.94 112 VAL F C 1
ATOM 5787 O O . VAL F 1 90 ? 52.555 37.429 -51.230 1.00 48.37 112 VAL F O 1
ATOM 5791 N N . VAL F 1 91 ? 54.222 37.139 -49.728 1.00 41.58 113 VAL F N 1
ATOM 5792 C CA . VAL F 1 91 ? 53.629 35.983 -49.069 1.00 41.62 113 VAL F CA 1
ATOM 5793 C C . VAL F 1 91 ? 53.162 36.434 -47.693 1.00 49.95 113 VAL F C 1
ATOM 5794 O O . VAL F 1 91 ? 53.981 36.751 -46.821 1.00 50.00 113 VAL F O 1
ATOM 5798 N N . SER F 1 92 ? 51.848 36.475 -47.501 1.00 51.55 114 SER F N 1
ATOM 5799 C CA . SER F 1 92 ? 51.243 36.859 -46.233 1.00 43.31 114 SER F CA 1
ATOM 5800 C C . SER F 1 92 ? 50.572 35.638 -45.621 1.00 43.79 114 SER F C 1
ATOM 5801 O O . SER F 1 92 ? 49.872 34.902 -46.321 1.00 38.58 114 SER F O 1
ATOM 5804 N N . TYR F 1 93 ? 50.783 35.422 -44.325 1.00 48.75 115 TYR F N 1
ATOM 5805 C CA . TYR F 1 93 ? 50.246 34.232 -43.675 1.00 45.82 115 TYR F CA 1
ATOM 5806 C C . TYR F 1 93 ? 50.291 34.428 -42.164 1.00 50.20 115 TYR F C 1
ATOM 5807 O O . TYR F 1 93 ? 50.791 35.441 -41.659 1.00 54.90 115 TYR F O 1
ATOM 5816 N N . ILE F 1 94 ? 49.748 33.449 -41.441 1.00 46.31 116 ILE F N 1
ATOM 5817 C CA . ILE F 1 94 ? 49.849 33.404 -39.987 1.00 44.41 116 ILE F CA 1
ATOM 5818 C C . ILE F 1 94 ? 50.825 32.289 -39.641 1.00 50.91 116 ILE F C 1
ATOM 5819 O O . ILE F 1 94 ? 50.531 31.106 -39.845 1.00 56.01 116 ILE F O 1
ATOM 5824 N N . ARG F 1 95 ? 52.003 32.656 -39.151 1.00 43.33 117 ARG F N 1
ATOM 5825 C CA . ARG F 1 95 ? 52.982 31.669 -38.726 1.00 46.54 117 ARG F CA 1
ATOM 5826 C C . ARG F 1 95 ? 52.550 31.090 -37.386 1.00 48.48 117 ARG F C 1
ATOM 5827 O O . ARG F 1 95 ? 52.451 31.820 -36.389 1.00 45.84 117 ARG F O 1
ATOM 5835 N N . LEU F 1 96 ? 52.273 29.787 -37.373 1.00 37.51 118 LEU F N 1
ATOM 5836 C CA . LEU F 1 96 ? 51.936 29.042 -36.167 1.00 36.43 118 LEU F CA 1
ATOM 5837 C C . LEU F 1 96 ? 53.135 28.173 -35.814 1.00 47.51 118 LEU F C 1
ATOM 5838 O O . LEU F 1 96 ? 53.477 27.247 -36.556 1.00 47.99 118 LEU F O 1
ATOM 5843 N N . THR F 1 97 ? 53.773 28.480 -34.690 1.00 50.74 119 THR F N 1
ATOM 5844 C CA . THR F 1 97 ? 54.950 27.764 -34.217 1.00 46.69 119 THR F CA 1
ATOM 5845 C C . THR F 1 97 ? 54.534 26.881 -33.049 1.00 49.85 119 THR F C 1
ATOM 5846 O O . THR F 1 97 ? 54.124 27.385 -31.998 1.00 48.57 119 THR F O 1
ATOM 5850 N N . GLN F 1 98 ? 54.617 25.569 -33.241 1.00 49.95 120 GLN F N 1
ATOM 5851 C CA . GLN F 1 98 ? 54.397 24.609 -32.170 1.00 48.41 120 GLN F CA 1
ATOM 5852 C C . GLN F 1 98 ? 55.737 24.304 -31.517 1.00 58.05 120 GLN F C 1
ATOM 5853 O O . GLN F 1 98 ? 56.637 23.748 -32.164 1.00 54.86 120 GLN F O 1
ATOM 5859 N N . LYS F 1 99 ? 55.876 24.681 -30.248 1.00 61.40 121 LYS F N 1
ATOM 5860 C CA . LYS F 1 99 ? 57.084 24.411 -29.485 1.00 57.15 121 LYS F CA 1
ATOM 5861 C C . LYS F 1 99 ? 56.701 23.752 -28.167 1.00 54.54 121 LYS F C 1
ATOM 5862 O O . LYS F 1 99 ? 55.522 23.603 -27.841 1.00 53.06 121 LYS F O 1
ATOM 5868 N N . MET F 1 100 ? 57.712 23.328 -27.418 1.00 65.61 122 MET F N 1
ATOM 5869 C CA . MET F 1 100 ? 57.515 22.656 -26.140 1.00 54.11 122 MET F CA 1
ATOM 5870 C C . MET F 1 100 ? 58.064 23.544 -25.033 1.00 57.02 122 MET F C 1
ATOM 5871 O O . MET F 1 100 ? 59.245 23.904 -25.055 1.00 68.22 122 MET F O 1
ATOM 5876 N N . VAL F 1 101 ? 57.211 23.904 -24.079 1.00 67.24 123 VAL F N 1
ATOM 5877 C CA . VAL F 1 101 ? 57.632 24.626 -22.888 1.00 65.40 123 VAL F CA 1
ATOM 5878 C C . VAL F 1 101 ? 57.236 23.795 -21.678 1.00 71.92 123 VAL F C 1
ATOM 5879 O O . VAL F 1 101 ? 56.116 23.268 -21.614 1.00 75.41 123 VAL F O 1
ATOM 5883 N N . ASN F 1 102 ? 58.164 23.666 -20.731 1.00 78.80 124 ASN F N 1
ATOM 5884 C CA . ASN F 1 102 ? 58.057 22.681 -19.657 1.00 78.55 124 ASN F CA 1
ATOM 5885 C C . ASN F 1 102 ? 57.790 21.336 -20.325 1.00 74.83 124 ASN F C 1
ATOM 5886 O O . ASN F 1 102 ? 58.511 20.967 -21.262 1.00 76.23 124 ASN F O 1
ATOM 5891 N N . GLY F 1 103 ? 56.773 20.594 -19.911 1.00 59.78 125 GLY F N 1
ATOM 5892 C CA . GLY F 1 103 ? 56.501 19.335 -20.566 1.00 66.69 125 GLY F CA 1
ATOM 5893 C C . GLY F 1 103 ? 55.281 19.414 -21.453 1.00 76.28 125 GLY F C 1
ATOM 5894 O O . GLY F 1 103 ? 54.703 18.384 -21.809 1.00 87.39 125 GLY F O 1
ATOM 5895 N N . ALA F 1 104 ? 54.885 20.629 -21.833 1.00 71.05 126 ALA F N 1
ATOM 5896 C CA . ALA F 1 104 ? 53.632 20.808 -22.542 1.00 61.31 126 ALA F CA 1
ATOM 5897 C C . ALA F 1 104 ? 53.843 21.519 -23.874 1.00 75.22 126 ALA F C 1
ATOM 5898 O O . ALA F 1 104 ? 54.723 22.379 -23.999 1.00 70.32 126 ALA F O 1
ATOM 5900 N N . PRO F 1 105 ? 53.045 21.187 -24.884 1.00 65.80 127 PRO F N 1
ATOM 5901 C CA . PRO F 1 105 ? 53.129 21.902 -26.158 1.00 55.64 127 PRO F CA 1
ATOM 5902 C C . PRO F 1 105 ? 52.373 23.219 -26.106 1.00 61.28 127 PRO F C 1
ATOM 5903 O O . PRO F 1 105 ? 51.371 23.369 -25.402 1.00 52.58 127 PRO F O 1
ATOM 5907 N N . VAL F 1 106 ? 52.875 24.184 -26.871 1.00 61.22 128 VAL F N 1
ATOM 5908 C CA . VAL F 1 106 ? 52.293 25.517 -26.948 1.00 54.33 128 VAL F CA 1
ATOM 5909 C C . VAL F 1 106 ? 52.394 26.007 -28.386 1.00 54.64 128 VAL F C 1
ATOM 5910 O O . VAL F 1 106 ? 53.421 25.820 -29.051 1.00 57.60 128 VAL F O 1
ATOM 5914 N N . THR F 1 107 ? 51.316 26.623 -28.868 1.00 49.00 129 THR F N 1
ATOM 5915 C CA . THR F 1 107 ? 51.241 27.165 -30.218 1.00 46.67 129 THR F CA 1
ATOM 5916 C C . THR F 1 107 ? 51.297 28.686 -30.145 1.00 42.37 129 THR F C 1
ATOM 5917 O O . THR F 1 107 ? 50.407 29.316 -29.566 1.00 49.57 129 THR F O 1
ATOM 5921 N N . VAL F 1 108 ? 52.341 29.265 -30.729 1.00 41.18 130 VAL F N 1
ATOM 5922 C CA . VAL F 1 108 ? 52.517 30.710 -30.811 1.00 44.94 130 VAL F CA 1
ATOM 5923 C C . VAL F 1 108 ? 52.119 31.165 -32.209 1.00 50.42 130 VAL F C 1
ATOM 5924 O O . VAL F 1 108 ? 52.443 30.505 -33.201 1.00 49.68 130 VAL F O 1
ATOM 5928 N N . GLN F 1 109 ? 51.405 32.285 -32.296 1.00 49.29 131 GLN F N 1
ATOM 5929 C CA . GLN F 1 109 ? 50.918 32.793 -33.571 1.00 42.70 131 GLN F CA 1
ATOM 5930 C C . GLN F 1 109 ? 51.508 34.167 -33.857 1.00 43.49 131 GLN F C 1
ATOM 5931 O O . GLN F 1 109 ? 51.671 34.986 -32.946 1.00 53.62 131 GLN F O 1
ATOM 5937 N N . ALA F 1 110 ? 51.827 34.415 -35.127 1.00 50.48 132 ALA F N 1
ATOM 5938 C CA . ALA F 1 110 ? 52.363 35.710 -35.528 1.00 47.97 132 ALA F CA 1
ATOM 5939 C C . ALA F 1 110 ? 51.941 36.038 -36.954 1.00 52.81 132 ALA F C 1
ATOM 5940 O O . ALA F 1 110 ? 51.981 35.178 -37.835 1.00 45.33 132 ALA F O 1
ATOM 5942 N N . GLU F 1 111 ? 51.540 37.289 -37.178 1.00 52.53 133 GLU F N 1
ATOM 5943 C CA . GLU F 1 111 ? 51.240 37.766 -38.524 1.00 48.92 133 GLU F CA 1
ATOM 5944 C C . GLU F 1 111 ? 52.547 37.984 -39.275 1.00 41.99 133 GLU F C 1
ATOM 5945 O O . GLU F 1 111 ? 53.375 38.796 -38.847 1.00 41.28 133 GLU F O 1
ATOM 5951 N N . GLU F 1 112 ? 52.745 37.280 -40.392 1.00 51.67 134 GLU F N 1
ATOM 5952 C CA . GLU F 1 112 ? 53.992 37.386 -41.138 1.00 49.94 134 GLU F CA 1
ATOM 5953 C C . GLU F 1 112 ? 53.732 37.781 -42.584 1.00 44.89 134 GLU F C 1
ATOM 5954 O O . GLU F 1 112 ? 52.927 37.148 -43.280 1.00 45.51 134 GLU F O 1
ATOM 5960 N N . THR F 1 113 ? 54.425 38.830 -43.026 1.00 49.02 135 THR F N 1
ATOM 5961 C CA . THR F 1 113 ? 54.493 39.231 -44.425 1.00 52.32 135 THR F CA 1
ATOM 5962 C C . THR F 1 113 ? 55.947 39.145 -44.863 1.00 50.47 135 THR F C 1
ATOM 5963 O O . THR F 1 113 ? 56.812 39.810 -44.284 1.00 50.24 135 THR F O 1
ATOM 5967 N N . ARG F 1 114 ? 56.220 38.323 -45.872 1.00 41.89 136 ARG F N 1
ATOM 5968 C CA . ARG F 1 114 ? 57.577 38.146 -46.367 1.00 45.76 136 ARG F CA 1
ATOM 5969 C C . ARG F 1 114 ? 57.610 38.414 -47.864 1.00 53.57 136 ARG F C 1
ATOM 5970 O O . ARG F 1 114 ? 56.837 37.823 -48.627 1.00 52.22 136 ARG F O 1
ATOM 5978 N N . VAL F 1 115 ? 58.500 39.314 -48.275 1.00 49.32 137 VAL F N 1
ATOM 5979 C CA . VAL F 1 115 ? 58.644 39.715 -49.668 1.00 45.05 137 VAL F CA 1
ATOM 5980 C C . VAL F 1 115 ? 59.825 38.973 -50.277 1.00 47.35 137 VAL F C 1
ATOM 5981 O O . VAL F 1 115 ? 60.900 38.872 -49.668 1.00 50.56 137 VAL F O 1
ATOM 5985 N N . TRP F 1 116 ? 59.624 38.454 -51.484 1.00 43.98 138 TRP F N 1
ATOM 5986 C CA . TRP F 1 116 ? 60.634 37.700 -52.206 1.00 47.08 138 TRP F CA 1
ATOM 5987 C C . TRP F 1 116 ? 60.831 38.304 -53.588 1.00 48.92 138 TRP F C 1
ATOM 5988 O O . TRP F 1 116 ? 59.889 38.808 -54.208 1.00 54.81 138 TRP F O 1
ATOM 5999 N N . GLU F 1 117 ? 62.072 38.247 -54.058 1.00 57.69 139 GLU F N 1
ATOM 6000 C CA . GLU F 1 117 ? 62.451 38.737 -55.373 1.00 49.68 139 GLU F CA 1
ATOM 6001 C C . GLU F 1 117 ? 63.022 37.587 -56.188 1.00 50.80 139 GLU F C 1
ATOM 6002 O O . GLU F 1 117 ? 63.793 36.770 -55.671 1.00 51.68 139 GLU F O 1
ATOM 6008 N N . LYS F 1 118 ? 62.619 37.514 -57.456 1.00 58.75 140 LYS F N 1
ATOM 6009 C CA . LYS F 1 118 ? 63.147 36.525 -58.388 1.00 58.53 140 LYS F CA 1
ATOM 6010 C C . LYS F 1 118 ? 64.387 37.114 -59.051 1.00 54.46 140 LYS F C 1
ATOM 6011 O O . LYS F 1 118 ? 64.293 38.097 -59.794 1.00 56.15 140 LYS F O 1
ATOM 6017 N N . LYS F 1 119 ? 65.548 36.527 -58.771 1.00 63.04 141 LYS F N 1
ATOM 6018 C CA . LYS F 1 119 ? 66.818 36.947 -59.359 1.00 86.43 141 LYS F CA 1
ATOM 6019 C C . LYS F 1 119 ? 67.370 35.770 -60.155 1.00 90.07 141 LYS F C 1
ATOM 6020 O O . LYS F 1 119 ? 67.896 34.815 -59.573 1.00 102.41 141 LYS F O 1
ATOM 6026 N N . ASP F 1 120 ? 67.249 35.844 -61.483 1.00 73.67 142 ASP F N 1
ATOM 6027 C CA . ASP F 1 120 ? 67.708 34.782 -62.370 1.00 105.34 142 ASP F CA 1
ATOM 6028 C C . ASP F 1 120 ? 67.087 33.446 -61.980 1.00 94.17 142 ASP F C 1
ATOM 6029 O O . ASP F 1 120 ? 65.910 33.193 -62.259 1.00 70.49 142 ASP F O 1
ATOM 6034 N N . GLY F 1 121 ? 67.870 32.591 -61.328 1.00 82.62 143 GLY F N 1
ATOM 6035 C CA . GLY F 1 121 ? 67.366 31.316 -60.864 1.00 94.85 143 GLY F CA 1
ATOM 6036 C C . GLY F 1 121 ? 67.143 31.279 -59.366 1.00 103.33 143 GLY F C 1
ATOM 6037 O O . GLY F 1 121 ? 68.104 31.229 -58.591 1.00 88.21 143 GLY F O 1
ATOM 6038 N N . GLY F 1 122 ? 65.887 31.314 -58.946 1.00 97.09 144 GLY F N 1
ATOM 6039 C CA . GLY F 1 122 ? 65.544 31.197 -57.546 1.00 90.09 144 GLY F CA 1
ATOM 6040 C C . GLY F 1 122 ? 64.965 32.488 -56.983 1.00 73.81 144 GLY F C 1
ATOM 6041 O O . GLY F 1 122 ? 65.098 33.575 -57.554 1.00 71.04 144 GLY F O 1
ATOM 6042 N N . TRP F 1 123 ? 64.307 32.346 -55.835 1.00 66.44 145 TRP F N 1
ATOM 6043 C CA . TRP F 1 123 ? 63.732 33.456 -55.089 1.00 59.11 145 TRP F CA 1
ATOM 6044 C C . TRP F 1 123 ? 64.572 33.732 -53.850 1.00 59.00 145 TRP F C 1
ATOM 6045 O O . TRP F 1 123 ? 65.045 32.799 -53.191 1.00 60.58 145 TRP F O 1
ATOM 6056 N N . ILE F 1 124 ? 64.753 35.012 -53.525 1.00 47.35 146 ILE F N 1
ATOM 6057 C CA . ILE F 1 124 ? 65.445 35.383 -52.296 1.00 61.54 146 ILE F CA 1
ATOM 6058 C C . ILE F 1 124 ? 64.579 36.335 -51.485 1.00 51.31 146 ILE F C 1
ATOM 6059 O O . ILE F 1 124 ? 63.779 37.105 -52.025 1.00 52.16 146 ILE F O 1
ATOM 6064 N N . HIS F 1 125 ? 64.765 36.281 -50.171 1.00 47.61 147 HIS F N 1
ATOM 6065 C CA . HIS F 1 125 ? 63.966 37.025 -49.209 1.00 47.69 147 HIS F CA 1
ATOM 6066 C C . HIS F 1 125 ? 64.556 38.418 -49.015 1.00 44.00 147 HIS F C 1
ATOM 6067 O O . HIS F 1 125 ? 65.756 38.553 -48.756 1.00 56.99 147 HIS F O 1
ATOM 6074 N N . VAL F 1 126 ? 63.720 39.453 -49.140 1.00 42.59 148 VAL F N 1
ATOM 6075 C CA . VAL F 1 126 ? 64.235 40.821 -49.137 1.00 49.88 148 VAL F CA 1
ATOM 6076 C C . VAL F 1 126 ? 63.647 41.656 -48.002 1.00 55.07 148 VAL F C 1
ATOM 6077 O O . VAL F 1 126 ? 64.310 42.563 -47.482 1.00 51.30 148 VAL F O 1
ATOM 6081 N N . HIS F 1 127 ? 62.407 41.369 -47.604 1.00 55.07 149 HIS F N 1
ATOM 6082 C CA . HIS F 1 127 ? 61.757 42.162 -46.568 1.00 53.07 149 HIS F CA 1
ATOM 6083 C C . HIS F 1 127 ? 60.792 41.300 -45.769 1.00 46.61 149 HIS F C 1
ATOM 6084 O O . HIS F 1 127 ? 60.070 40.478 -46.338 1.00 48.59 149 HIS F O 1
ATOM 6091 N N . MET F 1 128 ? 60.771 41.512 -44.452 1.00 45.53 150 MET F N 1
ATOM 6092 C CA . MET F 1 128 ? 59.889 40.762 -43.567 1.00 45.25 150 MET F CA 1
ATOM 6093 C C . MET F 1 128 ? 59.224 41.693 -42.561 1.00 53.18 150 MET F C 1
ATOM 6094 O O . MET F 1 128 ? 59.815 42.678 -42.106 1.00 43.88 150 MET F O 1
ATOM 6099 N N . HIS F 1 129 ? 57.982 41.357 -42.212 1.00 46.11 151 HIS F N 1
ATOM 6100 C CA . HIS F 1 129 ? 57.219 42.090 -41.208 1.00 40.35 151 HIS F CA 1
ATOM 6101 C C . HIS F 1 129 ? 56.519 41.077 -40.315 1.00 47.45 151 HIS F C 1
ATOM 6102 O O . HIS F 1 129 ? 55.688 40.299 -40.792 1.00 48.68 151 HIS F O 1
ATOM 6109 N N . ARG F 1 130 ? 56.860 41.084 -39.028 1.00 50.01 152 ARG F N 1
ATOM 6110 C CA . ARG F 1 130 ? 56.341 40.139 -38.048 1.00 45.77 152 ARG F CA 1
ATOM 6111 C C . ARG F 1 130 ? 55.561 40.888 -36.978 1.00 46.91 152 ARG F C 1
ATOM 6112 O O . ARG F 1 130 ? 56.055 41.872 -36.418 1.00 45.45 152 ARG F O 1
ATOM 6120 N N . SER F 1 131 ? 54.355 40.410 -36.685 1.00 56.96 153 SER F N 1
ATOM 6121 C CA . SER F 1 131 ? 53.504 41.005 -35.664 1.00 44.18 153 SER F CA 1
ATOM 6122 C C . SER F 1 131 ? 52.981 39.907 -34.755 1.00 50.05 153 SER F C 1
ATOM 6123 O O . SER F 1 131 ? 52.425 38.915 -35.236 1.00 53.54 153 SER F O 1
ATOM 6126 N N . LEU F 1 132 ? 53.160 40.081 -33.449 1.00 59.04 154 LEU F N 1
ATOM 6127 C CA . LEU F 1 132 ? 52.579 39.155 -32.489 1.00 58.09 154 LEU F CA 1
ATOM 6128 C C . LEU F 1 132 ? 51.101 39.468 -32.304 1.00 63.63 154 LEU F C 1
ATOM 6129 O O . LEU F 1 132 ? 50.719 40.630 -32.130 1.00 59.45 154 LEU F O 1
ATOM 6134 N N . VAL F 1 133 ? 50.270 38.430 -32.355 1.00 73.37 155 VAL F N 1
ATOM 6135 C CA . VAL F 1 133 ? 48.827 38.591 -32.224 1.00 86.19 155 VAL F CA 1
ATOM 6136 C C . VAL F 1 133 ? 48.447 38.536 -30.752 1.00 101.46 155 VAL F C 1
ATOM 6137 O O . VAL F 1 133 ? 47.906 39.500 -30.198 1.00 97.67 155 VAL F O 1
ATOM 6141 N N . LYS F 1 134 ? 48.728 37.404 -30.116 1.00 94.79 156 LYS F N 1
ATOM 6142 C CA . LYS F 1 134 ? 48.401 37.199 -28.713 1.00 102.45 156 LYS F CA 1
ATOM 6143 C C . LYS F 1 134 ? 49.254 36.068 -28.153 1.00 118.14 156 LYS F C 1
ATOM 6144 O O . LYS F 1 134 ? 50.072 35.488 -28.870 1.00 98.86 156 LYS F O 1
ATOM 6150 N N . SER G 1 2 ? 83.474 84.837 -28.142 1.00 76.24 24 SER G N 1
ATOM 6151 C CA . SER G 1 2 ? 83.004 85.795 -29.136 1.00 100.73 24 SER G CA 1
ATOM 6152 C C . SER G 1 2 ? 82.035 85.128 -30.108 1.00 107.26 24 SER G C 1
ATOM 6153 O O . SER G 1 2 ? 80.915 85.599 -30.304 1.00 100.01 24 SER G O 1
ATOM 6156 N N . ALA G 1 3 ? 82.477 84.027 -30.719 1.00 105.72 25 ALA G N 1
ATOM 6157 C CA . ALA G 1 3 ? 81.587 83.250 -31.577 1.00 83.43 25 ALA G CA 1
ATOM 6158 C C . ALA G 1 3 ? 80.598 82.444 -30.743 1.00 94.33 25 ALA G C 1
ATOM 6159 O O . ALA G 1 3 ? 79.391 82.428 -31.027 1.00 91.57 25 ALA G O 1
ATOM 6161 N N . ALA G 1 4 ? 81.097 81.774 -29.699 1.00 92.14 26 ALA G N 1
ATOM 6162 C CA . ALA G 1 4 ? 80.233 80.975 -28.836 1.00 85.53 26 ALA G CA 1
ATOM 6163 C C . ALA G 1 4 ? 79.159 81.833 -28.178 1.00 88.82 26 ALA G C 1
ATOM 6164 O O . ALA G 1 4 ? 78.023 81.382 -27.995 1.00 83.92 26 ALA G O 1
ATOM 6166 N N . ALA G 1 5 ? 79.498 83.073 -27.818 1.00 81.45 27 ALA G N 1
ATOM 6167 C CA . ALA G 1 5 ? 78.503 83.968 -27.236 1.00 74.20 27 ALA G CA 1
ATOM 6168 C C . ALA G 1 5 ? 77.406 84.297 -28.242 1.00 81.79 27 ALA G C 1
ATOM 6169 O O . ALA G 1 5 ? 76.222 84.360 -27.886 1.00 91.93 27 ALA G O 1
ATOM 6171 N N . GLU G 1 6 ? 77.784 84.505 -29.504 1.00 92.20 28 GLU G N 1
ATOM 6172 C CA . GLU G 1 6 ? 76.802 84.749 -30.556 1.00 91.98 28 GLU G CA 1
ATOM 6173 C C . GLU G 1 6 ? 75.862 83.556 -30.711 1.00 84.34 28 GLU G C 1
ATOM 6174 O O . GLU G 1 6 ? 74.635 83.716 -30.799 1.00 68.35 28 GLU G O 1
ATOM 6180 N N . VAL G 1 7 ? 76.425 82.344 -30.726 1.00 87.60 29 VAL G N 1
ATOM 6181 C CA . VAL G 1 7 ? 75.595 81.149 -30.871 1.00 81.86 29 VAL G CA 1
ATOM 6182 C C . VAL G 1 7 ? 74.678 80.981 -29.662 1.00 88.47 29 VAL G C 1
ATOM 6183 O O . VAL G 1 7 ? 73.519 80.566 -29.796 1.00 82.34 29 VAL G O 1
ATOM 6187 N N . LEU G 1 8 ? 75.178 81.300 -28.464 1.00 91.59 30 LEU G N 1
ATOM 6188 C CA . LEU G 1 8 ? 74.353 81.199 -27.264 1.00 64.11 30 LEU G CA 1
ATOM 6189 C C . LEU G 1 8 ? 73.193 82.183 -27.306 1.00 70.78 30 LEU G C 1
ATOM 6190 O O . LEU G 1 8 ? 72.068 81.846 -26.913 1.00 73.90 30 LEU G O 1
ATOM 6195 N N . ALA G 1 9 ? 73.454 83.414 -27.750 1.00 78.66 31 ALA G N 1
ATOM 6196 C CA . ALA G 1 9 ? 72.373 84.379 -27.917 1.00 75.40 31 ALA G CA 1
ATOM 6197 C C . ALA G 1 9 ? 71.333 83.864 -28.903 1.00 81.00 31 ALA G C 1
ATOM 6198 O O . ALA G 1 9 ? 70.123 83.979 -28.662 1.00 70.53 31 ALA G O 1
ATOM 6200 N N . ARG G 1 10 ? 71.789 83.276 -30.013 1.00 84.33 32 ARG G N 1
ATOM 6201 C CA . ARG G 1 10 ? 70.862 82.702 -30.985 1.00 73.81 32 ARG G CA 1
ATOM 6202 C C . ARG G 1 10 ? 70.016 81.593 -30.362 1.00 69.99 32 ARG G C 1
ATOM 6203 O O . ARG G 1 10 ? 68.806 81.504 -30.610 1.00 68.80 32 ARG G O 1
ATOM 6211 N N . ASN G 1 11 ? 70.636 80.744 -29.540 1.00 67.42 33 ASN G N 1
ATOM 6212 C CA . ASN G 1 11 ? 69.910 79.628 -28.936 1.00 73.36 33 ASN G CA 1
ATOM 6213 C C . ASN G 1 11 ? 68.881 80.117 -27.921 1.00 74.47 33 ASN G C 1
ATOM 6214 O O . ASN G 1 11 ? 67.757 79.598 -27.861 1.00 68.51 33 ASN G O 1
ATOM 6219 N N . GLN G 1 12 ? 69.250 81.113 -27.111 1.00 75.31 34 GLN G N 1
ATOM 6220 C CA . GLN G 1 12 ? 68.290 81.702 -26.184 1.00 66.43 34 GLN G CA 1
ATOM 6221 C C . GLN G 1 12 ? 67.137 82.356 -26.936 1.00 70.41 34 GLN G C 1
ATOM 6222 O O . GLN G 1 12 ? 65.980 82.286 -26.501 1.00 69.11 34 GLN G O 1
ATOM 6228 N N . GLU G 1 13 ? 67.434 82.993 -28.073 1.00 74.67 35 GLU G N 1
ATOM 6229 C CA . GLU G 1 13 ? 66.376 83.554 -28.908 1.00 61.91 35 GLU G CA 1
ATOM 6230 C C . GLU G 1 13 ? 65.428 82.466 -29.397 1.00 66.14 35 GLU G C 1
ATOM 6231 O O . GLU G 1 13 ? 64.204 82.651 -29.401 1.00 62.27 35 GLU G O 1
ATOM 6237 N N . LEU G 1 14 ? 65.979 81.323 -29.816 1.00 73.31 36 LEU G N 1
ATOM 6238 C CA . LEU G 1 14 ? 65.136 80.210 -30.249 1.00 70.05 36 LEU G CA 1
ATOM 6239 C C . LEU G 1 14 ? 64.233 79.730 -29.118 1.00 72.24 36 LEU G C 1
ATOM 6240 O O . LEU G 1 14 ? 63.037 79.483 -29.326 1.00 62.04 36 LEU G O 1
ATOM 6245 N N . LEU G 1 15 ? 64.793 79.584 -27.914 1.00 69.94 37 LEU G N 1
ATOM 6246 C CA . LEU G 1 15 ? 63.991 79.129 -26.780 1.00 64.30 37 LEU G CA 1
ATOM 6247 C C . LEU G 1 15 ? 62.883 80.123 -26.448 1.00 67.33 37 LEU G C 1
ATOM 6248 O O . LEU G 1 15 ? 61.751 79.725 -26.141 1.00 66.52 37 LEU G O 1
ATOM 6253 N N . THR G 1 16 ? 63.190 81.422 -26.502 1.00 67.54 38 THR G N 1
ATOM 6254 C CA . THR G 1 16 ? 62.162 82.433 -26.271 1.00 65.30 38 THR G CA 1
ATOM 6255 C C . THR G 1 16 ? 61.062 82.346 -27.321 1.00 69.93 38 THR G C 1
ATOM 6256 O O . THR G 1 16 ? 59.871 82.448 -26.997 1.00 69.44 38 THR G O 1
ATOM 6260 N N . ALA G 1 17 ? 61.445 82.150 -28.586 1.00 77.98 39 ALA G N 1
ATOM 6261 C CA . ALA G 1 17 ? 60.454 82.009 -29.648 1.00 79.66 39 ALA G CA 1
ATOM 6262 C C . ALA G 1 17 ? 59.559 80.800 -29.409 1.00 80.06 39 ALA G C 1
ATOM 6263 O O . ALA G 1 17 ? 58.349 80.854 -29.661 1.00 73.82 39 ALA G O 1
ATOM 6265 N N . ILE G 1 18 ? 60.137 79.698 -28.926 1.00 82.90 40 ILE G N 1
ATOM 6266 C CA . ILE G 1 18 ? 59.330 78.526 -28.589 1.00 80.39 40 ILE G CA 1
ATOM 6267 C C . ILE G 1 18 ? 58.349 78.865 -27.473 1.00 80.35 40 ILE G C 1
ATOM 6268 O O . ILE G 1 18 ? 57.154 78.552 -27.553 1.00 69.12 40 ILE G O 1
ATOM 6273 N N . ALA G 1 19 ? 58.843 79.518 -26.417 1.00 84.73 41 ALA G N 1
ATOM 6274 C CA . ALA G 1 19 ? 57.997 79.825 -25.267 1.00 74.14 41 ALA G CA 1
ATOM 6275 C C . ALA G 1 19 ? 56.861 80.772 -25.633 1.00 71.54 41 ALA G C 1
ATOM 6276 O O . ALA G 1 19 ? 55.782 80.705 -25.034 1.00 75.92 41 ALA G O 1
ATOM 6278 N N . ALA G 1 20 ? 57.079 81.656 -26.606 1.00 75.15 42 ALA G N 1
ATOM 6279 C CA . ALA G 1 20 ? 56.048 82.609 -26.998 1.00 75.56 42 ALA G CA 1
ATOM 6280 C C . ALA G 1 20 ? 55.023 82.026 -27.963 1.00 71.27 42 ALA G C 1
ATOM 6281 O O . ALA G 1 20 ? 53.988 82.660 -28.196 1.00 62.91 42 ALA G O 1
ATOM 6283 N N . GLY G 1 21 ? 55.274 80.843 -28.520 1.00 74.08 43 GLY G N 1
ATOM 6284 C CA . GLY G 1 21 ? 54.398 80.304 -29.540 1.00 68.98 43 GLY G CA 1
ATOM 6285 C C . GLY G 1 21 ? 54.559 80.943 -30.898 1.00 75.26 43 GLY G C 1
ATOM 6286 O O . GLY G 1 21 ? 53.675 80.799 -31.748 1.00 87.20 43 GLY G O 1
ATOM 6287 N N . ASN G 1 22 ? 55.664 81.650 -31.126 1.00 78.38 44 ASN G N 1
ATOM 6288 C CA . ASN G 1 22 ? 55.945 82.322 -32.394 1.00 80.51 44 ASN G CA 1
ATOM 6289 C C . ASN G 1 22 ? 56.551 81.300 -33.349 1.00 85.17 44 ASN G C 1
ATOM 6290 O O . ASN G 1 22 ? 57.767 81.109 -33.400 1.00 86.86 44 ASN G O 1
ATOM 6295 N N . TYR G 1 23 ? 55.692 80.633 -34.126 1.00 81.21 45 TYR G N 1
ATOM 6296 C CA . TYR G 1 23 ? 56.198 79.624 -35.051 1.00 84.58 45 TYR G CA 1
ATOM 6297 C C . TYR G 1 23 ? 56.967 80.250 -36.205 1.00 85.18 45 TYR G C 1
ATOM 6298 O O . TYR G 1 23 ? 57.840 79.598 -36.787 1.00 85.47 45 TYR G O 1
ATOM 6307 N N . GLU G 1 24 ? 56.661 81.500 -36.553 1.00 84.97 46 GLU G N 1
ATOM 6308 C CA . GLU G 1 24 ? 57.323 82.132 -37.689 1.00 81.71 46 GLU G CA 1
ATOM 6309 C C . GLU G 1 24 ? 58.821 82.276 -37.441 1.00 91.26 46 GLU G C 1
ATOM 6310 O O . GLU G 1 24 ? 59.642 81.856 -38.266 1.00 89.82 46 GLU G O 1
ATOM 6316 N N . LYS G 1 25 ? 59.196 82.861 -36.301 1.00 82.76 47 LYS G N 1
ATOM 6317 C CA . LYS G 1 25 ? 60.613 83.020 -35.990 1.00 86.10 47 LYS G CA 1
ATOM 6318 C C . LYS G 1 25 ? 61.290 81.668 -35.791 1.00 87.68 47 LYS G C 1
ATOM 6319 O O . LYS G 1 25 ? 62.418 81.457 -36.257 1.00 92.85 47 LYS G O 1
ATOM 6325 N N . TYR G 1 26 ? 60.612 80.739 -35.110 1.00 84.86 48 TYR G N 1
ATOM 6326 C CA . TYR G 1 26 ? 61.144 79.389 -34.952 1.00 74.43 48 TYR G CA 1
ATOM 6327 C C . TYR G 1 26 ? 61.463 78.760 -36.302 1.00 73.44 48 TYR G C 1
ATOM 6328 O O . TYR G 1 26 ? 62.490 78.090 -36.459 1.00 74.77 48 TYR G O 1
ATOM 6337 N N . ALA G 1 27 ? 60.597 78.977 -37.294 1.00 68.84 49 ALA G N 1
ATOM 6338 C CA . ALA G 1 27 ? 60.830 78.415 -38.619 1.00 72.60 49 ALA G CA 1
ATOM 6339 C C . ALA G 1 27 ? 61.971 79.131 -39.332 1.00 75.03 49 ALA G C 1
ATOM 6340 O O . ALA G 1 27 ? 62.777 78.492 -40.017 1.00 71.51 49 ALA G O 1
ATOM 6342 N N . THR G 1 28 ? 62.056 80.458 -39.188 1.00 79.01 50 THR G N 1
ATOM 6343 C CA . THR G 1 28 ? 63.158 81.184 -39.814 1.00 69.29 50 THR G CA 1
ATOM 6344 C C . THR G 1 28 ? 64.503 80.778 -39.225 1.00 72.74 50 THR G C 1
ATOM 6345 O O . THR G 1 28 ? 65.536 80.910 -39.893 1.00 85.05 50 THR G O 1
ATOM 6349 N N . MET G 1 29 ? 64.518 80.294 -37.983 1.00 69.24 51 MET G N 1
ATOM 6350 C CA . MET G 1 29 ? 65.768 79.913 -37.337 1.00 76.80 51 MET G CA 1
ATOM 6351 C C . MET G 1 29 ? 66.153 78.454 -37.558 1.00 74.22 51 MET G C 1
ATOM 6352 O O . MET G 1 29 ? 67.262 78.061 -37.177 1.00 71.28 51 MET G O 1
ATOM 6357 N N . CYS G 1 30 ? 65.285 77.646 -38.163 1.00 73.44 52 CYS G N 1
ATOM 6358 C CA . CYS G 1 30 ? 65.520 76.217 -38.311 1.00 75.18 52 CYS G CA 1
ATOM 6359 C C . CYS G 1 30 ? 65.663 75.840 -39.778 1.00 69.99 52 CYS G C 1
ATOM 6360 O O . CYS G 1 30 ? 64.921 76.333 -40.634 1.00 72.39 52 CYS G O 1
ATOM 6363 N N . ASP G 1 31 ? 66.614 74.954 -40.054 1.00 69.54 53 ASP G N 1
ATOM 6364 C CA . ASP G 1 31 ? 66.785 74.430 -41.399 1.00 72.52 53 ASP G CA 1
ATOM 6365 C C . ASP G 1 31 ? 65.617 73.507 -41.744 1.00 76.55 53 ASP G C 1
ATOM 6366 O O . ASP G 1 31 ? 65.196 72.701 -40.909 1.00 82.31 53 ASP G O 1
ATOM 6371 N N . PRO G 1 32 ? 65.067 73.605 -42.958 1.00 75.67 54 PRO G N 1
ATOM 6372 C CA . PRO G 1 32 ? 63.923 72.747 -43.317 1.00 59.80 54 PRO G CA 1
ATOM 6373 C C . PRO G 1 32 ? 64.223 71.259 -43.249 1.00 57.39 54 PRO G C 1
ATOM 6374 O O . PRO G 1 32 ? 63.282 70.458 -43.192 1.00 63.40 54 PRO G O 1
ATOM 6378 N N . SER G 1 33 ? 65.498 70.864 -43.253 1.00 58.15 55 SER G N 1
ATOM 6379 C CA . SER G 1 33 ? 65.903 69.468 -43.136 1.00 61.30 55 SER G CA 1
ATOM 6380 C C . SER G 1 33 ? 66.348 69.115 -41.722 1.00 73.83 55 SER G C 1
ATOM 6381 O O . SER G 1 33 ? 67.137 68.181 -41.533 1.00 72.60 55 SER G O 1
ATOM 6384 N N . MET G 1 34 ? 65.855 69.846 -40.727 1.00 72.47 56 MET G N 1
ATOM 6385 C CA . MET G 1 34 ? 66.309 69.672 -39.354 1.00 60.87 56 MET G CA 1
ATOM 6386 C C . MET G 1 34 ? 65.915 68.303 -38.812 1.00 64.51 56 MET G C 1
ATOM 6387 O O . MET G 1 34 ? 64.794 67.831 -39.020 1.00 68.28 56 MET G O 1
ATOM 6392 N N . THR G 1 35 ? 66.854 67.665 -38.120 1.00 51.58 57 THR G N 1
ATOM 6393 C CA . THR G 1 35 ? 66.633 66.383 -37.469 1.00 56.73 57 THR G CA 1
ATOM 6394 C C . THR G 1 35 ? 66.389 66.582 -35.977 1.00 67.45 57 THR G C 1
ATOM 6395 O O . THR G 1 35 ? 66.886 67.532 -35.361 1.00 69.43 57 THR G O 1
ATOM 6399 N N . CYS G 1 36 ? 65.625 65.662 -35.392 1.00 59.18 58 CYS G N 1
ATOM 6400 C CA . CYS G 1 36 ? 65.138 65.873 -34.037 1.00 65.30 58 CYS G CA 1
ATOM 6401 C C . CYS G 1 36 ? 64.910 64.556 -33.310 1.00 53.50 58 CYS G C 1
ATOM 6402 O O . CYS G 1 36 ? 64.198 63.677 -33.804 1.00 54.24 58 CYS G O 1
ATOM 6405 N N . PHE G 1 37 ? 65.530 64.436 -32.142 1.00 57.31 59 PHE G N 1
ATOM 6406 C CA . PHE G 1 37 ? 65.112 63.510 -31.100 1.00 67.21 59 PHE G CA 1
ATOM 6407 C C . PHE G 1 37 ? 64.384 64.316 -30.035 1.00 62.40 59 PHE G C 1
ATOM 6408 O O . PHE G 1 37 ? 64.898 65.342 -29.582 1.00 61.85 59 PHE G O 1
ATOM 6416 N N . GLU G 1 38 ? 63.199 63.865 -29.638 1.00 65.91 60 GLU G N 1
ATOM 6417 C CA . GLU G 1 38 ? 62.475 64.511 -28.552 1.00 66.40 60 GLU G CA 1
ATOM 6418 C C . GLU G 1 38 ? 61.416 63.546 -28.040 1.00 65.48 60 GLU G C 1
ATOM 6419 O O . GLU G 1 38 ? 61.007 62.631 -28.763 1.00 70.08 60 GLU G O 1
ATOM 6425 N N . PRO G 1 39 ? 60.972 63.708 -26.788 1.00 69.91 61 PRO G N 1
ATOM 6426 C CA . PRO G 1 39 ? 59.996 62.756 -26.231 1.00 66.09 61 PRO G CA 1
ATOM 6427 C C . PRO G 1 39 ? 58.705 62.675 -27.023 1.00 57.65 61 PRO G C 1
ATOM 6428 O O . PRO G 1 39 ? 58.091 61.602 -27.086 1.00 56.29 61 PRO G O 1
ATOM 6432 N N . GLU G 1 40 ? 58.276 63.780 -27.635 1.00 58.41 62 GLU G N 1
ATOM 6433 C CA . GLU G 1 40 ? 57.073 63.755 -28.456 1.00 59.57 62 GLU G CA 1
ATOM 6434 C C . GLU G 1 40 ? 57.230 62.854 -29.675 1.00 55.02 62 GLU G C 1
ATOM 6435 O O . GLU G 1 40 ? 56.223 62.411 -30.238 1.00 48.54 62 GLU G O 1
ATOM 6441 N N . ALA G 1 41 ? 58.465 62.569 -30.087 1.00 62.51 63 ALA G N 1
ATOM 6442 C CA . ALA G 1 41 ? 58.748 61.663 -31.193 1.00 52.79 63 ALA G CA 1
ATOM 6443 C C . ALA G 1 41 ? 58.781 60.199 -30.767 1.00 57.29 63 ALA G C 1
ATOM 6444 O O . ALA G 1 41 ? 59.150 59.347 -31.583 1.00 61.50 63 ALA G O 1
ATOM 6446 N N . VAL G 1 42 ? 58.382 59.909 -29.523 1.00 51.30 64 VAL G N 1
ATOM 6447 C CA . VAL G 1 42 ? 58.319 58.578 -28.912 1.00 51.84 64 VAL G CA 1
ATOM 6448 C C . VAL G 1 42 ? 59.419 57.642 -29.404 1.00 52.32 64 VAL G C 1
ATOM 6449 O O . VAL G 1 42 ? 59.145 56.524 -29.858 1.00 49.76 64 VAL G O 1
ATOM 6453 N N . GLY G 1 43 ? 60.670 58.083 -29.298 1.00 57.19 65 GLY G N 1
ATOM 6454 C CA . GLY G 1 43 ? 61.796 57.200 -29.539 1.00 56.87 65 GLY G CA 1
ATOM 6455 C C . GLY G 1 43 ? 62.219 57.047 -30.982 1.00 59.57 65 GLY G C 1
ATOM 6456 O O . GLY G 1 43 ? 62.751 55.996 -31.354 1.00 47.81 65 GLY G O 1
ATOM 6457 N N . HIS G 1 44 ? 62.011 58.068 -31.809 1.00 60.05 66 HIS G N 1
ATOM 6458 C CA . HIS G 1 44 ? 62.387 58.002 -33.212 1.00 47.60 66 HIS G CA 1
ATOM 6459 C C . HIS G 1 44 ? 62.986 59.334 -33.638 1.00 57.13 66 HIS G C 1
ATOM 6460 O O . HIS G 1 44 ? 62.788 60.365 -32.989 1.00 67.09 66 HIS G O 1
ATOM 6467 N N . LEU G 1 45 ? 63.730 59.298 -34.740 1.00 59.83 67 LEU G N 1
ATOM 6468 C CA . LEU G 1 45 ? 64.339 60.494 -35.307 1.00 61.76 67 LEU G CA 1
ATOM 6469 C C . LEU G 1 45 ? 63.409 61.068 -36.368 1.00 57.88 67 LEU G C 1
ATOM 6470 O O . LEU G 1 45 ? 63.156 60.423 -37.393 1.00 62.36 67 LEU G O 1
ATOM 6475 N N . VAL G 1 46 ? 62.904 62.272 -36.122 1.00 47.45 68 VAL G N 1
ATOM 6476 C CA . VAL G 1 46 ? 61.973 62.930 -37.028 1.00 53.44 68 VAL G CA 1
ATOM 6477 C C . VAL G 1 46 ? 62.710 64.025 -37.782 1.00 61.19 68 VAL G C 1
ATOM 6478 O O . VAL G 1 46 ? 63.686 64.604 -37.290 1.00 51.82 68 VAL G O 1
ATOM 6482 N N . GLU G 1 47 ? 62.232 64.307 -38.992 1.00 59.43 69 GLU G N 1
ATOM 6483 C CA . GLU G 1 47 ? 62.872 65.248 -39.899 1.00 53.29 69 GLU G CA 1
ATOM 6484 C C . GLU G 1 47 ? 61.833 66.223 -40.430 1.00 58.56 69 GLU G C 1
ATOM 6485 O O . GLU G 1 47 ? 60.707 65.829 -40.749 1.00 64.95 69 GLU G O 1
ATOM 6491 N N . GLY G 1 48 ? 62.209 67.496 -40.514 1.00 55.80 70 GLY G N 1
ATOM 6492 C CA . GLY G 1 48 ? 61.322 68.529 -41.013 1.00 68.11 70 GLY G CA 1
ATOM 6493 C C . GLY G 1 48 ? 60.774 69.409 -39.905 1.00 72.84 70 GLY G C 1
ATOM 6494 O O . GLY G 1 48 ? 61.091 69.263 -38.720 1.00 80.23 70 GLY G O 1
ATOM 6495 N N . LEU G 1 49 ? 59.919 70.349 -40.319 1.00 83.59 71 LEU G N 1
ATOM 6496 C CA . LEU G 1 49 ? 59.321 71.320 -39.412 1.00 67.40 71 LEU G CA 1
ATOM 6497 C C . LEU G 1 49 ? 57.850 71.069 -39.114 1.00 72.69 71 LEU G C 1
ATOM 6498 O O . LEU G 1 49 ? 57.354 71.573 -38.103 1.00 72.59 71 LEU G O 1
ATOM 6503 N N . ASP G 1 50 ? 57.145 70.314 -39.964 1.00 69.34 72 ASP G N 1
ATOM 6504 C CA . ASP G 1 50 ? 55.713 70.106 -39.761 1.00 65.37 72 ASP G CA 1
ATOM 6505 C C . ASP G 1 50 ? 55.433 69.410 -38.435 1.00 67.26 72 ASP G C 1
ATOM 6506 O O . ASP G 1 50 ? 54.439 69.713 -37.761 1.00 69.68 72 ASP G O 1
ATOM 6511 N N . PHE G 1 51 ? 56.303 68.474 -38.045 1.00 66.76 73 PHE G N 1
ATOM 6512 C CA . PHE G 1 51 ? 56.131 67.771 -36.779 1.00 56.16 73 PHE G CA 1
ATOM 6513 C C . PHE G 1 51 ? 56.115 68.744 -35.608 1.00 62.55 73 PHE G C 1
ATOM 6514 O O . PHE G 1 51 ? 55.331 68.581 -34.665 1.00 68.37 73 PHE G O 1
ATOM 6522 N N . HIS G 1 52 ? 56.970 69.768 -35.652 1.00 57.82 74 HIS G N 1
ATOM 6523 C CA . HIS G 1 52 ? 56.968 70.787 -34.610 1.00 73.71 74 HIS G CA 1
ATOM 6524 C C . HIS G 1 52 ? 55.910 71.852 -34.860 1.00 74.24 74 HIS G C 1
ATOM 6525 O O . HIS G 1 52 ? 55.390 72.440 -33.905 1.00 73.25 74 HIS G O 1
ATOM 6532 N N . LYS G 1 53 ? 55.583 72.112 -36.130 1.00 70.48 75 LYS G N 1
ATOM 6533 C CA . LYS G 1 53 ? 54.494 73.030 -36.445 1.00 64.48 75 LYS G CA 1
ATOM 6534 C C . LYS G 1 53 ? 53.176 72.547 -35.856 1.00 71.33 75 LYS G C 1
ATOM 6535 O O . LYS G 1 53 ? 52.292 73.360 -35.562 1.00 74.66 75 LYS G O 1
ATOM 6541 N N . TYR G 1 54 ? 53.031 71.230 -35.675 1.00 67.99 76 TYR G N 1
ATOM 6542 C CA . TYR G 1 54 ? 51.817 70.682 -35.077 1.00 68.78 76 TYR G CA 1
ATOM 6543 C C . TYR G 1 54 ? 51.515 71.324 -33.728 1.00 71.61 76 TYR G C 1
ATOM 6544 O O . TYR G 1 54 ? 50.353 71.597 -33.405 1.00 77.98 76 TYR G O 1
ATOM 6553 N N . TYR G 1 55 ? 52.551 71.575 -32.927 1.00 70.49 77 TYR G N 1
ATOM 6554 C CA . TYR G 1 55 ? 52.355 72.045 -31.562 1.00 71.66 77 TYR G CA 1
ATOM 6555 C C . TYR G 1 55 ? 52.108 73.545 -31.477 1.00 79.65 77 TYR G C 1
ATOM 6556 O O . TYR G 1 55 ? 51.531 74.009 -30.486 1.00 75.56 77 TYR G O 1
ATOM 6565 N N . PHE G 1 56 ? 52.518 74.311 -32.488 1.00 77.62 78 PHE G N 1
ATOM 6566 C CA . PHE G 1 56 ? 52.204 75.733 -32.528 1.00 74.49 78 PHE G CA 1
ATOM 6567 C C . PHE G 1 56 ? 50.792 76.007 -33.029 1.00 82.58 78 PHE G C 1
ATOM 6568 O O . PHE G 1 56 ? 50.253 77.086 -32.759 1.00 93.15 78 PHE G O 1
ATOM 6576 N N . THR G 1 57 ? 50.185 75.061 -33.746 1.00 78.56 79 THR G N 1
ATOM 6577 C CA . THR G 1 57 ? 48.885 75.256 -34.377 1.00 83.02 79 THR G CA 1
ATOM 6578 C C . THR G 1 57 ? 47.783 74.451 -33.694 1.00 79.45 79 THR G C 1
ATOM 6579 O O . THR G 1 57 ? 46.779 74.106 -34.323 1.00 75.49 79 THR G O 1
ATOM 6583 N N . MET G 1 58 ? 47.953 74.149 -32.411 1.00 81.19 80 MET G N 1
ATOM 6584 C CA . MET G 1 58 ? 46.962 73.353 -31.703 1.00 81.15 80 MET G CA 1
ATOM 6585 C C . MET G 1 58 ? 45.691 74.169 -31.472 1.00 94.96 80 MET G C 1
ATOM 6586 O O . MET G 1 58 ? 45.764 75.370 -31.195 1.00 105.70 80 MET G O 1
ATOM 6591 N N . PRO G 1 59 ? 44.513 73.546 -31.578 1.00 96.04 81 PRO G N 1
ATOM 6592 C CA . PRO G 1 59 ? 43.260 74.304 -31.450 1.00 102.16 81 PRO G CA 1
ATOM 6593 C C . PRO G 1 59 ? 42.879 74.598 -30.007 1.00 113.78 81 PRO G C 1
ATOM 6594 O O . PRO G 1 59 ? 42.415 73.711 -29.283 1.00 121.30 81 PRO G O 1
ATOM 6598 N N . SER G 1 60 ? 43.060 75.844 -29.582 1.00 120.48 82 SER G N 1
ATOM 6599 C CA . SER G 1 60 ? 42.708 76.292 -28.243 1.00 123.71 82 SER G CA 1
ATOM 6600 C C . SER G 1 60 ? 41.519 77.248 -28.309 1.00 141.36 82 SER G C 1
ATOM 6601 O O . SER G 1 60 ? 40.964 77.520 -29.378 1.00 142.83 82 SER G O 1
ATOM 6604 N N . ALA G 1 61 ? 41.128 77.757 -27.143 1.00 147.55 83 ALA G N 1
ATOM 6605 C CA . ALA G 1 61 ? 40.026 78.704 -27.021 1.00 145.98 83 ALA G CA 1
ATOM 6606 C C . ALA G 1 61 ? 40.537 79.985 -26.377 1.00 157.49 83 ALA G C 1
ATOM 6607 O O . ALA G 1 61 ? 41.060 79.938 -25.250 1.00 150.68 83 ALA G O 1
ATOM 6609 N N . PRO G 1 62 ? 40.417 81.136 -27.034 1.00 166.41 84 PRO G N 1
ATOM 6610 C CA . PRO G 1 62 ? 40.986 82.378 -26.486 1.00 166.72 84 PRO G CA 1
ATOM 6611 C C . PRO G 1 62 ? 40.231 82.835 -25.251 1.00 170.47 84 PRO G C 1
ATOM 6612 O O . PRO G 1 62 ? 38.998 82.967 -25.278 1.00 170.67 84 PRO G O 1
ATOM 6616 N N . PRO G 1 63 ? 40.936 83.079 -24.141 1.00 173.24 85 PRO G N 1
ATOM 6617 C CA . PRO G 1 63 ? 40.266 83.598 -22.942 1.00 181.64 85 PRO G CA 1
ATOM 6618 C C . PRO G 1 63 ? 40.492 85.088 -22.725 1.00 185.35 85 PRO G C 1
ATOM 6619 O O . PRO G 1 63 ? 41.580 85.607 -22.995 1.00 183.79 85 PRO G O 1
ATOM 6623 N N . ALA G 1 64 ? 39.468 85.786 -22.239 1.00 175.82 86 ALA G N 1
ATOM 6624 C CA . ALA G 1 64 ? 39.649 87.161 -21.808 1.00 155.87 86 ALA G CA 1
ATOM 6625 C C . ALA G 1 64 ? 40.521 87.191 -20.553 1.00 170.40 86 ALA G C 1
ATOM 6626 O O . ALA G 1 64 ? 40.463 86.266 -19.739 1.00 176.92 86 ALA G O 1
ATOM 6628 N N . PRO G 1 65 ? 41.336 88.268 -20.372 1.00 164.25 87 PRO G N 1
ATOM 6629 C CA . PRO G 1 65 ? 42.381 88.296 -19.331 1.00 159.80 87 PRO G CA 1
ATOM 6630 C C . PRO G 1 65 ? 42.184 87.398 -18.116 1.00 164.79 87 PRO G C 1
ATOM 6631 O O . PRO G 1 65 ? 41.566 87.785 -17.119 1.00 154.86 87 PRO G O 1
ATOM 6635 N N . ASP G 1 66 ? 42.714 86.168 -18.220 1.00 167.41 88 ASP G N 1
ATOM 6636 C CA . ASP G 1 66 ? 42.779 85.185 -17.135 1.00 162.71 88 ASP G CA 1
ATOM 6637 C C . ASP G 1 66 ? 44.180 84.579 -17.250 1.00 159.89 88 ASP G C 1
ATOM 6638 O O . ASP G 1 66 ? 44.368 83.517 -17.850 1.00 157.04 88 ASP G O 1
ATOM 6643 N N . ALA G 1 67 ? 45.162 85.276 -16.661 1.00 159.50 89 ALA G N 1
ATOM 6644 C CA . ALA G 1 67 ? 46.577 85.145 -16.993 1.00 141.59 89 ALA G CA 1
ATOM 6645 C C . ALA G 1 67 ? 46.727 85.496 -18.469 1.00 157.89 89 ALA G C 1
ATOM 6646 O O . ALA G 1 67 ? 46.808 84.598 -19.318 1.00 159.13 89 ALA G O 1
ATOM 6648 N N . PRO G 1 68 ? 46.765 86.791 -18.808 1.00 163.27 90 PRO G N 1
ATOM 6649 C CA . PRO G 1 68 ? 46.642 87.177 -20.225 1.00 157.08 90 PRO G CA 1
ATOM 6650 C C . PRO G 1 68 ? 47.802 86.702 -21.076 1.00 151.50 90 PRO G C 1
ATOM 6651 O O . PRO G 1 68 ? 47.590 86.229 -22.200 1.00 137.10 90 PRO G O 1
ATOM 6655 N N . LYS G 1 69 ? 49.027 86.827 -20.578 1.00 155.05 91 LYS G N 1
ATOM 6656 C CA . LYS G 1 69 ? 50.182 86.239 -21.227 1.00 151.62 91 LYS G CA 1
ATOM 6657 C C . LYS G 1 69 ? 50.666 85.062 -20.398 1.00 145.79 91 LYS G C 1
ATOM 6658 O O . LYS G 1 69 ? 50.873 85.215 -19.186 1.00 136.25 91 LYS G O 1
ATOM 6664 N N . PRO G 1 70 ? 50.828 83.881 -20.994 1.00 135.15 92 PRO G N 1
ATOM 6665 C CA . PRO G 1 70 ? 51.302 82.727 -20.222 1.00 114.43 92 PRO G CA 1
ATOM 6666 C C . PRO G 1 70 ? 52.649 83.006 -19.574 1.00 108.06 92 PRO G C 1
ATOM 6667 O O . PRO G 1 70 ? 53.492 83.723 -20.117 1.00 109.19 92 PRO G O 1
ATOM 6671 N N . HIS G 1 71 ? 52.841 82.428 -18.390 1.00 95.66 93 HIS G N 1
ATOM 6672 C CA . HIS G 1 71 ? 54.017 82.693 -17.563 1.00 89.51 93 HIS G CA 1
ATOM 6673 C C . HIS G 1 71 ? 54.967 81.505 -17.689 1.00 84.47 93 HIS G C 1
ATOM 6674 O O . HIS G 1 71 ? 54.887 80.536 -16.933 1.00 79.46 93 HIS G O 1
ATOM 6681 N N . VAL G 1 72 ? 55.875 81.588 -18.660 1.00 76.94 94 VAL G N 1
ATOM 6682 C CA . VAL G 1 72 ? 56.829 80.523 -18.955 1.00 74.01 94 VAL G CA 1
ATOM 6683 C C . VAL G 1 72 ? 58.203 81.146 -19.161 1.00 66.13 94 VAL G C 1
ATOM 6684 O O . VAL G 1 72 ? 58.333 82.167 -19.844 1.00 73.95 94 VAL G O 1
ATOM 6688 N N . LEU G 1 73 ? 59.232 80.532 -18.574 1.00 65.89 95 LEU G N 1
ATOM 6689 C CA . LEU G 1 73 ? 60.592 81.035 -18.731 1.00 64.76 95 LEU G CA 1
ATOM 6690 C C . LEU G 1 73 ? 61.563 79.874 -18.887 1.00 75.56 95 LEU G C 1
ATOM 6691 O O . LEU G 1 73 ? 61.560 78.945 -18.074 1.00 63.29 95 LEU G O 1
ATOM 6696 N N . ASN G 1 74 ? 62.399 79.936 -19.923 1.00 80.82 96 ASN G N 1
ATOM 6697 C CA . ASN G 1 74 ? 63.392 78.908 -20.209 1.00 67.48 96 ASN G CA 1
ATOM 6698 C C . ASN G 1 74 ? 64.782 79.410 -19.838 1.00 68.94 96 ASN G C 1
ATOM 6699 O O . ASN G 1 74 ? 65.171 80.519 -20.222 1.00 64.86 96 ASN G O 1
ATOM 6704 N N . THR G 1 75 ? 65.528 78.585 -19.105 1.00 59.73 97 THR G N 1
ATOM 6705 C CA . THR G 1 75 ? 66.876 78.902 -18.655 1.00 63.58 97 THR G CA 1
ATOM 6706 C C . THR G 1 75 ? 67.835 77.817 -19.125 1.00 64.88 97 THR G C 1
ATOM 6707 O O . THR G 1 75 ? 67.536 76.622 -19.018 1.00 63.59 97 THR G O 1
ATOM 6711 N N . MET G 1 76 ? 68.985 78.236 -19.650 1.00 60.74 98 MET G N 1
ATOM 6712 C CA . MET G 1 76 ? 70.015 77.308 -20.117 1.00 64.05 98 MET G CA 1
ATOM 6713 C C . MET G 1 76 ? 71.017 77.104 -18.986 1.00 57.10 98 MET G C 1
ATOM 6714 O O . MET G 1 76 ? 72.008 77.825 -18.864 1.00 51.06 98 MET G O 1
ATOM 6719 N N . ALA G 1 77 ? 70.746 76.113 -18.139 1.00 48.68 99 ALA G N 1
ATOM 6720 C CA . ALA G 1 77 ? 71.637 75.791 -17.036 1.00 62.10 99 ALA G CA 1
ATOM 6721 C C . ALA G 1 77 ? 72.944 75.204 -17.552 1.00 60.15 99 ALA G C 1
ATOM 6722 O O . ALA G 1 77 ? 72.944 74.241 -18.337 1.00 65.28 99 ALA G O 1
ATOM 6724 N N . SER G 1 78 ? 74.047 75.798 -17.095 1.00 51.69 100 SER G N 1
ATOM 6725 C CA . SER G 1 78 ? 75.404 75.364 -17.407 1.00 61.22 100 SER G CA 1
ATOM 6726 C C . SER G 1 78 ? 75.629 75.123 -18.901 1.00 62.95 100 SER G C 1
ATOM 6727 O O . SER G 1 78 ? 75.903 73.990 -19.318 1.00 65.45 100 SER G O 1
ATOM 6730 N N . PRO G 1 79 ? 75.537 76.161 -19.729 1.00 55.95 101 PRO G N 1
ATOM 6731 C CA . PRO G 1 79 ? 75.722 75.966 -21.169 1.00 54.03 101 PRO G CA 1
ATOM 6732 C C . PRO G 1 79 ? 77.158 75.603 -21.503 1.00 58.45 101 PRO G C 1
ATOM 6733 O O . PRO G 1 79 ? 78.102 75.971 -20.800 1.00 59.66 101 PRO G O 1
ATOM 6737 N N . HIS G 1 80 ? 77.310 74.863 -22.596 1.00 70.90 102 HIS G N 1
ATOM 6738 C CA . HIS G 1 80 ? 78.615 74.448 -23.099 1.00 67.07 102 HIS G CA 1
ATOM 6739 C C . HIS G 1 80 ? 78.561 74.546 -24.616 1.00 62.56 102 HIS G C 1
ATOM 6740 O O . HIS G 1 80 ? 77.800 73.816 -25.258 1.00 69.35 102 HIS G O 1
ATOM 6747 N N . VAL G 1 81 ? 79.349 75.452 -25.186 1.00 59.22 103 VAL G N 1
ATOM 6748 C CA . VAL G 1 81 ? 79.423 75.631 -26.630 1.00 71.04 103 VAL G CA 1
ATOM 6749 C C . VAL G 1 81 ? 80.745 75.060 -27.116 1.00 70.20 103 VAL G C 1
ATOM 6750 O O . VAL G 1 81 ? 81.812 75.416 -26.601 1.00 80.12 103 VAL G O 1
ATOM 6754 N N . ARG G 1 82 ? 80.669 74.171 -28.101 1.00 71.18 104 ARG G N 1
ATOM 6755 C CA . ARG G 1 82 ? 81.841 73.551 -28.703 1.00 64.95 104 ARG G CA 1
ATOM 6756 C C . ARG G 1 82 ? 81.882 73.912 -30.179 1.00 67.72 104 ARG G C 1
ATOM 6757 O O . ARG G 1 82 ? 80.909 73.680 -30.905 1.00 64.42 104 ARG G O 1
ATOM 6765 N N . MET G 1 83 ? 82.997 74.488 -30.616 1.00 72.40 105 MET G N 1
ATOM 6766 C CA . MET G 1 83 ? 83.178 74.862 -32.012 1.00 71.58 105 MET G CA 1
ATOM 6767 C C . MET G 1 83 ? 83.869 73.722 -32.749 1.00 66.46 105 MET G C 1
ATOM 6768 O O . MET G 1 83 ? 84.997 73.348 -32.409 1.00 75.21 105 MET G O 1
ATOM 6773 N N . VAL G 1 84 ? 83.188 73.164 -33.747 1.00 64.18 106 VAL G N 1
ATOM 6774 C CA . VAL G 1 84 ? 83.771 72.129 -34.590 1.00 78.04 106 VAL G CA 1
ATOM 6775 C C . VAL G 1 84 ? 83.945 72.703 -35.989 1.00 83.20 106 VAL G C 1
ATOM 6776 O O . VAL G 1 84 ? 83.048 72.600 -36.831 1.00 78.47 106 VAL G O 1
ATOM 6780 N N . GLY G 1 85 ? 85.099 73.314 -36.244 1.00 86.54 107 GLY G N 1
ATOM 6781 C CA . GLY G 1 85 ? 85.292 74.069 -37.463 1.00 80.38 107 GLY G CA 1
ATOM 6782 C C . GLY G 1 85 ? 84.740 75.475 -37.329 1.00 86.28 107 GLY G C 1
ATOM 6783 O O . GLY G 1 85 ? 84.215 75.884 -36.293 1.00 89.44 107 GLY G O 1
ATOM 6784 N N . ASP G 1 86 ? 84.863 76.235 -38.417 1.00 105.89 108 ASP G N 1
ATOM 6785 C CA . ASP G 1 86 ? 84.419 77.622 -38.401 1.00 114.71 108 ASP G CA 1
ATOM 6786 C C . ASP G 1 86 ? 82.910 77.769 -38.539 1.00 110.44 108 ASP G C 1
ATOM 6787 O O . ASP G 1 86 ? 82.365 78.798 -38.125 1.00 111.12 108 ASP G O 1
ATOM 6792 N N . SER G 1 87 ? 82.222 76.771 -39.092 1.00 98.60 109 SER G N 1
ATOM 6793 C CA . SER G 1 87 ? 80.819 76.912 -39.460 1.00 93.80 109 SER G CA 1
ATOM 6794 C C . SER G 1 87 ? 79.881 76.034 -38.639 1.00 88.14 109 SER G C 1
ATOM 6795 O O . SER G 1 87 ? 78.693 75.945 -38.969 1.00 72.58 109 SER G O 1
ATOM 6798 N N . CYS G 1 88 ? 80.367 75.393 -37.577 1.00 88.83 110 CYS G N 1
ATOM 6799 C CA . CYS G 1 88 ? 79.545 74.486 -36.788 1.00 75.28 110 CYS G CA 1
ATOM 6800 C C . CYS G 1 88 ? 79.709 74.767 -35.302 1.00 72.33 110 CYS G C 1
ATOM 6801 O O . CYS G 1 88 ? 80.822 75.004 -34.824 1.00 74.59 110 CYS G O 1
ATOM 6804 N N . ALA G 1 89 ? 78.592 74.726 -34.575 1.00 78.38 111 ALA G N 1
ATOM 6805 C CA . ALA G 1 89 ? 78.593 74.933 -33.134 1.00 72.86 111 ALA G CA 1
ATOM 6806 C C . ALA G 1 89 ? 77.633 73.952 -32.477 1.00 64.11 111 ALA G C 1
ATOM 6807 O O . ALA G 1 89 ? 76.520 73.740 -32.962 1.00 63.76 111 ALA G O 1
ATOM 6809 N N . VAL G 1 90 ? 78.070 73.351 -31.374 1.00 62.91 112 VAL G N 1
ATOM 6810 C CA . VAL G 1 90 ? 77.260 72.410 -30.607 1.00 70.02 112 VAL G CA 1
ATOM 6811 C C . VAL G 1 90 ? 76.993 73.030 -29.243 1.00 70.37 112 VAL G C 1
ATOM 6812 O O . VAL G 1 90 ? 77.928 73.263 -28.467 1.00 67.87 112 VAL G O 1
ATOM 6816 N N . VAL G 1 91 ? 75.723 73.305 -28.953 1.00 61.36 113 VAL G N 1
ATOM 6817 C CA . VAL G 1 91 ? 75.308 73.919 -27.698 1.00 60.00 113 VAL G CA 1
ATOM 6818 C C . VAL G 1 91 ? 74.645 72.834 -26.861 1.00 62.07 113 VAL G C 1
ATOM 6819 O O . VAL G 1 91 ? 73.558 72.352 -27.201 1.00 61.03 113 VAL G O 1
ATOM 6823 N N . SER G 1 92 ? 75.299 72.441 -25.771 1.00 64.68 114 SER G N 1
ATOM 6824 C CA . SER G 1 92 ? 74.793 71.416 -24.868 1.00 67.91 114 SER G CA 1
ATOM 6825 C C . SER G 1 92 ? 74.526 72.050 -23.513 1.00 62.44 114 SER G C 1
ATOM 6826 O O . SER G 1 92 ? 75.389 72.750 -22.977 1.00 59.63 114 SER G O 1
ATOM 6829 N N . TYR G 1 93 ? 73.341 71.806 -22.961 1.00 62.26 115 TYR G N 1
ATOM 6830 C CA . TYR G 1 93 ? 72.947 72.473 -21.724 1.00 63.52 115 TYR G CA 1
ATOM 6831 C C . TYR G 1 93 ? 71.783 71.719 -21.094 1.00 68.37 115 TYR G C 1
ATOM 6832 O O . TYR G 1 93 ? 71.281 70.730 -21.643 1.00 67.48 115 TYR G O 1
ATOM 6841 N N . ILE G 1 94 ? 71.356 72.196 -19.924 1.00 67.51 116 ILE G N 1
ATOM 6842 C CA . ILE G 1 94 ? 70.164 71.678 -19.264 1.00 60.33 116 ILE G CA 1
ATOM 6843 C C . ILE G 1 94 ? 69.084 72.745 -19.377 1.00 62.37 116 ILE G C 1
ATOM 6844 O O . ILE G 1 94 ? 69.197 73.822 -18.783 1.00 69.73 116 ILE G O 1
ATOM 6849 N N . ARG G 1 95 ? 68.046 72.465 -20.153 1.00 63.70 117 ARG G N 1
ATOM 6850 C CA . ARG G 1 95 ? 66.925 73.383 -20.286 1.00 65.28 117 ARG G CA 1
ATOM 6851 C C . ARG G 1 95 ? 66.022 73.252 -19.065 1.00 68.39 117 ARG G C 1
ATOM 6852 O O . ARG G 1 95 ? 65.471 72.173 -18.808 1.00 71.61 117 ARG G O 1
ATOM 6860 N N . LEU G 1 96 ? 65.889 74.342 -18.307 1.00 62.80 118 LEU G N 1
ATOM 6861 C CA . LEU G 1 96 ? 64.988 74.426 -17.162 1.00 60.16 118 LEU G CA 1
ATOM 6862 C C . LEU G 1 96 ? 63.826 75.330 -17.554 1.00 62.86 118 LEU G C 1
ATOM 6863 O O . LEU G 1 96 ? 64.017 76.529 -17.778 1.00 70.73 118 LEU G O 1
ATOM 6868 N N . THR G 1 97 ? 62.630 74.761 -17.639 1.00 61.13 119 THR G N 1
ATOM 6869 C CA . THR G 1 97 ? 61.436 75.501 -18.020 1.00 69.59 119 THR G CA 1
ATOM 6870 C C . THR G 1 97 ? 60.561 75.686 -16.789 1.00 75.78 119 THR G C 1
ATOM 6871 O O . THR G 1 97 ? 60.082 74.704 -16.210 1.00 72.82 119 THR G O 1
ATOM 6875 N N . GLN G 1 98 ? 60.379 76.938 -16.381 1.00 73.02 120 GLN G N 1
ATOM 6876 C CA . GLN G 1 98 ? 59.462 77.291 -15.307 1.00 64.72 120 GLN G CA 1
ATOM 6877 C C . GLN G 1 98 ? 58.111 77.628 -15.923 1.00 65.81 120 GLN G C 1
ATOM 6878 O O . GLN G 1 98 ? 58.012 78.555 -16.739 1.00 68.49 120 GLN G O 1
ATOM 6884 N N . LYS G 1 99 ? 57.080 76.873 -15.545 1.00 71.86 121 LYS G N 1
ATOM 6885 C CA . LYS G 1 99 ? 55.748 77.067 -16.100 1.00 77.17 121 LYS G CA 1
ATOM 6886 C C . LYS G 1 99 ? 54.713 76.970 -14.988 1.00 74.94 121 LYS G C 1
ATOM 6887 O O . LYS G 1 99 ? 55.020 76.614 -13.846 1.00 64.88 121 LYS G O 1
ATOM 6893 N N . MET G 1 100 ? 53.472 77.303 -15.336 1.00 82.23 122 MET G N 1
ATOM 6894 C CA . MET G 1 100 ? 52.357 77.332 -14.398 1.00 73.90 122 MET G CA 1
ATOM 6895 C C . MET G 1 100 ? 51.422 76.168 -14.691 1.00 83.73 122 MET G C 1
ATOM 6896 O O . MET G 1 100 ? 50.944 76.023 -15.821 1.00 83.33 122 MET G O 1
ATOM 6901 N N . VAL G 1 101 ? 51.159 75.348 -13.676 1.00 89.28 123 VAL G N 1
ATOM 6902 C CA . VAL G 1 101 ? 50.186 74.266 -13.768 1.00 87.70 123 VAL G CA 1
ATOM 6903 C C . VAL G 1 101 ? 49.289 74.337 -12.539 1.00 89.79 123 VAL G C 1
ATOM 6904 O O . VAL G 1 101 ? 49.781 74.304 -11.403 1.00 84.14 123 VAL G O 1
ATOM 6908 N N . ASN G 1 102 ? 47.981 74.457 -12.769 1.00 95.20 124 ASN G N 1
ATOM 6909 C CA . ASN G 1 102 ? 46.983 74.544 -11.703 1.00 97.63 124 ASN G CA 1
ATOM 6910 C C . ASN G 1 102 ? 47.358 75.609 -10.674 1.00 96.38 124 ASN G C 1
ATOM 6911 O O . ASN G 1 102 ? 47.304 75.390 -9.462 1.00 94.62 124 ASN G O 1
ATOM 6916 N N . GLY G 1 103 ? 47.753 76.778 -11.176 1.00 90.54 125 GLY G N 1
ATOM 6917 C CA . GLY G 1 103 ? 48.107 77.890 -10.317 1.00 85.03 125 GLY G CA 1
ATOM 6918 C C . GLY G 1 103 ? 49.376 77.719 -9.513 1.00 87.38 125 GLY G C 1
ATOM 6919 O O . GLY G 1 103 ? 49.616 78.506 -8.592 1.00 81.85 125 GLY G O 1
ATOM 6920 N N . ALA G 1 104 ? 50.200 76.720 -9.828 1.00 91.80 126 ALA G N 1
ATOM 6921 C CA . ALA G 1 104 ? 51.429 76.488 -9.089 1.00 77.72 126 ALA G CA 1
ATOM 6922 C C . ALA G 1 104 ? 52.616 76.457 -10.041 1.00 83.13 126 ALA G C 1
ATOM 6923 O O . ALA G 1 104 ? 52.500 75.961 -11.170 1.00 83.24 126 ALA G O 1
ATOM 6925 N N . PRO G 1 105 ? 53.765 76.985 -9.623 1.00 76.00 127 PRO G N 1
ATOM 6926 C CA . PRO G 1 105 ? 54.952 76.941 -10.482 1.00 74.07 127 PRO G CA 1
ATOM 6927 C C . PRO G 1 105 ? 55.622 75.577 -10.436 1.00 74.72 127 PRO G C 1
ATOM 6928 O O . PRO G 1 105 ? 55.697 74.931 -9.388 1.00 78.13 127 PRO G O 1
ATOM 6932 N N . VAL G 1 106 ? 56.110 75.140 -11.595 1.00 76.48 128 VAL G N 1
ATOM 6933 C CA . VAL G 1 106 ? 56.817 73.871 -11.723 1.00 68.31 128 VAL G CA 1
ATOM 6934 C C . VAL G 1 106 ? 58.000 74.068 -12.662 1.00 68.05 128 VAL G C 1
ATOM 6935 O O . VAL G 1 106 ? 57.877 74.711 -13.712 1.00 73.05 128 VAL G O 1
ATOM 6939 N N . THR G 1 107 ? 59.152 73.523 -12.270 1.00 62.62 129 THR G N 1
ATOM 6940 C CA . THR G 1 107 ? 60.381 73.580 -13.054 1.00 62.82 129 THR G CA 1
ATOM 6941 C C . THR G 1 107 ? 60.626 72.205 -13.667 1.00 58.15 129 THR G C 1
ATOM 6942 O O . THR G 1 107 ? 60.960 71.252 -12.954 1.00 52.02 129 THR G O 1
ATOM 6946 N N . VAL G 1 108 ? 60.462 72.101 -14.983 1.00 66.81 130 VAL G N 1
ATOM 6947 C CA . VAL G 1 108 ? 60.699 70.859 -15.713 1.00 70.20 130 VAL G CA 1
ATOM 6948 C C . VAL G 1 108 ? 62.063 70.943 -16.387 1.00 62.53 130 VAL G C 1
ATOM 6949 O O . VAL G 1 108 ? 62.405 71.965 -16.995 1.00 65.44 130 VAL G O 1
ATOM 6953 N N . GLN G 1 109 ? 62.848 69.875 -16.274 1.00 58.38 131 GLN G N 1
ATOM 6954 C CA . GLN G 1 109 ? 64.227 69.858 -16.742 1.00 62.43 131 GLN G CA 1
ATOM 6955 C C . GLN G 1 109 ? 64.396 68.876 -17.892 1.00 71.75 131 GLN G C 1
ATOM 6956 O O . GLN G 1 109 ? 63.765 67.813 -17.914 1.00 69.72 131 GLN G O 1
ATOM 6962 N N . ALA G 1 110 ? 65.257 69.234 -18.843 1.00 73.11 132 ALA G N 1
ATOM 6963 C CA . ALA G 1 110 ? 65.584 68.335 -19.941 1.00 61.70 132 ALA G CA 1
ATOM 6964 C C . ALA G 1 110 ? 67.027 68.556 -20.369 1.00 61.46 132 ALA G C 1
ATOM 6965 O O . ALA G 1 110 ? 67.550 69.667 -20.285 1.00 65.18 132 ALA G O 1
ATOM 6967 N N . GLU G 1 111 ? 67.672 67.482 -20.814 1.00 65.15 133 GLU G N 1
ATOM 6968 C CA . GLU G 1 111 ? 68.994 67.585 -21.419 1.00 61.00 133 GLU G CA 1
ATOM 6969 C C . GLU G 1 111 ? 68.838 67.963 -22.887 1.00 55.00 133 GLU G C 1
ATOM 6970 O O . GLU G 1 111 ? 68.098 67.302 -23.623 1.00 50.47 133 GLU G O 1
ATOM 6976 N N . GLU G 1 112 ? 69.520 69.023 -23.324 1.00 52.23 134 GLU G N 1
ATOM 6977 C CA . GLU G 1 112 ? 69.374 69.469 -24.703 1.00 61.54 134 GLU G CA 1
ATOM 6978 C C . GLU G 1 112 ? 70.732 69.640 -25.367 1.00 64.42 134 GLU G C 1
ATOM 6979 O O . GLU G 1 112 ? 71.642 70.256 -24.799 1.00 61.02 134 GLU G O 1
ATOM 6985 N N . THR G 1 113 ? 70.853 69.077 -26.570 1.00 58.81 135 THR G N 1
ATOM 6986 C CA . THR G 1 113 ? 71.974 69.305 -27.473 1.00 53.72 135 THR G CA 1
ATOM 6987 C C . THR G 1 113 ? 71.413 69.857 -28.774 1.00 52.35 135 THR G C 1
ATOM 6988 O O . THR G 1 113 ? 70.608 69.192 -29.435 1.00 59.58 135 THR G O 1
ATOM 6992 N N . ARG G 1 114 ? 71.830 71.065 -29.139 1.00 55.07 136 ARG G N 1
ATOM 6993 C CA . ARG G 1 114 ? 71.365 71.717 -30.355 1.00 70.80 136 ARG G CA 1
ATOM 6994 C C . ARG G 1 114 ? 72.561 72.082 -31.223 1.00 70.71 136 ARG G C 1
ATOM 6995 O O . ARG G 1 114 ? 73.524 72.691 -30.744 1.00 62.01 136 ARG G O 1
ATOM 7003 N N . VAL G 1 115 ? 72.496 71.703 -32.496 1.00 67.90 137 VAL G N 1
ATOM 7004 C CA . VAL G 1 115 ? 73.585 71.917 -33.441 1.00 68.74 137 VAL G CA 1
ATOM 7005 C C . VAL G 1 115 ? 73.209 73.062 -34.370 1.00 67.08 137 VAL G C 1
ATOM 7006 O O . VAL G 1 115 ? 72.097 73.097 -34.917 1.00 62.46 137 VAL G O 1
ATOM 7010 N N . TRP G 1 116 ? 74.133 74.003 -34.540 1.00 65.63 138 TRP G N 1
ATOM 7011 C CA . TRP G 1 116 ? 73.932 75.185 -35.360 1.00 76.43 138 TRP G CA 1
ATOM 7012 C C . TRP G 1 116 ? 74.999 75.239 -36.444 1.00 81.68 138 TRP G C 1
ATOM 7013 O O . TRP G 1 116 ? 76.170 74.928 -36.196 1.00 76.03 138 TRP G O 1
ATOM 7024 N N . GLU G 1 117 ? 74.583 75.632 -37.645 1.00 75.97 139 GLU G N 1
ATOM 7025 C CA . GLU G 1 117 ? 75.471 75.771 -38.789 1.00 74.53 139 GLU G CA 1
ATOM 7026 C C . GLU G 1 117 ? 75.466 77.218 -39.258 1.00 78.57 139 GLU G C 1
ATOM 7027 O O . GLU G 1 117 ? 74.422 77.877 -39.251 1.00 78.47 139 GLU G O 1
ATOM 7033 N N . LYS G 1 118 ? 76.635 77.713 -39.660 1.00 77.02 140 LYS G N 1
ATOM 7034 C CA . LYS G 1 118 ? 76.763 79.076 -40.171 1.00 77.22 140 LYS G CA 1
ATOM 7035 C C . LYS G 1 118 ? 76.433 79.063 -41.660 1.00 81.83 140 LYS G C 1
ATOM 7036 O O . LYS G 1 118 ? 77.249 78.649 -42.487 1.00 87.75 140 LYS G O 1
ATOM 7042 N N . LYS G 1 119 ? 75.225 79.504 -42.001 1.00 76.98 141 LYS G N 1
ATOM 7043 C CA . LYS G 1 119 ? 74.785 79.653 -43.381 1.00 80.95 141 LYS G CA 1
ATOM 7044 C C . LYS G 1 119 ? 74.522 81.126 -43.654 1.00 95.51 141 LYS G C 1
ATOM 7045 O O . LYS G 1 119 ? 73.797 81.779 -42.894 1.00 104.57 141 LYS G O 1
ATOM 7051 N N . ASP G 1 120 ? 75.118 81.643 -44.729 1.00 101.71 142 ASP G N 1
ATOM 7052 C CA . ASP G 1 120 ? 74.860 83.006 -45.201 1.00 104.16 142 ASP G CA 1
ATOM 7053 C C . ASP G 1 120 ? 75.083 84.038 -44.097 1.00 105.24 142 ASP G C 1
ATOM 7054 O O . ASP G 1 120 ? 74.331 85.005 -43.958 1.00 99.54 142 ASP G O 1
ATOM 7059 N N . GLY G 1 121 ? 76.128 83.828 -43.299 1.00 104.64 143 GLY G N 1
ATOM 7060 C CA . GLY G 1 121 ? 76.438 84.760 -42.233 1.00 107.32 143 GLY G CA 1
ATOM 7061 C C . GLY G 1 121 ? 75.472 84.747 -41.071 1.00 116.86 143 GLY G C 1
ATOM 7062 O O . GLY G 1 121 ? 75.371 85.744 -40.351 1.00 119.87 143 GLY G O 1
ATOM 7063 N N . GLY G 1 122 ? 74.755 83.649 -40.868 1.00 109.69 144 GLY G N 1
ATOM 7064 C CA . GLY G 1 122 ? 73.841 83.536 -39.744 1.00 99.80 144 GLY G CA 1
ATOM 7065 C C . GLY G 1 122 ? 73.730 82.096 -39.301 1.00 100.31 144 GLY G C 1
ATOM 7066 O O . GLY G 1 122 ? 73.880 81.170 -40.101 1.00 100.31 144 GLY G O 1
ATOM 7067 N N . TRP G 1 123 ? 73.460 81.905 -38.013 1.00 90.00 145 TRP G N 1
ATOM 7068 C CA . TRP G 1 123 ? 73.401 80.568 -37.436 1.00 77.33 145 TRP G CA 1
ATOM 7069 C C . TRP G 1 123 ? 72.001 79.986 -37.584 1.00 81.57 145 TRP G C 1
ATOM 7070 O O . TRP G 1 123 ? 71.008 80.644 -37.256 1.00 78.90 145 TRP G O 1
ATOM 7081 N N . ILE G 1 124 ? 71.929 78.750 -38.079 1.00 81.71 146 ILE G N 1
ATOM 7082 C CA . ILE G 1 124 ? 70.667 78.060 -38.323 1.00 78.19 146 ILE G CA 1
ATOM 7083 C C . ILE G 1 124 ? 70.687 76.722 -37.596 1.00 77.45 146 ILE G C 1
ATOM 7084 O O . ILE G 1 124 ? 71.711 76.030 -37.572 1.00 78.00 146 ILE G O 1
ATOM 7089 N N . HIS G 1 125 ? 69.549 76.364 -37.006 1.00 75.98 147 HIS G N 1
ATOM 7090 C CA . HIS G 1 125 ? 69.416 75.145 -36.218 1.00 77.13 147 HIS G CA 1
ATOM 7091 C C . HIS G 1 125 ? 69.194 73.947 -37.136 1.00 69.86 147 HIS G C 1
ATOM 7092 O O . HIS G 1 125 ? 68.279 73.958 -37.965 1.00 67.00 147 HIS G O 1
ATOM 7099 N N . VAL G 1 126 ? 70.023 72.910 -36.988 1.00 68.86 148 VAL G N 1
ATOM 7100 C CA . VAL G 1 126 ? 69.981 71.792 -37.929 1.00 73.83 148 VAL G CA 1
ATOM 7101 C C . VAL G 1 126 ? 69.610 70.480 -37.245 1.00 66.91 148 VAL G C 1
ATOM 7102 O O . VAL G 1 126 ? 69.001 69.601 -37.867 1.00 64.21 148 VAL G O 1
ATOM 7106 N N . HIS G 1 127 ? 69.966 70.327 -35.970 1.00 64.82 149 HIS G N 1
ATOM 7107 C CA . HIS G 1 127 ? 69.711 69.078 -35.264 1.00 60.91 149 HIS G CA 1
ATOM 7108 C C . HIS G 1 127 ? 69.518 69.351 -33.780 1.00 65.40 149 HIS G C 1
ATOM 7109 O O . HIS G 1 127 ? 70.274 70.122 -33.183 1.00 63.15 149 HIS G O 1
ATOM 7116 N N . MET G 1 128 ? 68.514 68.703 -33.188 1.00 62.06 150 MET G N 1
ATOM 7117 C CA . MET G 1 128 ? 68.278 68.826 -31.755 1.00 58.36 150 MET G CA 1
ATOM 7118 C C . MET G 1 128 ? 68.023 67.459 -31.135 1.00 56.17 150 MET G C 1
ATOM 7119 O O . MET G 1 128 ? 67.467 66.560 -31.770 1.00 54.14 150 MET G O 1
ATOM 7124 N N . HIS G 1 129 ? 68.449 67.314 -29.881 1.00 55.02 151 HIS G N 1
ATOM 7125 C CA . HIS G 1 129 ? 68.300 66.072 -29.128 1.00 51.71 151 HIS G CA 1
ATOM 7126 C C . HIS G 1 129 ? 67.838 66.433 -27.723 1.00 60.14 151 HIS G C 1
ATOM 7127 O O . HIS G 1 129 ? 68.621 66.963 -26.929 1.00 60.35 151 HIS G O 1
ATOM 7134 N N . ARG G 1 130 ? 66.571 66.156 -27.423 1.00 64.79 152 ARG G N 1
ATOM 7135 C CA . ARG G 1 130 ? 65.962 66.450 -26.133 1.00 56.53 152 ARG G CA 1
ATOM 7136 C C . ARG G 1 130 ? 65.677 65.153 -25.392 1.00 58.49 152 ARG G C 1
ATOM 7137 O O . ARG G 1 130 ? 65.083 64.228 -25.956 1.00 63.83 152 ARG G O 1
ATOM 7145 N N . SER G 1 131 ? 66.082 65.096 -24.127 1.00 51.98 153 SER G N 1
ATOM 7146 C CA . SER G 1 131 ? 65.772 63.962 -23.268 1.00 54.41 153 SER G CA 1
ATOM 7147 C C . SER G 1 131 ? 65.320 64.483 -21.914 1.00 65.06 153 SER G C 1
ATOM 7148 O O . SER G 1 131 ? 66.017 65.292 -21.295 1.00 62.05 153 SER G O 1
ATOM 7151 N N . LEU G 1 132 ? 64.157 64.026 -21.457 1.00 64.36 154 LEU G N 1
ATOM 7152 C CA . LEU G 1 132 ? 63.662 64.444 -20.153 1.00 63.02 154 LEU G CA 1
ATOM 7153 C C . LEU G 1 132 ? 64.443 63.748 -19.046 1.00 70.81 154 LEU G C 1
ATOM 7154 O O . LEU G 1 132 ? 64.568 62.519 -19.039 1.00 73.62 154 LEU G O 1
ATOM 7159 N N . VAL G 1 133 ? 64.973 64.539 -18.112 1.00 72.74 155 VAL G N 1
ATOM 7160 C CA . VAL G 1 133 ? 65.722 63.970 -16.995 1.00 89.71 155 VAL G CA 1
ATOM 7161 C C . VAL G 1 133 ? 64.797 63.168 -16.087 1.00 101.97 155 VAL G C 1
ATOM 7162 O O . VAL G 1 133 ? 65.080 62.010 -15.754 1.00 92.60 155 VAL G O 1
ATOM 7166 N N . LYS G 1 134 ? 63.674 63.766 -15.692 1.00 97.02 156 LYS G N 1
ATOM 7167 C CA . LYS G 1 134 ? 62.722 63.156 -14.761 1.00 94.27 156 LYS G CA 1
ATOM 7168 C C . LYS G 1 134 ? 63.410 62.676 -13.487 1.00 94.00 156 LYS G C 1
ATOM 7169 O O . LYS G 1 134 ? 63.356 63.343 -12.454 1.00 82.24 156 LYS G O 1
ATOM 7175 N N . MET H 1 1 ? 82.151 56.642 -52.833 1.00 90.16 23 MET H N 1
ATOM 7176 C CA . MET H 1 1 ? 83.066 56.673 -51.697 1.00 88.34 23 MET H CA 1
ATOM 7177 C C . MET H 1 1 ? 82.939 57.988 -50.925 1.00 87.86 23 MET H C 1
ATOM 7178 O O . MET H 1 1 ? 83.823 58.844 -50.973 1.00 89.88 23 MET H O 1
ATOM 7183 N N . SER H 1 2 ? 81.830 58.138 -50.207 1.00 95.39 24 SER H N 1
ATOM 7184 C CA . SER H 1 2 ? 81.539 59.360 -49.473 1.00 75.97 24 SER H CA 1
ATOM 7185 C C . SER H 1 2 ? 82.133 59.308 -48.072 1.00 73.53 24 SER H C 1
ATOM 7186 O O . SER H 1 2 ? 82.286 58.237 -47.479 1.00 76.99 24 SER H O 1
ATOM 7189 N N . ALA H 1 3 ? 82.464 60.490 -47.543 1.00 74.41 25 ALA H N 1
ATOM 7190 C CA . ALA H 1 3 ? 82.980 60.572 -46.180 1.00 73.46 25 ALA H CA 1
ATOM 7191 C C . ALA H 1 3 ? 81.932 60.156 -45.159 1.00 69.36 25 ALA H C 1
ATOM 7192 O O . ALA H 1 3 ? 82.279 59.726 -44.052 1.00 68.35 25 ALA H O 1
ATOM 7194 N N . ALA H 1 4 ? 80.649 60.286 -45.508 1.00 69.33 26 ALA H N 1
ATOM 7195 C CA . ALA H 1 4 ? 79.585 59.905 -44.587 1.00 54.79 26 ALA H CA 1
ATOM 7196 C C . ALA H 1 4 ? 79.635 58.417 -44.272 1.00 56.61 26 ALA H C 1
ATOM 7197 O O . ALA H 1 4 ? 79.474 58.013 -43.113 1.00 70.56 26 ALA H O 1
ATOM 7199 N N . ALA H 1 5 ? 79.857 57.583 -45.290 1.00 51.31 27 ALA H N 1
ATOM 7200 C CA . ALA H 1 5 ? 80.008 56.153 -45.045 1.00 49.72 27 ALA H CA 1
ATOM 7201 C C . ALA H 1 5 ? 81.186 55.882 -44.119 1.00 57.60 27 ALA H C 1
ATOM 7202 O O . ALA H 1 5 ? 81.121 54.995 -43.259 1.00 57.03 27 ALA H O 1
ATOM 7204 N N . GLU H 1 6 ? 82.258 56.665 -44.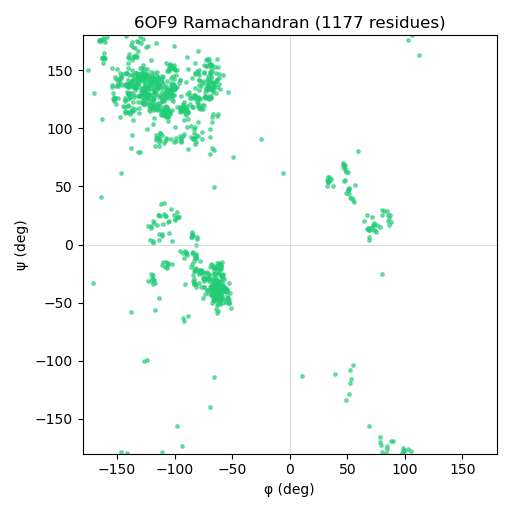253 1.00 59.87 28 GLU H N 1
ATOM 7205 C CA . GLU H 1 6 ? 83.440 56.450 -43.426 1.00 62.23 28 GLU H CA 1
ATOM 7206 C C . GLU H 1 6 ? 83.187 56.841 -41.976 1.00 64.16 28 GLU H C 1
ATOM 7207 O O . GLU H 1 6 ? 83.614 56.134 -41.056 1.00 63.49 28 GLU H O 1
ATOM 7213 N N . VAL H 1 7 ? 82.507 57.965 -41.744 1.00 57.28 29 VAL H N 1
ATOM 7214 C CA . VAL H 1 7 ? 82.237 58.352 -40.364 1.00 57.49 29 VAL H CA 1
ATOM 7215 C C . VAL H 1 7 ? 81.215 57.409 -39.739 1.00 55.03 29 VAL H C 1
ATOM 7216 O O . VAL H 1 7 ? 81.276 57.121 -38.536 1.00 52.38 29 VAL H O 1
ATOM 7220 N N . LEU H 1 8 ? 80.290 56.874 -40.542 1.00 44.40 30 LEU H N 1
ATOM 7221 C CA . LEU H 1 8 ? 79.381 55.850 -40.038 1.00 41.07 30 LEU H CA 1
ATOM 7222 C C . LEU H 1 8 ? 80.143 54.587 -39.652 1.00 54.54 30 LEU H C 1
ATOM 7223 O O . LEU H 1 8 ? 79.852 53.959 -38.623 1.00 62.47 30 LEU H O 1
ATOM 7228 N N . ALA H 1 9 ? 81.134 54.204 -40.463 1.00 58.13 31 ALA H N 1
ATOM 7229 C CA . ALA H 1 9 ? 81.970 53.059 -40.124 1.00 49.74 31 ALA H CA 1
ATOM 7230 C C . ALA H 1 9 ? 82.776 53.321 -38.859 1.00 54.61 31 ALA H C 1
ATOM 7231 O O . ALA H 1 9 ? 82.960 52.419 -38.035 1.00 57.77 31 ALA H O 1
ATOM 7233 N N . ARG H 1 10 ? 83.271 54.550 -38.693 1.00 59.64 32 ARG H N 1
ATOM 7234 C CA . ARG H 1 10 ? 83.967 54.920 -37.463 1.00 60.11 32 ARG H CA 1
ATOM 7235 C C . ARG H 1 10 ? 83.050 54.786 -36.255 1.00 58.71 32 ARG H C 1
ATOM 7236 O O . ARG H 1 10 ? 83.472 54.317 -35.191 1.00 53.17 32 ARG H O 1
ATOM 7244 N N . ASN H 1 11 ? 81.790 55.200 -36.401 1.00 59.12 33 ASN H N 1
ATOM 7245 C CA . ASN H 1 11 ? 80.844 55.085 -35.296 1.00 51.51 33 ASN H CA 1
ATOM 7246 C C . ASN H 1 11 ? 80.572 53.625 -34.954 1.00 53.83 33 ASN H C 1
ATOM 7247 O O . ASN H 1 11 ? 80.510 53.252 -33.775 1.00 54.59 33 ASN H O 1
ATOM 7252 N N . GLN H 1 12 ? 80.402 52.784 -35.976 1.00 56.54 34 GLN H N 1
ATOM 7253 C CA . GLN H 1 12 ? 80.223 51.356 -35.728 1.00 58.05 34 GLN H CA 1
ATOM 7254 C C . GLN H 1 12 ? 81.458 50.757 -35.062 1.00 57.24 34 GLN H C 1
ATOM 7255 O O . GLN H 1 12 ? 81.347 49.876 -34.199 1.00 49.24 34 GLN H O 1
ATOM 7261 N N . GLU H 1 13 ? 82.645 51.228 -35.453 1.00 62.98 35 GLU H N 1
ATOM 7262 C CA . GLU H 1 13 ? 83.883 50.782 -34.822 1.00 63.06 35 GLU H CA 1
ATOM 7263 C C . GLU H 1 13 ? 83.914 51.167 -33.349 1.00 63.04 35 GLU H C 1
ATOM 7264 O O . GLU H 1 13 ? 84.325 50.371 -32.496 1.00 55.13 35 GLU H O 1
ATOM 7270 N N . LEU H 1 14 ? 83.475 52.388 -33.035 1.00 61.29 36 LEU H N 1
ATOM 7271 C CA . LEU H 1 14 ? 83.392 52.818 -31.642 1.00 54.66 36 LEU H CA 1
ATOM 7272 C C . LEU H 1 14 ? 82.427 51.943 -30.856 1.00 50.92 36 LEU H C 1
ATOM 7273 O O . LEU H 1 14 ? 82.716 51.545 -29.721 1.00 55.74 36 LEU H O 1
ATOM 7278 N N . LEU H 1 15 ? 81.270 51.635 -31.447 1.00 51.53 37 LEU H N 1
ATOM 7279 C CA . LEU H 1 15 ? 80.288 50.804 -30.757 1.00 46.63 37 LEU H CA 1
ATOM 7280 C C . LEU H 1 15 ? 80.829 49.400 -30.506 1.00 52.03 37 LEU H C 1
ATOM 7281 O O . LEU H 1 15 ? 80.621 48.831 -29.427 1.00 54.01 37 LEU H O 1
ATOM 7286 N N . THR H 1 16 ? 81.526 48.825 -31.488 1.00 60.01 38 THR H N 1
ATOM 7287 C CA . THR H 1 16 ? 82.118 47.505 -31.283 1.00 68.58 38 THR H CA 1
ATOM 7288 C C . THR H 1 16 ? 83.216 47.555 -30.226 1.00 64.97 38 THR H C 1
ATOM 7289 O O . THR H 1 16 ? 83.372 46.612 -29.440 1.00 56.16 38 THR H O 1
ATOM 7293 N N . ALA H 1 17 ? 83.980 48.651 -30.186 1.00 63.40 39 ALA H N 1
ATOM 7294 C CA . ALA H 1 17 ? 84.988 48.811 -29.144 1.00 58.98 39 ALA H CA 1
ATOM 7295 C C . ALA H 1 17 ? 84.344 48.862 -27.765 1.00 63.54 39 ALA H C 1
ATOM 7296 O O . ALA H 1 17 ? 84.865 48.283 -26.804 1.00 60.73 39 ALA H O 1
ATOM 7298 N N . ILE H 1 18 ? 83.209 49.556 -27.652 1.00 68.40 40 ILE H N 1
ATOM 7299 C CA . ILE H 1 18 ? 82.479 49.596 -26.386 1.00 56.09 40 ILE H CA 1
ATOM 7300 C C . ILE H 1 18 ? 82.003 48.199 -26.008 1.00 55.82 40 ILE H C 1
ATOM 7301 O O . ILE H 1 18 ? 82.169 47.751 -24.868 1.00 63.31 40 ILE H O 1
ATOM 7306 N N . ALA H 1 19 ? 81.409 47.488 -26.970 1.00 59.72 41 ALA H N 1
ATOM 7307 C CA . ALA H 1 19 ? 80.883 46.155 -26.698 1.00 58.48 41 ALA H CA 1
ATOM 7308 C C . ALA H 1 19 ? 81.986 45.177 -26.314 1.00 60.73 41 ALA H C 1
ATOM 7309 O O . ALA H 1 19 ? 81.737 44.227 -25.562 1.00 55.97 41 ALA H O 1
ATOM 7311 N N . ALA H 1 20 ? 83.203 45.387 -26.814 1.00 69.97 42 ALA H N 1
ATOM 7312 C CA . ALA H 1 20 ? 84.305 44.476 -26.537 1.00 70.66 42 ALA H CA 1
ATOM 7313 C C . ALA H 1 20 ? 84.989 44.741 -25.202 1.00 67.97 42 ALA H C 1
ATOM 7314 O O . ALA H 1 20 ? 85.748 43.885 -24.735 1.00 64.34 42 ALA H O 1
ATOM 7316 N N . GLY H 1 21 ? 84.740 45.888 -24.576 1.00 62.81 43 GLY H N 1
ATOM 7317 C CA . GLY H 1 21 ? 85.476 46.247 -23.381 1.00 62.67 43 GLY H CA 1
ATOM 7318 C C . GLY H 1 21 ? 86.863 46.778 -23.647 1.00 67.38 43 GLY H C 1
ATOM 7319 O O . GLY H 1 21 ? 87.679 46.850 -22.723 1.00 73.22 43 GLY H O 1
ATOM 7320 N N . ASN H 1 22 ? 87.155 47.149 -24.891 1.00 61.32 44 ASN H N 1
ATOM 7321 C CA . ASN H 1 22 ? 88.458 47.675 -25.290 1.00 66.87 44 ASN H CA 1
ATOM 7322 C C . ASN H 1 22 ? 88.479 49.166 -24.981 1.00 71.43 44 ASN H C 1
ATOM 7323 O O . ASN H 1 22 ? 88.105 50.000 -25.808 1.00 68.26 44 ASN H O 1
ATOM 7328 N N . TYR H 1 23 ? 88.929 49.515 -23.773 1.00 66.54 45 TYR H N 1
ATOM 7329 C CA . TYR H 1 23 ? 88.995 50.929 -23.426 1.00 68.87 45 TYR H CA 1
ATOM 7330 C C . TYR H 1 23 ? 90.106 51.645 -24.180 1.00 66.99 45 TYR H C 1
ATOM 7331 O O . TYR H 1 23 ? 89.997 52.847 -24.438 1.00 59.26 45 TYR H O 1
ATOM 7340 N N . GLU H 1 24 ? 91.182 50.939 -24.524 1.00 66.14 46 GLU H N 1
ATOM 7341 C CA . GLU H 1 24 ? 92.301 51.586 -25.202 1.00 66.45 46 GLU H CA 1
ATOM 7342 C C . GLU H 1 24 ? 91.863 52.178 -26.536 1.00 62.91 46 GLU H C 1
ATOM 7343 O O . GLU H 1 24 ? 92.096 53.363 -26.814 1.00 57.92 46 GLU H O 1
ATOM 7349 N N . LYS H 1 25 ? 91.203 51.371 -27.369 1.00 56.75 47 LYS H N 1
ATOM 7350 C CA . LYS H 1 25 ? 90.730 51.876 -28.654 1.00 70.59 47 LYS H CA 1
ATOM 7351 C C . LYS H 1 25 ? 89.670 52.954 -28.462 1.00 68.40 47 LYS H C 1
ATOM 7352 O O . LYS H 1 25 ? 89.675 53.978 -29.162 1.00 64.09 47 LYS H O 1
ATOM 7358 N N . TYR H 1 26 ? 88.759 52.743 -27.508 1.00 65.94 48 TYR H N 1
ATOM 7359 C CA . TYR H 1 26 ? 87.745 53.744 -27.196 1.00 68.61 48 TYR H CA 1
ATOM 7360 C C . TYR H 1 26 ? 88.383 55.096 -26.901 1.00 69.20 48 TYR H C 1
ATOM 7361 O O . TYR H 1 26 ? 87.939 56.134 -27.405 1.00 64.40 48 TYR H O 1
ATOM 7370 N N . ALA H 1 27 ? 89.441 55.097 -26.089 1.00 65.71 49 ALA H N 1
ATOM 7371 C CA . ALA H 1 27 ? 90.116 56.342 -25.745 1.00 65.26 49 ALA H CA 1
ATOM 7372 C C . ALA H 1 27 ? 90.835 56.928 -26.951 1.00 66.79 49 ALA H C 1
ATOM 7373 O O . ALA H 1 27 ? 90.862 58.152 -27.127 1.00 72.55 49 ALA H O 1
ATOM 7375 N N . THR H 1 28 ? 91.423 56.073 -27.793 1.00 67.21 50 THR H N 1
ATOM 7376 C CA . THR H 1 28 ? 92.101 56.577 -28.984 1.00 64.20 50 THR H CA 1
ATOM 7377 C C . THR H 1 28 ? 91.134 57.218 -29.969 1.00 64.77 50 THR H C 1
ATOM 7378 O O . THR H 1 28 ? 91.558 58.045 -30.785 1.00 63.97 50 THR H O 1
ATOM 7382 N N . MET H 1 29 ? 89.852 56.859 -29.918 1.00 61.21 51 MET H N 1
ATOM 7383 C CA . MET H 1 29 ? 88.881 57.407 -30.858 1.00 52.94 51 MET H CA 1
ATOM 7384 C C . MET H 1 29 ? 88.165 58.656 -30.350 1.00 62.69 51 MET H C 1
ATOM 7385 O O . MET H 1 29 ? 87.431 59.281 -31.125 1.00 51.99 51 MET H O 1
ATOM 7390 N N . CYS H 1 30 ? 88.364 59.049 -29.092 1.00 69.29 52 CYS H N 1
ATOM 7391 C CA . CYS H 1 30 ? 87.627 60.153 -28.489 1.00 58.20 52 CYS H CA 1
ATOM 7392 C C . CYS H 1 30 ? 88.563 61.297 -28.124 1.00 67.15 52 CYS H C 1
ATOM 7393 O O . CYS H 1 30 ? 89.688 61.072 -27.665 1.00 70.59 52 CYS H O 1
ATOM 7396 N N . ASP H 1 31 ? 88.086 62.525 -28.323 1.00 55.94 53 ASP H N 1
ATOM 7397 C CA . ASP H 1 31 ? 88.830 63.694 -27.878 1.00 64.76 53 ASP H CA 1
ATOM 7398 C C . ASP H 1 31 ? 88.817 63.760 -26.351 1.00 73.35 53 ASP H C 1
ATOM 7399 O O . ASP H 1 31 ? 87.777 63.523 -25.729 1.00 75.73 53 ASP H O 1
ATOM 7404 N N . PRO H 1 32 ? 89.954 64.064 -25.720 1.00 72.98 54 PRO H N 1
ATOM 7405 C CA . PRO H 1 32 ? 89.984 64.123 -24.248 1.00 70.01 54 PRO H CA 1
ATOM 7406 C C . PRO H 1 32 ? 89.023 65.138 -23.649 1.00 66.60 54 PRO H C 1
ATOM 7407 O O . PRO H 1 32 ? 88.706 65.035 -22.457 1.00 60.17 54 PRO H O 1
ATOM 7411 N N . SER H 1 33 ? 88.555 66.114 -24.429 1.00 55.25 55 SER H N 1
ATOM 7412 C CA . SER H 1 33 ? 87.570 67.089 -23.976 1.00 59.55 55 SER H CA 1
ATOM 7413 C C . SER H 1 33 ? 86.157 66.723 -24.415 1.00 68.46 55 SER H C 1
ATOM 7414 O O . SER H 1 33 ? 85.314 67.607 -24.600 1.00 72.07 55 SER H O 1
ATOM 7417 N N . MET H 1 34 ? 85.886 65.432 -24.588 1.00 66.47 56 MET H N 1
ATOM 7418 C CA . MET H 1 34 ? 84.589 64.986 -25.077 1.00 65.98 56 MET H CA 1
ATOM 7419 C C . MET H 1 34 ? 83.496 65.282 -24.055 1.00 72.65 56 MET H C 1
ATOM 7420 O O . MET H 1 34 ? 83.662 65.028 -22.858 1.00 69.22 56 MET H O 1
ATOM 7425 N N . THR H 1 35 ? 82.378 65.826 -24.529 1.00 65.02 57 THR H N 1
ATOM 7426 C CA . THR H 1 35 ? 81.217 66.087 -23.691 1.00 56.67 57 THR H CA 1
ATOM 7427 C C . THR H 1 35 ? 80.172 64.995 -23.893 1.00 62.56 57 THR H C 1
ATOM 7428 O O . THR H 1 35 ? 80.083 64.386 -24.962 1.00 69.98 57 THR H O 1
ATOM 7432 N N . CYS H 1 36 ? 79.370 64.756 -22.857 1.00 67.30 58 CYS H N 1
ATOM 7433 C CA . CYS H 1 36 ? 78.506 63.581 -22.852 1.00 60.79 58 CYS H CA 1
ATOM 7434 C C . CYS H 1 36 ? 77.260 63.815 -22.011 1.00 51.81 58 CYS H C 1
ATOM 7435 O O . CYS H 1 36 ? 77.359 64.144 -20.825 1.00 61.03 58 CYS H O 1
ATOM 7438 N N . PHE H 1 37 ? 76.096 63.647 -22.633 1.00 57.18 59 PHE H N 1
ATOM 7439 C CA . PHE H 1 37 ? 74.837 63.401 -21.940 1.00 57.68 59 PHE H CA 1
ATOM 7440 C C . PHE H 1 37 ? 74.539 61.912 -22.035 1.00 52.45 59 PHE H C 1
ATOM 7441 O O . PHE H 1 37 ? 74.567 61.348 -23.131 1.00 66.19 59 PHE H O 1
ATOM 7449 N N . GLU H 1 38 ? 74.249 61.274 -20.904 1.00 54.13 60 GLU H N 1
ATOM 7450 C CA . GLU H 1 38 ? 73.872 59.867 -20.926 1.00 58.16 60 GLU H CA 1
ATOM 7451 C C . GLU H 1 38 ? 73.211 59.518 -19.598 1.00 71.98 60 GLU H C 1
ATOM 7452 O O . GLU H 1 38 ? 73.372 60.247 -18.611 1.00 61.52 60 GLU H O 1
ATOM 7458 N N . PRO H 1 39 ? 72.441 58.421 -19.550 1.00 62.21 61 PRO H N 1
ATOM 7459 C CA . PRO H 1 39 ? 71.729 58.081 -18.305 1.00 64.98 61 PRO H CA 1
ATOM 7460 C C . PRO H 1 39 ? 72.637 57.915 -17.100 1.00 55.66 61 PRO H C 1
ATOM 7461 O O . PRO H 1 39 ? 72.260 58.310 -15.991 1.00 63.58 61 PRO H O 1
ATOM 7465 N N . GLU H 1 40 ? 73.826 57.339 -17.283 1.00 60.91 62 GLU H N 1
ATOM 7466 C CA . GLU H 1 40 ? 74.745 57.165 -16.165 1.00 54.36 62 GLU H CA 1
ATOM 7467 C C . GLU H 1 40 ? 75.220 58.497 -15.596 1.00 57.59 62 GLU H C 1
ATOM 7468 O O . GLU H 1 40 ? 75.714 58.534 -14.464 1.00 56.20 62 GLU H O 1
ATOM 7474 N N . ALA H 1 41 ? 75.080 59.587 -16.349 1.00 61.04 63 ALA H N 1
ATOM 7475 C CA . ALA H 1 41 ? 75.405 60.925 -15.872 1.00 58.92 63 ALA H CA 1
ATOM 7476 C C . ALA H 1 41 ? 74.260 61.567 -15.095 1.00 52.60 63 ALA H C 1
ATOM 7477 O O . ALA H 1 41 ? 74.370 62.741 -14.725 1.00 63.69 63 ALA H O 1
ATOM 7479 N N . VAL H 1 42 ? 73.190 60.808 -14.838 1.00 49.67 64 VAL H N 1
ATOM 7480 C CA . VAL H 1 42 ? 71.986 61.206 -14.104 1.00 48.35 64 VAL H CA 1
ATOM 7481 C C . VAL H 1 42 ? 71.624 62.675 -14.306 1.00 51.49 64 VAL H C 1
ATOM 7482 O O . VAL H 1 42 ? 71.446 63.425 -13.339 1.00 64.83 64 VAL H O 1
ATOM 7486 N N . GLY H 1 43 ? 71.494 63.086 -15.564 1.00 52.69 65 GLY H N 1
ATOM 7487 C CA . GLY H 1 43 ? 70.933 64.383 -15.887 1.00 58.39 65 GLY H CA 1
ATOM 7488 C C . GLY H 1 43 ? 71.905 65.537 -15.932 1.00 57.82 65 GLY H C 1
ATOM 7489 O O . GLY H 1 43 ? 71.472 66.692 -15.849 1.00 47.86 65 GLY H O 1
ATOM 7490 N N . HIS H 1 44 ? 73.200 65.274 -16.073 1.00 61.46 66 HIS H N 1
ATOM 7491 C CA . HIS H 1 44 ? 74.202 66.326 -16.090 1.00 57.30 66 HIS H CA 1
ATOM 7492 C C . HIS H 1 44 ? 75.150 66.115 -17.261 1.00 68.73 66 HIS H C 1
ATOM 7493 O O . HIS H 1 44 ? 75.245 65.021 -17.826 1.00 69.58 66 HIS H O 1
ATOM 7500 N N . LEU H 1 45 ? 75.849 67.186 -17.626 1.00 65.57 67 LEU H N 1
ATOM 7501 C CA . LEU H 1 45 ? 76.814 67.150 -18.717 1.00 56.58 67 LEU H CA 1
ATOM 7502 C C . LEU H 1 45 ? 78.201 66.879 -18.148 1.00 58.59 67 LEU H C 1
ATOM 7503 O O . LEU H 1 45 ? 78.715 67.671 -17.350 1.00 64.94 67 LEU H O 1
ATOM 7508 N N . VAL H 1 46 ? 78.801 65.765 -18.556 1.00 60.32 68 VAL H N 1
ATOM 7509 C CA . VAL H 1 46 ? 80.128 65.372 -18.098 1.00 64.82 68 VAL H CA 1
ATOM 7510 C C . VAL H 1 46 ? 81.133 65.628 -19.212 1.00 66.87 68 VAL H C 1
ATOM 7511 O O . VAL H 1 46 ? 80.793 65.628 -20.401 1.00 57.99 68 VAL H O 1
ATOM 7515 N N . GLU H 1 47 ? 82.384 65.856 -18.815 1.00 71.85 69 GLU H N 1
ATOM 7516 C CA . GLU H 1 47 ? 83.469 66.152 -19.740 1.00 65.34 69 GLU H CA 1
ATOM 7517 C C . GLU H 1 47 ? 84.655 65.254 -19.422 1.00 61.16 69 GLU H C 1
ATOM 7518 O O . GLU H 1 47 ? 84.907 64.935 -18.256 1.00 65.22 69 GLU H O 1
ATOM 7524 N N . GLY H 1 48 ? 85.369 64.834 -20.460 1.00 56.36 70 GLY H N 1
ATOM 7525 C CA . GLY H 1 48 ? 86.550 64.007 -20.293 1.00 54.88 70 GLY H CA 1
ATOM 7526 C C . GLY H 1 48 ? 86.267 62.536 -20.526 1.00 49.43 70 GLY H C 1
ATOM 7527 O O . GLY H 1 48 ? 85.157 62.117 -20.870 1.00 53.51 70 GLY H O 1
ATOM 7528 N N . LEU H 1 49 ? 87.316 61.737 -20.319 1.00 56.66 71 LEU H N 1
ATOM 7529 C CA . LEU H 1 49 ? 87.261 60.300 -20.549 1.00 51.28 71 LEU H CA 1
ATOM 7530 C C . LEU H 1 49 ? 87.221 59.470 -19.275 1.00 57.99 71 LEU H C 1
ATOM 7531 O O . LEU H 1 49 ? 86.836 58.299 -19.339 1.00 55.98 71 LEU H O 1
ATOM 7536 N N . ASP H 1 50 ? 87.604 60.040 -18.128 1.00 71.88 72 ASP H N 1
ATOM 7537 C CA . ASP H 1 50 ? 87.684 59.253 -16.901 1.00 66.70 72 ASP H CA 1
ATOM 7538 C C . ASP H 1 50 ? 86.315 58.734 -16.480 1.00 66.62 72 ASP H C 1
ATOM 7539 O O . ASP H 1 50 ? 86.193 57.597 -16.001 1.00 57.93 72 ASP H O 1
ATOM 7544 N N . PHE H 1 51 ? 85.271 59.550 -16.655 1.00 64.01 73 PHE H N 1
ATOM 7545 C CA . PHE H 1 51 ? 83.922 59.114 -16.310 1.00 66.84 73 PHE H CA 1
ATOM 7546 C C . PHE H 1 51 ? 83.550 57.837 -17.053 1.00 72.89 73 PHE H C 1
ATOM 7547 O O . PHE H 1 51 ? 82.923 56.936 -16.484 1.00 68.97 73 PHE H O 1
ATOM 7555 N N . HIS H 1 52 ? 83.937 57.739 -18.326 1.00 61.44 74 HIS H N 1
ATOM 7556 C CA . HIS H 1 52 ? 83.652 56.536 -19.096 1.00 48.79 74 HIS H CA 1
ATOM 7557 C C . HIS H 1 52 ? 84.680 55.442 -18.845 1.00 60.08 74 HIS H C 1
ATOM 7558 O O . HIS H 1 52 ? 84.329 54.256 -18.858 1.00 58.50 74 HIS H O 1
ATOM 7565 N N . LYS H 1 53 ? 85.943 55.813 -18.608 1.00 60.85 75 LYS H N 1
ATOM 7566 C CA . LYS H 1 53 ? 86.945 54.819 -18.232 1.00 63.17 75 LYS H CA 1
ATOM 7567 C C . LYS H 1 53 ? 86.533 54.068 -16.974 1.00 61.74 75 LYS H C 1
ATOM 7568 O O . LYS H 1 53 ? 86.957 52.924 -16.767 1.00 56.64 75 LYS H O 1
ATOM 7574 N N . TYR H 1 54 ? 85.708 54.692 -16.128 1.00 62.15 76 TYR H N 1
ATOM 7575 C CA . TYR H 1 54 ? 85.229 54.019 -14.924 1.00 69.19 76 TYR H CA 1
ATOM 7576 C C . TYR H 1 54 ? 84.538 52.701 -15.254 1.00 71.94 76 TYR H C 1
ATOM 7577 O O . TYR H 1 54 ? 84.685 51.715 -14.521 1.00 68.12 76 TYR H O 1
ATOM 7586 N N . TYR H 1 55 ? 83.782 52.661 -16.351 1.00 74.01 77 TYR H N 1
ATOM 7587 C CA . TYR H 1 55 ? 82.939 51.501 -16.618 1.00 62.60 77 TYR H CA 1
ATOM 7588 C C . TYR H 1 55 ? 83.695 50.369 -17.302 1.00 62.68 77 TYR H C 1
ATOM 7589 O O . TYR H 1 55 ? 83.309 49.204 -17.160 1.00 63.68 77 TYR H O 1
ATOM 7598 N N . PHE H 1 56 ? 84.765 50.678 -18.037 1.00 72.77 78 PHE H N 1
ATOM 7599 C CA . PHE H 1 56 ? 85.586 49.613 -18.603 1.00 67.50 78 PHE H CA 1
ATOM 7600 C C . PHE H 1 56 ? 86.404 48.915 -17.527 1.00 73.24 78 PHE H C 1
ATOM 7601 O O . PHE H 1 56 ? 86.779 47.747 -17.690 1.00 76.42 78 PHE H O 1
ATOM 7609 N N . THR H 1 57 ? 86.678 49.609 -16.424 1.00 75.38 79 THR H N 1
ATOM 7610 C CA . THR H 1 57 ? 87.613 49.156 -15.404 1.00 69.83 79 THR H CA 1
ATOM 7611 C C . THR H 1 57 ? 86.907 48.718 -14.122 1.00 77.00 79 THR H C 1
ATOM 7612 O O . THR H 1 57 ? 87.503 48.746 -13.044 1.00 77.06 79 THR H O 1
ATOM 7616 N N . MET H 1 58 ? 85.641 48.313 -14.221 1.00 81.64 80 MET H N 1
ATOM 7617 C CA . MET H 1 58 ? 84.939 47.807 -13.053 1.00 75.40 80 MET H CA 1
ATOM 7618 C C . MET H 1 58 ? 85.632 46.553 -12.519 1.00 78.71 80 MET H C 1
ATOM 7619 O O . MET H 1 58 ? 86.130 45.729 -13.294 1.00 92.65 80 MET H O 1
ATOM 7624 N N . PRO H 1 59 ? 85.662 46.381 -11.200 1.00 99.64 81 PRO H N 1
ATOM 7625 C CA . PRO H 1 59 ? 86.571 45.398 -10.590 1.00 111.17 81 PRO H CA 1
ATOM 7626 C C . PRO H 1 59 ? 86.141 43.948 -10.737 1.00 118.74 81 PRO H C 1
ATOM 7627 O O . PRO H 1 59 ? 86.995 43.055 -10.782 1.00 125.00 81 PRO H O 1
ATOM 7631 N N . SER H 1 60 ? 84.838 43.690 -10.806 1.00 110.38 82 SER H N 1
ATOM 7632 C CA . SER H 1 60 ? 84.345 42.315 -10.829 1.00 125.05 82 SER H CA 1
ATOM 7633 C C . SER H 1 60 ? 84.750 41.640 -12.135 1.00 131.97 82 SER H C 1
ATOM 7634 O O . SER H 1 60 ? 84.176 41.921 -13.192 1.00 120.27 82 SER H O 1
ATOM 7637 N N . ALA H 1 61 ? 85.746 40.752 -12.065 1.00 138.54 83 ALA H N 1
ATOM 7638 C CA . ALA H 1 61 ? 86.115 39.924 -13.208 1.00 135.99 83 ALA H CA 1
ATOM 7639 C C . ALA H 1 61 ? 86.612 38.540 -12.792 1.00 146.66 83 ALA H C 1
ATOM 7640 O O . ALA H 1 61 ? 87.765 38.197 -13.081 1.00 136.08 83 ALA H O 1
ATOM 7642 N N . PRO H 1 62 ? 85.800 37.715 -12.129 1.00 151.38 84 PRO H N 1
ATOM 7643 C CA . PRO H 1 62 ? 86.237 36.356 -11.811 1.00 149.57 84 PRO H CA 1
ATOM 7644 C C . PRO H 1 62 ? 85.421 35.330 -12.578 1.00 153.94 84 PRO H C 1
ATOM 7645 O O . PRO H 1 62 ? 84.326 34.943 -12.142 1.00 137.75 84 PRO H O 1
ATOM 7649 N N . PRO H 1 63 ? 85.916 34.860 -13.727 1.00 159.83 85 PRO H N 1
ATOM 7650 C CA . PRO H 1 63 ? 85.104 33.963 -14.558 1.00 159.41 85 PRO H CA 1
ATOM 7651 C C . PRO H 1 63 ? 85.443 32.487 -14.403 1.00 164.93 85 PRO H C 1
ATOM 7652 O O . PRO H 1 63 ? 86.617 32.100 -14.406 1.00 165.56 85 PRO H O 1
ATOM 7656 N N . ALA H 1 64 ? 84.412 31.651 -14.272 1.00 166.33 86 ALA H N 1
ATOM 7657 C CA . ALA H 1 64 ? 84.555 30.201 -14.328 1.00 157.21 86 ALA H CA 1
ATOM 7658 C C . ALA H 1 64 ? 84.265 29.705 -15.744 1.00 166.92 86 ALA H C 1
ATOM 7659 O O . ALA H 1 64 ? 83.372 30.234 -16.413 1.00 173.99 86 ALA H O 1
ATOM 7661 N N . PRO H 1 65 ? 85.008 28.705 -16.237 1.00 162.16 87 PRO H N 1
ATOM 7662 C CA . PRO H 1 65 ? 84.803 28.249 -17.621 1.00 149.88 87 PRO H CA 1
ATOM 7663 C C . PRO H 1 65 ? 83.461 27.565 -17.831 1.00 154.36 87 PRO H C 1
ATOM 7664 O O . PRO H 1 65 ? 83.372 26.333 -17.809 1.00 149.50 87 PRO H O 1
ATOM 7668 N N . ASP H 1 66 ? 82.411 28.358 -18.044 1.00 164.09 88 ASP H N 1
ATOM 7669 C CA . ASP H 1 66 ? 81.075 27.829 -18.292 1.00 162.27 88 ASP H CA 1
ATOM 7670 C C . ASP H 1 66 ? 80.499 28.415 -19.574 1.00 164.58 88 ASP H C 1
ATOM 7671 O O . ASP H 1 66 ? 80.835 27.974 -20.677 1.00 153.13 88 ASP H O 1
ATOM 7676 N N . ALA H 1 67 ? 79.635 29.421 -19.430 1.00 173.24 89 ALA H N 1
ATOM 7677 C CA . ALA H 1 67 ? 79.099 30.159 -20.566 1.00 160.65 89 ALA H CA 1
ATOM 7678 C C . ALA H 1 67 ? 79.716 31.540 -20.823 1.00 166.71 89 ALA H C 1
ATOM 7679 O O . ALA H 1 67 ? 79.260 32.219 -21.752 1.00 144.86 89 ALA H O 1
ATOM 7681 N N . PRO H 1 68 ? 80.750 32.022 -20.060 1.00 179.42 90 PRO H N 1
ATOM 7682 C CA . PRO H 1 68 ? 81.186 33.410 -20.272 1.00 170.28 90 PRO H CA 1
ATOM 7683 C C . PRO H 1 68 ? 81.875 33.627 -21.609 1.00 166.49 90 PRO H C 1
ATOM 7684 O O . PRO H 1 68 ? 83.106 33.704 -21.684 1.00 161.95 90 PRO H O 1
ATOM 7688 N N . LYS H 1 69 ? 81.082 33.710 -22.667 1.00 160.53 91 LYS H N 1
ATOM 7689 C CA . LYS H 1 69 ? 81.534 34.229 -23.956 1.00 138.44 91 LYS H CA 1
ATOM 7690 C C . LYS H 1 69 ? 80.693 35.460 -24.250 1.00 122.46 91 LYS H C 1
ATOM 7691 O O . LYS H 1 69 ? 79.483 35.327 -24.516 1.00 119.02 91 LYS H O 1
ATOM 7697 N N . PRO H 1 70 ? 81.262 36.671 -24.192 1.00 112.80 92 PRO H N 1
ATOM 7698 C CA . PRO H 1 70 ? 80.437 37.884 -24.322 1.00 98.16 92 PRO H CA 1
ATOM 7699 C C . PRO H 1 70 ? 79.750 37.972 -25.678 1.00 92.56 92 PRO H C 1
ATOM 7700 O O . PRO H 1 70 ? 80.400 38.137 -26.713 1.00 89.33 92 PRO H O 1
ATOM 7704 N N . HIS H 1 71 ? 78.426 37.854 -25.666 1.00 81.62 93 HIS H N 1
ATOM 7705 C CA . HIS H 1 71 ? 77.610 37.834 -26.876 1.00 67.33 93 HIS H CA 1
ATOM 7706 C C . HIS H 1 71 ? 76.758 39.101 -26.880 1.00 60.50 93 HIS H C 1
ATOM 7707 O O . HIS H 1 71 ? 75.629 39.110 -26.386 1.00 63.05 93 HIS H O 1
ATOM 7714 N N . VAL H 1 72 ? 77.311 40.173 -27.443 1.00 53.85 94 VAL H N 1
ATOM 7715 C CA . VAL H 1 72 ? 76.662 41.478 -27.486 1.00 58.29 94 VAL H CA 1
ATOM 7716 C C . VAL H 1 72 ? 76.813 42.043 -28.889 1.00 62.96 94 VAL H C 1
ATOM 7717 O O . VAL H 1 72 ? 77.899 41.979 -29.476 1.00 73.05 94 VAL H O 1
ATOM 7721 N N . LEU H 1 73 ? 75.727 42.597 -29.433 1.00 57.31 95 LEU H N 1
ATOM 7722 C CA . LEU H 1 73 ? 75.797 43.207 -30.758 1.00 52.68 95 LEU H CA 1
ATOM 7723 C C . LEU H 1 73 ? 75.089 44.552 -30.764 1.00 50.40 95 LEU H C 1
ATOM 7724 O O . LEU H 1 73 ? 73.931 44.648 -30.355 1.00 49.21 95 LEU H O 1
ATOM 7729 N N . ASN H 1 74 ? 75.776 45.582 -31.245 1.00 46.76 96 ASN H N 1
ATOM 7730 C CA . ASN H 1 74 ? 75.178 46.898 -31.411 1.00 47.89 96 ASN H CA 1
ATOM 7731 C C . ASN H 1 74 ? 74.792 47.112 -32.869 1.00 50.30 96 ASN H C 1
ATOM 7732 O O . ASN H 1 74 ? 75.546 46.761 -33.781 1.00 50.78 96 ASN H O 1
ATOM 7737 N N . THR H 1 75 ? 73.609 47.684 -33.077 1.00 48.12 97 THR H N 1
ATOM 7738 C CA . THR H 1 75 ? 73.059 47.942 -34.399 1.00 38.37 97 THR H CA 1
ATOM 7739 C C . THR H 1 75 ? 72.572 49.382 -34.460 1.00 46.78 97 THR H C 1
ATOM 7740 O O . THR H 1 75 ? 71.933 49.870 -33.524 1.00 55.98 97 THR H O 1
ATOM 7744 N N . MET H 1 76 ? 72.882 50.064 -35.557 1.00 45.18 98 MET H N 1
ATOM 7745 C CA . MET H 1 76 ? 72.484 51.458 -35.744 1.00 47.47 98 MET H CA 1
ATOM 7746 C C . MET H 1 76 ? 71.228 51.474 -36.608 1.00 51.45 98 MET H C 1
ATOM 7747 O O . MET H 1 76 ? 71.294 51.486 -37.837 1.00 54.46 98 MET H O 1
ATOM 7752 N N . ALA H 1 77 ? 70.071 51.455 -35.951 1.00 47.64 99 ALA H N 1
ATOM 7753 C CA . ALA H 1 77 ? 68.800 51.523 -36.651 1.00 45.84 99 ALA H CA 1
ATOM 7754 C C . ALA H 1 77 ? 68.611 52.894 -37.286 1.00 52.35 99 ALA H C 1
ATOM 7755 O O . ALA H 1 77 ? 68.711 53.930 -36.606 1.00 50.35 99 ALA H O 1
ATOM 7757 N N . SER H 1 78 ? 68.343 52.872 -38.592 1.00 52.69 100 SER H N 1
ATOM 7758 C CA . SER H 1 78 ? 68.040 54.051 -39.395 1.00 43.05 100 SER H CA 1
ATOM 7759 C C . SER H 1 78 ? 69.035 55.197 -39.194 1.00 45.76 100 SER H C 1
ATOM 7760 O O . SER H 1 78 ? 68.650 56.290 -38.761 1.00 52.70 100 SER H O 1
ATOM 7763 N N . PRO H 1 79 ? 70.307 54.990 -39.522 1.00 43.18 101 PRO H N 1
ATOM 7764 C CA . PRO H 1 79 ? 71.303 56.039 -39.290 1.00 40.73 101 PRO H CA 1
ATOM 7765 C C . PRO H 1 79 ? 71.068 57.246 -40.183 1.00 50.81 101 PRO H C 1
ATOM 7766 O O . PRO H 1 79 ? 70.488 57.150 -41.267 1.00 60.03 101 PRO H O 1
ATOM 7770 N N . HIS H 1 80 ? 71.536 58.395 -39.703 1.00 51.92 102 HIS H N 1
ATOM 7771 C CA . HIS H 1 80 ? 71.428 59.661 -40.418 1.00 45.03 102 HIS H CA 1
ATOM 7772 C C . HIS H 1 80 ? 72.704 60.445 -40.163 1.00 54.80 102 HIS H C 1
ATOM 7773 O O . HIS H 1 80 ? 72.988 60.817 -39.020 1.00 61.56 102 HIS H O 1
ATOM 7780 N N . VAL H 1 81 ? 73.477 60.678 -41.219 1.00 60.39 103 VAL H N 1
ATOM 7781 C CA . VAL H 1 81 ? 74.729 61.419 -41.136 1.00 55.84 103 VAL H CA 1
ATOM 7782 C C . VAL H 1 81 ? 74.506 62.793 -41.749 1.00 50.36 103 VAL H C 1
ATOM 7783 O O . VAL H 1 81 ? 73.918 62.910 -42.831 1.00 57.21 103 VAL H O 1
ATOM 7787 N N . ARG H 1 82 ? 74.961 63.830 -41.050 1.00 53.49 104 ARG H N 1
ATOM 7788 C CA . ARG H 1 82 ? 74.861 65.202 -41.528 1.00 53.76 104 ARG H CA 1
ATOM 7789 C C . ARG H 1 82 ? 76.236 65.848 -41.483 1.00 62.66 104 ARG H C 1
ATOM 7790 O O . ARG H 1 82 ? 76.929 65.769 -40.465 1.00 61.36 104 ARG H O 1
ATOM 7798 N N . MET H 1 83 ? 76.626 66.482 -42.583 1.00 70.82 105 MET H N 1
ATOM 7799 C CA . MET H 1 83 ? 77.892 67.194 -42.667 1.00 61.47 105 MET H CA 1
ATOM 7800 C C . MET H 1 83 ? 77.646 68.665 -42.364 1.00 63.57 105 MET H C 1
ATOM 7801 O O . MET H 1 83 ? 76.900 69.336 -43.085 1.00 61.24 105 MET H O 1
ATOM 7806 N N . VAL H 1 84 ? 78.263 69.156 -41.293 1.00 65.07 106 VAL H N 1
ATOM 7807 C CA . VAL H 1 84 ? 78.102 70.549 -40.896 1.00 74.76 106 VAL H CA 1
ATOM 7808 C C . VAL H 1 84 ? 79.423 71.268 -41.119 1.00 85.41 106 VAL H C 1
ATOM 7809 O O . VAL H 1 84 ? 80.309 71.246 -40.257 1.00 84.33 106 VAL H O 1
ATOM 7813 N N . GLY H 1 85 ? 79.567 71.905 -42.277 1.00 86.17 107 GLY H N 1
ATOM 7814 C CA . GLY H 1 85 ? 80.834 72.542 -42.550 1.00 91.88 107 GLY H CA 1
ATOM 7815 C C . GLY H 1 85 ? 81.878 71.524 -42.989 1.00 83.65 107 GLY H C 1
ATOM 7816 O O . GLY H 1 85 ? 81.589 70.356 -43.258 1.00 74.49 107 GLY H O 1
ATOM 7817 N N . ASP H 1 86 ? 83.124 71.996 -43.049 1.00 88.15 108 ASP H N 1
ATOM 7818 C CA . ASP H 1 86 ? 84.229 71.177 -43.526 1.00 79.02 108 ASP H CA 1
ATOM 7819 C C . ASP H 1 86 ? 84.732 70.174 -42.494 1.00 78.75 108 ASP H C 1
ATOM 7820 O O . ASP H 1 86 ? 85.319 69.157 -42.882 1.00 77.95 108 ASP H O 1
ATOM 7825 N N . SER H 1 87 ? 84.523 70.423 -41.199 1.00 81.71 109 SER H N 1
ATOM 7826 C CA . SER H 1 87 ? 85.208 69.659 -40.164 1.00 79.94 109 SER H CA 1
ATOM 7827 C C . SER H 1 87 ? 84.297 68.877 -39.226 1.00 67.98 109 SER H C 1
ATOM 7828 O O . SER H 1 87 ? 84.808 68.252 -38.289 1.00 68.86 109 SER H O 1
ATOM 7831 N N . CYS H 1 88 ? 82.982 68.879 -39.435 1.00 71.77 110 CYS H N 1
ATOM 7832 C CA . CYS H 1 88 ? 82.064 68.279 -38.475 1.00 71.49 110 CYS H CA 1
ATOM 7833 C C . CYS H 1 88 ? 81.108 67.305 -39.149 1.00 71.36 110 CYS H C 1
ATOM 7834 O O . CYS H 1 88 ? 80.660 67.534 -40.277 1.00 70.07 110 CYS H O 1
ATOM 7837 N N . ALA H 1 89 ? 80.784 66.228 -38.432 1.00 71.69 111 ALA H N 1
ATOM 7838 C CA . ALA H 1 89 ? 79.762 65.277 -38.845 1.00 59.53 111 ALA H CA 1
ATOM 7839 C C . ALA H 1 89 ? 78.906 64.919 -37.638 1.00 66.34 111 ALA H C 1
ATOM 7840 O O . ALA H 1 89 ? 79.418 64.780 -36.525 1.00 61.32 111 ALA H O 1
ATOM 7842 N N . VAL H 1 90 ? 77.601 64.784 -37.859 1.00 62.06 112 VAL H N 1
ATOM 7843 C CA . VAL H 1 90 ? 76.648 64.440 -36.808 1.00 66.04 112 VAL H CA 1
ATOM 7844 C C . VAL H 1 90 ? 75.954 63.147 -37.211 1.00 60.37 112 VAL H C 1
ATOM 7845 O O . VAL H 1 90 ? 75.270 63.100 -38.242 1.00 54.94 112 VAL H O 1
ATOM 7849 N N . VAL H 1 91 ? 76.133 62.103 -36.405 1.00 50.40 113 VAL H N 1
ATOM 7850 C CA . VAL H 1 91 ? 75.564 60.786 -36.657 1.00 48.55 113 VAL H CA 1
ATOM 7851 C C . VAL H 1 91 ? 74.440 60.579 -35.650 1.00 57.08 113 VAL H C 1
ATOM 7852 O O . VAL H 1 91 ? 74.687 60.480 -34.441 1.00 58.34 113 VAL H O 1
ATOM 7856 N N . SER H 1 92 ? 73.205 60.518 -36.142 1.00 55.37 114 SER H N 1
ATOM 7857 C CA . SER H 1 92 ? 72.025 60.323 -35.311 1.00 52.50 114 SER H CA 1
ATOM 7858 C C . SER H 1 92 ? 71.387 58.992 -35.678 1.00 49.84 114 SER H C 1
ATOM 7859 O O . SER H 1 92 ? 71.221 58.693 -36.864 1.00 55.76 114 SER H O 1
ATOM 7862 N N . TYR H 1 93 ? 71.026 58.198 -34.676 1.00 49.65 115 TYR H N 1
ATOM 7863 C CA . TYR H 1 93 ? 70.538 56.849 -34.951 1.00 49.84 115 TYR H CA 1
ATOM 7864 C C . TYR H 1 93 ? 69.860 56.298 -33.700 1.00 55.67 115 TYR H C 1
ATOM 7865 O O . TYR H 1 93 ? 69.859 56.929 -32.633 1.00 52.03 115 TYR H O 1
ATOM 7874 N N . ILE H 1 94 ? 69.270 55.109 -33.842 1.00 52.63 116 ILE H N 1
ATOM 7875 C CA . ILE H 1 94 ? 68.728 54.369 -32.707 1.00 47.80 116 ILE H CA 1
ATOM 7876 C C . ILE H 1 94 ? 69.668 53.201 -32.443 1.00 55.41 116 ILE H C 1
ATOM 7877 O O . ILE H 1 94 ? 69.758 52.269 -33.249 1.00 60.34 116 ILE H O 1
ATOM 7882 N N . ARG H 1 95 ? 70.387 53.249 -31.329 1.00 47.69 117 ARG H N 1
ATOM 7883 C CA . ARG H 1 95 ? 71.275 52.157 -30.961 1.00 49.48 117 ARG H CA 1
ATOM 7884 C C . ARG H 1 95 ? 70.458 51.014 -30.373 1.00 52.48 117 ARG H C 1
ATOM 7885 O O . ARG H 1 95 ? 69.802 51.181 -29.338 1.00 56.80 117 ARG H O 1
ATOM 7893 N N . LEU H 1 96 ? 70.482 49.863 -31.048 1.00 45.94 118 LEU H N 1
ATOM 7894 C CA . LEU H 1 96 ? 69.867 48.630 -30.574 1.00 48.18 118 LEU H CA 1
ATOM 7895 C C . LEU H 1 96 ? 70.984 47.715 -30.088 1.00 50.70 118 LEU H C 1
ATOM 7896 O O . LEU H 1 96 ? 71.805 47.251 -30.885 1.00 57.87 118 LEU H O 1
ATOM 7901 N N . THR H 1 97 ? 71.013 47.461 -28.787 1.00 42.53 119 THR H N 1
ATOM 7902 C CA . THR H 1 97 ? 72.025 46.619 -28.165 1.00 47.58 119 THR H CA 1
ATOM 7903 C C . THR H 1 97 ? 71.394 45.284 -27.796 1.00 49.23 119 THR H C 1
ATOM 7904 O O . THR H 1 97 ? 70.483 45.232 -26.965 1.00 54.89 119 THR H O 1
ATOM 7908 N N . GLN H 1 98 ? 71.869 44.215 -28.426 1.00 42.36 120 GLN H N 1
ATOM 7909 C CA . GLN H 1 98 ? 71.418 42.865 -28.130 1.00 47.23 120 GLN H CA 1
ATOM 7910 C C . GLN H 1 98 ? 72.377 42.241 -27.124 1.00 55.07 120 GLN H C 1
ATOM 7911 O O . GLN H 1 98 ? 73.567 42.058 -27.421 1.00 54.01 120 GLN H O 1
ATOM 7917 N N . LYS H 1 99 ? 71.855 41.937 -25.936 1.00 60.35 121 LYS H N 1
ATOM 7918 C CA . LYS H 1 99 ? 72.608 41.383 -24.822 1.00 55.26 121 LYS H CA 1
ATOM 7919 C C . LYS H 1 99 ? 71.974 40.070 -24.381 1.00 54.52 121 LYS H C 1
ATOM 7920 O O . LYS H 1 99 ? 70.877 39.704 -24.811 1.00 52.12 121 LYS H O 1
ATOM 7926 N N . MET H 1 100 ? 72.679 39.365 -23.502 1.00 64.63 122 MET H N 1
ATOM 7927 C CA . MET H 1 100 ? 72.195 38.125 -22.909 1.00 64.84 122 MET H CA 1
ATOM 7928 C C . MET H 1 100 ? 72.014 38.337 -21.412 1.00 62.80 122 MET H C 1
ATOM 7929 O O . MET H 1 100 ? 72.976 38.660 -20.707 1.00 70.42 122 MET H O 1
ATOM 7934 N N . VAL H 1 101 ? 70.783 38.170 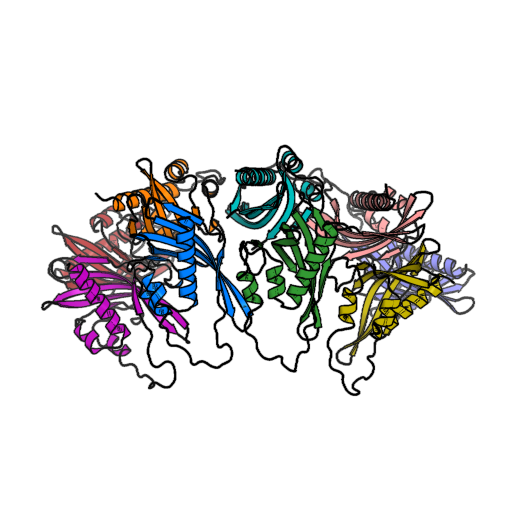-20.937 1.00 63.33 123 VAL H N 1
ATOM 7935 C CA . VAL H 1 101 ? 70.442 38.303 -19.526 1.00 66.64 123 VAL H CA 1
ATOM 7936 C C . VAL H 1 101 ? 69.729 37.026 -19.100 1.00 67.85 123 VAL H C 1
ATOM 7937 O O . VAL H 1 101 ? 68.724 36.641 -19.712 1.00 74.26 123 VAL H O 1
ATOM 7941 N N . ASN H 1 102 ? 70.254 36.367 -18.064 1.00 67.94 124 ASN H N 1
ATOM 7942 C CA . ASN H 1 102 ? 69.671 35.137 -17.521 1.00 76.27 124 ASN H CA 1
ATOM 7943 C C . ASN H 1 102 ? 69.502 34.070 -18.600 1.00 74.90 124 ASN H C 1
ATOM 7944 O O . ASN H 1 102 ? 68.517 33.328 -18.617 1.00 73.04 124 ASN H O 1
ATOM 7949 N N . GLY H 1 103 ? 70.472 33.990 -19.509 1.00 78.68 125 GLY H N 1
ATOM 7950 C CA . GLY H 1 103 ? 70.415 33.018 -20.583 1.00 80.58 125 GLY H CA 1
ATOM 7951 C C . GLY H 1 103 ? 69.404 33.306 -21.668 1.00 68.33 125 GLY H C 1
ATOM 7952 O O . GLY H 1 103 ? 69.136 32.426 -22.491 1.00 77.87 125 GLY H O 1
ATOM 7953 N N . ALA H 1 104 ? 68.834 34.507 -21.701 1.00 61.23 126 ALA H N 1
ATOM 7954 C CA . ALA H 1 104 ? 67.849 34.877 -22.703 1.00 56.78 126 ALA H CA 1
ATOM 7955 C C . ALA H 1 104 ? 68.261 36.171 -23.385 1.00 64.48 126 ALA H C 1
ATOM 7956 O O . ALA H 1 104 ? 68.864 37.045 -22.757 1.00 65.01 126 ALA H O 1
ATOM 7958 N N . PRO H 1 105 ? 67.951 36.323 -24.668 1.00 61.38 127 PRO H N 1
ATOM 7959 C CA . PRO H 1 105 ? 68.307 37.559 -25.369 1.00 50.57 127 PRO H CA 1
ATOM 7960 C C . PRO H 1 105 ? 67.406 38.720 -24.977 1.00 47.23 127 PRO H C 1
ATOM 7961 O O . PRO H 1 105 ? 66.226 38.550 -24.659 1.00 55.26 127 PRO H O 1
ATOM 7965 N N . VAL H 1 106 ? 67.988 39.917 -25.002 1.00 45.01 128 VAL H N 1
ATOM 7966 C CA . VAL H 1 106 ? 67.281 41.151 -24.678 1.00 47.08 128 VAL H CA 1
ATOM 7967 C C . VAL H 1 106 ? 67.776 42.256 -25.605 1.00 54.82 128 VAL H C 1
ATOM 7968 O O . VAL H 1 106 ? 68.982 42.393 -25.838 1.00 52.97 128 VAL H O 1
ATOM 7972 N N . THR H 1 107 ? 66.842 43.047 -26.135 1.00 42.65 129 THR H N 1
ATOM 7973 C CA . THR H 1 107 ? 67.156 44.150 -27.038 1.00 45.05 129 THR H CA 1
ATOM 7974 C C . THR H 1 107 ? 66.881 45.471 -26.327 1.00 50.30 129 THR H C 1
ATOM 7975 O O . THR H 1 107 ? 65.729 45.783 -26.010 1.00 60.91 129 THR H O 1
ATOM 7979 N N . VAL H 1 108 ? 67.939 46.244 -26.082 1.00 47.25 130 VAL H N 1
ATOM 7980 C CA . VAL H 1 108 ? 67.846 47.567 -25.480 1.00 45.09 130 VAL H CA 1
ATOM 7981 C C . VAL H 1 108 ? 67.903 48.599 -26.595 1.00 48.32 130 VAL H C 1
ATOM 7982 O O . VAL H 1 108 ? 68.590 48.408 -27.602 1.00 59.90 130 VAL H O 1
ATOM 7986 N N . GLN H 1 109 ? 67.178 49.702 -26.425 1.00 49.09 131 GLN H N 1
ATOM 7987 C CA . GLN H 1 109 ? 67.142 50.751 -27.435 1.00 47.74 131 GLN H CA 1
ATOM 7988 C C . GLN H 1 109 ? 67.494 52.092 -26.811 1.00 48.81 131 GLN H C 1
ATOM 7989 O O . GLN H 1 109 ? 67.130 52.373 -25.664 1.00 58.01 131 GLN H O 1
ATOM 7995 N N . ALA H 1 110 ? 68.213 52.911 -27.574 1.00 53.07 132 ALA H N 1
ATOM 7996 C CA . ALA H 1 110 ? 68.605 54.234 -27.110 1.00 51.35 132 ALA H CA 1
ATOM 7997 C C . ALA H 1 110 ? 68.647 55.197 -28.287 1.00 54.76 132 ALA H C 1
ATOM 7998 O O . ALA H 1 110 ? 68.995 54.807 -29.401 1.00 66.61 132 ALA H O 1
ATOM 8000 N N . GLU H 1 111 ? 68.276 56.450 -28.037 1.00 47.83 133 GLU H N 1
ATOM 8001 C CA . GLU H 1 111 ? 68.452 57.510 -29.023 1.00 50.63 133 GLU H CA 1
ATOM 8002 C C . GLU H 1 111 ? 69.865 58.062 -28.890 1.00 51.89 133 GLU H C 1
ATOM 8003 O O . GLU H 1 111 ? 70.225 58.586 -27.830 1.00 53.36 133 GLU H O 1
ATOM 8009 N N . GLU H 1 112 ? 70.673 57.953 -29.946 1.00 58.36 134 GLU H N 1
ATOM 8010 C CA . GLU H 1 112 ? 72.063 58.381 -29.867 1.00 48.51 134 GLU H CA 1
ATOM 8011 C C . GLU H 1 112 ? 72.367 59.431 -30.925 1.00 50.94 134 GLU H C 1
ATOM 8012 O O . GLU H 1 112 ? 72.056 59.246 -32.110 1.00 53.95 134 GLU H O 1
ATOM 8018 N N . THR H 1 113 ? 72.961 60.537 -30.477 1.00 45.01 135 THR H N 1
ATOM 8019 C CA . THR H 1 113 ? 73.525 61.572 -31.334 1.00 43.39 135 THR H CA 1
ATOM 8020 C C . THR H 1 113 ? 75.000 61.707 -30.991 1.00 55.53 135 THR H C 1
ATOM 8021 O O . THR H 1 113 ? 75.344 62.104 -29.872 1.00 57.68 135 THR H O 1
ATOM 8025 N N . ARG H 1 114 ? 75.869 61.373 -31.941 1.00 59.94 136 ARG H N 1
ATOM 8026 C CA . ARG H 1 114 ? 77.308 61.429 -31.731 1.00 58.17 136 ARG H CA 1
ATOM 8027 C C . ARG H 1 114 ? 77.932 62.370 -32.750 1.00 52.58 136 ARG H C 1
ATOM 8028 O O . ARG H 1 114 ? 77.682 62.246 -33.954 1.00 56.41 136 ARG H O 1
ATOM 8036 N N . VAL H 1 115 ? 78.735 63.311 -32.264 1.00 55.23 137 VAL H N 1
ATOM 8037 C CA . VAL H 1 115 ? 79.381 64.308 -33.107 1.00 57.06 137 VAL H CA 1
ATOM 8038 C C . VAL H 1 115 ? 80.843 63.923 -33.284 1.00 62.84 137 VAL H C 1
ATOM 8039 O O . VAL H 1 115 ? 81.528 63.580 -32.310 1.00 49.13 137 VAL H O 1
ATOM 8043 N N . TRP H 1 116 ? 81.317 63.972 -34.526 1.00 64.66 138 TRP H N 1
ATOM 8044 C CA . TRP H 1 116 ? 82.692 63.651 -34.871 1.00 57.66 138 TRP H CA 1
ATOM 8045 C C . TRP H 1 116 ? 83.342 64.849 -35.548 1.00 62.56 138 TRP H C 1
ATOM 8046 O O . TRP H 1 116 ? 82.696 65.574 -36.314 1.00 58.86 138 TRP H O 1
ATOM 8057 N N . GLU H 1 117 ? 84.623 65.050 -35.253 1.00 58.68 139 GLU H N 1
ATOM 8058 C CA . GLU H 1 117 ? 85.421 66.121 -35.829 1.00 69.30 139 GLU H CA 1
ATOM 8059 C C . GLU H 1 117 ? 86.537 65.516 -36.667 1.00 76.52 139 GLU H C 1
ATOM 8060 O O . GLU H 1 117 ? 87.156 64.522 -36.267 1.00 78.18 139 GLU H O 1
ATOM 8066 N N . LYS H 1 118 ? 86.786 66.113 -37.832 1.00 70.21 140 LYS H N 1
ATOM 8067 C CA . LYS H 1 118 ? 87.874 65.671 -38.700 1.00 75.98 140 LYS H CA 1
ATOM 8068 C C . LYS H 1 118 ? 89.163 66.320 -38.211 1.00 74.68 140 LYS H C 1
ATOM 8069 O O . LYS H 1 118 ? 89.446 67.484 -38.506 1.00 75.74 140 LYS H O 1
ATOM 8075 N N . LYS H 1 119 ? 89.940 65.556 -37.451 1.00 73.40 141 LYS H N 1
ATOM 8076 C CA . LYS H 1 119 ? 91.196 65.999 -36.867 1.00 91.24 141 LYS H CA 1
ATOM 8077 C C . LYS H 1 119 ? 92.301 65.031 -37.265 1.00 110.05 141 LYS H C 1
ATOM 8078 O O . LYS H 1 119 ? 92.108 63.809 -37.240 1.00 95.53 141 LYS H O 1
ATOM 8084 N N . ASP H 1 120 ? 93.448 65.589 -37.654 1.00 116.92 142 ASP H N 1
ATOM 8085 C CA . ASP H 1 120 ? 94.644 64.814 -37.984 1.00 116.42 142 ASP H CA 1
ATOM 8086 C C . ASP H 1 120 ? 94.332 63.701 -38.983 1.00 107.10 142 ASP H C 1
ATOM 8087 O O . ASP H 1 120 ? 94.710 62.541 -38.802 1.00 95.81 142 ASP H O 1
ATOM 8092 N N . GLY H 1 121 ? 93.618 64.065 -40.047 1.00 93.31 143 GLY H N 1
ATOM 8093 C CA . GLY H 1 121 ? 93.323 63.116 -41.104 1.00 92.24 143 GLY H CA 1
ATOM 8094 C C . GLY H 1 121 ? 92.445 61.957 -40.693 1.00 105.26 143 GLY H C 1
ATOM 8095 O O . GLY H 1 121 ? 92.440 60.925 -41.370 1.00 95.78 143 GLY H O 1
ATOM 8096 N N . GLY H 1 122 ? 91.704 62.094 -39.595 1.00 118.81 144 GLY H N 1
ATOM 8097 C CA . GLY H 1 122 ? 90.792 61.063 -39.148 1.00 107.04 144 GLY H CA 1
ATOM 8098 C C . GLY H 1 122 ? 89.584 61.700 -38.496 1.00 94.16 144 GLY H C 1
ATOM 8099 O O . GLY H 1 122 ? 89.463 62.924 -38.444 1.00 92.08 144 GLY H O 1
ATOM 8100 N N . TRP H 1 123 ? 88.679 60.861 -38.002 1.00 86.34 145 TRP H N 1
ATOM 8101 C CA . TRP H 1 123 ? 87.511 61.319 -37.261 1.00 68.02 145 TRP H CA 1
ATOM 8102 C C . TRP H 1 123 ? 87.681 60.966 -35.790 1.00 70.47 145 TRP H C 1
ATOM 8103 O O . TRP H 1 123 ? 88.015 59.822 -35.459 1.00 63.57 145 TRP H O 1
ATOM 8114 N N . ILE H 1 124 ? 87.459 61.943 -34.912 1.00 77.35 146 ILE H N 1
ATOM 8115 C CA . ILE H 1 124 ? 87.488 61.701 -33.474 1.00 77.34 146 ILE H CA 1
ATOM 8116 C C . ILE H 1 124 ? 86.165 62.153 -32.871 1.00 68.62 146 ILE H C 1
ATOM 8117 O O . ILE H 1 124 ? 85.553 63.128 -33.317 1.00 61.76 146 ILE H O 1
ATOM 8122 N N . HIS H 1 125 ? 85.728 61.432 -31.844 1.00 64.06 147 HIS H N 1
ATOM 8123 C CA . HIS H 1 125 ? 84.434 61.678 -31.222 1.00 63.32 147 HIS H CA 1
ATOM 8124 C C . HIS H 1 125 ? 84.542 62.815 -30.212 1.00 63.47 147 HIS H C 1
ATOM 8125 O O . HIS H 1 125 ? 85.416 62.797 -29.340 1.00 67.47 147 HIS H O 1
ATOM 8132 N N . VAL H 1 126 ? 83.652 63.805 -30.323 1.00 61.27 148 VAL H N 1
ATOM 8133 C CA . VAL H 1 126 ? 83.756 64.995 -29.482 1.00 68.02 148 VAL H CA 1
ATOM 8134 C C . VAL H 1 126 ? 82.549 65.144 -28.559 1.00 70.30 148 VAL H C 1
ATOM 8135 O O . VAL H 1 126 ? 82.680 65.643 -27.433 1.00 68.89 148 VAL H O 1
ATOM 8139 N N . HIS H 1 127 ? 81.370 64.714 -29.012 1.00 70.52 149 HIS H N 1
ATOM 8140 C CA . HIS H 1 127 ? 80.154 64.879 -28.227 1.00 59.17 149 HIS H CA 1
ATOM 8141 C C . HIS H 1 127 ? 79.279 63.637 -28.327 1.00 59.89 149 HIS H C 1
ATOM 8142 O O . HIS H 1 127 ? 79.216 62.980 -29.369 1.00 63.14 149 HIS H O 1
ATOM 8149 N N . MET H 1 128 ? 78.586 63.343 -27.228 1.00 64.21 150 MET H N 1
ATOM 8150 C CA . MET H 1 128 ? 77.795 62.130 -27.072 1.00 57.73 150 MET H CA 1
ATOM 8151 C C . MET H 1 128 ? 76.473 62.479 -26.404 1.00 60.32 150 MET H C 1
ATOM 8152 O O . MET H 1 128 ? 76.441 63.290 -25.476 1.00 64.21 150 MET H O 1
ATOM 8157 N N . HIS H 1 129 ? 75.383 61.866 -26.867 1.00 59.84 151 HIS H N 1
ATOM 8158 C CA . HIS H 1 129 ? 74.075 62.105 -26.258 1.00 55.08 151 HIS H CA 1
ATOM 8159 C C . HIS H 1 129 ? 73.240 60.835 -26.360 1.00 51.87 151 HIS H C 1
ATOM 8160 O O . HIS H 1 129 ? 72.806 60.462 -27.453 1.00 51.76 151 HIS H O 1
ATOM 8167 N N . ARG H 1 130 ? 73.006 60.190 -25.220 1.00 47.99 152 ARG H N 1
ATOM 8168 C CA . ARG H 1 130 ? 72.224 58.965 -25.129 1.00 52.77 152 ARG H CA 1
ATOM 8169 C C . ARG H 1 130 ? 70.903 59.230 -24.419 1.00 62.03 152 ARG H C 1
ATOM 8170 O O . ARG H 1 130 ? 70.856 59.962 -23.426 1.00 70.89 152 ARG H O 1
ATOM 8178 N N . SER H 1 131 ? 69.836 58.610 -24.920 1.00 59.24 153 SER H N 1
ATOM 8179 C CA . SER H 1 131 ? 68.513 58.715 -24.318 1.00 45.05 153 SER H CA 1
ATOM 8180 C C . SER H 1 131 ? 67.838 57.356 -24.379 1.00 60.81 153 SER H C 1
ATOM 8181 O O . SER H 1 131 ? 67.717 56.775 -25.460 1.00 72.31 153 SER H O 1
ATOM 8184 N N . LEU H 1 132 ? 67.394 56.853 -23.231 1.00 62.88 154 LEU H N 1
ATOM 8185 C CA . LEU H 1 132 ? 66.747 55.549 -23.187 1.00 59.34 154 LEU H CA 1
ATOM 8186 C C . LEU H 1 132 ? 65.265 55.669 -23.522 1.00 70.17 154 LEU H C 1
ATOM 8187 O O . LEU H 1 132 ? 64.608 56.650 -23.162 1.00 74.30 154 LEU H O 1
ATOM 8192 N N . VAL H 1 133 ? 64.747 54.667 -24.225 1.00 68.52 155 VAL H N 1
ATOM 8193 C CA . VAL H 1 133 ? 63.330 54.627 -24.572 1.00 78.93 155 VAL H CA 1
ATOM 8194 C C . VAL H 1 133 ? 62.703 53.332 -24.066 1.00 76.08 155 VAL H C 1
ATOM 8195 O O . VAL H 1 133 ? 61.788 53.353 -23.243 1.00 68.83 155 VAL H O 1
ATOM 8199 N N . SER I 1 2 ? 94.281 81.003 -14.506 1.00 100.41 24 SER I N 1
ATOM 8200 C CA . SER I 1 2 ? 95.418 80.933 -13.595 1.00 120.94 24 SER I CA 1
ATOM 8201 C C . SER I 1 2 ? 94.948 80.847 -12.148 1.00 117.10 24 SER I C 1
ATOM 8202 O O . SER I 1 2 ? 95.350 79.950 -11.404 1.00 110.26 24 SER I O 1
ATOM 8205 N N . ALA I 1 3 ? 94.090 81.791 -11.754 1.00 111.89 25 ALA I N 1
ATOM 8206 C CA . ALA I 1 3 ? 93.572 81.794 -10.390 1.00 100.21 25 ALA I CA 1
ATOM 8207 C C . ALA I 1 3 ? 92.546 80.686 -10.183 1.00 99.46 25 ALA I C 1
ATOM 8208 O O . ALA I 1 3 ? 92.567 79.997 -9.156 1.00 89.09 25 ALA I O 1
ATOM 8210 N N . ALA I 1 4 ? 91.648 80.489 -11.150 1.00 98.36 26 ALA I N 1
ATOM 8211 C CA . ALA I 1 4 ? 90.561 79.531 -10.977 1.00 77.13 26 ALA I CA 1
ATOM 8212 C C . ALA I 1 4 ? 91.031 78.091 -11.153 1.00 80.84 26 ALA I C 1
ATOM 8213 O O . ALA I 1 4 ? 90.542 77.188 -10.462 1.00 84.08 26 ALA I O 1
ATOM 8215 N N . ALA I 1 5 ? 91.967 77.855 -12.077 1.00 84.93 27 ALA I N 1
ATOM 8216 C CA . ALA I 1 5 ? 92.412 76.491 -12.350 1.00 89.74 27 ALA I CA 1
ATOM 8217 C C . ALA I 1 5 ? 93.136 75.889 -11.151 1.00 92.01 27 ALA I C 1
ATOM 8218 O O . ALA I 1 5 ? 92.994 74.693 -10.868 1.00 76.52 27 ALA I O 1
ATOM 8220 N N . GLU I 1 6 ? 93.915 76.704 -10.438 1.00 95.23 28 GLU I N 1
ATOM 8221 C CA . GLU I 1 6 ? 94.617 76.226 -9.250 1.00 92.44 28 GLU I CA 1
ATOM 8222 C C . GLU I 1 6 ? 93.627 75.771 -8.181 1.00 88.38 28 GLU I C 1
ATOM 8223 O O . GLU I 1 6 ? 93.783 74.698 -7.578 1.00 85.89 28 GLU I O 1
ATOM 8229 N N . VAL I 1 7 ? 92.584 76.572 -7.953 1.00 84.80 29 VAL I N 1
ATOM 8230 C CA . VAL I 1 7 ? 91.561 76.221 -6.972 1.00 84.65 29 VAL I CA 1
ATOM 8231 C C . VAL I 1 7 ? 90.808 74.968 -7.404 1.00 85.31 29 VAL I C 1
ATOM 8232 O O . VAL I 1 7 ? 90.476 74.110 -6.576 1.00 75.16 29 VAL I O 1
ATOM 8236 N N . LEU I 1 8 ? 90.520 74.845 -8.703 1.00 87.16 30 LEU I N 1
ATOM 8237 C CA . LEU I 1 8 ? 89.820 73.659 -9.191 1.00 73.71 30 LEU I CA 1
ATOM 8238 C C . LEU I 1 8 ? 90.658 72.401 -8.994 1.00 72.31 30 LEU I C 1
ATOM 8239 O O . LEU I 1 8 ? 90.133 71.345 -8.614 1.00 67.09 30 LEU I O 1
ATOM 8244 N N . ALA I 1 9 ? 91.965 72.495 -9.257 1.00 77.35 31 ALA I N 1
ATOM 8245 C CA . ALA I 1 9 ? 92.851 71.365 -9.002 1.00 71.03 31 ALA I CA 1
ATOM 8246 C C . ALA I 1 9 ? 92.863 71.004 -7.524 1.00 73.13 31 ALA I C 1
ATOM 8247 O O . ALA I 1 9 ? 92.835 69.820 -7.167 1.00 71.22 31 ALA I O 1
ATOM 8249 N N . ARG I 1 10 ? 92.897 72.013 -6.648 1.00 77.01 32 ARG I N 1
ATOM 8250 C CA . ARG I 1 10 ? 92.847 71.740 -5.213 1.00 82.73 32 ARG I CA 1
ATOM 8251 C C . ARG I 1 10 ? 91.549 71.038 -4.824 1.00 77.70 32 ARG I C 1
ATOM 8252 O O . ARG I 1 10 ? 91.557 70.104 -4.013 1.00 75.61 32 ARG I O 1
ATOM 8260 N N . ASN I 1 11 ? 90.424 71.468 -5.397 1.00 71.14 33 ASN I N 1
ATOM 8261 C CA . ASN I 1 11 ? 89.142 70.853 -5.061 1.00 67.58 33 ASN I CA 1
ATOM 8262 C C . ASN I 1 11 ? 89.084 69.402 -5.531 1.00 77.75 33 ASN I C 1
ATOM 8263 O O . ASN I 1 11 ? 88.598 68.524 -4.803 1.00 66.22 33 ASN I O 1
ATOM 8268 N N . GLN I 1 12 ? 89.574 69.131 -6.745 1.00 81.72 34 GLN I N 1
ATOM 8269 C CA . GLN I 1 12 ? 89.607 67.752 -7.226 1.00 73.82 34 GLN I CA 1
ATOM 8270 C C . GLN I 1 12 ? 90.544 66.898 -6.380 1.00 66.94 34 GLN I C 1
ATOM 8271 O O . GLN I 1 12 ? 90.268 65.718 -6.131 1.00 56.90 34 GLN I O 1
ATOM 8277 N N . GLU I 1 13 ? 91.655 67.479 -5.918 1.00 67.44 35 GLU I N 1
ATOM 8278 C CA . GLU I 1 13 ? 92.551 66.757 -5.021 1.00 75.92 35 GLU I CA 1
ATOM 8279 C C . GLU I 1 13 ? 91.858 66.424 -3.705 1.00 84.21 35 GLU I C 1
ATOM 8280 O O . GLU I 1 13 ? 92.027 65.325 -3.161 1.00 79.50 35 GLU I O 1
ATOM 8286 N N . LEU I 1 14 ? 91.071 67.366 -3.181 1.00 80.78 36 LEU I N 1
ATOM 8287 C CA . LEU I 1 14 ? 90.304 67.113 -1.965 1.00 69.69 36 LEU I CA 1
ATOM 8288 C C . LEU I 1 14 ? 89.318 65.969 -2.171 1.00 70.57 36 LEU I C 1
ATOM 8289 O O . LEU I 1 14 ? 89.200 65.070 -1.327 1.00 64.99 36 LEU I O 1
ATOM 8294 N N . LEU I 1 15 ? 88.594 65.993 -3.293 1.00 69.81 37 LEU I N 1
ATOM 8295 C CA . LEU I 1 15 ? 87.642 64.924 -3.583 1.00 64.66 37 LEU I CA 1
ATOM 8296 C C . LEU I 1 15 ? 88.344 63.576 -3.711 1.00 65.63 37 LEU I C 1
ATOM 8297 O O . LEU I 1 15 ? 87.830 62.552 -3.244 1.00 56.17 37 LEU I O 1
ATOM 8302 N N . THR I 1 16 ? 89.521 63.558 -4.344 1.00 66.27 38 THR I N 1
ATOM 8303 C CA . THR I 1 16 ? 90.284 62.318 -4.456 1.00 59.60 38 THR I CA 1
ATOM 8304 C C . THR I 1 16 ? 90.699 61.804 -3.084 1.00 70.02 38 THR I C 1
ATOM 8305 O O . THR I 1 16 ? 90.606 60.601 -2.807 1.00 65.78 38 THR I O 1
ATOM 8309 N N . ALA I 1 17 ? 91.167 62.705 -2.214 1.00 78.74 39 ALA I N 1
ATOM 8310 C CA . ALA I 1 17 ? 91.532 62.306 -0.858 1.00 73.10 39 ALA I CA 1
ATOM 8311 C C . ALA I 1 17 ? 90.337 61.719 -0.120 1.00 70.22 39 ALA I C 1
ATOM 8312 O O . ALA I 1 17 ? 90.474 60.733 0.614 1.00 62.15 39 ALA I O 1
ATOM 8314 N N . ILE I 1 18 ? 89.154 62.313 -0.306 1.00 73.00 40 ILE I N 1
ATOM 8315 C CA . ILE I 1 18 ? 87.943 61.772 0.309 1.00 70.53 40 ILE I CA 1
ATOM 8316 C C . ILE I 1 18 ? 87.667 60.368 -0.213 1.00 74.23 40 ILE I C 1
ATOM 8317 O O . ILE I 1 18 ? 87.400 59.438 0.558 1.00 67.15 40 ILE I O 1
ATOM 8322 N N . ALA I 1 19 ? 87.728 60.197 -1.536 1.00 77.83 41 ALA I N 1
ATOM 8323 C CA . ALA I 1 19 ? 87.405 58.907 -2.138 1.00 67.99 41 ALA I CA 1
ATOM 8324 C C . ALA I 1 19 ? 88.388 57.822 -1.720 1.00 66.71 41 ALA I C 1
ATOM 8325 O O . ALA I 1 19 ? 88.008 56.650 -1.614 1.00 63.85 41 ALA I O 1
ATOM 8327 N N . ALA I 1 20 ? 89.647 58.185 -1.480 1.00 68.04 42 ALA I N 1
ATOM 8328 C CA . ALA I 1 20 ? 90.657 57.205 -1.107 1.00 71.63 42 ALA I CA 1
ATOM 8329 C C . ALA I 1 20 ? 90.684 56.906 0.385 1.00 77.70 42 ALA I C 1
ATOM 8330 O O . ALA I 1 20 ? 91.250 55.882 0.786 1.00 81.51 42 ALA I O 1
ATOM 8332 N N . GLY I 1 21 ? 90.084 57.759 1.209 1.00 72.68 43 GLY I N 1
ATOM 8333 C CA . GLY I 1 21 ? 90.163 57.600 2.646 1.00 73.22 43 GLY I CA 1
ATOM 8334 C C . GLY I 1 21 ? 91.380 58.222 3.285 1.00 77.10 43 GLY I C 1
ATOM 8335 O O . GLY I 1 21 ? 91.708 57.878 4.426 1.00 86.84 43 GLY I O 1
ATOM 8336 N N . ASN I 1 22 ? 92.064 59.126 2.586 1.00 77.80 44 ASN I N 1
ATOM 8337 C CA . ASN I 1 22 ? 93.255 59.801 3.098 1.00 90.61 44 ASN I CA 1
ATOM 8338 C C . ASN I 1 22 ? 92.801 60.953 3.986 1.00 96.22 44 ASN I C 1
ATOM 8339 O O . ASN I 1 22 ? 92.634 62.087 3.534 1.00 89.04 44 ASN I O 1
ATOM 8344 N N . TYR I 1 23 ? 92.597 60.662 5.275 1.00 82.78 45 TYR I N 1
ATOM 8345 C CA . TYR I 1 23 ? 92.183 61.721 6.189 1.00 85.16 45 TYR I CA 1
ATOM 8346 C C . TYR I 1 23 ? 93.308 62.713 6.448 1.00 92.87 45 TYR I C 1
ATOM 8347 O O . TYR I 1 23 ? 93.042 63.870 6.787 1.00 91.68 45 TYR I O 1
ATOM 8356 N N . GLU I 1 24 ? 94.562 62.287 6.298 1.00 95.77 46 GLU I N 1
ATOM 8357 C CA . GLU I 1 24 ? 95.684 63.188 6.537 1.00 87.07 46 GLU I CA 1
ATOM 8358 C C . GLU I 1 24 ? 95.681 64.335 5.532 1.00 92.07 46 GLU I C 1
ATOM 8359 O O . GLU I 1 24 ? 95.668 65.515 5.909 1.00 86.58 46 GLU I O 1
ATOM 8365 N N . LYS I 1 25 ? 95.679 64.001 4.237 1.00 84.47 47 LYS I N 1
ATOM 8366 C CA . LYS I 1 25 ? 95.632 65.034 3.208 1.00 82.58 47 LYS I CA 1
ATOM 8367 C C . LYS I 1 25 ? 94.349 65.849 3.306 1.00 87.37 47 LYS I C 1
ATOM 8368 O O . LYS I 1 25 ? 94.361 67.066 3.090 1.00 93.07 47 LYS I O 1
ATOM 8374 N N . TYR I 1 26 ? 93.232 65.196 3.635 1.00 81.88 48 TYR I N 1
ATOM 8375 C CA . TYR I 1 26 ? 91.981 65.923 3.829 1.00 88.31 48 TYR I CA 1
ATOM 8376 C C . TYR I 1 26 ? 92.119 66.973 4.924 1.00 91.39 48 TYR I C 1
ATOM 8377 O O . TYR I 1 26 ? 91.676 68.116 4.760 1.00 94.09 48 TYR I O 1
ATOM 8386 N N . ALA I 1 27 ? 92.744 66.606 6.044 1.00 85.26 49 ALA I N 1
ATOM 8387 C CA . ALA I 1 27 ? 92.883 67.533 7.160 1.00 89.74 49 ALA I CA 1
ATOM 8388 C C . ALA I 1 27 ? 93.846 68.663 6.824 1.00 93.24 49 ALA I C 1
ATOM 8389 O O . ALA I 1 27 ? 93.637 69.806 7.247 1.00 88.61 49 ALA I O 1
ATOM 8391 N N . THR I 1 28 ? 94.907 68.366 6.067 1.00 88.20 50 THR I N 1
ATOM 8392 C CA . THR I 1 28 ? 95.865 69.413 5.721 1.00 79.20 50 THR I CA 1
ATOM 8393 C C . THR I 1 28 ? 95.240 70.480 4.830 1.00 82.36 50 THR I C 1
ATOM 8394 O O . THR I 1 28 ? 95.703 71.627 4.819 1.00 89.17 50 THR I O 1
ATOM 8398 N N . MET I 1 29 ? 94.194 70.130 4.083 1.00 76.08 51 MET I N 1
ATOM 8399 C CA . MET I 1 29 ? 93.570 71.058 3.151 1.00 81.11 51 MET I CA 1
ATOM 8400 C C . MET I 1 29 ? 92.368 71.785 3.738 1.00 86.12 51 MET I C 1
ATOM 8401 O O . MET I 1 29 ? 91.824 72.678 3.079 1.00 70.51 51 MET I O 1
ATOM 8406 N N . CYS I 1 30 ? 91.945 71.433 4.948 1.00 95.45 52 CYS I N 1
ATOM 8407 C CA . CYS I 1 30 ? 90.768 72.019 5.572 1.00 87.62 52 CYS I CA 1
ATOM 8408 C C . CYS I 1 30 ? 91.168 72.828 6.798 1.00 80.56 52 CYS I C 1
ATOM 8409 O O . CYS I 1 30 ? 92.000 72.389 7.599 1.00 83.51 52 CYS I O 1
ATOM 8412 N N . ASP I 1 31 ? 90.572 74.006 6.935 1.00 84.41 53 ASP I N 1
ATOM 8413 C CA . ASP I 1 31 ? 90.796 74.817 8.121 1.00 90.77 53 ASP I CA 1
ATOM 8414 C C . ASP I 1 31 ? 90.198 74.116 9.340 1.00 87.38 53 ASP I C 1
ATOM 8415 O O . ASP I 1 31 ? 89.086 73.584 9.263 1.00 82.80 53 ASP I O 1
ATOM 8420 N N . PRO I 1 32 ? 90.914 74.077 10.467 1.00 80.30 54 PRO I N 1
ATOM 8421 C CA . PRO I 1 32 ? 90.369 73.397 11.657 1.00 76.05 54 PRO I CA 1
ATOM 8422 C C . PRO I 1 32 ? 89.049 73.971 12.148 1.00 72.88 54 PRO I C 1
ATOM 8423 O O . PRO I 1 32 ? 88.367 73.316 12.947 1.00 69.29 54 PRO I O 1
ATOM 8427 N N . SER I 1 33 ? 88.665 75.167 11.698 1.00 73.72 55 SER I N 1
ATOM 8428 C CA . SER I 1 33 ? 87.385 75.777 12.039 1.00 73.17 55 SER I CA 1
ATOM 8429 C C . SER I 1 33 ? 86.379 75.682 10.896 1.00 82.52 55 SER I C 1
ATOM 8430 O O . SER I 1 33 ? 85.513 76.553 10.756 1.00 84.07 55 SER I O 1
ATOM 8433 N N . MET I 1 34 ? 86.476 74.635 10.080 1.00 87.98 56 MET I N 1
ATOM 8434 C CA . MET I 1 34 ? 85.647 74.518 8.887 1.00 76.34 56 MET I CA 1
ATOM 8435 C C . MET I 1 34 ? 84.185 74.273 9.247 1.00 69.69 56 MET I C 1
ATOM 8436 O O . MET I 1 34 ? 83.868 73.448 10.108 1.00 65.14 56 MET I O 1
ATOM 8441 N N . THR I 1 35 ? 83.293 74.998 8.575 1.00 59.65 57 THR I N 1
ATOM 8442 C CA . THR I 1 35 ? 81.855 74.834 8.734 1.00 61.84 57 THR I CA 1
ATOM 8443 C C . THR I 1 35 ? 81.301 73.948 7.624 1.00 69.69 57 THR I C 1
ATOM 8444 O O . THR I 1 35 ? 81.822 73.923 6.504 1.00 73.79 57 THR I O 1
ATOM 8448 N N . CYS I 1 36 ? 80.227 73.225 7.939 1.00 66.98 58 CYS I N 1
ATOM 8449 C CA . CYS I 1 36 ? 79.754 72.167 7.052 1.00 71.42 58 CYS I CA 1
ATOM 8450 C C . CYS I 1 36 ? 78.250 71.979 7.172 1.00 69.51 58 CYS I C 1
ATOM 8451 O O . CYS I 1 36 ? 77.739 71.698 8.260 1.00 81.98 58 CYS I O 1
ATOM 8454 N N . PHE I 1 37 ? 77.554 72.141 6.051 1.00 68.77 59 PHE I N 1
ATOM 8455 C CA . PHE I 1 37 ? 76.231 71.572 5.831 1.00 77.11 59 PHE I CA 1
ATOM 8456 C C . PHE I 1 37 ? 76.401 70.326 4.974 1.00 72.13 59 PHE I C 1
ATOM 8457 O O . PHE I 1 37 ? 77.046 70.383 3.924 1.00 76.59 59 PHE I O 1
ATOM 8465 N N . GLU I 1 38 ? 75.827 69.209 5.409 1.00 72.41 60 GLU I N 1
ATOM 8466 C CA . GLU I 1 38 ? 75.885 67.984 4.622 1.00 72.57 60 GLU I CA 1
ATOM 8467 C C . GLU I 1 38 ? 74.782 67.049 5.100 1.00 79.55 60 GLU I C 1
ATOM 8468 O O . GLU I 1 38 ? 74.252 67.226 6.203 1.00 72.59 60 GLU I O 1
ATOM 8474 N N . PRO I 1 39 ? 74.398 66.061 4.282 1.00 74.96 61 PRO I N 1
ATOM 8475 C CA . PRO I 1 39 ? 73.314 65.151 4.693 1.00 79.02 61 PRO I CA 1
ATOM 8476 C C . PRO I 1 39 ? 73.586 64.419 5.995 1.00 71.89 61 PRO I C 1
ATOM 8477 O O . PRO I 1 39 ? 72.649 64.166 6.761 1.00 70.75 61 PRO I O 1
ATOM 8481 N N . GLU I 1 40 ? 74.843 64.068 6.268 1.00 71.67 62 GLU I N 1
ATOM 8482 C CA . GLU I 1 40 ? 75.172 63.381 7.510 1.00 68.35 62 GLU I CA 1
ATOM 8483 C C . GLU I 1 40 ? 74.977 64.269 8.733 1.00 74.03 62 GLU I C 1
ATOM 8484 O O . GLU I 1 40 ? 74.896 63.752 9.853 1.00 66.09 62 GLU I O 1
ATOM 8490 N N . ALA I 1 41 ? 74.896 65.586 8.546 1.00 79.11 63 ALA I N 1
ATOM 8491 C CA . ALA I 1 41 ? 74.663 66.531 9.631 1.00 65.24 63 ALA I CA 1
ATOM 8492 C C . ALA I 1 41 ? 73.183 66.712 9.953 1.00 62.03 63 ALA I C 1
ATOM 8493 O O . ALA I 1 41 ? 72.844 67.619 10.721 1.00 73.99 63 ALA I O 1
ATOM 8495 N N . VAL I 1 42 ? 72.321 65.859 9.388 1.00 56.33 64 VAL I N 1
ATOM 8496 C CA . VAL I 1 42 ? 70.870 65.817 9.588 1.00 50.25 64 VAL I CA 1
ATOM 8497 C C . VAL I 1 42 ? 70.259 67.194 9.833 1.00 50.70 64 VAL I C 1
ATOM 8498 O O . VAL I 1 42 ? 69.496 67.390 10.786 1.00 52.51 64 VAL I O 1
ATOM 8502 N N . GLY I 1 43 ? 70.575 68.150 8.963 1.00 64.63 65 GLY I N 1
ATOM 8503 C CA . GLY I 1 43 ? 69.908 69.437 8.984 1.00 61.59 65 GLY I CA 1
ATOM 8504 C C . GLY I 1 43 ? 70.473 70.459 9.941 1.00 66.82 65 GLY I C 1
ATOM 8505 O O . GLY I 1 43 ? 69.743 71.363 10.360 1.00 61.92 65 GLY I O 1
ATOM 8506 N N . HIS I 1 44 ? 71.751 70.355 10.297 1.00 71.03 66 HIS I N 1
ATOM 8507 C CA . HIS I 1 44 ? 72.377 71.298 11.211 1.00 65.11 66 HIS I CA 1
ATOM 8508 C C . HIS I 1 44 ? 73.741 71.698 10.667 1.00 72.33 66 HIS I C 1
ATOM 8509 O O . HIS I 1 44 ? 74.308 71.029 9.799 1.00 83.29 66 HIS I O 1
ATOM 8516 N N . LEU I 1 45 ? 74.261 72.807 11.187 1.00 70.34 67 LEU I N 1
ATOM 8517 C CA . LEU I 1 45 ? 75.579 73.298 10.810 1.00 63.21 67 LEU I CA 1
ATOM 8518 C C . LEU I 1 45 ? 76.611 72.732 11.776 1.00 62.77 67 LEU I C 1
ATOM 8519 O O . LEU I 1 45 ? 76.508 72.934 12.991 1.00 70.38 67 LEU I O 1
ATOM 8524 N N . VAL I 1 46 ? 77.598 72.022 11.239 1.00 48.65 68 VAL I N 1
ATOM 8525 C CA . VAL I 1 46 ? 78.634 71.377 12.033 1.00 57.96 68 VAL I CA 1
ATOM 8526 C C . VAL I 1 46 ? 79.951 72.104 11.807 1.00 61.62 68 VAL I C 1
ATOM 8527 O O . VAL I 1 46 ? 80.232 72.578 10.700 1.00 60.64 68 VAL I O 1
ATOM 8531 N N . GLU I 1 47 ? 80.753 72.201 12.865 1.00 71.37 69 GLU I N 1
ATOM 8532 C CA . GLU I 1 47 ? 82.037 72.885 12.837 1.00 57.57 69 GLU I CA 1
ATOM 8533 C C . GLU I 1 47 ? 83.131 71.921 13.276 1.00 56.99 69 GLU I C 1
ATOM 8534 O O . GLU I 1 47 ? 82.906 71.063 14.134 1.00 54.48 69 GLU I O 1
ATOM 8540 N N . GLY I 1 48 ? 84.312 72.058 12.680 1.00 75.54 70 GLY I N 1
ATOM 8541 C CA . GLY I 1 48 ? 85.447 71.219 13.020 1.00 74.82 70 GLY I CA 1
ATOM 8542 C C . GLY I 1 48 ? 85.625 70.063 12.053 1.00 74.46 70 GLY I C 1
ATOM 8543 O O . GLY I 1 48 ? 84.897 69.900 11.069 1.00 78.98 70 GLY I O 1
ATOM 8544 N N . LEU I 1 49 ? 86.631 69.239 12.359 1.00 67.83 71 LEU I N 1
ATOM 8545 C CA . LEU I 1 49 ? 86.977 68.094 11.528 1.00 69.08 71 LEU I CA 1
ATOM 8546 C C . LEU I 1 49 ? 86.662 66.749 12.163 1.00 74.44 71 LEU I C 1
ATOM 8547 O O . LEU I 1 49 ? 86.656 65.741 11.450 1.00 80.44 71 LEU I O 1
ATOM 8552 N N . ASP I 1 50 ? 86.411 66.704 13.474 1.00 80.81 72 ASP I N 1
ATOM 8553 C CA . ASP I 1 50 ? 86.131 65.430 14.131 1.00 73.39 72 ASP I CA 1
ATOM 8554 C C . ASP I 1 50 ? 84.886 64.771 13.550 1.00 80.55 72 ASP I C 1
ATOM 8555 O O . ASP I 1 50 ? 84.838 63.544 13.390 1.00 81.63 72 ASP I O 1
ATOM 8560 N N . PHE I 1 51 ? 83.871 65.576 13.221 1.00 83.77 73 PHE I N 1
ATOM 8561 C CA . PHE I 1 51 ? 82.651 65.041 12.624 1.00 76.05 73 PHE I CA 1
ATOM 8562 C C . PHE I 1 51 ? 82.952 64.296 11.330 1.00 78.31 73 PHE I C 1
ATOM 8563 O O . PHE I 1 51 ? 82.361 63.244 11.057 1.00 78.20 73 PHE I O 1
ATOM 8571 N N . HIS I 1 52 ? 83.876 64.822 10.523 1.00 81.36 74 HIS I N 1
ATOM 8572 C CA . HIS I 1 52 ? 84.263 64.141 9.294 1.00 76.78 74 HIS I CA 1
ATOM 8573 C C . HIS I 1 52 ? 85.302 63.055 9.546 1.00 76.33 74 HIS I C 1
ATOM 8574 O O . HIS I 1 52 ? 85.287 62.023 8.865 1.00 73.96 74 HIS I O 1
ATOM 8581 N N . LYS I 1 53 ? 86.201 63.264 10.514 1.00 74.53 75 LYS I N 1
ATOM 8582 C CA . LYS I 1 53 ? 87.159 62.222 10.873 1.00 70.87 75 LYS I CA 1
ATOM 8583 C C . LYS I 1 53 ? 86.453 60.952 11.324 1.00 70.37 75 LYS I C 1
ATOM 8584 O O . LYS I 1 53 ? 87.013 59.855 11.210 1.00 65.34 75 LYS I O 1
ATOM 8590 N N . TYR I 1 54 ? 85.226 61.083 11.836 1.00 74.82 76 TYR I N 1
ATOM 8591 C CA . TYR I 1 54 ? 84.463 59.911 12.253 1.00 77.03 76 TYR I CA 1
ATOM 8592 C C . TYR I 1 54 ? 84.321 58.905 11.116 1.00 75.87 76 TYR I C 1
ATOM 8593 O O . TYR I 1 54 ? 84.436 57.693 11.332 1.00 74.10 76 TYR I O 1
ATOM 8602 N N . TYR I 1 55 ? 84.088 59.386 9.895 1.00 79.51 77 TYR I N 1
ATOM 8603 C CA . TYR I 1 55 ? 83.808 58.491 8.779 1.00 69.02 77 TYR I CA 1
ATOM 8604 C C . TYR I 1 55 ? 85.062 57.848 8.200 1.00 74.79 77 TYR I C 1
ATOM 8605 O O . TYR I 1 55 ? 84.966 56.774 7.596 1.00 73.09 77 TYR I O 1
ATOM 8614 N N . PHE I 1 56 ? 86.230 58.467 8.375 1.00 77.15 78 PHE I N 1
ATOM 8615 C CA . PHE I 1 56 ? 87.473 57.841 7.939 1.00 70.67 78 PHE I CA 1
ATOM 8616 C C . PHE I 1 56 ? 87.915 56.730 8.883 1.00 74.63 78 PHE I C 1
ATOM 8617 O O . PHE I 1 56 ? 88.637 55.818 8.465 1.00 90.37 78 PHE I O 1
ATOM 8625 N N . THR I 1 57 ? 87.495 56.788 10.147 1.00 71.19 79 THR I N 1
ATOM 8626 C CA . THR I 1 57 ? 87.983 55.896 11.191 1.00 78.31 79 THR I CA 1
ATOM 8627 C C . THR I 1 57 ? 86.938 54.864 11.606 1.00 84.76 79 THR I C 1
ATOM 8628 O O . THR I 1 57 ? 86.981 54.348 12.726 1.00 88.19 79 THR I O 1
ATOM 8632 N N . MET I 1 58 ? 86.001 54.555 10.720 1.00 82.38 80 MET I N 1
ATOM 8633 C CA . MET I 1 58 ? 84.946 53.613 11.059 1.00 84.58 80 MET I CA 1
ATOM 8634 C C . MET I 1 58 ? 85.528 52.212 11.240 1.00 84.23 80 MET I C 1
ATOM 8635 O O . MET I 1 58 ? 86.411 51.801 10.481 1.00 97.33 80 MET I O 1
ATOM 8640 N N . PRO I 1 59 ? 85.060 51.457 12.239 1.00 93.72 81 PRO I N 1
ATOM 8641 C CA . PRO I 1 59 ? 85.641 50.133 12.503 1.00 103.00 81 PRO I CA 1
ATOM 8642 C C . PRO I 1 59 ? 85.316 49.122 11.416 1.00 101.04 81 PRO I C 1
ATOM 8643 O O . PRO I 1 59 ? 84.279 48.453 11.463 1.00 104.86 81 PRO I O 1
ATOM 8647 N N . SER I 1 60 ? 86.201 49.002 10.434 1.00 107.21 82 SER I N 1
ATOM 8648 C CA . SER I 1 60 ? 86.032 48.060 9.341 1.00 122.50 82 SER I CA 1
ATOM 8649 C C . SER I 1 60 ? 86.875 46.811 9.579 1.00 120.57 82 SER I C 1
ATOM 8650 O O . SER I 1 60 ? 87.701 46.747 10.492 1.00 117.76 82 SER I O 1
ATOM 8653 N N . ALA I 1 61 ? 86.651 45.809 8.734 1.00 117.21 83 ALA I N 1
ATOM 8654 C CA . ALA I 1 61 ? 87.388 44.554 8.807 1.00 108.31 83 ALA I CA 1
ATOM 8655 C C . ALA I 1 61 ? 87.243 43.769 7.509 1.00 105.07 83 ALA I C 1
ATOM 8656 O O . ALA I 1 61 ? 86.135 43.412 7.110 1.00 108.28 83 ALA I O 1
ATOM 8658 N N . PRO I 1 63 ? 89.499 43.294 5.253 1.00 125.56 85 PRO I N 1
ATOM 8659 C CA . PRO I 1 63 ? 88.963 43.031 3.913 1.00 128.85 85 PRO I CA 1
ATOM 8660 C C . PRO I 1 63 ? 88.276 41.672 3.831 1.00 134.54 85 PRO I C 1
ATOM 8661 O O . PRO I 1 63 ? 87.572 41.285 4.765 1.00 117.70 85 PRO I O 1
ATOM 8665 N N . ALA I 1 64 ? 88.481 40.962 2.721 1.00 146.73 86 ALA I N 1
ATOM 8666 C CA . ALA I 1 64 ? 87.967 39.606 2.567 1.00 144.34 86 ALA I CA 1
ATOM 8667 C C . ALA I 1 64 ? 88.645 38.874 1.414 1.00 154.55 86 ALA I C 1
ATOM 8668 O O . ALA I 1 64 ? 87.971 38.109 0.715 1.00 149.43 86 ALA I O 1
ATOM 8670 N N . PRO I 1 65 ? 89.997 39.018 1.240 1.00 156.98 87 PRO I N 1
ATOM 8671 C CA . PRO I 1 65 ? 90.682 38.626 -0.009 1.00 156.46 87 PRO I CA 1
ATOM 8672 C C . PRO I 1 65 ? 89.855 37.914 -1.073 1.00 161.55 87 PRO I C 1
ATOM 8673 O O . PRO I 1 65 ? 90.138 36.771 -1.448 1.00 154.17 87 PRO I O 1
ATOM 8677 N N . ASP I 1 66 ? 88.830 38.610 -1.562 1.00 165.88 88 ASP I N 1
ATOM 8678 C CA . ASP I 1 66 ? 87.899 38.117 -2.570 1.00 160.81 88 ASP I CA 1
ATOM 8679 C C . ASP I 1 66 ? 87.032 39.289 -3.008 1.00 167.25 88 ASP I C 1
ATOM 8680 O O . ASP I 1 66 ? 86.622 39.376 -4.171 1.00 158.51 88 ASP I O 1
ATOM 8685 N N . ALA I 1 67 ? 86.759 40.197 -2.072 1.00 163.76 89 ALA I N 1
ATOM 8686 C CA . ALA I 1 67 ? 86.120 41.460 -2.389 1.00 148.95 89 ALA I CA 1
ATOM 8687 C C . ALA I 1 67 ? 87.082 42.338 -3.190 1.00 147.55 89 ALA I C 1
ATOM 8688 O O . ALA I 1 67 ? 88.302 42.180 -3.101 1.00 144.39 89 ALA I O 1
ATOM 8690 N N . PRO I 1 68 ? 86.556 43.276 -3.986 1.00 138.27 90 PRO I N 1
ATOM 8691 C CA . PRO I 1 68 ? 87.414 43.983 -4.944 1.00 128.25 90 PRO I CA 1
ATOM 8692 C C . PRO I 1 68 ? 87.983 45.300 -4.436 1.00 123.82 90 PRO I C 1
ATOM 8693 O O . PRO I 1 68 ? 87.814 45.663 -3.267 1.00 123.18 90 PRO I O 1
ATOM 8697 N N . LYS I 1 69 ? 88.659 46.023 -5.330 1.00 131.06 91 LYS I N 1
ATOM 8698 C CA . LYS I 1 69 ? 89.307 47.276 -4.982 1.00 131.79 91 LYS I CA 1
ATOM 8699 C C . LYS I 1 69 ? 88.272 48.377 -4.755 1.00 122.49 91 LYS I C 1
ATOM 8700 O O . LYS I 1 69 ? 87.133 48.278 -5.217 1.00 112.83 91 LYS I O 1
ATOM 8706 N N . PRO I 1 70 ? 88.647 49.446 -4.034 1.00 110.32 92 PRO I N 1
ATOM 8707 C CA . PRO I 1 70 ? 87.743 50.598 -3.916 1.00 103.07 92 PRO I CA 1
ATOM 8708 C C . PRO I 1 70 ? 87.599 51.335 -5.238 1.00 96.11 92 PRO I C 1
ATOM 8709 O O . PRO I 1 70 ? 88.462 52.136 -5.613 1.00 91.51 92 PRO I O 1
ATOM 8713 N N . HIS I 1 71 ? 86.509 51.067 -5.954 1.00 72.43 93 HIS I N 1
ATOM 8714 C CA . HIS I 1 71 ? 86.277 51.632 -7.282 1.00 70.21 93 HIS I CA 1
ATOM 8715 C C . HIS I 1 71 ? 85.307 52.799 -7.133 1.00 66.05 93 HIS I C 1
ATOM 8716 O O . HIS I 1 71 ? 84.090 52.640 -7.232 1.00 71.96 93 HIS I O 1
ATOM 8723 N N . VAL I 1 72 ? 85.859 53.986 -6.890 1.00 54.28 94 VAL I N 1
ATOM 8724 C CA . VAL I 1 72 ? 85.083 55.201 -6.674 1.00 62.49 94 VAL I CA 1
ATOM 8725 C C . VAL I 1 72 ? 85.704 56.318 -7.498 1.00 46.95 94 VAL I C 1
ATOM 8726 O O . VAL I 1 72 ? 86.930 56.477 -7.514 1.00 53.16 94 VAL I O 1
ATOM 8730 N N . LEU I 1 73 ? 84.863 57.095 -8.181 1.00 52.64 95 LEU I N 1
ATOM 8731 C CA . LEU I 1 73 ? 85.356 58.208 -8.985 1.00 59.94 95 LEU I CA 1
ATOM 8732 C C . LEU I 1 73 ? 84.453 59.421 -8.813 1.00 61.39 95 LEU I C 1
ATOM 8733 O O . LEU I 1 73 ? 83.239 59.327 -9.014 1.00 59.70 95 LEU I O 1
ATOM 8738 N N . ASN I 1 74 ? 85.047 60.557 -8.456 1.00 56.65 96 ASN I N 1
ATOM 8739 C CA . ASN I 1 74 ? 84.313 61.802 -8.267 1.00 59.73 96 ASN I CA 1
ATOM 8740 C C . ASN I 1 74 ? 84.524 62.718 -9.466 1.00 57.95 96 ASN I C 1
ATOM 8741 O O . ASN I 1 74 ? 85.658 62.910 -9.917 1.00 59.27 96 ASN I O 1
ATOM 8746 N N . THR I 1 75 ? 83.430 63.285 -9.968 1.00 53.82 97 THR I N 1
ATOM 8747 C CA . THR I 1 75 ? 83.436 64.145 -11.142 1.00 51.97 97 THR I CA 1
ATOM 8748 C C . THR I 1 75 ? 82.744 65.454 -10.795 1.00 57.56 97 THR I C 1
ATOM 8749 O O . THR I 1 75 ? 81.651 65.447 -10.219 1.00 64.88 97 THR I O 1
ATOM 8753 N N . MET I 1 76 ? 83.381 66.573 -11.141 1.00 49.87 98 MET I N 1
ATOM 8754 C CA . MET I 1 76 ? 82.819 67.900 -10.884 1.00 59.99 98 MET I CA 1
ATOM 8755 C C . MET I 1 76 ? 82.068 68.354 -12.130 1.00 62.44 98 MET I C 1
ATOM 8756 O O . MET I 1 76 ? 82.623 69.010 -13.012 1.00 62.12 98 MET I O 1
ATOM 8761 N N . ALA I 1 77 ? 80.789 67.994 -12.207 1.00 53.68 99 ALA I N 1
ATOM 8762 C CA . ALA I 1 77 ? 79.961 68.388 -13.336 1.00 54.13 99 ALA I CA 1
ATOM 8763 C C . ALA I 1 77 ? 79.694 69.888 -13.310 1.00 60.51 99 ALA I C 1
ATOM 8764 O O . ALA I 1 77 ? 79.226 70.435 -12.298 1.00 74.42 99 ALA I O 1
ATOM 8766 N N . SER I 1 78 ? 80.010 70.533 -14.432 1.00 58.91 100 SER I N 1
ATOM 8767 C CA . SER I 1 78 ? 79.735 71.944 -14.681 1.00 56.59 100 SER I CA 1
ATOM 8768 C C . SER I 1 78 ? 80.209 72.873 -13.559 1.00 65.48 100 SER I C 1
ATOM 8769 O O . SER I 1 78 ? 79.401 73.577 -12.948 1.00 70.66 100 SER I O 1
ATOM 8772 N N . PRO I 1 79 ? 81.513 72.917 -13.286 1.00 63.81 101 PRO I N 1
ATOM 8773 C CA . PRO I 1 79 ? 82.003 73.758 -12.190 1.00 58.15 101 PRO I CA 1
ATOM 8774 C C . PRO I 1 79 ? 81.876 75.240 -12.505 1.00 56.57 101 PRO I C 1
ATOM 8775 O O . PRO I 1 79 ? 81.864 75.661 -13.664 1.00 57.30 101 PRO I O 1
ATOM 8779 N N . HIS I 1 80 ? 81.782 76.029 -11.438 1.00 67.08 102 HIS I N 1
ATOM 8780 C CA . HIS I 1 80 ? 81.715 77.483 -11.516 1.00 60.17 102 HIS I CA 1
ATOM 8781 C C . HIS I 1 80 ? 82.550 78.036 -10.375 1.00 65.65 102 HIS I C 1
ATOM 8782 O O . HIS I 1 80 ? 82.267 77.756 -9.206 1.00 82.64 102 HIS I O 1
ATOM 8789 N N . VAL I 1 81 ? 83.580 78.805 -10.711 1.00 62.33 103 VAL I N 1
ATOM 8790 C CA . VAL I 1 81 ? 84.477 79.396 -9.727 1.00 70.48 103 VAL I CA 1
ATOM 8791 C C . VAL I 1 81 ? 84.212 80.893 -9.677 1.00 80.25 103 VAL I C 1
ATOM 8792 O O . VAL I 1 81 ? 84.173 81.561 -10.718 1.00 73.32 103 VAL I O 1
ATOM 8796 N N . ARG I 1 82 ? 84.016 81.412 -8.468 1.00 88.49 104 ARG I N 1
ATOM 8797 C CA . ARG I 1 82 ? 83.758 82.828 -8.239 1.00 77.74 104 ARG I CA 1
ATOM 8798 C C . ARG I 1 82 ? 84.861 83.392 -7.359 1.00 89.50 104 ARG I C 1
ATOM 8799 O O . ARG I 1 82 ? 85.105 82.879 -6.262 1.00 84.04 104 ARG I O 1
ATOM 8807 N N . MET I 1 83 ? 85.525 84.440 -7.838 1.00 103.41 105 MET I N 1
ATOM 8808 C CA . MET I 1 83 ? 86.537 85.138 -7.057 1.00 95.82 105 MET I CA 1
ATOM 8809 C C . MET I 1 83 ? 85.882 86.319 -6.351 1.00 100.17 105 MET I C 1
ATOM 8810 O O . MET I 1 83 ? 85.402 87.252 -7.005 1.00 92.12 105 MET I O 1
ATOM 8815 N N . VAL I 1 84 ? 85.854 86.270 -5.026 1.00 106.47 106 VAL I N 1
ATOM 8816 C CA . VAL I 1 84 ? 85.277 87.331 -4.203 1.00 104.77 106 VAL I CA 1
ATOM 8817 C C . VAL I 1 84 ? 86.422 87.907 -3.380 1.00 98.22 106 VAL I C 1
ATOM 8818 O O . VAL I 1 84 ? 86.761 87.408 -2.303 1.00 96.23 106 VAL I O 1
ATOM 8822 N N . GLY I 1 85 ? 87.029 88.970 -3.884 1.00 93.19 107 GLY I N 1
ATOM 8823 C CA . GLY I 1 85 ? 88.205 89.513 -3.252 1.00 102.22 107 GLY I CA 1
ATOM 8824 C C . GLY I 1 85 ? 89.462 88.797 -3.707 1.00 107.07 107 GLY I C 1
ATOM 8825 O O . GLY I 1 85 ? 89.446 87.909 -4.566 1.00 99.02 107 GLY I O 1
ATOM 8826 N N . ASP I 1 86 ? 90.579 89.196 -3.099 1.00 122.22 108 ASP I N 1
ATOM 8827 C CA . ASP I 1 86 ? 91.875 88.648 -3.481 1.00 123.44 108 ASP I CA 1
ATOM 8828 C C . ASP I 1 86 ? 92.086 87.222 -2.982 1.00 121.81 108 ASP I C 1
ATOM 8829 O O . ASP I 1 86 ? 92.771 86.437 -3.647 1.00 113.41 108 ASP I O 1
ATOM 8834 N N . SER I 1 87 ? 91.508 86.863 -1.833 1.00 113.33 109 SER I N 1
ATOM 8835 C CA . SER I 1 87 ? 91.912 85.659 -1.114 1.00 106.27 109 SER I CA 1
ATOM 8836 C C . SER I 1 87 ? 90.785 84.648 -0.927 1.00 103.83 109 SER I C 1
ATOM 8837 O O . SER I 1 87 ? 90.914 83.741 -0.098 1.00 83.00 109 SER I O 1
ATOM 8840 N N . CYS I 1 88 ? 89.688 84.766 -1.671 1.00 102.28 110 CYS I N 1
ATOM 8841 C CA . CYS I 1 88 ? 88.569 83.846 -1.513 1.00 93.46 110 CYS I CA 1
ATOM 8842 C C . CYS I 1 88 ? 88.086 83.341 -2.864 1.00 98.03 110 CYS I C 1
ATOM 8843 O O . CYS I 1 88 ? 88.020 84.097 -3.838 1.00 93.76 110 CYS I O 1
ATOM 8846 N N . ALA I 1 89 ? 87.733 82.056 -2.905 1.00 97.88 111 ALA I N 1
ATOM 8847 C CA . ALA I 1 89 ? 87.212 81.419 -4.108 1.00 84.26 111 ALA I CA 1
ATOM 8848 C C . ALA I 1 89 ? 86.060 80.495 -3.739 1.00 78.12 111 ALA I C 1
ATOM 8849 O O . ALA I 1 89 ? 86.185 79.667 -2.833 1.00 73.99 111 ALA I O 1
ATOM 8851 N N . VAL I 1 90 ? 84.945 80.632 -4.450 1.00 72.84 112 VAL I N 1
ATOM 8852 C CA . VAL I 1 90 ? 83.753 79.820 -4.228 1.00 72.31 112 VAL I CA 1
ATOM 8853 C C . VAL I 1 90 ? 83.608 78.865 -5.404 1.00 78.36 112 VAL I C 1
ATOM 8854 O O . VAL I 1 90 ? 83.450 79.305 -6.550 1.00 71.95 112 VAL I O 1
ATOM 8858 N N . VAL I 1 91 ? 83.659 77.564 -5.126 1.00 73.06 113 VAL I N 1
ATOM 8859 C CA . VAL I 1 91 ? 83.532 76.528 -6.143 1.00 70.79 113 VAL I CA 1
ATOM 8860 C C . VAL I 1 91 ? 82.150 75.906 -6.007 1.00 73.38 113 VAL I C 1
ATOM 8861 O O . VAL I 1 91 ? 81.835 75.299 -4.975 1.00 77.40 113 VAL I O 1
ATOM 8865 N N . SER I 1 92 ? 81.327 76.054 -7.042 1.00 69.73 114 SER I N 1
ATOM 8866 C CA . SER I 1 92 ? 79.978 75.507 -7.068 1.00 71.65 114 SER I CA 1
ATOM 8867 C C . SER I 1 92 ? 79.873 74.519 -8.220 1.00 66.15 114 SER I C 1
ATOM 8868 O O . SER I 1 92 ? 80.178 74.866 -9.364 1.00 68.78 114 SER I O 1
ATOM 8871 N N . TYR I 1 93 ? 79.441 73.296 -7.926 1.00 58.76 115 TYR I N 1
ATOM 8872 C CA . TYR I 1 93 ? 79.406 72.266 -8.957 1.00 58.19 115 TYR I CA 1
ATOM 8873 C C . TYR I 1 93 ? 78.424 71.177 -8.549 1.00 61.98 115 TYR I C 1
ATOM 8874 O O . TYR I 1 93 ? 77.817 71.225 -7.472 1.00 70.74 115 TYR I O 1
ATOM 8883 N N . ILE I 1 94 ? 78.268 70.188 -9.428 1.00 60.44 116 ILE I N 1
ATOM 8884 C CA . ILE I 1 94 ? 77.483 68.999 -9.123 1.00 62.36 116 ILE I CA 1
ATOM 8885 C C . ILE I 1 94 ? 78.462 67.840 -8.993 1.00 56.14 116 ILE I C 1
ATOM 8886 O O . ILE I 1 94 ? 79.101 67.440 -9.971 1.00 60.68 116 ILE I O 1
ATOM 8891 N N . ARG I 1 95 ? 78.606 67.318 -7.783 1.00 58.70 117 ARG I N 1
ATOM 8892 C CA . ARG I 1 95 ? 79.484 66.182 -7.547 1.00 59.56 117 ARG I CA 1
ATOM 8893 C C . ARG I 1 95 ? 78.777 64.903 -7.975 1.00 63.28 117 ARG I C 1
ATOM 8894 O O . ARG I 1 95 ? 77.686 64.593 -7.478 1.00 68.85 117 ARG I O 1
ATOM 8902 N N . LEU I 1 96 ? 79.392 64.177 -8.911 1.00 59.79 118 LEU I N 1
ATOM 8903 C CA . LEU I 1 96 ? 78.927 62.872 -9.366 1.00 57.23 118 LEU I CA 1
ATOM 8904 C C . LEU I 1 96 ? 79.916 61.828 -8.863 1.00 54.46 118 LEU I C 1
ATOM 8905 O O . LEU I 1 96 ? 81.075 61.808 -9.289 1.00 64.34 118 LEU I O 1
ATOM 8910 N N . THR I 1 97 ? 79.464 60.972 -7.959 1.00 46.05 119 THR I N 1
ATOM 8911 C CA . THR I 1 97 ? 80.291 59.920 -7.380 1.00 54.81 119 THR I CA 1
ATOM 8912 C C . THR I 1 97 ? 79.844 58.587 -7.964 1.00 67.09 119 THR I C 1
ATOM 8913 O O . THR I 1 97 ? 78.722 58.137 -7.712 1.00 66.75 119 THR I O 1
ATOM 8917 N N . GLN I 1 98 ? 80.712 57.975 -8.762 1.00 66.82 120 GLN I N 1
ATOM 8918 C CA . GLN I 1 98 ? 80.474 56.643 -9.299 1.00 60.35 120 GLN I CA 1
ATOM 8919 C C . GLN I 1 98 ? 81.066 55.623 -8.337 1.00 66.65 120 GLN I C 1
ATOM 8920 O O . GLN I 1 98 ? 82.281 55.632 -8.086 1.00 66.42 120 GLN I O 1
ATOM 8926 N N . LYS I 1 99 ? 80.210 54.757 -7.793 1.00 64.99 121 LYS I N 1
ATOM 8927 C CA . LYS I 1 99 ? 80.635 53.731 -6.853 1.00 64.17 121 LYS I CA 1
ATOM 8928 C C . LYS I 1 99 ? 79.992 52.401 -7.225 1.00 63.93 121 LYS I C 1
ATOM 8929 O O . LYS I 1 99 ? 79.101 52.328 -8.075 1.00 62.67 121 LYS I O 1
ATOM 8935 N N . MET I 1 100 ? 80.471 51.336 -6.588 1.00 65.62 122 MET I N 1
ATOM 8936 C CA . MET I 1 100 ? 79.985 49.983 -6.827 1.00 70.99 122 MET I CA 1
ATOM 8937 C C . MET I 1 100 ? 79.141 49.545 -5.638 1.00 72.69 122 MET I C 1
ATOM 8938 O O . MET I 1 100 ? 79.642 49.475 -4.511 1.00 76.94 122 MET I O 1
ATOM 8943 N N . VAL I 1 101 ? 77.865 49.260 -5.888 1.00 77.25 123 VAL I N 1
ATOM 8944 C CA . VAL I 1 101 ? 76.957 48.730 -4.880 1.00 81.92 123 VAL I CA 1
ATOM 8945 C C . VAL I 1 101 ? 76.588 47.313 -5.289 1.00 81.19 123 VAL I C 1
ATOM 8946 O O . VAL I 1 101 ? 76.148 47.085 -6.423 1.00 81.74 123 VAL I O 1
ATOM 8950 N N . ASN I 1 102 ? 76.769 46.367 -4.366 1.00 83.83 124 ASN I N 1
ATOM 8951 C CA . ASN I 1 102 ? 76.660 44.947 -4.675 1.00 93.50 124 ASN I CA 1
ATOM 8952 C C . ASN I 1 102 ? 77.545 44.617 -5.870 1.00 91.80 124 ASN I C 1
ATOM 8953 O O . ASN I 1 102 ? 78.775 44.624 -5.757 1.00 94.94 124 ASN I O 1
ATOM 8958 N N . GLY I 1 103 ? 76.937 44.351 -7.020 1.00 83.29 125 GLY I N 1
ATOM 8959 C CA . GLY I 1 103 ? 77.713 44.041 -8.203 1.00 83.45 125 GLY I CA 1
ATOM 8960 C C . GLY I 1 103 ? 77.473 44.992 -9.357 1.00 88.90 125 GLY I C 1
ATOM 8961 O O . GLY I 1 103 ? 77.866 44.704 -10.491 1.00 99.51 125 GLY I O 1
ATOM 8962 N N . ALA I 1 104 ? 76.838 46.129 -9.088 1.00 80.92 126 ALA I N 1
ATOM 8963 C CA . ALA I 1 104 ? 76.478 47.058 -10.145 1.00 78.68 126 ALA I CA 1
ATOM 8964 C C . ALA I 1 104 ? 76.964 48.461 -9.816 1.00 78.26 126 ALA I C 1
ATOM 8965 O O . ALA I 1 104 ? 77.039 48.845 -8.644 1.00 79.40 126 ALA I O 1
ATOM 8967 N N . PRO I 1 105 ? 77.299 49.249 -10.833 1.00 73.15 127 PRO I N 1
ATOM 8968 C CA . PRO I 1 105 ? 77.696 50.637 -10.592 1.00 74.51 127 PRO I CA 1
ATOM 8969 C C . PRO I 1 105 ? 76.491 51.552 -10.447 1.00 78.36 127 PRO I C 1
ATOM 8970 O O . PRO I 1 105 ? 75.446 51.357 -11.073 1.00 67.46 127 PRO I O 1
ATOM 8974 N N . VAL I 1 106 ? 76.652 52.564 -9.594 1.00 71.99 128 VAL I N 1
ATOM 8975 C CA . VAL I 1 106 ? 75.645 53.599 -9.406 1.00 62.81 128 VAL I CA 1
ATOM 8976 C C . VAL I 1 106 ? 76.335 54.955 -9.350 1.00 57.63 128 VAL I C 1
ATOM 8977 O O . VAL I 1 106 ? 77.491 55.077 -8.923 1.00 59.20 128 VAL I O 1
ATOM 8981 N N . THR I 1 107 ? 75.608 55.980 -9.787 1.00 53.04 129 THR I N 1
ATOM 8982 C CA . THR I 1 107 ? 76.087 57.355 -9.807 1.00 53.69 129 THR I CA 1
ATOM 8983 C C . THR I 1 107 ? 75.251 58.179 -8.836 1.00 60.14 129 THR I C 1
ATOM 8984 O O . THR I 1 107 ? 74.028 58.273 -8.989 1.00 67.77 129 THR I O 1
ATOM 8988 N N . VAL I 1 108 ? 75.910 58.765 -7.841 1.00 61.98 130 VAL I N 1
ATOM 8989 C CA . VAL I 1 108 ? 75.277 59.632 -6.854 1.00 56.38 130 VAL I CA 1
ATOM 8990 C C . VAL I 1 108 ? 75.537 61.079 -7.243 1.00 53.09 130 VAL I C 1
ATOM 8991 O O . VAL I 1 108 ? 76.659 61.438 -7.616 1.00 63.99 130 VAL I O 1
ATOM 8995 N N . GLN I 1 109 ? 74.503 61.912 -7.167 1.00 57.18 131 GLN I N 1
ATOM 8996 C CA . GLN I 1 109 ? 74.618 63.326 -7.493 1.00 63.44 131 GLN I CA 1
ATOM 8997 C C . GLN I 1 109 ? 74.372 64.167 -6.249 1.00 71.74 131 GLN I C 1
ATOM 8998 O O . GLN I 1 109 ? 73.512 63.840 -5.424 1.00 58.58 131 GLN I O 1
ATOM 9004 N N . ALA I 1 110 ? 75.143 65.244 -6.113 1.00 67.96 132 ALA I N 1
ATOM 9005 C CA . ALA I 1 110 ? 74.945 66.175 -5.010 1.00 51.63 132 ALA I CA 1
ATOM 9006 C C . ALA I 1 110 ? 75.323 67.581 -5.453 1.00 63.52 132 ALA I C 1
ATOM 9007 O O . ALA I 1 110 ? 76.272 67.763 -6.215 1.00 72.18 132 ALA I O 1
ATOM 9009 N N . GLU I 1 111 ? 74.569 68.573 -4.983 1.00 56.72 133 GLU I N 1
ATOM 9010 C CA . GLU I 1 111 ? 74.951 69.967 -5.172 1.00 60.17 133 GLU I CA 1
ATOM 9011 C C . GLU I 1 111 ? 76.016 70.328 -4.145 1.00 57.22 133 GLU I C 1
ATOM 9012 O O . GLU I 1 111 ? 75.818 70.114 -2.945 1.00 59.96 133 GLU I O 1
ATOM 9018 N N . GLU I 1 112 ? 77.151 70.864 -4.602 1.00 57.27 134 GLU I N 1
ATOM 9019 C CA . GLU I 1 112 ? 78.245 71.169 -3.688 1.00 54.14 134 GLU I CA 1
ATOM 9020 C C . GLU I 1 112 ? 78.739 72.592 -3.892 1.00 64.13 134 GLU I C 1
ATOM 9021 O O . GLU I 1 112 ? 79.056 72.997 -5.018 1.00 69.05 134 GLU I O 1
ATOM 9027 N N . THR I 1 113 ? 78.793 73.342 -2.790 1.00 62.51 135 THR I N 1
ATOM 9028 C CA . THR I 1 113 ? 79.443 74.644 -2.715 1.00 58.49 135 THR I CA 1
ATOM 9029 C C . THR I 1 113 ? 80.555 74.549 -1.683 1.00 54.64 135 THR I C 1
ATOM 9030 O O . THR I 1 113 ? 80.292 74.254 -0.512 1.00 70.65 135 THR I O 1
ATOM 9034 N N . ARG I 1 114 ? 81.789 74.791 -2.113 1.00 55.53 136 ARG I N 1
ATOM 9035 C CA . ARG I 1 114 ? 82.944 74.740 -1.227 1.00 64.41 136 ARG I CA 1
ATOM 9036 C C . ARG I 1 114 ? 83.708 76.051 -1.322 1.00 67.06 136 ARG I C 1
ATOM 9037 O O . ARG I 1 114 ? 83.973 76.546 -2.423 1.00 65.95 136 ARG I O 1
ATOM 9045 N N . VAL I 1 115 ? 84.053 76.614 -0.167 1.00 67.30 137 VAL I N 1
ATOM 9046 C CA . VAL I 1 115 ? 84.727 77.903 -0.083 1.00 64.96 137 VAL I CA 1
ATOM 9047 C C . VAL I 1 115 ? 86.181 77.667 0.296 1.00 69.15 137 VAL I C 1
ATOM 9048 O O . VAL I 1 115 ? 86.474 76.925 1.246 1.00 56.03 137 VAL I O 1
ATOM 9052 N N . TRP I 1 116 ? 87.087 78.293 -0.450 1.00 74.44 138 TRP I N 1
ATOM 9053 C CA . TRP I 1 116 ? 88.518 78.188 -0.227 1.00 70.23 138 TRP I CA 1
ATOM 9054 C C . TRP I 1 116 ? 89.084 79.576 0.032 1.00 80.87 138 TRP I C 1
ATOM 9055 O O . TRP I 1 116 ? 88.654 80.559 -0.581 1.00 81.41 138 TRP I O 1
ATOM 9066 N N . GLU I 1 117 ? 90.044 79.648 0.950 1.00 86.83 139 GLU I N 1
ATOM 9067 C CA . GLU I 1 117 ? 90.687 80.894 1.338 1.00 100.34 139 GLU I CA 1
ATOM 9068 C C . GLU I 1 117 ? 92.184 80.784 1.088 1.00 99.32 139 GLU I C 1
ATOM 9069 O O . GLU I 1 117 ? 92.787 79.734 1.339 1.00 90.77 139 GLU I O 1
ATOM 9075 N N . LYS I 1 118 ? 92.782 81.863 0.582 1.00 96.85 140 LYS I N 1
ATOM 9076 C CA . LYS I 1 118 ? 94.230 81.893 0.377 1.00 99.73 140 LYS I CA 1
ATOM 9077 C C . LYS I 1 118 ? 94.884 82.254 1.706 1.00 104.85 140 LYS I C 1
ATOM 9078 O O . LYS I 1 118 ? 95.076 83.423 2.043 1.00 108.96 140 LYS I O 1
ATOM 9084 N N . LYS I 1 119 ? 95.227 81.218 2.464 1.00 101.82 141 LYS I N 1
ATOM 9085 C CA . LYS I 1 119 ? 95.878 81.332 3.759 1.00 112.89 141 LYS I CA 1
ATOM 9086 C C . LYS I 1 119 ? 97.231 80.637 3.692 1.00 118.96 141 LYS I C 1
ATOM 9087 O O . LYS I 1 119 ? 97.367 79.587 3.052 1.00 121.29 141 LYS I O 1
ATOM 9093 N N . ASP I 1 120 ? 98.233 81.242 4.333 1.00 125.27 142 ASP I N 1
ATOM 9094 C CA . ASP I 1 120 ? 99.581 80.673 4.406 1.00 137.12 142 ASP I CA 1
ATOM 9095 C C . ASP I 1 120 ? 100.142 80.387 3.015 1.00 127.40 142 ASP I C 1
ATOM 9096 O O . ASP I 1 120 ? 100.835 79.391 2.792 1.00 117.32 142 ASP I O 1
ATOM 9101 N N . GLY I 1 121 ? 99.832 81.267 2.066 1.00 117.65 143 GLY I N 1
ATOM 9102 C CA . GLY I 1 121 ? 100.345 81.110 0.720 1.00 108.17 143 GLY I CA 1
ATOM 9103 C C . GLY I 1 121 ? 99.780 79.933 -0.040 1.00 117.49 143 GLY I C 1
ATOM 9104 O O . GLY I 1 121 ? 100.337 79.552 -1.074 1.00 116.50 143 GLY I O 1
ATOM 9105 N N . GLY I 1 122 ? 98.688 79.339 0.450 1.00 121.57 144 GLY I N 1
ATOM 9106 C CA . GLY I 1 122 ? 98.028 78.243 -0.229 1.00 102.43 144 GLY I CA 1
ATOM 9107 C C . GLY I 1 122 ? 96.521 78.366 -0.096 1.00 106.42 144 GLY I C 1
ATOM 9108 O O . GLY I 1 122 ? 96.014 79.309 0.508 1.00 117.85 144 GLY I O 1
ATOM 9109 N N . TRP I 1 123 ? 95.811 77.404 -0.680 1.00 90.93 145 TRP I N 1
ATOM 9110 C CA . TRP I 1 123 ? 94.354 77.382 -0.634 1.00 84.55 145 TRP I CA 1
ATOM 9111 C C . TRP I 1 123 ? 93.902 76.373 0.415 1.00 89.55 145 TRP I C 1
ATOM 9112 O O . TRP I 1 123 ? 94.274 75.196 0.352 1.00 81.90 145 TRP I O 1
ATOM 9123 N N . ILE I 1 124 ? 93.107 76.839 1.378 1.00 89.16 146 ILE I N 1
ATOM 9124 C CA . ILE I 1 124 ? 92.611 76.013 2.473 1.00 79.43 146 ILE I CA 1
ATOM 9125 C C . ILE I 1 124 ? 91.089 76.070 2.472 1.00 76.16 146 ILE I C 1
ATOM 9126 O O . ILE I 1 124 ? 90.499 77.140 2.291 1.00 70.21 146 ILE I O 1
ATOM 9131 N N . HIS I 1 125 ? 90.460 74.914 2.670 1.00 76.50 147 HIS I N 1
ATOM 9132 C CA . HIS I 1 125 ? 89.008 74.796 2.621 1.00 77.88 147 HIS I CA 1
ATOM 9133 C C . HIS I 1 125 ? 88.399 75.212 3.956 1.00 82.55 147 HIS I C 1
ATOM 9134 O O . HIS I 1 125 ? 88.811 74.720 5.012 1.00 75.50 147 HIS I O 1
ATOM 9141 N N . VAL I 1 126 ? 87.413 76.114 3.915 1.00 87.67 148 VAL I N 1
ATOM 9142 C CA . VAL I 1 126 ? 86.878 76.680 5.152 1.00 80.54 148 VAL I CA 1
ATOM 9143 C C . VAL I 1 126 ? 85.396 76.365 5.333 1.00 77.11 148 VAL I C 1
ATOM 9144 O O . VAL I 1 126 ? 84.931 76.173 6.464 1.00 76.39 148 VAL I O 1
ATOM 9148 N N . HIS I 1 127 ? 84.642 76.309 4.236 1.00 82.06 149 HIS I N 1
ATOM 9149 C CA . HIS I 1 127 ? 83.206 76.079 4.316 1.00 72.95 149 HIS I CA 1
ATOM 9150 C C . HIS I 1 127 ? 82.774 75.078 3.254 1.00 76.52 149 HIS I C 1
ATOM 9151 O O . HIS I 1 127 ? 83.319 75.044 2.147 1.00 78.84 149 HIS I O 1
ATOM 9158 N N . MET I 1 128 ? 81.776 74.272 3.607 1.00 78.15 150 MET I N 1
ATOM 9159 C CA . MET I 1 128 ? 81.259 73.223 2.741 1.00 71.56 150 MET I CA 1
ATOM 9160 C C . MET I 1 128 ? 79.744 73.173 2.861 1.00 73.83 150 MET I C 1
ATOM 9161 O O . MET I 1 128 ? 79.204 73.229 3.968 1.00 84.38 150 MET I O 1
ATOM 9166 N N . HIS I 1 129 ? 79.059 73.070 1.722 1.00 61.18 151 HIS I N 1
ATOM 9167 C CA . HIS I 1 129 ? 77.602 72.957 1.700 1.00 60.04 151 HIS I CA 1
ATOM 9168 C C . HIS I 1 129 ? 77.223 71.916 0.655 1.00 65.27 151 HIS I C 1
ATOM 9169 O O . HIS I 1 129 ? 77.394 72.145 -0.547 1.00 63.77 151 HIS I O 1
ATOM 9176 N N . ARG I 1 130 ? 76.691 70.786 1.114 1.00 62.55 152 ARG I N 1
ATOM 9177 C CA . ARG I 1 130 ? 76.400 69.633 0.276 1.00 54.54 152 ARG I CA 1
ATOM 9178 C C . ARG I 1 130 ? 74.941 69.241 0.452 1.00 58.42 152 ARG I C 1
ATOM 9179 O O . ARG I 1 130 ? 74.458 69.127 1.584 1.00 80.97 152 ARG I O 1
ATOM 9187 N N . SER I 1 131 ? 74.242 69.038 -0.663 1.00 53.37 153 SER I N 1
ATOM 9188 C CA . SER I 1 131 ? 72.836 68.654 -0.641 1.00 57.98 153 SER I CA 1
ATOM 9189 C C . SER I 1 131 ? 72.593 67.562 -1.670 1.00 63.05 153 SER I C 1
ATOM 9190 O O . SER I 1 131 ? 72.988 67.701 -2.831 1.00 71.78 153 SER I O 1
ATOM 9193 N N . LEU I 1 132 ? 71.936 66.486 -1.247 1.00 60.61 154 LEU I N 1
ATOM 9194 C CA . LEU I 1 132 ? 71.672 65.365 -2.136 1.00 52.23 154 LEU I CA 1
ATOM 9195 C C . LEU I 1 132 ? 70.489 65.656 -3.050 1.00 72.64 154 LEU I C 1
ATOM 9196 O O . LEU I 1 132 ? 69.468 66.202 -2.622 1.00 71.59 154 LEU I O 1
ATOM 9201 N N . VAL I 1 133 ? 70.640 65.286 -4.318 1.00 80.86 155 VAL I N 1
ATOM 9202 C CA . VAL I 1 133 ? 69.569 65.340 -5.303 1.00 75.14 155 VAL I CA 1
ATOM 9203 C C . VAL I 1 133 ? 69.157 63.911 -5.629 1.00 88.55 155 VAL I C 1
ATOM 9204 O O . VAL I 1 133 ? 70.012 63.034 -5.803 1.00 83.29 155 VAL I O 1
ATOM 9208 N N . LYS I 1 134 ? 67.851 63.674 -5.694 1.00 98.15 156 LYS I N 1
ATOM 9209 C CA . LYS I 1 134 ? 67.339 62.346 -6.017 1.00 92.78 156 LYS I CA 1
ATOM 9210 C C . LYS I 1 134 ? 66.564 62.369 -7.330 1.00 89.85 156 LYS I C 1
ATOM 9211 O O . LYS I 1 134 ? 67.109 62.716 -8.378 1.00 89.21 156 LYS I O 1
#

Radius of gyration: 40.25 Å; Cα contacts (8 Å, |Δi|>4): 2410; chains: 9; bounding box: 108×103×80 Å

Sequence (1195 aa):
MSAAAEVLARNQELLTAIAAGNYEKYATMCDPSMTCFEPEAVGHLVEGLDFHKYYFTMPSAPPAPDAPKPHVLNTMASPHVRMVGDSCAVVSYIRLTQKMVNGAPVTVQAEETRVWEKKDGGWIHVHMHRSLVKSAAAEVLARNQELLTAIAAGNYEKYATMCDPSMTCFEPEAVGHLVEGLDFHKYYFTMPSAPPAPDAPKPHVLNTMASPHVRMVGDSCAVVSYIRLTQKMVNGAPVTVQAEETRVWEKKDGGWIHVHMHRSLVKSAAAEVLARNQELLTAIAAGNYEKYATMCDPSMTCFEPEAVGHLVEGLDFHKYYFTMPSAPPAPDAPKPHVLNTMASPHVRMVGDSCAVVSYIRLTQKMVNGAPVTVQAEETRVWEKKDGGWIHVHMHRSLVKMSAAAEVLARNQELLTAIAAGNYEKYATMCDPSMTCFEPEAVGHLVEGLDFHKYYFTMPSAPPAPDAPKPHVLNTMASPHVRMVGDSCAVVSYIRLTQKMVNGAPVTVQAEETRVWEKKDGGWIHVHMHRSLVKMSAAAEVLARNQELLTAIAAGNYEKYATMCDPSMTCFEPEAVGHLVEGLDFHKYYFTMPSAPPAPDAPKPHVLNTMASPHVRMVGDSCAVVSYIRLTQKMVNGAPVTVQAEETRVWEKKDGGWIHVHMHRSLVKSAAAEVLARNQELLTAIAAGNYEKYATMCDPSMTCFEPEAVGHLVEGLDFHKYYFTMPSAPPPKPHVLNTMASPHVRMVGDSCAVVSYIRLTQKMVNGAPVTVQAEETRVWEKKDGGWIHVHMHRSLVKSAAAEVLARNQELLTAIAAGNYEKYATMCDPSMTCFEPEAVGHLVEGLDFHKYYFTMPSAPPAPDAPKPHVLNTMASPHVRMVGDSCAVVSYIRLTQKMVNGAPVTVQAEETRVWEKKDGGWIHVHMHRSLVKMSAAAEVLARNQELLTAIAAGNYEKYATMCDPSMTCFEPEAVGHLVEGLDFHKYYFTMPSAPPAPDAPKPHVLNTMASPHVRMVGDSCAVVSYIRLTQKMVNGAPVTVQAEETRVWEKKDGGWIHVHMHRSLVSAAAEVLARNQELLTAIAAGNYEKYATMCDPSMTCFEPEAVGHLVEGLDFHKYYFTMPSAPAPDAPKPHVLNTMASPHVRMVGDSCAVVSYIRLTQKMVNGAPVTVQAEETRVWEKKDGGWIHVHMHRSLVK

Solvent-accessible surface area: 56406 Å² total; per-residue (Å²): 246,61,50,33,57,99,0,51,63,53,0,58,65,0,0,80,6,47,37,78,44,61,30,126,72,6,26,98,1,6,18,104,45,0,2,0,0,11,49,76,4,114,8,113,48,26,112,12,25,118,67,10,90,152,88,47,85,107,143,100,92,116,128,64,142,126,41,110,149,99,34,58,47,8,24,24,3,37,58,43,38,26,78,0,34,119,23,1,0,1,0,1,1,7,21,0,20,1,78,46,64,160,76,46,56,57,25,46,24,1,10,0,0,2,0,0,24,88,90,155,75,24,20,34,0,0,0,5,0,36,7,110,26,220,134,46,32,62,99,0,48,63,49,0,58,70,0,0,68,7,44,39,82,45,65,35,126,77,4,27,90,0,5,15,104,47,0,1,0,0,10,47,63,0,38,5,10,19,2,104,15,26,93,4,11,93,7,51,47,67,62,47,94,76,127,114,72,103,126,103,95,166,128,125,67,104,7,56,26,30,96,61,47,32,30,72,1,25,114,30,0,0,1,0,0,1,19,22,52,16,83,80,93,63,161,80,46,98,63,82,44,67,0,11,1,0,3,0,0,26,90,77,157,79,28,7,42,0,1,0,7,1,34,10,104,34,241,124,50,36,62,90,0,57,64,68,0,62,61,0,0,77,4,46,38,77,46,61,42,137,94,5,21,107,2,7,14,103,47,0,1,0,0,11,52,62,0,44,6,8,16,1,105,14,25,95,4,12,87,5,55,50,68,63,52,108,82,115,130,79,129,132,71,116,160,95,37,59,45,7,19,19,2,34,58,44,39,28,79,0,33,133,26,0,0,2,0,1,1,7,23,0,19,0,77,55,74,151,75,54,52,64,19,49,14,2,11,0,0,1,0,0,31,73,89,144,58,27,7,34,0,0,0,6,0,35,10,106,24,177,224,47,50,27,41,94,0,49,53,54,0,56,66,0,0,66,8,42,35,82,46,72,42,141,83,6,30,93,0,4,14,100,47,0,1,0,0,9,54,58,0,43,6,9,12,0,98,16,27,90,2,12,85,6,54,55,66,72,51,102,82,105,124,86,84,152,56,86,180,115,36,59,44,6,25,24,3,37,62,47,36,27,68,2,31,104,23,0,0,1,0,0,1,6,25,0,23,0,83,48,72,154,72,52,46,64,21,42,3,6,10,0,0,3,0,0,30,82,70,147,82,28,10,38,0,0,1,6,1,42,9,99,48,121,204,64,43,24,50,68,0,48,63,62,0,58,61,0,0,78,5,43,37,80,43,64,32,123,88,5,28,103,3,6,10,105,46,0,1,0,0,12,53,58,0,44,4,10,13,0,98,15,23,89,4,13,91,6,55,53,66,69,59,114,95,118,129,60,144,138,66,84,179,124,35,58,51,6,21,23,3,37,60,43,38,30,71,1,27,112,26,0,0,2,0,1,1,7,22,0,20,1,78,54,76,156,73,57,54,64,18,43,9,0,11,0,0,2,0,0,24,74,92,159,76,29,9,32,0,0,1,6,0,42,11,98,53,185,125,41,38,60,100,0,47,63,63,0,56,50,0,0,62,5,44,40,82,42,62,43,140,91,4,23,105,4,8,22,104,48,0,1,0,0,12,50,58,0,45,5,8,15,0,105,15,25,95,3,11,95,8,52,48,69,69,50,107,70,138,162,171,150,110,35,61,44,5,19,26,2,32,58,44,33,27,75,0,30,133,31,0,0,1,0,0,1,6,23,0,22,0,81,49,64,158,72,50,45,60,21,47,11,3,10,0,0,3,0,0,29,92,106,151,77,40,4,36,0,0,0,6,0,39,8,104,45,152,138,43,33,63,99,0,47,66,63,0,63,67,0,0,77,6,44,39,79,45,60,30,125,94,5,27,96,2,6,21,107,47,0,2,0,0,7,52,62,0,44,4,9,17,2,101,16,28,92,4,8,88,5,49,49,69,71,47,104,83,135,101,86,120,115,79,114,172,96,130,59,103,12,57,27,29,53,59,44,31,29,72,2,26,116,29,0,0,0,0,1,0,18,22,51,19,87,81,89,63,164,80,44,98,65,80,48,68,3,11,0,0,1,0,0,20,92,83,160,72,25,8,31,0,0,0,5,0,41,12,74,43,207,242,70,38,29,66,100,0,55,60,63,0,52,53,0,0,65,5,43,35,81,47,58,34,125,85,4,26,102,1,7,20,98,46,0,2,0,0,7,51,63,0,44,7,34,15,1,99,13,25,95,3,9,90,6,52,51,54,74,30,76,83,120,106,56,139,120,63,72,150,129,40,59,42,6,23,22,3,37,58,47,36,28,77,0,32,116,24,1,0,2,0,1,1,8,19,0,19,1,83,51,69,155,70,48,52,64,25,47,33,3,10,0,0,0,0,0,38,99,92,137,81,25,18,26,0,2,0,8,0,38,7,107,94,136,53,38,64,105,0,49,66,58,0,58,67,0,0,70,2,45,32,82,44,51,35,123,76,5,31,96,2,4,20,112,65,0,37,0,74,16,49,72,2,120,72,120,98,28,120,14,21,117,66,11,92,149,88,54,84,104,139,106,114,148,61,138,137,68,88,109,120,20,59,46,8,22,30,2,34,60,98,33,139,79,75,60,126,40,32,0,34,0,40,8,39,22,0,19,0,84,46,67,160,60,53,46,59,23,49,24,0,97,3,47,1,26,0,65,108,89,141,81,29,14,30,0,33,49,8,81,38,37,76,60,206

InterPro domains:
  IPR013543 Calcium/calmodulin-dependent protein kinase II, association-domain [PF08332] (48-175)
  IPR032710 NTF2-like domain superfamily [SSF54427] (45-175)

CATH classification: 3.10.450.50